Protein AF-B2IU30-F1 (afdb_monomer_lite)

Sequence (1140 aa):
MFFTKDRNSINENSGIKASFLPSKKSNIFDNQNTDSSFSLSGVNSFISSDRSSYTSTEIDPSGVKNNYAKKSSHNGNATQAIAAAIQPDLIARSVSTPSSAAAGSTIQLSYEIENQGNASAGYSYTKFYLSQDLSLGSEDIFLGDDYVDNILSGYYRSESTTLTIGNSVAAGSYYLVYQADGYNYVAESNENNNAVADVINITKPDLIVQNTSNPSSAAVGSSIQLNYQIKNQGNASAVASNTKFYLSQDLNIGNEDVYLGYDYVSGIAAGSYSSESTTLSLGSNITAGNYYLAYIADGDGNVAESNETNNGIAGVITITPTQKSDLIVQNTSAPSTASVGSTIQLSYQVKNQGVGGAVATTTKFYISKDNAFSNDDVLLGSDGVNAIAAGATSSETASLIVNNAIATGNYYLLYQADGAGSAVESNETNNFASKAIAITQADLIIQNAIAPTTTAVGSTIQLSYQVKNQGVGGAVATTTKFYLSKDNAFSNDDVLLGSDGVNAIAAGATSSETASLIINNAIAAGNYYLLYKADANGNIGESNETNNIVSKAIAINGSQPDLIVQNPSAPASANIATSIPLSYQVKNQGNGKATFSSTYFYLSKDGNFSNDDIYLGSDLINNFNDLAPSAVSSESTSLYIPSTITTGNYYLLYKAQGTTSSLKESNENNNVVAKAIAITAPDLVIQNATSASSAAIGTTLLVNYQLKNQGTGSTGGSKTSFYLSRDTAFGDDDISLGTEIEGSSTLAPSAVTSRSTSITLAPTISAGKYYLIFKADGPGNIVESNEGNNGVYINTPITLNPVNGGGFNSTTGYGLINAAAAVAKALGQSTFADVTDLGGDNWAADAIKAPEVWAKGYTGQGTIVAVIDSGVDYNHSDLSANIWKNTKEIAGNGKDDDSNGYIDDVNGWNFVGNNNNPLDDNGHGTHVAGTIAAVKNNFGVTGIAYNAKIMPVKVLNSGGQGTSSAIANGIRYAVDNGANVINLSLGSSSPNSDEKSAIQYAASKGAIVVSAAGNEGENGAVSPYYPAQYATDWGLAVGAVYYNHVLTSFSNPPGKTPLAYVTAPGAYFEGDLDLVAEDGHQLIGIHSTLPGNKYGFEDGTSMAAPHVAGVIALMLSAKKGLTDAQVRQIVTTTAANSLA

InterPro domains:
  IPR000209 Peptidase S8/S53 domain [PF00082] (860-1136)
  IPR011635 CARDB domain [PF07705] (87-196)
  IPR011635 CARDB domain [PF07705] (204-312)
  IPR011635 CARDB domain [PF07705] (325-434)
  IPR011635 CARDB domain [PF07705] (442-551)
  IPR011635 CARDB domain [PF07705] (560-674)
  IPR011635 CARDB domain [PF07705] (681-791)
  IPR013783 Immunoglobulin-like fold [G3DSA:2.60.40.10] (87-204)
  IPR013783 Immunoglobulin-like fold [G3DSA:2.60.40.10] (205-320)
  IPR013783 Immunoglobulin-like fold [G3DSA:2.60.40.10] (321-441)
  IPR013783 Immunoglobulin-like fold [G3DSA:2.60.40.10] (442-556)
  IPR013783 Immunoglobulin-like fold [G3DSA:2.60.40.10] (557-677)
  IPR013783 Immunoglobulin-like fold [G3DSA:2.60.40.10] (678-800)
  IPR015500 Peptidase S8, subtilisin-related [PR00723] (860-879)
  IPR015500 Peptidase S8, subtilisin-related [PR00723] (920-933)
  IPR015500 Peptidase S8, subtilisin-related [PR00723] (1099-1115)
  IPR022398 Peptidase S8, subtilisin, His-active site [PS00137] (924-934)
  IPR023827 Peptidase S8, subtilisin, Asp-active site [PS00136] (865-876)
  IPR023828 Peptidase S8, subtilisin, Ser-active site [PS00138] (1100-1110)
  IPR034204 Subtilisin-like protease 1, catalytic domain [cd07473] (861-1135)

Foldseek 3Di:
DDDDDDDDDDDDDDDDDDDDDDYDDDDDDDDDDDDDDDDDDDDDDDDDDDDDDDDDDDDDDDDDDDDDDDDDDDDDDDDDDDDQDQFWAKAKDDKDFDQEDEAFDKTKIKTKIDGQTRAKWAKAKKWKWWAADQDDDPPIHTFDIDIGGIDGHGDMDMDMDMTHRHLPDAFAKTWTKIFTRPVPPGPGSDNPRRIDTDIYTYWFWDWAKADKDFDQEDEAFDKDKIKIKIFGQTDAKWAKAKKWKWKAADPDDDPPTHTFGIDIGGIAGHGGMDIDMDMTTRHNPDDFAKTKIKIFTRPVCPGRGNDRPRRMDIDIYGYHYDFFWAWAKDDKDWDQEDEAQDKTKIKIKIFGQTQAKWAKAKKWKWKAADWDDDPPTHTFGIDIGHIAGHGGMDIDMDITHRHLPDDWAKIKIKIFTRPVVRGDHPDRPRRIGIDIYTYWAWAKAKAPKDWDQEDEAFDKTKIKIKIFTQTQAKFAKAKKWKWKAADFDDDPPTHTFDMDIGHIAGHGGMDIDMDITTRHLLDDFAKIKIKIFTRPVCSGNHPDRPRRIGIDIHTYDDWAWAKAKADKDWDQEDEAQDKTKIKTKMWTQTQDKQFWKKKWKWKAADFDDDPPTHTFGIDTFDDGDIHHHGRMGIDMDMTHHHLPDAWAKIWIKIAMDHPDPRRDHPDRRRRIGIDIYTYWFWDKAKAPKDWDQEDEAQAKTKIKIKIWGQIQDKDFKAKKWKWWAPDQDDDPPIHTQDIDIGDGDIHHHGRMDIDIDITHRHLQDDFAWTKMKIFINVVVPGRGSDRPRRIDIDPRTRGYDHDFFADQDLFFGLAAFALQQLLCVLVVHHRFDADDDPDDLCLQLNSNRLVSLVVVVQQLAPAEEEQAFQFAQCVAPQCVQQQDFPPQADAPPQAPRVPPVAGRLGRHAALPVSHNDRHHLAWLSNQLSFQQAGAPDDDFDGHSRNNHHYRIQHQAHNVRDGDLQSSLVSLQRCLVSPHQEYEALDFDQDDDPSNLVSQVVCLVSNRAYFYQQFQCQLVPASAGGPPQLSQQPGHHYEFADASVSHTASRTRGHHDDRGLYYYGHFWHDHDDDPDADPVRDDRIANWGDGPPNDIDHDGGSSSGRSSLSNSVSSSCSSPPDQGRVNSSVSRSSSHHNNDD

Secondary structure (DSSP, 8-state):
----------------------------------------------------------------------------------PPP----EEEEEEE--SEEETTPEEEEEEEEEE-SSS-B--EEEEEEEESSSS--TTSEEEEEEEE--B-TT-EEEEEEEEEPPTTSPSEEEEEEEETTTT--S--S-TTS-EEEEEEEEE---EEEEEEE--SEEETT-EEEEEEEEEE-SSSPPPPEEEEEEEESSS---TTSEEEEEEEE----TT-EEEEEEEEE--TTPPSEEEEEEEETTTT--S--S-SSSSEEEEEEEEEPP--B-EEEEEEE--SEEETTPEEEEEEEEEE-SSSPBPPEEEEEEEESSSS--TTSEEEEEEEE--B-TT-EEEEEEEEE--TTSPSEEEEEEEETTTT--S-BS-SS--EEEEEEEEE-B-EEEEEEE--SEEETT-EEEEEEEEEE-SSSPB-SEEEEEEEESSSS--TTSEEEEEEEE--B-TT-EEEEEEEEE--TTSPSEEEEEEEETTTT--S-BS-SSS-EEEEEEEEE-----EEEEEEE--SEEETT-EEEEEEEEEE-SSS-B-SEEEEEEEESSSS--TTSEEEEEEESGGG--B-TT-EEEEEEEEEPPTTPPSEEEEEEEEEEESSTT---S-SSSSEEEEEEEEE---EEEEEEEE-SEEETTSEEEEEEEEEE-SSS-B---EEEEEEESSSS--TTSEEEEEEEPPSS-B-TT-EEEEEEEEE--TTSPSEEEEEEEETTTT--S--S-STTSEEE-SSPEEEEPPTT---BTTTBT-B--HHHHHHHHTT---PPP-----GGGHHHHHTTHHHHHTTT---TT-EEEEEES---TT-TTTGGGB---TTS-TTSSS-SS-SS-TT-BTBEETTTTBS----SSSHHHHHHHHHH---SSSS---TTTTSEEEEEE-B-TTS-B-HHHHHHHHHHHHHTT-SEEEE---BSS--HHHHHHHHHHHHTTPEEEEE--S-TTTT--SPPBTGGGGGTSSEEEEEE-TTSPBPTTSPP--SS--SEEEEE--SSSS----B-TTS-B--SEEEEETTTEEEEE-SHHHHHHHHHHHHHHHHHHSTT--HHHHHHHHHHH-B----

Radius of gyration: 52.89 Å; chains: 1; bounding box: 151×76×139 Å

pLDDT: mean 84.66, std 18.37, range [22.25, 98.94]

Organism: Nostoc punctiforme (strain ATCC 29133 / PCC 73102) (NCBI:txid63737)

Structure (mmCIF, N/CA/C/O backbone):
data_AF-B2IU30-F1
#
_entry.id   AF-B2IU30-F1
#
loop_
_atom_site.group_PDB
_atom_site.id
_atom_site.type_symbol
_atom_site.label_atom_id
_atom_site.label_alt_id
_atom_site.label_comp_id
_atom_site.label_asym_id
_atom_site.label_entity_id
_atom_site.label_seq_id
_atom_site.pdbx_PDB_ins_code
_atom_site.Cartn_x
_atom_site.Cartn_y
_atom_site.Cartn_z
_atom_site.occupancy
_atom_site.B_iso_or_equiv
_atom_site.auth_seq_id
_atom_site.auth_comp_id
_atom_site.auth_asym_id
_atom_site.auth_atom_id
_atom_site.pdbx_PDB_model_num
ATOM 1 N N . MET A 1 1 ? -15.963 2.495 -17.376 1.00 28.83 1 MET A N 1
ATOM 2 C CA . MET A 1 1 ? -14.890 2.254 -18.363 1.00 28.83 1 MET A CA 1
ATOM 3 C C . MET A 1 1 ? -14.705 0.757 -18.503 1.00 28.83 1 MET A C 1
ATOM 5 O O . MET A 1 1 ? -14.519 0.082 -17.503 1.00 28.83 1 MET A O 1
ATOM 9 N N . PHE A 1 2 ? -14.859 0.271 -19.730 1.00 22.77 2 PHE A N 1
ATOM 10 C CA . PHE A 1 2 ? -14.587 -1.094 -20.178 1.00 22.77 2 PHE A CA 1
ATOM 11 C C . PHE A 1 2 ? -13.180 -1.171 -20.803 1.00 22.77 2 PHE A C 1
ATOM 13 O O . PHE A 1 2 ? -12.622 -0.127 -21.138 1.00 22.77 2 PHE A O 1
ATOM 20 N N . PHE A 1 3 ? -12.750 -2.416 -21.074 1.00 23.86 3 PHE A N 1
ATOM 21 C CA . PHE A 1 3 ? -11.644 -2.894 -21.934 1.00 23.86 3 PHE A CA 1
ATOM 22 C C . PHE A 1 3 ? -10.269 -3.029 -21.249 1.00 23.86 3 PHE A C 1
ATOM 24 O O . PHE A 1 3 ? -9.801 -2.094 -20.622 1.00 23.86 3 PHE A O 1
ATOM 31 N N . THR A 1 4 ? -9.502 -4.128 -21.337 1.00 26.53 4 THR A N 1
ATOM 32 C CA . THR A 1 4 ? -9.636 -5.488 -21.921 1.00 26.53 4 THR A CA 1
ATOM 33 C C . THR A 1 4 ? -8.369 -6.268 -21.548 1.00 26.53 4 THR A C 1
ATOM 35 O O . THR A 1 4 ? -7.290 -5.681 -21.619 1.00 26.53 4 THR A O 1
ATOM 38 N N . LYS A 1 5 ? -8.446 -7.591 -21.339 1.00 26.44 5 LYS A N 1
ATOM 39 C CA . LYS A 1 5 ? -7.466 -8.509 -21.953 1.00 26.44 5 LYS A CA 1
ATOM 40 C C . LYS A 1 5 ? -8.000 -9.938 -22.049 1.00 26.44 5 LYS A C 1
ATOM 42 O O . LYS A 1 5 ? -8.142 -10.635 -21.051 1.00 26.44 5 LYS A O 1
ATOM 47 N N . ASP A 1 6 ? -8.254 -10.343 -23.287 1.00 26.84 6 ASP A N 1
ATOM 48 C CA . ASP A 1 6 ? -8.475 -11.716 -23.726 1.00 26.84 6 ASP A CA 1
ATOM 49 C C . ASP A 1 6 ? -7.260 -12.617 -23.453 1.00 26.84 6 ASP A C 1
ATOM 51 O O . ASP A 1 6 ? -6.115 -12.235 -23.717 1.00 26.84 6 ASP A O 1
ATOM 55 N N . ARG A 1 7 ? -7.526 -13.872 -23.075 1.00 28.19 7 ARG A N 1
ATOM 56 C CA . ARG A 1 7 ? -6.818 -15.039 -23.622 1.00 28.19 7 ARG A CA 1
ATOM 57 C C . ARG A 1 7 ? -7.799 -16.189 -23.807 1.00 28.19 7 ARG A C 1
ATOM 59 O O . ARG A 1 7 ? -8.483 -16.592 -22.875 1.00 28.19 7 ARG A O 1
ATOM 66 N N . ASN A 1 8 ? -7.814 -16.718 -25.023 1.00 24.86 8 ASN A N 1
ATOM 67 C CA . ASN A 1 8 ? -8.584 -17.878 -25.437 1.00 24.86 8 ASN A CA 1
ATOM 68 C C . ASN A 1 8 ? -7.623 -18.974 -25.933 1.00 24.86 8 ASN A C 1
ATOM 70 O O . ASN A 1 8 ? -6.616 -18.649 -26.569 1.00 24.86 8 ASN A O 1
ATOM 74 N N . SER A 1 9 ? -8.052 -20.236 -25.758 1.00 26.25 9 SER A N 1
ATOM 75 C CA . SER A 1 9 ? -7.688 -21.443 -26.542 1.00 26.25 9 SER A CA 1
ATOM 76 C C . SER A 1 9 ? -6.404 -22.211 -26.083 1.00 26.25 9 SER A C 1
ATOM 78 O O . SER A 1 9 ? -5.401 -21.567 -25.806 1.00 26.25 9 SER A O 1
ATOM 80 N N . ILE A 1 10 ? -6.310 -23.558 -25.935 1.00 27.00 10 ILE A N 1
ATOM 81 C CA . ILE A 1 10 ? -7.007 -24.741 -26.520 1.00 27.00 10 ILE A CA 1
ATOM 82 C C . ILE A 1 10 ? -6.793 -26.047 -25.668 1.00 27.00 10 ILE A C 1
ATOM 84 O O . ILE A 1 10 ? -5.694 -26.242 -25.157 1.00 27.00 10 ILE A O 1
ATOM 88 N N . ASN A 1 11 ? -7.805 -26.954 -25.683 1.00 25.48 11 ASN A N 1
ATOM 89 C CA . ASN A 1 11 ? -7.880 -28.434 -25.428 1.00 25.48 11 ASN A CA 1
ATOM 90 C C . ASN A 1 11 ? -7.762 -29.013 -23.988 1.00 25.48 11 ASN A C 1
ATOM 92 O O . ASN A 1 11 ? -6.902 -28.599 -23.234 1.00 25.48 11 ASN A O 1
ATOM 96 N N . GLU A 1 12 ? -8.546 -30.010 -23.523 1.00 27.05 12 GLU A N 1
ATOM 97 C CA . GLU A 1 12 ? -9.383 -31.032 -24.193 1.00 27.05 12 GLU A CA 1
ATOM 98 C C . GLU A 1 12 ? -10.454 -31.678 -23.249 1.00 27.05 12 GLU A C 1
ATOM 100 O O . GLU A 1 12 ? -10.189 -31.957 -22.086 1.00 27.05 12 GLU A O 1
ATOM 105 N N . ASN A 1 13 ? -11.653 -31.929 -23.805 1.00 25.86 13 ASN A N 1
ATOM 106 C CA . ASN A 1 13 ? -12.651 -33.010 -23.596 1.00 25.86 13 ASN A CA 1
ATOM 107 C C . ASN A 1 13 ? -12.998 -33.649 -22.222 1.00 25.86 13 ASN A C 1
ATOM 109 O O . ASN A 1 13 ? -12.291 -34.512 -21.713 1.00 25.86 13 ASN A O 1
ATOM 113 N N . SER A 1 14 ? -14.260 -33.463 -21.795 1.00 27.83 14 SER A N 1
ATOM 114 C CA . SER A 1 14 ? -15.359 -34.477 -21.753 1.00 27.83 14 SER A CA 1
ATOM 115 C C . SER A 1 14 ? -16.573 -33.864 -21.011 1.00 27.83 14 SER A C 1
ATOM 117 O O . SER A 1 14 ? -16.474 -33.488 -19.856 1.00 27.83 14 SER A O 1
ATOM 119 N N . GLY A 1 15 ? -17.692 -33.496 -21.653 1.00 24.30 15 GLY A N 1
ATOM 120 C CA . GLY A 1 15 ? -18.775 -34.386 -22.099 1.00 24.30 15 GLY A CA 1
ATOM 121 C C . GLY A 1 15 ? -19.501 -35.001 -20.890 1.00 24.30 15 GLY A C 1
ATOM 122 O O . GLY A 1 15 ? -19.008 -35.977 -20.352 1.00 24.30 15 GLY A O 1
ATOM 123 N N . ILE A 1 16 ? -20.649 -34.493 -20.419 1.00 26.09 16 ILE A N 1
ATOM 124 C CA . ILE A 1 16 ? -21.981 -34.896 -20.910 1.00 26.09 16 ILE A CA 1
ATOM 125 C C . ILE A 1 16 ? -23.082 -33.888 -20.477 1.00 26.09 16 ILE A C 1
ATOM 127 O O . ILE A 1 16 ? -23.214 -33.523 -19.314 1.00 26.09 16 ILE A O 1
ATOM 131 N N . LYS A 1 17 ? -23.863 -33.494 -21.499 1.00 25.34 17 LYS A N 1
ATOM 132 C CA . LYS A 1 17 ? -25.230 -32.914 -21.578 1.00 25.34 17 LYS A CA 1
ATOM 133 C C . LYS A 1 17 ? -26.176 -33.375 -20.449 1.00 25.34 17 LYS A C 1
ATOM 135 O O . LYS A 1 17 ? -26.161 -34.549 -20.120 1.00 25.34 17 LYS A O 1
ATOM 140 N N . ALA A 1 18 ? -27.076 -32.581 -19.864 1.00 25.84 18 ALA A N 1
ATOM 141 C CA . ALA A 1 18 ? -28.283 -31.911 -20.394 1.00 25.84 18 ALA A CA 1
ATOM 142 C C . ALA A 1 18 ? -29.125 -31.561 -19.125 1.00 25.84 18 ALA A C 1
ATOM 144 O O . ALA A 1 18 ? -29.020 -32.286 -18.146 1.00 25.84 18 ALA A O 1
ATOM 145 N N . SER A 1 19 ? -30.002 -30.563 -18.996 1.00 25.83 19 SER A N 1
ATOM 146 C CA . SER A 1 19 ? -30.648 -29.651 -19.936 1.00 25.83 19 SER A CA 1
ATOM 147 C C . SER A 1 19 ? -31.658 -28.744 -19.190 1.00 25.83 19 SER A C 1
ATOM 149 O O . SER A 1 19 ? -32.197 -29.157 -18.170 1.00 25.83 19 SER A O 1
ATOM 151 N N . PHE A 1 20 ? -31.981 -27.597 -19.804 1.00 24.67 20 PHE A N 1
ATOM 152 C CA . PHE A 1 20 ? -33.211 -26.781 -19.681 1.00 24.67 20 PHE A CA 1
ATOM 153 C C . PHE A 1 20 ? -33.460 -25.874 -18.444 1.00 24.67 20 PHE A C 1
ATOM 155 O O . PHE A 1 20 ? -34.099 -26.234 -17.466 1.00 24.67 20 PHE A O 1
ATOM 162 N N . LEU A 1 21 ? -33.036 -24.614 -18.624 1.00 22.25 21 LEU A N 1
ATOM 163 C CA . LEU A 1 21 ? -33.734 -23.328 -18.369 1.00 22.25 21 LEU A CA 1
ATOM 164 C C . LEU A 1 21 ? -35.227 -23.310 -18.833 1.00 22.25 21 LEU A C 1
ATOM 166 O O . LEU A 1 21 ? -35.584 -24.196 -19.611 1.00 22.25 21 LEU A O 1
ATOM 170 N N . PRO A 1 22 ? -36.046 -22.235 -18.648 1.00 40.12 22 PRO A N 1
ATOM 171 C CA . PRO A 1 22 ? -36.078 -21.138 -17.652 1.00 40.12 22 PRO A CA 1
ATOM 172 C C . PRO A 1 22 ? -37.514 -20.663 -17.227 1.00 40.12 22 PRO A C 1
ATOM 174 O O . PRO A 1 22 ? -38.529 -21.028 -17.810 1.00 40.12 22 PRO A O 1
ATOM 177 N N . SER A 1 23 ? -37.548 -19.646 -16.351 1.00 24.38 23 SER A N 1
ATOM 178 C CA . SER A 1 23 ? -38.370 -18.411 -16.458 1.00 24.38 23 SER A CA 1
ATOM 179 C C . SER A 1 23 ? -39.694 -18.221 -15.680 1.00 24.38 23 SER A C 1
ATOM 181 O O . SER A 1 23 ? -40.650 -18.969 -15.811 1.00 24.38 23 SER A O 1
ATOM 183 N N . LYS A 1 24 ? -39.724 -17.031 -15.045 1.00 25.73 24 LYS A N 1
ATOM 184 C CA . LYS A 1 24 ? -40.782 -15.992 -14.987 1.00 25.73 24 LYS A CA 1
ATOM 185 C C . LYS A 1 24 ? -41.959 -16.091 -13.992 1.00 25.73 24 LYS A C 1
ATOM 187 O O . LYS A 1 24 ? -42.897 -16.848 -14.172 1.00 25.73 24 LYS A O 1
ATOM 192 N N . LYS A 1 25 ? -41.922 -15.127 -13.052 1.00 26.56 25 LYS A N 1
ATOM 193 C CA . LYS A 1 25 ? -42.949 -14.121 -12.665 1.00 26.56 25 LYS A CA 1
ATOM 194 C C . LYS A 1 25 ? -44.435 -14.466 -12.907 1.00 26.56 25 LYS A C 1
ATOM 196 O O . LYS A 1 25 ? -44.841 -14.491 -14.061 1.00 26.56 25 LYS A O 1
ATOM 201 N N . SER A 1 26 ? -45.265 -14.396 -11.856 1.00 25.39 26 SER A N 1
ATOM 202 C CA . SER A 1 26 ? -46.114 -13.217 -11.542 1.00 25.39 26 SER A CA 1
ATOM 203 C C . SER A 1 26 ? -46.993 -13.413 -10.290 1.00 25.39 26 SER A C 1
ATOM 205 O O . SER A 1 26 ? -47.557 -14.482 -10.110 1.00 25.39 26 SER A O 1
ATOM 207 N N . ASN A 1 27 ? -47.113 -12.334 -9.507 1.00 26.73 27 ASN A N 1
ATOM 208 C CA . ASN A 1 27 ? -48.152 -11.883 -8.560 1.00 26.73 27 ASN A CA 1
ATOM 209 C C . ASN A 1 27 ? -49.415 -12.747 -8.313 1.00 26.73 27 ASN A C 1
ATOM 211 O O . ASN A 1 27 ? -50.068 -13.156 -9.267 1.00 26.73 27 ASN A O 1
ATOM 215 N N . ILE A 1 28 ? -49.875 -12.804 -7.050 1.00 27.17 28 ILE A N 1
ATOM 216 C CA . ILE A 1 28 ? -51.064 -12.102 -6.483 1.00 27.17 28 ILE A CA 1
ATOM 217 C C . ILE A 1 28 ? -51.386 -12.684 -5.080 1.00 27.17 28 ILE A C 1
ATOM 219 O O . ILE A 1 28 ? -51.308 -13.890 -4.886 1.00 27.17 28 ILE A O 1
ATOM 223 N N . PHE A 1 29 ? -51.709 -11.778 -4.143 1.00 26.19 29 PHE A N 1
ATOM 224 C CA . PHE A 1 29 ? -52.383 -11.900 -2.832 1.00 26.19 29 PHE A CA 1
ATOM 225 C C . PHE A 1 29 ? -52.960 -13.269 -2.411 1.00 26.19 29 PHE A C 1
ATOM 227 O O . PHE A 1 29 ? -53.771 -13.825 -3.142 1.00 26.19 29 PHE A O 1
ATOM 234 N N . ASP A 1 30 ? -52.687 -13.717 -1.178 1.00 25.56 30 ASP A N 1
ATOM 235 C CA . ASP A 1 30 ? -53.628 -13.615 -0.044 1.00 25.56 30 ASP A CA 1
ATOM 236 C C . ASP A 1 30 ? -52.970 -14.080 1.278 1.00 25.56 30 ASP A C 1
ATOM 238 O O . ASP A 1 30 ? -51.982 -14.811 1.306 1.00 25.56 30 ASP A O 1
ATOM 242 N N . ASN A 1 31 ? -53.561 -13.569 2.345 1.00 26.55 31 ASN A N 1
ATOM 243 C CA . ASN A 1 31 ? -53.446 -13.755 3.781 1.00 26.55 31 ASN A CA 1
ATOM 244 C C . ASN A 1 31 ? -53.228 -15.203 4.285 1.00 26.55 31 ASN A C 1
ATOM 246 O O . ASN A 1 31 ? -53.705 -16.153 3.670 1.00 26.55 31 ASN A O 1
ATOM 250 N N . GLN A 1 32 ? -52.610 -15.315 5.473 1.00 25.94 32 GLN A N 1
ATOM 251 C CA . GLN A 1 32 ? -52.926 -16.212 6.610 1.00 25.94 32 GLN A CA 1
ATOM 252 C C . GLN A 1 32 ? -51.659 -16.704 7.342 1.00 25.94 32 GLN A C 1
ATOM 254 O O . GLN A 1 32 ? -50.855 -17.477 6.824 1.00 25.94 32 GLN A O 1
ATOM 259 N N . ASN A 1 33 ? -51.547 -16.268 8.600 1.00 30.17 33 ASN A N 1
ATOM 260 C CA . ASN A 1 33 ? -50.828 -16.943 9.679 1.00 30.17 33 ASN A CA 1
ATOM 261 C C . ASN A 1 33 ? -51.420 -18.338 9.923 1.00 30.17 33 ASN A C 1
ATOM 263 O O . ASN A 1 33 ? -52.636 -18.428 10.041 1.00 30.17 33 ASN A O 1
ATOM 267 N N . THR A 1 34 ? -50.573 -19.345 10.158 1.00 26.62 34 THR A N 1
ATOM 268 C CA . THR A 1 34 ? -50.744 -20.324 11.254 1.00 26.62 34 THR A CA 1
ATOM 269 C C . THR A 1 34 ? -49.431 -21.059 11.540 1.00 26.62 34 THR A C 1
ATOM 271 O O . THR A 1 34 ? -48.871 -21.694 10.651 1.00 26.62 34 THR A O 1
ATOM 274 N N . ASP A 1 35 ? -49.020 -20.969 12.806 1.00 27.00 35 ASP A N 1
ATOM 275 C CA . ASP A 1 35 ? -48.330 -21.946 13.657 1.00 27.00 35 ASP A CA 1
ATOM 276 C C . ASP A 1 35 ? -47.141 -22.768 13.139 1.00 27.00 35 ASP A C 1
ATOM 278 O O . ASP A 1 35 ? -47.262 -23.717 12.365 1.00 27.00 35 ASP A O 1
ATOM 282 N N . SER A 1 36 ? -45.993 -22.523 13.779 1.00 27.47 36 SER A N 1
ATOM 283 C CA . SER A 1 36 ? -44.901 -23.483 13.926 1.00 27.47 36 SER A CA 1
ATOM 284 C C . SER A 1 36 ? -44.956 -24.159 15.299 1.00 27.47 36 SER A C 1
ATOM 286 O O . SER A 1 36 ? -44.687 -23.555 16.336 1.00 27.47 36 SER A O 1
ATOM 288 N N . SER A 1 37 ? -45.280 -25.445 15.264 1.00 25.20 37 SER A N 1
ATOM 289 C CA . SER A 1 37 ? -45.112 -26.446 16.317 1.00 25.20 37 SER A CA 1
ATOM 290 C C . SER A 1 37 ? -43.651 -26.889 16.529 1.00 25.20 37 SER A C 1
ATOM 292 O O . SER A 1 37 ? -42.816 -26.680 15.653 1.00 25.20 37 SER A O 1
ATOM 294 N N . PHE A 1 38 ? -43.461 -27.667 17.610 1.00 27.80 38 PHE A N 1
ATOM 295 C CA . PHE A 1 38 ? -42.373 -28.603 17.990 1.00 27.80 38 PHE A CA 1
ATOM 296 C C . PHE A 1 38 ? -41.394 -28.096 19.060 1.00 27.80 38 PHE A C 1
ATOM 298 O O . PHE A 1 38 ? -40.854 -27.010 18.944 1.00 27.80 38 PHE A O 1
ATOM 305 N N . SER A 1 39 ? -41.007 -28.857 20.090 1.00 26.16 39 SER A N 1
ATOM 306 C CA . SER A 1 39 ? -41.471 -30.112 20.719 1.00 26.16 39 SER A CA 1
ATOM 307 C C . SER A 1 39 ? -40.499 -30.420 21.865 1.00 26.16 39 SER A C 1
ATOM 309 O O . SER A 1 39 ? -39.315 -30.159 21.684 1.00 26.16 39 SER A O 1
ATOM 311 N N . LEU A 1 40 ? -40.919 -31.116 22.927 1.00 26.22 40 LEU A N 1
ATOM 312 C CA . LEU A 1 40 ? -40.194 -32.321 23.361 1.00 26.22 40 LEU A CA 1
ATOM 313 C C . LEU A 1 40 ? -41.052 -33.206 24.280 1.00 26.22 40 LEU A C 1
ATOM 315 O O . LEU A 1 40 ? -41.787 -32.736 25.142 1.00 26.22 40 LEU A O 1
ATOM 319 N N . SER A 1 41 ? -40.948 -34.507 24.034 1.00 28.16 41 SER A N 1
ATOM 320 C CA . SER A 1 41 ? -41.689 -35.622 24.623 1.00 28.16 41 SER A CA 1
ATOM 321 C C . SER A 1 41 ? -40.987 -36.255 25.831 1.00 28.16 41 SER A C 1
ATOM 323 O O . SER A 1 41 ? -39.766 -36.394 25.817 1.00 28.16 41 SER A O 1
ATOM 325 N N . GLY A 1 42 ? -41.761 -36.810 26.771 1.00 27.56 42 GLY A N 1
ATOM 326 C CA . GLY A 1 42 ? -41.312 -37.820 27.741 1.00 27.56 42 GLY A CA 1
ATOM 327 C C . GLY A 1 42 ? -42.477 -38.323 28.603 1.00 27.56 42 GLY A C 1
ATOM 328 O O . GLY A 1 42 ? -43.191 -37.523 29.186 1.00 27.56 42 GLY A O 1
ATOM 329 N N . VAL A 1 43 ? -42.712 -39.637 28.620 1.00 27.92 43 VAL A N 1
ATOM 330 C CA . VAL A 1 43 ? -44.002 -40.315 28.879 1.00 27.92 43 VAL A CA 1
ATOM 331 C C . VAL A 1 43 ? -43.974 -41.181 30.166 1.00 27.92 43 VAL A C 1
ATOM 333 O O . VAL A 1 43 ? -42.901 -41.617 30.575 1.00 27.92 43 VAL A O 1
ATOM 336 N N . ASN A 1 44 ? -45.187 -41.506 30.671 1.00 28.03 44 ASN A N 1
ATOM 337 C CA . ASN A 1 44 ? -45.633 -42.489 31.700 1.00 28.03 44 ASN A CA 1
ATOM 338 C C . ASN A 1 44 ? -45.696 -42.044 33.182 1.00 28.03 44 ASN A C 1
ATOM 340 O O . ASN A 1 44 ? -44.725 -41.532 33.711 1.00 28.03 44 ASN A O 1
ATOM 344 N N . SER A 1 45 ? -46.750 -42.312 33.973 1.00 27.81 45 SER A N 1
ATOM 345 C CA . SER A 1 45 ? -48.075 -42.922 33.737 1.00 27.81 45 SER A CA 1
ATOM 346 C C . SER A 1 45 ? -48.926 -42.925 35.036 1.00 27.81 45 SER A C 1
ATOM 348 O O . SER A 1 45 ? -48.392 -43.276 36.080 1.00 27.81 45 SER A O 1
ATOM 350 N N . PHE A 1 46 ? -50.236 -42.639 34.910 1.00 26.16 46 PHE A N 1
ATOM 351 C CA . PHE A 1 46 ? -51.419 -43.043 35.720 1.00 26.16 46 PHE A CA 1
ATOM 352 C C . PHE A 1 46 ? -51.469 -42.856 37.263 1.00 26.16 46 PHE A C 1
ATOM 354 O O . PHE A 1 46 ? -50.773 -43.544 37.998 1.00 26.16 46 PHE A O 1
ATOM 361 N N . ILE A 1 47 ? -52.440 -42.067 37.768 1.00 28.14 47 ILE A N 1
ATOM 362 C CA . ILE A 1 47 ? -53.763 -42.478 38.329 1.00 28.14 47 ILE A CA 1
ATOM 363 C C . ILE A 1 47 ? -54.487 -41.242 38.943 1.00 28.14 47 ILE A C 1
ATOM 365 O O . ILE A 1 47 ? -53.882 -40.513 39.715 1.00 28.14 47 ILE A O 1
ATOM 369 N N . SER A 1 48 ? -55.765 -41.060 38.545 1.00 25.67 48 SER A N 1
ATOM 370 C CA . SER A 1 48 ? -56.958 -40.403 39.165 1.00 25.67 48 SER A CA 1
ATOM 371 C C . SER A 1 48 ? -56.791 -39.327 40.262 1.00 25.67 48 SER A C 1
ATOM 373 O O . SER A 1 48 ? -56.033 -39.522 41.198 1.00 25.67 48 SER A O 1
ATOM 375 N N . SER A 1 49 ? -57.584 -38.258 40.374 1.00 27.22 49 SER A N 1
ATOM 376 C CA . SER A 1 49 ? -58.858 -37.849 39.760 1.00 27.22 49 SER A CA 1
ATOM 377 C C . SER A 1 49 ? -59.211 -36.442 40.269 1.00 27.22 49 SER A C 1
ATOM 379 O O . SER A 1 49 ? -58.984 -36.151 41.440 1.00 27.22 49 SER A O 1
ATOM 381 N N . ASP A 1 50 ? -59.833 -35.657 39.390 1.00 27.95 50 ASP A N 1
ATOM 382 C CA . ASP A 1 50 ? -60.833 -34.606 39.631 1.00 27.95 50 ASP A CA 1
ATOM 383 C C . ASP A 1 50 ? -60.580 -33.483 40.653 1.00 27.95 50 ASP A C 1
ATOM 385 O O . ASP A 1 50 ? -60.793 -33.621 41.857 1.00 27.95 50 ASP A O 1
ATOM 389 N N . ARG A 1 51 ? -60.397 -32.271 40.109 1.00 27.67 51 ARG A N 1
ATOM 390 C CA . ARG A 1 51 ? -61.228 -31.124 40.502 1.00 27.67 51 ARG A CA 1
ATOM 391 C C . ARG A 1 51 ? -61.774 -30.426 39.261 1.00 27.67 51 ARG A C 1
ATOM 393 O O . ARG A 1 51 ? -61.032 -29.905 38.435 1.00 27.67 51 ARG A O 1
ATOM 400 N N . SER A 1 52 ? -63.093 -30.465 39.157 1.00 28.77 52 SER A N 1
ATOM 401 C CA . SER A 1 52 ? -63.916 -29.886 38.110 1.00 28.77 52 SER A CA 1
ATOM 402 C C . SER A 1 52 ? -64.159 -28.386 38.309 1.00 28.77 52 SER A C 1
ATOM 404 O O . SER A 1 52 ? -64.465 -27.941 39.413 1.00 28.77 52 SER A O 1
ATOM 406 N N . SER A 1 53 ? -64.135 -27.691 37.169 1.00 28.16 53 SER A N 1
ATOM 407 C CA . SER A 1 53 ? -65.030 -26.603 36.743 1.00 28.16 53 SER A CA 1
ATOM 408 C C . SER A 1 53 ? -65.038 -25.270 37.504 1.00 28.16 53 SER A C 1
ATOM 410 O O . SER A 1 53 ? -65.700 -25.110 38.527 1.00 28.16 53 SER A O 1
ATOM 412 N N . TYR A 1 54 ? -64.439 -24.272 36.845 1.00 25.83 54 TYR A N 1
ATOM 413 C CA . TYR A 1 54 ? -64.987 -22.917 36.716 1.00 25.83 54 TYR A CA 1
ATOM 414 C C . TYR A 1 54 ? -66.425 -22.952 36.167 1.00 25.83 54 TYR A C 1
ATOM 416 O O . TYR A 1 54 ? -66.742 -23.828 35.366 1.00 25.83 54 TYR A O 1
ATOM 424 N N . THR A 1 55 ? -67.263 -21.979 36.538 1.00 28.25 55 THR A N 1
ATOM 425 C CA . THR A 1 55 ? -67.600 -20.806 35.693 1.00 28.25 55 THR A CA 1
ATOM 426 C C . THR A 1 55 ? -68.844 -20.097 36.232 1.00 28.25 55 THR A C 1
ATOM 428 O O . THR A 1 55 ? -69.852 -20.750 36.493 1.00 28.25 55 THR A O 1
ATOM 431 N N . SER A 1 56 ? -68.831 -18.765 36.243 1.00 24.09 56 SER A N 1
ATOM 432 C CA . SER A 1 56 ? -70.034 -17.986 35.933 1.00 24.09 56 SER A CA 1
ATOM 433 C C . SER A 1 56 ? -69.641 -16.665 35.275 1.00 24.09 56 SER A C 1
ATOM 435 O O . SER A 1 56 ? -69.092 -15.781 35.929 1.00 24.09 56 SER A O 1
ATOM 437 N N . THR A 1 57 ? -69.928 -16.552 33.982 1.00 25.95 57 THR A N 1
ATOM 438 C CA . THR A 1 57 ? -70.207 -15.289 33.301 1.00 25.95 57 THR A CA 1
ATOM 439 C C . THR A 1 57 ? -71.702 -14.998 33.397 1.00 25.95 57 THR A C 1
ATOM 441 O O . THR A 1 57 ? -72.525 -15.896 33.247 1.00 25.95 57 THR A O 1
ATOM 444 N N . GLU A 1 58 ? -71.978 -13.733 33.695 1.00 26.25 58 GLU A N 1
ATOM 445 C CA . GLU A 1 58 ? -72.998 -12.835 33.147 1.00 26.25 58 GLU A CA 1
ATOM 446 C C . GLU A 1 58 ? -74.432 -13.288 32.803 1.00 26.25 58 GLU A C 1
ATOM 448 O O . GLU A 1 58 ? -74.745 -14.334 32.241 1.00 26.25 58 GLU A O 1
ATOM 453 N N . ILE A 1 59 ? -75.292 -12.326 33.129 1.00 28.17 59 ILE A N 1
ATOM 454 C CA . ILE A 1 59 ? -76.719 -12.132 32.890 1.00 28.17 59 ILE A CA 1
ATOM 455 C C . ILE A 1 59 ? -76.990 -11.895 31.391 1.00 28.17 59 ILE A C 1
ATOM 457 O O . ILE A 1 59 ? -76.189 -11.231 30.743 1.00 28.17 59 ILE A O 1
ATOM 461 N N . ASP A 1 60 ? -78.121 -12.381 30.852 1.00 28.59 60 ASP A N 1
ATOM 462 C CA . ASP A 1 60 ? -79.267 -11.585 30.330 1.00 28.59 60 ASP A CA 1
ATOM 463 C C . ASP A 1 60 ? -80.323 -12.519 29.647 1.00 28.59 60 ASP A C 1
ATOM 465 O O . ASP A 1 60 ? -80.182 -13.740 29.729 1.00 28.59 60 ASP A O 1
ATOM 469 N N . PRO A 1 61 ? -81.471 -12.064 29.094 1.00 54.31 61 PRO A N 1
ATOM 470 C CA . PRO A 1 61 ? -82.791 -12.267 29.687 1.00 54.31 61 PRO A CA 1
ATOM 471 C C . PRO A 1 61 ? -83.778 -12.987 28.741 1.00 54.31 61 PRO A C 1
ATOM 473 O O . PRO A 1 61 ? -83.519 -13.219 27.563 1.00 54.31 61 PRO A O 1
ATOM 476 N N . SER A 1 62 ? -84.985 -13.281 29.235 1.00 25.92 62 SER A N 1
ATOM 477 C CA . SER A 1 62 ? -86.275 -13.031 28.553 1.00 25.92 62 SER A CA 1
ATOM 478 C C . SER A 1 62 ? -87.412 -13.852 29.177 1.00 25.92 62 SER A C 1
ATOM 480 O O . SER A 1 62 ? -87.229 -15.000 29.563 1.00 25.92 62 SER A O 1
ATOM 482 N N . GLY A 1 63 ? -88.627 -13.284 29.194 1.00 27.27 63 GLY A N 1
ATOM 483 C CA . GLY A 1 63 ? -89.833 -14.105 29.019 1.00 27.27 63 GLY A CA 1
ATOM 484 C C . GLY A 1 63 ? -90.902 -14.134 30.123 1.00 27.27 63 GLY A C 1
ATOM 485 O O . GLY A 1 63 ? -91.049 -15.132 30.805 1.00 27.27 63 GLY A O 1
ATOM 486 N N . VAL A 1 64 ? -91.752 -13.098 30.156 1.00 28.25 64 VAL A N 1
ATOM 487 C CA . VAL A 1 64 ? -93.237 -13.191 30.099 1.00 28.25 64 VAL A CA 1
ATOM 488 C C . VAL A 1 64 ? -94.027 -13.929 31.217 1.00 28.25 64 VAL A C 1
ATOM 490 O O . VAL A 1 64 ? -94.083 -15.147 31.244 1.00 28.25 64 VAL A O 1
ATOM 493 N N . LYS A 1 65 ? -94.817 -13.120 31.965 1.00 28.36 65 LYS A N 1
ATOM 494 C CA . LYS A 1 65 ? -96.227 -13.275 32.459 1.00 28.36 65 LYS A CA 1
ATOM 495 C C . LYS A 1 65 ? -96.614 -14.592 33.183 1.00 28.36 65 LYS A C 1
ATOM 497 O O . LYS A 1 65 ? -96.422 -15.672 32.663 1.00 28.36 65 LYS A O 1
ATOM 502 N N . ASN A 1 66 ? -97.356 -14.620 34.297 1.00 28.83 66 ASN A N 1
ATOM 503 C CA . ASN A 1 66 ? -98.629 -13.941 34.566 1.00 28.83 66 ASN A CA 1
ATOM 504 C C . ASN A 1 66 ? -99.094 -14.212 36.027 1.00 28.83 66 ASN A C 1
ATOM 506 O O . ASN A 1 66 ? -99.093 -15.354 36.466 1.00 28.83 66 ASN A O 1
ATOM 510 N N . ASN A 1 67 ? -99.656 -13.175 36.658 1.00 29.38 67 ASN A N 1
ATOM 511 C CA . ASN A 1 67 ? -100.918 -13.161 37.419 1.00 29.38 67 ASN A CA 1
ATOM 512 C C . ASN A 1 67 ? -101.134 -13.733 38.855 1.00 29.38 67 ASN A C 1
ATOM 514 O O . ASN A 1 67 ? -101.076 -14.926 39.119 1.00 29.38 67 ASN A O 1
ATOM 518 N N . TYR A 1 68 ? -101.716 -12.810 39.647 1.00 27.61 68 TYR A N 1
ATOM 519 C CA . TYR A 1 68 ? -102.801 -12.900 40.650 1.00 27.61 68 TYR A CA 1
ATOM 520 C C . TYR A 1 68 ? -102.517 -13.036 42.169 1.00 27.61 68 TYR A C 1
ATOM 522 O O . TYR A 1 68 ? -102.346 -14.113 42.716 1.00 27.61 68 TYR A O 1
ATOM 530 N N . ALA A 1 69 ? -102.761 -11.890 42.832 1.00 29.48 69 ALA A N 1
ATOM 531 C CA . ALA A 1 69 ? -103.743 -11.659 43.912 1.00 29.48 69 ALA A CA 1
ATOM 532 C C . ALA A 1 69 ? -103.373 -11.822 45.409 1.00 29.48 69 ALA A C 1
ATOM 534 O O . ALA A 1 69 ? -103.557 -12.868 46.009 1.00 29.48 69 ALA A O 1
ATOM 535 N N . LYS A 1 70 ? -103.172 -10.635 46.015 1.00 31.59 70 LYS A N 1
ATOM 536 C CA . LYS A 1 70 ? -103.922 -10.010 47.139 1.00 31.59 70 LYS A CA 1
ATOM 537 C C . LYS A 1 70 ? -103.801 -10.523 48.592 1.00 31.59 70 LYS A C 1
ATOM 539 O O . LYS A 1 70 ? -104.208 -11.630 48.910 1.00 31.59 70 LYS A O 1
ATOM 544 N N . LYS A 1 71 ? -103.621 -9.490 49.446 1.00 31.16 71 LYS A N 1
ATOM 545 C CA . LYS A 1 71 ? -104.045 -9.284 50.857 1.00 31.16 71 LYS A CA 1
ATOM 546 C C . LYS A 1 71 ? -103.237 -10.026 51.927 1.00 31.16 71 LYS A C 1
ATOM 548 O O . LYS A 1 71 ? -102.844 -11.152 51.711 1.00 31.16 71 LYS A O 1
ATOM 553 N N . SER A 1 72 ? -103.066 -9.541 53.156 1.00 33.44 72 SER A N 1
ATOM 554 C CA . SER A 1 72 ? -103.096 -8.232 53.837 1.00 33.44 72 SER A CA 1
ATOM 555 C C . SER A 1 72 ? -102.808 -8.524 55.324 1.00 33.44 72 SER A C 1
ATOM 557 O O . SER A 1 72 ? -103.112 -9.619 55.780 1.00 33.44 72 SER A O 1
ATOM 559 N N . SER A 1 73 ? -102.379 -7.497 56.068 1.00 33.19 73 SER A N 1
ATOM 560 C CA . SER A 1 73 ? -102.661 -7.228 57.498 1.00 33.19 73 SER A CA 1
ATOM 561 C C . SER A 1 73 ? -101.951 -7.997 58.639 1.00 33.19 73 SER A C 1
ATOM 563 O O . SER A 1 73 ? -102.262 -9.147 58.906 1.00 33.19 73 SER A O 1
ATOM 565 N N . HIS A 1 74 ? -101.171 -7.208 59.403 1.00 37.25 74 HIS A N 1
ATOM 566 C CA . HIS A 1 74 ? -101.251 -6.913 60.856 1.00 37.25 74 HIS A CA 1
ATOM 567 C C . HIS A 1 74 ? -100.849 -7.933 61.952 1.00 37.25 74 HIS A C 1
ATOM 569 O O . HIS A 1 74 ? -101.459 -8.980 62.101 1.00 37.25 74 HIS A O 1
ATOM 575 N N . ASN A 1 75 ? -99.958 -7.419 62.824 1.00 37.88 75 ASN A N 1
ATOM 576 C CA . ASN A 1 75 ? -99.836 -7.498 64.298 1.00 37.88 75 ASN A CA 1
ATOM 577 C C . ASN A 1 75 ? -99.777 -8.839 65.062 1.00 37.88 75 ASN A C 1
ATOM 579 O O . ASN A 1 75 ? -100.737 -9.598 65.074 1.00 37.88 75 ASN A O 1
ATOM 583 N N . GLY A 1 76 ? -98.777 -8.930 65.961 1.00 35.03 76 GLY A N 1
ATOM 584 C CA . GLY A 1 76 ? -99.029 -9.265 67.375 1.00 35.03 76 GLY A CA 1
ATOM 585 C C . GLY A 1 76 ? -98.116 -10.293 68.072 1.00 35.03 76 GLY A C 1
ATOM 586 O O . GLY A 1 76 ? -98.313 -11.485 67.910 1.00 35.03 76 GLY A O 1
ATOM 587 N N . ASN A 1 77 ? -97.262 -9.782 68.975 1.00 37.69 77 ASN A N 1
ATOM 588 C CA . ASN A 1 77 ? -96.911 -10.274 70.328 1.00 37.69 77 ASN A CA 1
ATOM 589 C C . ASN A 1 77 ? -96.165 -11.611 70.621 1.00 37.69 77 ASN A C 1
ATOM 591 O O . ASN A 1 77 ? -96.722 -12.695 70.516 1.00 37.69 77 ASN A O 1
ATOM 595 N N . ALA A 1 78 ? -95.007 -11.425 71.288 1.00 38.59 78 ALA A N 1
ATOM 596 C CA . ALA A 1 78 ? -94.654 -11.863 72.662 1.00 38.59 78 ALA A CA 1
ATOM 597 C C . ALA A 1 78 ? -93.763 -13.114 72.933 1.00 38.59 78 ALA A C 1
ATOM 599 O O . ALA A 1 78 ? -94.198 -14.255 72.853 1.00 38.59 78 ALA A O 1
ATOM 600 N N . THR A 1 79 ? -92.561 -12.799 73.462 1.00 45.38 79 THR A N 1
ATOM 601 C CA . THR A 1 79 ? -91.801 -13.378 74.608 1.00 45.38 79 THR A CA 1
ATOM 602 C C . THR A 1 79 ? -91.326 -14.841 74.634 1.00 45.38 79 THR A C 1
ATOM 604 O O . THR A 1 79 ? -92.132 -15.733 74.872 1.00 45.38 79 THR A O 1
ATOM 607 N N . GLN A 1 80 ? -89.994 -15.044 74.688 1.00 35.62 80 GLN A N 1
ATOM 608 C CA . GLN A 1 80 ? -89.310 -15.850 75.725 1.00 35.62 80 GLN A CA 1
ATOM 609 C C . GLN A 1 80 ? -87.784 -15.599 75.728 1.00 35.62 80 GLN A C 1
ATOM 611 O O . GLN A 1 80 ? -87.155 -15.615 74.676 1.00 35.62 80 GLN A O 1
ATOM 616 N N . ALA A 1 81 ? -87.195 -15.357 76.905 1.00 44.72 81 ALA A N 1
ATOM 617 C CA . ALA A 1 81 ? -85.748 -15.259 77.101 1.00 44.72 81 ALA A CA 1
ATOM 618 C C . ALA A 1 81 ? -85.118 -16.663 77.169 1.00 44.72 81 ALA A C 1
ATOM 620 O O . ALA A 1 81 ? -85.563 -17.497 77.959 1.00 44.72 81 ALA A O 1
ATOM 621 N N . ILE A 1 82 ? -84.077 -16.891 76.365 1.00 42.16 82 ILE A N 1
ATOM 622 C CA . ILE A 1 82 ? -83.193 -18.066 76.381 1.00 42.16 82 ILE A CA 1
ATOM 623 C C . ILE A 1 82 ? -81.784 -17.560 76.732 1.00 42.16 82 ILE A C 1
ATOM 625 O O . ILE A 1 82 ? -81.400 -16.469 76.318 1.00 42.16 82 ILE A O 1
ATOM 629 N N . ALA A 1 83 ? -81.052 -18.325 77.547 1.00 46.19 83 ALA A N 1
ATOM 630 C CA . ALA A 1 83 ? -79.692 -18.037 78.000 1.00 46.19 83 ALA A CA 1
ATOM 631 C C . ALA A 1 83 ? -78.759 -17.622 76.844 1.00 46.19 83 ALA A C 1
ATOM 633 O O . ALA A 1 83 ? -78.754 -18.271 75.800 1.00 46.19 83 ALA A O 1
ATOM 634 N N . ALA A 1 84 ? -77.972 -16.557 77.048 1.00 48.62 84 ALA A N 1
ATOM 635 C CA . ALA A 1 84 ? -76.988 -16.088 76.076 1.00 48.62 84 ALA A CA 1
ATOM 636 C C . ALA A 1 84 ? -75.992 -17.213 75.758 1.00 48.62 84 ALA A C 1
ATOM 638 O O . ALA A 1 84 ? -75.385 -17.793 76.661 1.00 48.62 84 ALA A O 1
ATOM 639 N N . ALA A 1 85 ? -75.873 -17.548 74.476 1.00 55.56 85 ALA A N 1
ATOM 640 C CA . ALA A 1 85 ? -74.925 -18.534 73.989 1.00 55.56 85 ALA A CA 1
ATOM 641 C C . ALA A 1 85 ? -73.483 -18.075 74.277 1.00 55.56 85 ALA A C 1
ATOM 643 O O . ALA A 1 85 ? -73.160 -16.899 74.132 1.00 55.56 85 ALA A O 1
ATOM 644 N N . ILE A 1 86 ? -72.621 -19.005 74.696 1.00 70.75 86 ILE A N 1
ATOM 645 C CA . ILE A 1 86 ? -71.184 -18.763 74.873 1.00 70.75 86 ILE A CA 1
ATOM 646 C C . ILE A 1 86 ? -70.564 -18.794 73.473 1.00 70.75 86 ILE A C 1
ATOM 648 O O . ILE A 1 86 ? -70.448 -19.874 72.895 1.00 70.75 86 ILE A O 1
ATOM 652 N N . GLN A 1 87 ? -70.244 -17.636 72.902 1.00 81.19 87 GLN A N 1
ATOM 653 C CA . GLN A 1 87 ? -69.688 -17.526 71.550 1.00 81.19 87 GLN A CA 1
ATOM 654 C C . GLN A 1 87 ? -68.470 -16.581 71.546 1.00 81.19 87 GLN A C 1
ATOM 656 O O . GLN A 1 87 ? -68.377 -15.721 72.433 1.00 81.19 87 GLN A O 1
ATOM 661 N N . PRO A 1 88 ? -67.503 -16.784 70.632 1.00 87.81 88 PRO A N 1
ATOM 662 C CA . PRO A 1 88 ? -66.464 -15.800 70.322 1.00 87.81 88 PRO A CA 1
ATOM 663 C C . PRO A 1 88 ? -67.067 -14.503 69.756 1.00 87.81 88 PRO A C 1
ATOM 665 O O . PRO A 1 88 ? -68.228 -14.496 69.363 1.00 87.81 88 PRO A O 1
ATOM 668 N N . ASP A 1 89 ? -66.296 -13.418 69.743 1.00 90.12 89 ASP A N 1
ATOM 669 C CA . ASP A 1 89 ? -66.678 -12.117 69.157 1.00 90.12 89 ASP A CA 1
ATOM 670 C C . ASP A 1 89 ? -65.407 -11.483 68.580 1.00 90.12 89 ASP A C 1
ATOM 672 O O . ASP A 1 89 ? -64.576 -10.978 69.339 1.00 90.12 89 ASP A O 1
ATOM 676 N N . LEU A 1 90 ? -65.193 -11.646 67.277 1.00 91.00 90 LEU A N 1
ATOM 677 C CA . LEU A 1 90 ? -64.020 -11.236 66.522 1.00 91.00 90 LEU A CA 1
ATOM 678 C C . LEU A 1 90 ? -64.184 -9.823 65.958 1.00 91.00 90 LEU A C 1
ATOM 680 O O . LEU A 1 90 ? -64.932 -9.561 65.025 1.00 91.00 90 LEU A O 1
ATOM 684 N N . ILE A 1 91 ? -63.372 -8.904 66.464 1.00 90.38 91 ILE A N 1
ATOM 685 C CA . ILE A 1 91 ? -63.332 -7.511 66.029 1.00 90.38 91 ILE A CA 1
ATOM 686 C C . ILE A 1 91 ? -61.931 -7.138 65.562 1.00 90.38 91 ILE A C 1
ATOM 688 O O . ILE A 1 91 ? -60.945 -7.338 66.270 1.00 90.38 91 ILE A O 1
ATOM 692 N N . ALA A 1 92 ? -61.828 -6.530 64.385 1.00 86.62 92 ALA A N 1
ATOM 693 C CA . ALA A 1 92 ? -60.588 -5.906 63.948 1.00 86.62 92 ALA A CA 1
ATOM 694 C C . ALA A 1 92 ? -60.334 -4.594 64.724 1.00 86.62 92 ALA A C 1
ATOM 696 O O . ALA A 1 92 ? -61.210 -3.733 64.819 1.00 86.62 92 ALA A O 1
ATOM 697 N N . ARG A 1 93 ? -59.129 -4.419 65.279 1.00 78.50 93 ARG A N 1
ATOM 698 C CA . ARG A 1 93 ? -58.677 -3.198 65.970 1.00 78.50 93 ARG A CA 1
ATOM 699 C C . ARG A 1 93 ? -57.236 -2.831 65.606 1.00 78.50 93 ARG A C 1
ATOM 701 O O . ARG A 1 93 ? -56.513 -3.638 65.039 1.00 78.50 93 ARG A O 1
ATOM 708 N N . SER A 1 94 ? -56.823 -1.606 65.943 1.00 63.47 94 SER A N 1
ATOM 709 C CA . SER A 1 94 ? -55.444 -1.106 65.773 1.00 63.47 94 SER A CA 1
ATOM 710 C C . SER A 1 94 ? -54.850 -1.374 64.379 1.00 63.47 94 SER A C 1
ATOM 712 O O . SER A 1 94 ? -53.883 -2.116 64.223 1.00 63.47 94 SER A O 1
ATOM 714 N N . VAL A 1 95 ? -55.442 -0.761 63.358 1.00 68.50 95 VAL A N 1
ATOM 715 C CA . VAL A 1 95 ? -54.961 -0.810 61.972 1.00 68.50 95 VAL A CA 1
ATOM 716 C C . VAL A 1 95 ? -53.926 0.296 61.711 1.00 68.50 95 VAL A C 1
ATOM 718 O O . VAL A 1 95 ? -54.008 1.387 62.270 1.00 68.50 95 VAL A O 1
ATOM 721 N N . SER A 1 96 ? -52.911 0.000 60.897 1.00 80.12 96 SER A N 1
ATOM 722 C CA . SER A 1 96 ? -51.944 0.973 60.378 1.00 80.12 96 SER A CA 1
ATOM 723 C C . SER A 1 96 ? -51.983 0.944 58.856 1.00 80.12 96 SER A C 1
ATOM 725 O O . SER A 1 96 ? -51.326 0.111 58.223 1.00 80.12 96 SER A O 1
ATOM 727 N N . THR A 1 97 ? -52.738 1.874 58.276 1.00 76.81 97 THR A N 1
ATOM 728 C CA . THR A 1 97 ? -52.817 2.090 56.828 1.00 76.81 97 THR A CA 1
ATOM 729 C C . THR A 1 97 ? -51.928 3.236 56.357 1.00 76.81 97 THR A C 1
ATOM 731 O O . THR A 1 97 ? -51.889 4.288 57.004 1.00 76.81 97 THR A O 1
ATOM 734 N N . PRO A 1 98 ? -51.303 3.125 55.174 1.00 83.38 98 PRO A N 1
ATOM 735 C CA . PRO A 1 98 ? -50.813 4.295 54.458 1.00 83.38 98 PRO A CA 1
ATOM 736 C C . PRO A 1 98 ? -51.956 5.284 54.200 1.00 83.38 98 PRO A C 1
ATOM 738 O O . PRO A 1 98 ? -53.024 4.899 53.733 1.00 83.38 98 PRO A O 1
ATOM 741 N N . SER A 1 99 ? -51.721 6.573 54.446 1.00 83.38 99 SER A N 1
ATOM 742 C CA . SER A 1 99 ? -52.712 7.630 54.187 1.00 83.38 99 SER A CA 1
ATOM 743 C C . SER A 1 99 ? -52.947 7.895 52.692 1.00 83.38 99 SER A C 1
ATOM 745 O O . SER A 1 99 ? -53.917 8.561 52.316 1.00 83.38 99 SER A O 1
ATOM 747 N N . SER A 1 100 ? -52.074 7.377 51.823 1.00 86.06 100 SER A N 1
ATOM 748 C CA . SER A 1 100 ? -52.211 7.439 50.370 1.00 86.06 100 SER A CA 1
ATOM 749 C C . SER A 1 100 ? -51.469 6.305 49.670 1.00 86.06 100 SER A C 1
ATOM 751 O O . SER A 1 100 ? -50.429 5.863 50.159 1.00 86.06 100 SER A O 1
ATOM 753 N N . ALA A 1 101 ? -51.942 5.917 48.489 1.00 86.00 101 ALA A N 1
ATOM 754 C CA . ALA A 1 101 ? -51.277 4.969 47.601 1.00 86.00 101 ALA A CA 1
ATOM 755 C C . ALA A 1 101 ? -51.514 5.339 46.136 1.00 86.00 101 ALA A C 1
ATOM 757 O O . ALA A 1 101 ? -52.582 5.830 45.786 1.00 86.00 101 ALA A O 1
ATOM 758 N N . ALA A 1 102 ? -50.540 5.086 45.264 1.00 84.25 102 ALA A N 1
ATOM 759 C CA . ALA A 1 102 ? -50.766 5.245 43.832 1.00 84.25 102 ALA A CA 1
ATOM 760 C C . ALA A 1 102 ? -51.583 4.057 43.300 1.00 84.25 102 ALA A C 1
ATOM 762 O O . ALA A 1 102 ? -51.364 2.916 43.723 1.00 84.25 102 ALA A O 1
ATOM 763 N N . ALA A 1 103 ? -52.502 4.293 42.364 1.00 84.31 103 ALA A N 1
ATOM 764 C CA . ALA A 1 103 ? -53.121 3.191 41.628 1.00 84.31 103 ALA A CA 1
ATOM 765 C C . ALA A 1 103 ? -52.021 2.370 40.930 1.00 84.31 103 ALA A C 1
ATOM 767 O O . ALA A 1 103 ? -51.092 2.942 40.360 1.00 84.31 103 ALA A O 1
ATOM 768 N N . GLY A 1 104 ? -52.084 1.043 41.034 1.00 79.94 104 GLY A N 1
ATOM 769 C CA . GLY A 1 104 ? -51.030 0.140 40.561 1.00 79.94 104 GLY A CA 1
ATOM 770 C C . GLY A 1 104 ? -49.923 -0.180 41.555 1.00 79.94 104 GLY A C 1
ATOM 771 O O . GLY A 1 104 ? -49.105 -1.059 41.288 1.00 79.94 104 GLY A O 1
ATOM 772 N N . SER A 1 105 ? -49.869 0.514 42.696 1.00 83.38 105 SER A N 1
ATOM 773 C CA . SER A 1 105 ? -48.845 0.271 43.715 1.00 83.38 105 SER A CA 1
ATOM 774 C C . SER A 1 105 ? -49.247 -0.821 44.711 1.00 83.38 105 SER A C 1
ATOM 776 O O . SER A 1 105 ? -50.429 -1.078 44.949 1.00 83.38 105 SER A O 1
ATOM 778 N N . THR A 1 106 ? -48.243 -1.450 45.323 1.00 88.19 106 THR A N 1
ATOM 779 C CA . THR A 1 106 ? -48.424 -2.352 46.466 1.00 88.19 106 THR A CA 1
ATOM 780 C C . THR A 1 106 ? -48.254 -1.576 47.767 1.00 88.19 106 THR A C 1
ATOM 782 O O . THR A 1 106 ? -47.246 -0.898 47.965 1.00 88.19 106 THR A O 1
ATOM 785 N N . ILE A 1 107 ? -49.231 -1.698 48.660 1.00 87.75 107 ILE A N 1
ATOM 786 C CA . ILE A 1 107 ? -49.217 -1.141 50.011 1.00 87.75 107 ILE A CA 1
ATOM 787 C C . ILE A 1 107 ? -48.895 -2.225 51.034 1.00 87.75 107 ILE A C 1
ATOM 789 O O . ILE A 1 107 ? -49.274 -3.381 50.866 1.00 87.75 107 ILE A O 1
ATOM 793 N N . GLN A 1 108 ? -48.225 -1.842 52.116 1.00 88.75 108 GLN A N 1
ATOM 794 C CA . GLN A 1 108 ? -48.006 -2.691 53.284 1.00 88.75 108 GLN A CA 1
ATOM 795 C C . GLN A 1 108 ? -48.842 -2.163 54.448 1.00 88.75 108 GLN A C 1
ATOM 797 O O . GLN A 1 108 ? -48.914 -0.950 54.654 1.00 88.75 108 GLN A O 1
ATOM 802 N N . LEU A 1 109 ? -49.461 -3.067 55.201 1.00 88.19 109 LEU A N 1
ATOM 803 C CA . LEU A 1 109 ? -50.318 -2.727 56.332 1.00 88.19 109 LEU A CA 1
ATOM 804 C C . LEU A 1 109 ? -50.121 -3.702 57.497 1.00 88.19 109 LEU A C 1
ATOM 806 O O . LEU A 1 109 ? -49.659 -4.830 57.313 1.00 88.19 109 LEU A O 1
ATOM 810 N N . SER A 1 110 ? -50.496 -3.264 58.696 1.00 87.69 110 SER A N 1
ATOM 811 C CA . SER A 1 110 ? -50.561 -4.099 59.901 1.00 87.69 110 SER A CA 1
ATOM 812 C C . SER A 1 110 ? -51.880 -3.876 60.634 1.00 87.69 110 SER A C 1
ATOM 814 O O . SER A 1 110 ? -52.399 -2.759 60.617 1.00 87.69 110 SER A O 1
ATOM 816 N N . TYR A 1 111 ? -52.426 -4.918 61.257 1.00 90.06 111 TYR A N 1
ATOM 817 C CA . TYR A 1 111 ? -53.738 -4.897 61.910 1.00 90.06 111 TYR A CA 1
ATOM 818 C C . TYR A 1 111 ? -53.803 -5.895 63.072 1.00 90.06 111 TYR A C 1
ATOM 820 O O . TYR A 1 111 ? -52.971 -6.796 63.159 1.00 90.06 111 TYR A O 1
ATOM 828 N N . GLU A 1 112 ? -54.780 -5.752 63.971 1.00 91.25 112 GLU A N 1
ATOM 829 C CA . GLU A 1 112 ? -54.999 -6.694 65.073 1.00 91.25 112 GLU A CA 1
ATOM 830 C C . GLU A 1 112 ? -56.424 -7.249 65.075 1.00 91.25 112 GLU A C 1
ATOM 832 O O . GLU A 1 112 ? -57.372 -6.514 64.817 1.00 91.25 112 GLU A O 1
ATOM 837 N N . ILE A 1 113 ? -56.598 -8.522 65.437 1.00 92.38 113 ILE A N 1
ATOM 838 C CA . ILE A 1 113 ? -57.916 -9.128 65.668 1.00 92.38 113 ILE A CA 1
ATOM 839 C C . ILE A 1 113 ? -58.110 -9.428 67.167 1.00 92.38 113 ILE A C 1
ATOM 841 O O . ILE A 1 113 ? -57.391 -10.217 67.782 1.00 92.38 113 ILE A O 1
ATOM 845 N N . GLU A 1 114 ? -59.081 -8.717 67.739 1.00 91.31 114 GLU A N 1
ATOM 846 C CA . GLU A 1 114 ? -59.845 -8.898 68.979 1.00 91.31 114 GLU A CA 1
ATOM 847 C C . GLU A 1 114 ? -60.715 -10.137 69.070 1.00 91.31 114 GLU A C 1
ATOM 849 O O . GLU A 1 114 ? -61.707 -10.115 68.376 1.00 91.31 114 GLU A O 1
ATOM 854 N N . ASN A 1 115 ? -60.514 -11.099 69.981 1.00 91.88 115 ASN A N 1
ATOM 855 C CA . ASN A 1 115 ? -61.654 -11.895 70.464 1.00 91.88 115 ASN A CA 1
ATOM 856 C C . ASN A 1 115 ? -62.225 -11.348 71.792 1.00 91.88 115 ASN A C 1
ATOM 858 O O . ASN A 1 115 ? -61.711 -11.663 72.868 1.00 91.88 115 ASN A O 1
ATOM 862 N N . GLN A 1 116 ? -63.295 -10.550 71.734 1.00 89.25 116 GLN A N 1
ATOM 863 C CA . GLN A 1 116 ? -64.001 -9.977 72.895 1.00 89.25 116 GLN A CA 1
ATOM 864 C C . GLN A 1 116 ? -65.065 -10.913 73.490 1.00 89.25 116 GLN A C 1
ATOM 866 O O . GLN A 1 116 ? -65.619 -10.632 74.557 1.00 89.25 116 GLN A O 1
ATOM 871 N N . GLY A 1 117 ? -65.347 -12.027 72.817 1.00 85.44 117 GLY A N 1
ATOM 872 C CA . GLY A 1 117 ? -66.366 -12.982 73.221 1.00 85.44 117 GLY A CA 1
ATOM 873 C C . GLY A 1 117 ? -65.909 -13.839 74.393 1.00 85.44 117 GLY A C 1
ATOM 874 O O . GLY A 1 117 ? -64.737 -13.876 74.769 1.00 85.44 117 GLY A O 1
ATOM 875 N N . ASN A 1 118 ? -66.840 -14.596 74.966 1.00 82.81 118 ASN A N 1
ATOM 876 C CA . ASN A 1 118 ? -66.585 -15.424 76.151 1.00 82.81 118 ASN A CA 1
ATOM 877 C C . ASN A 1 118 ? -66.170 -16.873 75.804 1.00 82.81 118 ASN A C 1
ATOM 879 O O . ASN A 1 118 ? -66.192 -17.746 76.674 1.00 82.81 118 ASN A O 1
ATOM 883 N N . ALA A 1 119 ? -65.801 -17.146 74.544 1.00 85.62 119 ALA A N 1
ATOM 884 C CA . ALA A 1 119 ? -65.288 -18.432 74.057 1.00 85.62 119 ALA A CA 1
ATOM 885 C C . ALA A 1 119 ? -64.092 -18.239 73.104 1.00 85.62 119 ALA A C 1
ATOM 887 O O . ALA A 1 119 ? -63.925 -17.173 72.522 1.00 85.62 119 ALA A O 1
ATOM 888 N N . SER A 1 120 ? -63.246 -19.264 72.943 1.00 86.69 120 SER A N 1
ATOM 889 C CA . SER A 1 120 ? -62.124 -19.226 71.988 1.00 86.69 120 SER A CA 1
ATOM 890 C C . SER A 1 120 ? -62.631 -19.291 70.548 1.00 86.69 120 SER A C 1
ATOM 892 O O . SER A 1 120 ? -63.426 -20.173 70.229 1.00 86.69 120 SER A O 1
ATOM 894 N N . ALA A 1 121 ? -62.114 -18.423 69.681 1.00 87.38 121 ALA A N 1
ATOM 895 C CA . ALA A 1 121 ? -62.315 -18.497 68.240 1.00 87.38 121 ALA A CA 1
ATOM 896 C C . ALA A 1 121 ? -61.332 -19.500 67.615 1.00 87.38 121 ALA A C 1
ATOM 898 O O . ALA A 1 121 ? -60.181 -19.605 68.056 1.00 87.38 121 ALA A O 1
ATOM 899 N N . GLY A 1 122 ? -61.797 -20.246 66.608 1.00 85.75 122 GLY A N 1
ATOM 900 C CA . GLY A 1 122 ? -60.936 -21.047 65.732 1.00 85.75 122 GLY A CA 1
ATOM 901 C C . GLY A 1 122 ? -60.122 -20.165 64.780 1.00 85.75 122 GLY A C 1
ATOM 902 O O . GLY A 1 122 ? -60.042 -18.957 64.980 1.00 85.75 122 GLY A O 1
ATOM 903 N N . TYR A 1 123 ? -59.512 -20.766 63.756 1.00 90.25 123 TYR A N 1
ATOM 904 C CA . TYR A 1 123 ? -58.899 -19.983 62.680 1.00 90.25 123 TYR A CA 1
ATOM 905 C C . TYR A 1 123 ? -59.978 -19.272 61.850 1.00 90.25 123 TYR A C 1
ATOM 907 O O . TYR A 1 123 ? -61.087 -19.789 61.695 1.00 90.25 123 TYR A O 1
ATOM 915 N N . SER A 1 124 ? -59.635 -18.120 61.289 1.00 91.75 124 SER A N 1
ATOM 916 C CA . SER A 1 124 ? -60.475 -17.327 60.393 1.00 91.75 124 SER A CA 1
ATOM 917 C C . SER A 1 124 ? -59.606 -16.628 59.339 1.00 91.75 124 SER A C 1
ATOM 919 O O . SER A 1 124 ? -58.398 -16.853 59.266 1.00 91.75 124 SER A O 1
ATOM 921 N N . TYR A 1 125 ? -60.213 -15.814 58.477 1.00 93.25 125 TYR A N 1
ATOM 922 C CA . TYR A 1 125 ? -59.481 -14.966 57.535 1.00 93.25 125 TYR A CA 1
ATOM 923 C C . TYR A 1 125 ? -59.976 -13.535 57.631 1.00 93.25 125 TYR A C 1
ATOM 925 O O . TYR A 1 125 ? -61.182 -13.301 57.709 1.00 93.25 125 TYR A O 1
ATOM 933 N N . THR A 1 126 ? -59.055 -12.584 57.548 1.00 92.44 126 THR A N 1
ATOM 934 C CA . THR A 1 126 ? -59.398 -11.173 57.395 1.00 92.44 126 THR A CA 1
ATOM 935 C C . THR A 1 126 ? -59.442 -10.839 55.915 1.00 92.44 126 THR A C 1
ATOM 937 O O . THR A 1 126 ? -58.458 -11.050 55.212 1.00 92.44 126 THR A O 1
ATOM 940 N N . LYS A 1 127 ? -60.573 -10.327 55.427 1.00 92.44 127 LYS A N 1
ATOM 941 C CA . LYS A 1 127 ? -60.695 -9.832 54.050 1.00 92.44 127 LYS A CA 1
ATOM 942 C C . LYS A 1 127 ? -60.472 -8.331 53.996 1.00 92.44 127 LYS A C 1
ATOM 944 O O . LYS A 1 127 ? -60.960 -7.605 54.861 1.00 92.44 127 LYS A O 1
ATOM 949 N N . PHE A 1 128 ? -59.797 -7.878 52.947 1.00 92.12 128 PHE A N 1
ATOM 950 C CA . PHE A 1 128 ? -59.523 -6.468 52.712 1.00 92.12 128 PHE A CA 1
ATOM 951 C C . PHE A 1 128 ? -60.260 -5.986 51.474 1.00 92.12 128 PHE A C 1
ATOM 953 O O . PHE A 1 128 ? -60.166 -6.588 50.400 1.00 92.12 128 PHE A O 1
ATOM 960 N N . TYR A 1 129 ? -60.957 -4.867 51.620 1.00 91.94 129 TYR A N 1
ATOM 961 C CA . TYR A 1 129 ? -61.690 -4.235 50.535 1.00 91.94 129 TYR A CA 1
ATOM 962 C C . TYR A 1 129 ? -61.349 -2.759 50.460 1.00 91.94 129 TYR A C 1
ATOM 964 O O . TYR A 1 129 ? -61.164 -2.101 51.481 1.00 91.94 129 TYR A O 1
ATOM 972 N N . LEU A 1 130 ? -61.314 -2.227 49.248 1.00 91.56 130 LEU A N 1
ATOM 973 C CA . LEU A 1 130 ? -61.335 -0.797 49.015 1.00 91.56 130 LEU A CA 1
ATOM 974 C C . LEU A 1 130 ? -62.777 -0.380 48.725 1.00 91.56 130 LEU A C 1
ATOM 976 O O . LEU A 1 130 ? -63.339 -0.770 47.702 1.00 91.56 130 LEU A O 1
ATOM 980 N N . SER A 1 131 ? -63.360 0.403 49.626 1.00 90.12 131 SER A N 1
ATOM 981 C CA . SER A 1 131 ? -64.741 0.875 49.548 1.00 90.12 131 SER A CA 1
ATOM 982 C C . SER A 1 131 ? -64.806 2.391 49.394 1.00 90.12 131 SER A C 1
ATOM 984 O O . SER A 1 131 ? -63.899 3.116 49.804 1.00 90.12 131 SER A O 1
ATOM 986 N N . GLN A 1 132 ? -65.879 2.894 48.791 1.00 88.56 132 GLN A N 1
ATOM 987 C CA . GLN A 1 132 ? -66.155 4.333 48.725 1.00 88.56 132 GLN A CA 1
ATOM 988 C C . GLN A 1 132 ? -66.912 4.847 49.955 1.00 88.56 132 GLN A C 1
ATOM 990 O O . GLN A 1 132 ? -66.981 6.059 50.171 1.00 88.56 132 GLN A O 1
ATOM 995 N N . ASP A 1 133 ? -67.451 3.950 50.780 1.00 85.62 133 ASP A N 1
ATOM 996 C CA . ASP A 1 133 ? -68.114 4.290 52.031 1.00 85.62 133 ASP A CA 1
ATOM 997 C C . ASP A 1 133 ? -67.743 3.294 53.152 1.00 85.62 133 ASP A C 1
ATOM 999 O O . ASP A 1 133 ? -66.747 2.581 53.065 1.00 85.62 133 ASP A O 1
ATOM 1003 N N . LEU A 1 134 ? -68.455 3.335 54.280 1.00 80.12 134 LEU A N 1
ATOM 1004 C CA . LEU A 1 134 ? -68.168 2.493 55.451 1.00 80.12 134 LEU A CA 1
ATOM 1005 C C . LEU A 1 134 ? -68.939 1.159 55.448 1.00 80.12 134 LEU A C 1
ATOM 1007 O O . LEU A 1 134 ? -68.858 0.411 56.422 1.00 80.12 134 LEU A O 1
ATOM 1011 N N . SER A 1 135 ? -69.723 0.878 54.407 1.00 80.19 135 SER A N 1
ATOM 1012 C CA . SER A 1 135 ? -70.597 -0.291 54.303 1.00 80.19 135 SER A CA 1
ATOM 1013 C C . SER A 1 135 ? -70.100 -1.225 53.208 1.00 80.19 135 SER A C 1
ATOM 1015 O O . SER A 1 135 ? -70.027 -0.838 52.051 1.00 80.19 135 SER A O 1
ATOM 1017 N N . LEU A 1 136 ? -69.837 -2.485 53.560 1.00 80.56 136 LEU A N 1
ATOM 1018 C CA . LEU A 1 136 ? -69.425 -3.474 52.568 1.00 80.56 136 LEU A CA 1
ATOM 1019 C C . LEU A 1 136 ? -70.601 -3.908 51.679 1.00 80.56 136 LEU A C 1
ATOM 1021 O O . LEU A 1 136 ? -71.585 -4.477 52.163 1.00 80.56 136 LEU A O 1
ATOM 1025 N N . GLY A 1 137 ? -70.488 -3.651 50.380 1.00 79.81 137 GLY A N 1
ATOM 1026 C CA . GLY A 1 137 ? -71.433 -4.006 49.326 1.00 79.81 137 GLY A CA 1
ATOM 1027 C C . GLY A 1 137 ? -70.769 -4.745 48.160 1.00 79.81 137 GLY A C 1
ATOM 1028 O O . GLY A 1 137 ? -69.579 -5.041 48.163 1.00 79.81 137 GLY A O 1
ATOM 1029 N N . SER A 1 138 ? -71.552 -5.065 47.127 1.00 79.00 138 SER A N 1
ATOM 1030 C CA . SER A 1 138 ? -71.052 -5.770 45.932 1.00 79.00 138 SER A CA 1
ATOM 1031 C C . SER A 1 138 ? -70.141 -4.927 45.037 1.00 79.00 138 SER A C 1
ATOM 1033 O O . SER A 1 138 ? -69.472 -5.485 44.175 1.00 79.00 138 SER A O 1
ATOM 1035 N N . GLU A 1 139 ? -70.143 -3.606 45.220 1.00 82.94 139 GLU A N 1
ATOM 1036 C CA . GLU A 1 139 ? -69.374 -2.646 44.417 1.00 82.94 139 GLU A CA 1
ATOM 1037 C C . GLU A 1 139 ? -67.967 -2.387 44.981 1.00 82.94 139 GLU A C 1
ATOM 1039 O O . GLU A 1 139 ? -67.165 -1.696 44.351 1.00 82.94 139 GLU A O 1
ATOM 1044 N N . ASP A 1 140 ? -67.654 -2.927 46.163 1.00 90.00 140 ASP A N 1
ATOM 1045 C CA . ASP A 1 140 ? -66.352 -2.734 46.795 1.00 90.00 140 ASP A CA 1
ATOM 1046 C C . ASP A 1 140 ? -65.284 -3.629 46.181 1.00 90.00 140 ASP A C 1
ATOM 1048 O O . ASP A 1 140 ? -65.503 -4.791 45.824 1.00 90.00 140 ASP A O 1
ATOM 1052 N N . ILE A 1 141 ? -64.075 -3.089 46.090 1.00 91.56 141 ILE A N 1
ATOM 1053 C CA . ILE A 1 141 ? -62.976 -3.741 45.391 1.00 91.56 141 ILE A CA 1
ATOM 1054 C C . ILE A 1 141 ? -62.260 -4.659 46.372 1.00 91.56 141 ILE A C 1
ATOM 1056 O O . ILE A 1 141 ? -61.532 -4.197 47.248 1.00 91.56 141 ILE A O 1
ATOM 1060 N N . PHE A 1 142 ? -62.445 -5.968 46.222 1.00 91.69 142 PHE A N 1
ATOM 1061 C CA . PHE A 1 142 ? -61.699 -6.956 46.997 1.00 91.69 142 PHE A CA 1
ATOM 1062 C C . PHE A 1 142 ? -60.205 -6.898 46.649 1.00 91.69 142 PHE A C 1
ATOM 1064 O O . PHE A 1 142 ? -59.822 -7.084 45.493 1.00 91.69 142 PHE A O 1
ATOM 1071 N N . LEU A 1 143 ? -59.366 -6.636 47.652 1.00 90.19 143 LEU A N 1
ATOM 1072 C CA . LEU A 1 143 ? -57.914 -6.508 47.496 1.00 90.19 143 LEU A CA 1
ATOM 1073 C C . LEU A 1 143 ? -57.158 -7.788 47.877 1.00 90.19 143 LEU A C 1
ATOM 1075 O O . LEU A 1 143 ? -56.017 -7.966 47.454 1.00 90.19 143 LEU A O 1
ATOM 1079 N N . GLY A 1 144 ? -57.775 -8.667 48.670 1.00 91.69 144 GLY A N 1
ATOM 1080 C CA . GLY A 1 144 ? -57.185 -9.926 49.123 1.00 91.69 144 GLY A CA 1
ATOM 1081 C C . GLY A 1 144 ? -57.690 -10.358 50.498 1.00 91.69 144 GLY A C 1
ATOM 1082 O O . GLY A 1 144 ? -58.507 -9.677 51.121 1.00 91.69 144 GLY A O 1
ATOM 1083 N N . ASP A 1 145 ? -57.188 -11.492 50.979 1.00 93.44 145 ASP A N 1
ATOM 1084 C CA . ASP A 1 145 ? -57.435 -11.997 52.328 1.00 93.44 145 ASP A CA 1
ATOM 1085 C C . ASP A 1 145 ? -56.146 -12.486 52.991 1.00 93.44 145 ASP A C 1
ATOM 1087 O O . ASP A 1 145 ? -55.151 -12.754 52.317 1.00 93.44 145 ASP A O 1
ATOM 1091 N N . ASP A 1 146 ? -56.158 -12.539 54.319 1.00 93.38 146 ASP A N 1
ATOM 1092 C CA . ASP A 1 146 ? -55.024 -12.957 55.137 1.00 93.38 146 ASP A CA 1
ATOM 1093 C C . ASP A 1 146 ? -55.487 -13.895 56.257 1.00 93.38 146 ASP A C 1
ATOM 1095 O O . ASP A 1 146 ? -56.561 -13.717 56.841 1.00 93.38 146 ASP A O 1
ATOM 1099 N N . TYR A 1 147 ? -54.701 -14.938 56.517 1.00 93.06 147 TYR A N 1
ATOM 1100 C CA . TYR A 1 147 ? -55.062 -16.020 57.432 1.00 93.06 147 TYR A CA 1
ATOM 1101 C C . TYR A 1 147 ? -54.792 -15.617 58.880 1.00 93.06 147 TYR A C 1
ATOM 1103 O O . TYR A 1 147 ? -53.668 -15.262 59.228 1.00 93.06 147 TYR A O 1
ATOM 1111 N N . VAL A 1 148 ? -55.796 -15.767 59.745 1.00 90.12 148 VAL A N 1
ATOM 1112 C CA . VAL A 1 148 ? -55.683 -15.490 61.178 1.00 90.12 148 VAL A CA 1
ATOM 1113 C C . VAL A 1 148 ? -55.900 -16.780 61.960 1.00 90.12 148 VAL A C 1
ATOM 1115 O O . VAL A 1 148 ? -56.942 -17.427 61.895 1.00 90.12 148 VAL A O 1
ATOM 1118 N N . ASP A 1 149 ? -54.882 -17.177 62.710 1.00 89.94 149 ASP A N 1
ATOM 1119 C CA . ASP A 1 149 ? -54.893 -18.405 63.498 1.00 89.94 149 ASP A CA 1
ATOM 1120 C C . ASP A 1 149 ? -55.625 -18.216 64.848 1.00 89.94 149 ASP A C 1
ATOM 1122 O O . ASP A 1 149 ? -55.955 -17.097 65.235 1.00 89.94 149 ASP A O 1
ATOM 1126 N N . ASN A 1 150 ? -55.903 -19.300 65.580 1.00 90.56 150 ASN A N 1
ATOM 1127 C CA . ASN A 1 150 ? -56.853 -19.301 66.704 1.00 90.56 150 ASN A CA 1
ATOM 1128 C C . ASN A 1 150 ? -56.607 -18.202 67.766 1.00 90.56 150 ASN A C 1
ATOM 1130 O O . ASN A 1 150 ? -55.462 -17.936 68.149 1.00 90.56 150 ASN A O 1
ATOM 1134 N N . ILE A 1 151 ? -57.690 -17.632 68.318 1.00 90.56 151 ILE A N 1
ATOM 1135 C CA . ILE A 1 151 ? -57.640 -16.532 69.303 1.00 90.56 151 ILE A CA 1
ATOM 1136 C C . ILE A 1 151 ? -58.458 -16.880 70.555 1.00 90.56 151 ILE A C 1
ATOM 1138 O O . ILE A 1 151 ? -59.673 -17.100 70.501 1.00 90.56 151 ILE A O 1
ATOM 1142 N N . LEU A 1 152 ? -57.794 -16.918 71.714 1.00 89.94 152 LEU A N 1
ATOM 1143 C CA . LEU A 1 152 ? -58.445 -17.161 73.007 1.00 89.94 152 LEU A CA 1
ATOM 1144 C C . LEU A 1 152 ? -59.352 -15.984 73.408 1.00 89.94 152 LEU A C 1
ATOM 1146 O O . LEU A 1 152 ? -59.097 -14.842 73.042 1.00 89.94 152 LEU A O 1
ATOM 1150 N N . SER A 1 153 ? -60.385 -16.260 74.207 1.00 87.50 153 SER A N 1
ATOM 1151 C CA . SER A 1 153 ? -61.280 -15.230 74.762 1.00 87.50 153 SER A CA 1
ATOM 1152 C C . SER A 1 153 ? -60.491 -14.158 75.531 1.00 87.50 153 SER A C 1
ATOM 1154 O O . SER A 1 153 ? -59.684 -14.487 76.404 1.00 87.50 153 SER A O 1
ATOM 1156 N N . GLY A 1 154 ? -60.716 -12.886 75.193 1.00 84.44 154 GLY A N 1
ATOM 1157 C CA . GLY A 1 154 ? -60.044 -11.720 75.771 1.00 84.44 154 GLY A CA 1
ATOM 1158 C C . GLY A 1 154 ? -58.642 -11.427 75.221 1.00 84.44 154 GLY A C 1
ATOM 1159 O O . GLY A 1 154 ? -57.975 -10.535 75.748 1.00 84.44 154 GLY A O 1
ATOM 1160 N N . TYR A 1 155 ? -58.172 -12.162 74.203 1.00 90.69 155 TYR A N 1
ATOM 1161 C CA . TYR A 1 155 ? -56.841 -11.992 73.609 1.00 90.69 155 TYR A CA 1
ATOM 1162 C C . TYR A 1 155 ? -56.861 -11.396 72.194 1.00 90.69 155 TYR A C 1
ATOM 1164 O O . TYR A 1 155 ? -57.846 -11.446 71.466 1.00 90.69 155 TYR A O 1
ATOM 1172 N N . TYR A 1 156 ? -55.699 -10.827 71.883 1.00 90.69 156 TYR A N 1
ATOM 1173 C CA . TYR A 1 156 ? -55.135 -10.324 70.633 1.00 90.69 156 TYR A CA 1
ATOM 1174 C C . TYR A 1 156 ? -54.448 -11.259 69.640 1.00 90.69 156 TYR A C 1
ATOM 1176 O O . TYR A 1 156 ? -53.672 -12.091 70.116 1.00 90.69 156 TYR A O 1
ATOM 1184 N N . ARG A 1 157 ? -54.519 -11.033 68.324 1.00 90.25 157 ARG A N 1
ATOM 1185 C CA . ARG A 1 157 ? -53.377 -11.314 67.424 1.00 90.25 157 ARG A CA 1
ATOM 1186 C C . ARG A 1 157 ? -53.054 -10.102 66.563 1.00 90.25 157 ARG A C 1
ATOM 1188 O O . ARG A 1 157 ? -53.982 -9.440 66.120 1.00 90.25 157 ARG A O 1
ATOM 1195 N N . SER A 1 158 ? -51.769 -9.824 66.353 1.00 91.12 158 SER A N 1
ATOM 1196 C CA . SER A 1 158 ? -51.286 -8.764 65.461 1.00 91.12 158 SER A CA 1
ATOM 1197 C C . SER A 1 158 ? -50.719 -9.404 64.196 1.00 91.12 158 SER A C 1
ATOM 1199 O O . SER A 1 158 ? -49.869 -10.287 64.294 1.00 91.12 158 SER A O 1
ATOM 1201 N N . GLU A 1 159 ? -51.164 -8.941 63.034 1.00 90.69 159 GLU A N 1
ATOM 1202 C CA . GLU A 1 159 ? -50.842 -9.490 61.716 1.00 90.69 159 GLU A CA 1
ATOM 1203 C C . GLU A 1 159 ? -50.373 -8.370 60.767 1.00 90.69 159 GLU A C 1
ATOM 1205 O O . GLU A 1 159 ? -50.589 -7.175 61.008 1.00 90.69 159 GLU A O 1
ATOM 1210 N N . SER A 1 160 ? -49.699 -8.739 59.677 1.00 88.56 160 SER A N 1
ATOM 1211 C CA . SER A 1 160 ? -49.259 -7.793 58.644 1.00 88.56 160 SER A CA 1
ATOM 1212 C C . SER A 1 160 ? -49.269 -8.438 57.268 1.00 88.56 160 SER A C 1
ATOM 1214 O O . SER A 1 160 ? -48.761 -9.547 57.114 1.00 88.56 160 SER A O 1
ATOM 1216 N N . THR A 1 161 ? -49.755 -7.713 56.263 1.00 89.94 161 THR A N 1
ATOM 1217 C CA . THR A 1 161 ? -49.827 -8.199 54.881 1.00 89.94 161 THR A CA 1
ATOM 1218 C C . THR A 1 161 ? -49.549 -7.077 53.877 1.00 89.94 161 THR A C 1
ATOM 1220 O O . THR A 1 161 ? -49.437 -5.899 54.238 1.00 89.94 161 THR A O 1
ATOM 1223 N N . THR A 1 162 ? -49.399 -7.442 52.607 1.00 90.44 162 THR A N 1
ATOM 1224 C CA . THR A 1 162 ? -49.252 -6.508 51.487 1.00 90.44 162 THR A 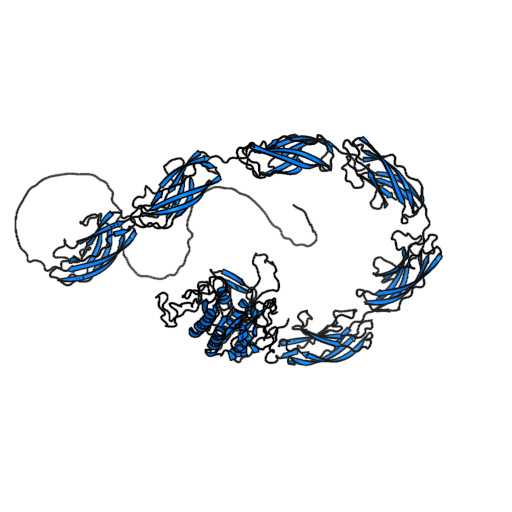CA 1
ATOM 1225 C C . THR A 1 162 ? -50.390 -6.692 50.500 1.00 90.44 162 THR A C 1
ATOM 1227 O O . THR A 1 162 ? -50.686 -7.821 50.117 1.00 90.44 162 THR A O 1
ATOM 1230 N N . LEU A 1 163 ? -50.974 -5.590 50.041 1.00 88.88 163 LEU A N 1
ATOM 1231 C CA . LEU A 1 163 ? -52.084 -5.581 49.089 1.00 88.88 163 LEU A CA 1
ATOM 1232 C C . LEU A 1 163 ? -51.727 -4.717 47.882 1.00 88.88 163 LEU A C 1
ATOM 1234 O O . LEU A 1 163 ? -51.076 -3.686 48.034 1.00 88.88 163 LEU A O 1
ATOM 1238 N N . THR A 1 164 ? -52.175 -5.094 46.689 1.00 89.31 164 THR A N 1
ATOM 1239 C CA . THR A 1 164 ? -51.968 -4.295 45.473 1.00 89.31 164 THR A CA 1
ATOM 1240 C C . THR A 1 164 ? -53.232 -3.519 45.129 1.00 89.31 164 THR A C 1
ATOM 1242 O O . THR A 1 164 ? -54.305 -4.101 44.988 1.00 89.31 164 THR A O 1
ATOM 1245 N N . ILE A 1 165 ? -53.105 -2.204 44.953 1.00 88.38 165 ILE A N 1
ATOM 1246 C CA . ILE A 1 165 ? -54.179 -1.367 44.412 1.00 88.38 165 ILE A CA 1
ATOM 1247 C C . ILE A 1 165 ? -54.174 -1.529 42.892 1.00 88.38 165 ILE A C 1
ATOM 1249 O O . ILE A 1 165 ? -53.166 -1.257 42.249 1.00 88.38 165 ILE A O 1
ATOM 1253 N N . GLY A 1 166 ? -55.283 -1.959 42.291 1.00 83.00 166 GLY A N 1
ATOM 1254 C CA . GLY A 1 166 ? -55.357 -2.138 40.836 1.00 83.00 166 GLY A CA 1
ATOM 1255 C C . GLY A 1 166 ? -55.165 -0.832 40.046 1.00 83.00 166 GLY A C 1
ATOM 1256 O O . GLY A 1 166 ? -55.593 0.236 40.479 1.00 83.00 166 GLY A O 1
ATOM 1257 N N . ASN A 1 167 ? -54.577 -0.913 38.846 1.00 78.25 167 ASN A N 1
ATOM 1258 C CA . ASN A 1 167 ? -54.393 0.238 37.936 1.00 78.25 167 ASN A CA 1
ATOM 1259 C C . ASN A 1 167 ? -55.720 0.917 37.538 1.00 78.25 167 ASN A C 1
ATOM 1261 O O . ASN A 1 167 ? -55.773 2.120 37.269 1.00 78.25 167 ASN A O 1
ATOM 1265 N N . SER A 1 168 ? -56.808 0.145 37.499 1.00 78.50 168 SER A N 1
ATOM 1266 C CA . SER A 1 168 ? -58.149 0.609 37.131 1.00 78.50 168 SER A CA 1
ATOM 1267 C C . SER A 1 168 ? -58.861 1.385 38.242 1.00 78.50 168 SER A C 1
ATOM 1269 O O . SER A 1 168 ? -59.871 2.029 37.966 1.00 78.50 168 SER A O 1
ATOM 1271 N N . VAL A 1 169 ? -58.348 1.369 39.478 1.00 84.44 169 VAL A N 1
ATOM 1272 C CA . VAL A 1 169 ? -58.957 2.093 40.602 1.00 84.44 169 VAL A CA 1
ATOM 1273 C C . VAL A 1 169 ? -58.891 3.595 40.325 1.00 84.44 169 VAL A C 1
ATOM 1275 O O . VAL A 1 169 ? -57.818 4.138 40.066 1.00 84.44 169 VAL A O 1
ATOM 1278 N N . ALA A 1 170 ? -60.033 4.282 40.346 1.00 81.19 170 ALA A N 1
ATOM 1279 C CA . ALA A 1 170 ? -60.080 5.726 40.126 1.00 81.19 170 ALA A CA 1
ATOM 1280 C C . ALA A 1 170 ? -59.384 6.477 41.273 1.00 81.19 170 ALA A C 1
ATOM 1282 O O . ALA A 1 170 ? -59.472 6.056 42.426 1.00 81.19 170 ALA A O 1
ATOM 1283 N N . ALA A 1 171 ? -58.725 7.600 40.977 1.00 82.62 171 ALA A N 1
ATOM 1284 C CA . ALA A 1 171 ? -58.147 8.451 42.016 1.00 82.62 171 ALA A CA 1
ATOM 1285 C C . ALA A 1 171 ? -59.249 9.040 42.916 1.00 82.62 171 ALA A C 1
ATOM 1287 O O . ALA A 1 171 ? -60.323 9.400 42.434 1.00 82.62 171 ALA A O 1
ATOM 1288 N N . GLY A 1 172 ? -58.988 9.152 44.218 1.00 83.81 172 GLY A N 1
ATOM 1289 C CA . GLY A 1 172 ? -59.975 9.638 45.186 1.00 83.81 172 GLY A CA 1
ATOM 1290 C C . GLY A 1 172 ? -59.743 9.124 46.602 1.00 83.81 172 GLY A C 1
ATOM 1291 O O . GLY A 1 172 ? -58.823 8.348 46.849 1.00 83.81 172 GLY A O 1
ATOM 1292 N N . SER A 1 173 ? -60.573 9.572 47.542 1.00 88.25 173 SER A N 1
ATOM 1293 C CA . SER A 1 173 ? -60.576 9.065 48.917 1.00 88.25 173 SER A CA 1
ATOM 1294 C C . SER A 1 173 ? -61.422 7.800 49.008 1.00 88.25 173 SER A C 1
ATOM 1296 O O . SER A 1 173 ? -62.578 7.807 48.590 1.00 88.25 173 SER A O 1
ATOM 1298 N N . TYR A 1 174 ? -60.851 6.746 49.579 1.00 90.56 174 TYR A N 1
ATOM 1299 C CA . TYR A 1 174 ? -61.500 5.464 49.826 1.00 90.56 174 TYR A CA 1
ATOM 1300 C C . TYR A 1 174 ? -61.341 5.069 51.292 1.00 90.56 174 TYR A C 1
ATOM 1302 O O . TYR A 1 174 ? -60.491 5.596 52.015 1.00 90.56 174 TYR A O 1
ATOM 1310 N N . TYR A 1 175 ? -62.144 4.104 51.707 1.00 89.75 175 TYR A N 1
ATOM 1311 C CA . TYR A 1 175 ? -62.031 3.391 52.964 1.00 89.75 175 TYR A CA 1
ATOM 1312 C C . TYR A 1 175 ? -61.406 2.021 52.691 1.00 89.75 175 TYR A C 1
ATOM 1314 O O . TYR A 1 175 ? -61.954 1.221 51.936 1.00 89.75 175 TYR A O 1
ATOM 1322 N N . LEU A 1 176 ? -60.245 1.746 53.283 1.00 90.62 176 LEU A N 1
ATOM 1323 C CA . LEU A 1 176 ? -59.664 0.409 53.314 1.00 90.62 176 LEU A CA 1
ATOM 1324 C C . LEU A 1 176 ? -60.306 -0.348 54.476 1.00 90.62 176 LEU A C 1
ATOM 1326 O O . LEU A 1 176 ? -60.010 -0.078 55.640 1.00 90.62 176 LEU A O 1
ATOM 1330 N N . VAL A 1 177 ? -61.234 -1.241 54.145 1.00 90.06 177 VAL A N 1
ATOM 1331 C CA . VAL A 1 177 ? -62.042 -1.997 55.100 1.00 90.06 177 VAL A CA 1
ATOM 1332 C C . VAL A 1 177 ? -61.379 -3.335 55.400 1.00 90.06 177 VAL A C 1
ATOM 1334 O O . VAL A 1 177 ? -61.031 -4.087 54.491 1.00 90.06 177 VAL A O 1
ATOM 1337 N N . TYR A 1 178 ? -61.255 -3.632 56.686 1.00 91.69 178 TYR A N 1
ATOM 1338 C CA . TYR A 1 178 ? -60.727 -4.855 57.271 1.00 91.69 178 TYR A CA 1
ATOM 1339 C C . TYR A 1 178 ? -61.894 -5.626 57.870 1.00 91.69 178 TYR A C 1
ATOM 1341 O O . TYR A 1 178 ? -62.462 -5.189 58.869 1.00 91.69 178 TYR A O 1
ATOM 1349 N N . GLN A 1 179 ? -62.262 -6.752 57.271 1.00 90.81 179 GLN A N 1
ATOM 1350 C CA . GLN A 1 179 ? -63.348 -7.595 57.758 1.00 90.81 179 GLN A CA 1
ATOM 1351 C C . GLN A 1 179 ? -62.771 -8.844 58.420 1.00 90.81 179 GLN A C 1
ATOM 1353 O O . GLN A 1 179 ? -62.326 -9.758 57.722 1.00 90.81 179 GLN A O 1
ATOM 1358 N N . ALA A 1 180 ? -62.783 -8.873 59.754 1.00 89.12 180 ALA A N 1
ATOM 1359 C CA . ALA A 1 180 ? -62.465 -10.059 60.538 1.00 89.12 180 ALA A CA 1
ATOM 1360 C C . ALA A 1 180 ? -63.454 -11.186 60.210 1.00 89.12 180 ALA A C 1
ATOM 1362 O O . ALA A 1 180 ? -64.629 -10.932 59.953 1.00 89.12 180 ALA A O 1
ATOM 1363 N N . ASP A 1 181 ? -62.956 -12.420 60.173 1.00 89.44 181 ASP A N 1
ATOM 1364 C CA . ASP A 1 181 ? -63.727 -13.595 59.755 1.00 89.44 181 ASP A CA 1
ATOM 1365 C C . ASP A 1 181 ? -64.552 -13.389 58.469 1.00 89.44 181 ASP A C 1
ATOM 1367 O O . ASP A 1 181 ? -65.716 -13.754 58.370 1.00 89.44 181 ASP A O 1
ATOM 1371 N N . GLY A 1 182 ? -63.948 -12.819 57.424 1.00 86.44 182 GLY A N 1
ATOM 1372 C CA . GLY A 1 182 ? -64.644 -12.452 56.183 1.00 86.44 182 GLY A CA 1
ATOM 1373 C C . GLY A 1 182 ? -65.215 -13.623 55.362 1.00 86.44 182 GLY A C 1
ATOM 1374 O O . GLY A 1 182 ? -65.790 -13.400 54.289 1.00 86.44 182 GLY A O 1
ATOM 1375 N N . TYR A 1 183 ? -65.045 -14.871 55.811 1.00 90.25 183 TYR A N 1
ATOM 1376 C CA . TYR A 1 183 ? -65.723 -16.060 55.271 1.00 90.25 183 TYR A CA 1
ATOM 1377 C C . TYR A 1 183 ? -66.773 -16.655 56.232 1.00 90.25 183 TYR A C 1
ATOM 1379 O O . TYR A 1 183 ? -67.387 -17.665 55.882 1.00 90.25 183 TYR A O 1
ATOM 1387 N N . ASN A 1 184 ? -67.013 -16.025 57.388 1.00 87.56 184 ASN A N 1
ATOM 1388 C CA . ASN A 1 184 ? -67.935 -16.442 58.449 1.00 87.56 184 ASN A CA 1
ATOM 1389 C C . ASN A 1 184 ? -67.671 -17.887 58.925 1.00 87.56 184 ASN A C 1
ATOM 1391 O O . ASN A 1 184 ? -68.579 -18.726 58.967 1.00 87.56 184 ASN A O 1
ATOM 1395 N N . TYR A 1 185 ? -66.403 -18.230 59.171 1.00 89.06 185 TYR A N 1
ATOM 1396 C CA . TYR A 1 185 ? -65.987 -19.563 59.627 1.00 89.06 185 TYR A CA 1
ATOM 1397 C C . TYR A 1 185 ? -66.190 -19.768 61.129 1.00 89.06 185 TYR A C 1
ATOM 1399 O O . TYR A 1 185 ? -66.318 -20.911 61.586 1.00 89.06 185 TYR A O 1
ATOM 1407 N N . VAL A 1 186 ? -66.230 -18.685 61.895 1.00 86.56 186 VAL A N 1
ATOM 1408 C CA . VAL A 1 186 ? -66.484 -18.665 63.329 1.00 86.56 186 VAL A CA 1
ATOM 1409 C C . VAL A 1 186 ? -67.888 -18.097 63.531 1.00 86.56 186 VAL A C 1
ATOM 1411 O O . VAL A 1 186 ? -68.224 -17.059 62.998 1.00 86.56 186 VAL A O 1
ATOM 1414 N N . ALA A 1 187 ? -68.744 -18.801 64.275 1.00 85.75 187 ALA A N 1
ATOM 1415 C CA . ALA A 1 187 ? -70.053 -18.263 64.647 1.00 85.75 187 ALA A CA 1
ATOM 1416 C C . ALA A 1 187 ? -69.906 -17.395 65.901 1.00 85.75 187 ALA A C 1
ATOM 1418 O O . ALA A 1 187 ? -69.433 -17.893 66.933 1.00 85.75 187 ALA A O 1
ATOM 1419 N N . GLU A 1 188 ? -70.318 -16.137 65.813 1.00 87.88 188 GLU A N 1
ATOM 1420 C CA . GLU A 1 188 ? -69.982 -15.098 66.781 1.00 87.88 188 GLU A CA 1
ATOM 1421 C C . GLU A 1 188 ? -71.195 -14.555 67.544 1.00 87.88 188 GLU A C 1
ATOM 1423 O O . GLU A 1 188 ? -72.327 -14.514 67.052 1.00 87.88 188 GLU A O 1
ATOM 1428 N N . SER A 1 189 ? -70.966 -14.072 68.773 1.00 85.56 189 SER A N 1
ATOM 1429 C CA . SER A 1 189 ? -72.033 -13.446 69.566 1.00 85.56 189 SER A CA 1
ATOM 1430 C C . SER A 1 189 ? -72.554 -12.152 68.949 1.00 85.56 189 SER A C 1
ATOM 1432 O O . SER A 1 189 ? -73.678 -11.743 69.261 1.00 85.56 189 SER A O 1
ATOM 1434 N N . ASN A 1 190 ? -71.758 -11.515 68.093 1.00 85.00 190 ASN A N 1
ATOM 1435 C CA . ASN A 1 190 ? -72.146 -10.363 67.308 1.00 85.00 190 ASN A CA 1
ATOM 1436 C C . ASN A 1 190 ? -71.433 -10.416 65.955 1.00 85.00 190 ASN A C 1
ATOM 1438 O O . ASN A 1 190 ? -70.234 -10.258 65.881 1.00 85.00 190 ASN A O 1
ATOM 1442 N N . GLU A 1 191 ? -72.194 -10.624 64.888 1.00 85.06 191 GLU A N 1
ATOM 1443 C CA . GLU A 1 191 ? -71.662 -10.718 63.518 1.00 85.06 191 GLU A CA 1
ATOM 1444 C C . GLU A 1 191 ? -71.554 -9.337 62.836 1.00 85.06 191 GLU A C 1
ATOM 1446 O O . GLU A 1 191 ? -71.219 -9.224 61.659 1.00 85.06 191 GLU A O 1
ATOM 1451 N N . ASN A 1 192 ? -71.938 -8.256 63.530 1.00 84.06 192 ASN A N 1
ATOM 1452 C CA . ASN A 1 192 ? -72.082 -6.925 62.926 1.00 84.06 192 ASN A CA 1
ATOM 1453 C C . ASN A 1 192 ? -70.952 -5.950 63.298 1.00 84.06 192 ASN A C 1
ATOM 1455 O O . ASN A 1 192 ? -71.019 -4.781 62.919 1.00 84.06 192 ASN A O 1
ATOM 1459 N N . ASN A 1 193 ? -69.946 -6.380 64.059 1.00 85.81 193 ASN A N 1
ATOM 1460 C CA . ASN A 1 193 ? -68.812 -5.557 64.507 1.00 85.81 193 ASN A CA 1
ATOM 1461 C C . ASN A 1 193 ? -67.456 -6.065 63.995 1.00 85.81 193 ASN A C 1
ATOM 1463 O O . ASN A 1 193 ? -66.416 -5.627 64.483 1.00 85.81 193 ASN A O 1
ATOM 1467 N N . ASN A 1 194 ? -67.466 -6.920 62.976 1.00 85.12 194 ASN A N 1
ATOM 1468 C CA . ASN A 1 194 ? -66.262 -7.552 62.444 1.00 85.12 194 ASN A CA 1
ATOM 1469 C C . ASN A 1 194 ? -65.465 -6.636 61.505 1.00 85.12 194 ASN A C 1
ATOM 1471 O O . ASN A 1 194 ? -64.337 -6.955 61.136 1.00 85.12 194 ASN A O 1
ATOM 1475 N N . ALA A 1 195 ? -66.045 -5.506 61.093 1.00 87.62 195 ALA A N 1
ATOM 1476 C CA . ALA A 1 195 ? -65.439 -4.588 60.142 1.00 87.62 195 ALA A CA 1
ATOM 1477 C C . ALA A 1 195 ? -64.925 -3.307 60.813 1.00 87.62 195 ALA A C 1
ATOM 1479 O O . ALA A 1 195 ? -65.650 -2.639 61.553 1.00 87.62 195 ALA A O 1
ATOM 1480 N N . VAL A 1 196 ? -63.693 -2.925 60.481 1.00 88.56 196 VAL A N 1
ATOM 1481 C CA . VAL A 1 196 ? -63.130 -1.590 60.737 1.00 88.56 196 VAL A CA 1
ATOM 1482 C C . VAL A 1 196 ? -62.588 -1.028 59.430 1.00 88.56 196 VAL A C 1
ATOM 1484 O O . VAL A 1 196 ? -62.204 -1.789 58.545 1.00 88.56 196 VAL A O 1
ATOM 1487 N N . ALA A 1 197 ? -62.559 0.291 59.280 1.00 88.12 197 ALA A N 1
ATOM 1488 C CA . ALA A 1 197 ? -62.050 0.920 58.073 1.00 88.12 197 ALA A CA 1
ATOM 1489 C C . ALA A 1 197 ? -61.183 2.134 58.389 1.00 88.12 197 ALA A C 1
ATOM 1491 O O . ALA A 1 197 ? -61.491 2.895 59.306 1.00 88.12 197 ALA A O 1
ATOM 1492 N N . ASP A 1 198 ? -60.151 2.325 57.574 1.00 88.19 198 ASP A N 1
ATOM 1493 C CA . ASP A 1 198 ? -59.270 3.490 57.601 1.00 88.19 198 ASP A CA 1
ATOM 1494 C C . ASP A 1 198 ? -59.302 4.220 56.256 1.00 88.19 198 ASP A C 1
ATOM 1496 O O . ASP A 1 198 ? -59.552 3.624 55.210 1.00 88.19 198 ASP A O 1
ATOM 1500 N N . VAL A 1 199 ? -59.050 5.529 56.269 1.00 87.81 199 VAL A N 1
ATOM 1501 C CA . VAL A 1 199 ? -59.072 6.340 55.045 1.00 87.81 199 VAL A CA 1
ATOM 1502 C C . VAL A 1 199 ? -57.747 6.211 54.297 1.00 87.81 199 VAL A C 1
ATOM 1504 O O . VAL A 1 199 ? -56.684 6.494 54.849 1.00 87.81 199 VAL A O 1
ATOM 1507 N N . ILE A 1 200 ? -57.825 5.893 53.006 1.00 89.06 200 ILE A N 1
ATOM 1508 C CA . ILE A 1 200 ? -56.693 5.885 52.079 1.00 89.06 200 ILE A CA 1
ATOM 1509 C C . ILE A 1 200 ? -57.017 6.718 50.836 1.00 89.06 200 ILE A C 1
ATOM 1511 O O . ILE A 1 200 ? -58.082 6.594 50.233 1.00 89.06 200 ILE A O 1
ATOM 1515 N N . ASN A 1 201 ? -56.092 7.587 50.430 1.00 88.88 201 ASN A N 1
ATOM 1516 C CA . ASN A 1 201 ? -56.226 8.363 49.197 1.00 88.88 201 ASN A CA 1
ATOM 1517 C C . ASN A 1 201 ? -55.508 7.679 48.031 1.00 88.88 201 ASN A C 1
ATOM 1519 O O . ASN A 1 201 ? -54.285 7.543 48.054 1.00 88.88 201 ASN A O 1
ATOM 1523 N N . ILE A 1 202 ? -56.249 7.307 46.989 1.00 89.00 202 ILE A N 1
ATOM 1524 C CA . ILE A 1 202 ? -55.680 6.770 45.754 1.00 89.00 202 ILE A CA 1
ATOM 1525 C C . ILE A 1 202 ? -55.262 7.915 44.831 1.00 89.00 202 ILE A C 1
ATOM 1527 O O . ILE A 1 202 ? -56.073 8.782 44.499 1.00 89.00 202 ILE A O 1
ATOM 1531 N N . THR A 1 203 ? -53.997 7.924 44.410 1.00 88.00 203 THR A N 1
ATOM 1532 C CA . THR A 1 203 ? -53.417 8.941 43.522 1.00 88.00 203 THR A CA 1
ATOM 1533 C C . THR A 1 203 ? -53.089 8.368 42.140 1.00 88.00 203 THR A C 1
ATOM 1535 O O . THR A 1 203 ? -52.787 7.184 41.995 1.00 88.00 203 THR A O 1
ATOM 1538 N N . LYS A 1 204 ? -53.150 9.218 41.106 1.00 89.12 204 LYS A N 1
ATOM 1539 C CA . LYS A 1 204 ? -52.751 8.901 39.726 1.00 89.12 204 LYS A CA 1
ATOM 1540 C C . LYS A 1 204 ? -51.934 10.047 39.110 1.00 89.12 204 LYS A C 1
ATOM 1542 O O . LYS A 1 204 ? -52.111 11.194 39.542 1.00 89.12 204 LYS A O 1
ATOM 1547 N N . PRO A 1 205 ? -51.023 9.753 38.165 1.00 91.19 205 PRO A N 1
ATOM 1548 C CA . PRO A 1 205 ? -50.419 10.768 37.303 1.00 91.19 205 PRO A CA 1
ATOM 1549 C C . PRO A 1 205 ? -51.459 11.371 36.338 1.00 91.19 205 PRO A C 1
ATOM 1551 O O . PRO A 1 205 ? -52.546 10.824 36.176 1.00 91.19 205 PRO A O 1
ATOM 1554 N N . ASP A 1 206 ? -51.133 12.513 35.736 1.00 92.31 206 ASP A N 1
ATOM 1555 C CA . ASP A 1 206 ? -51.920 13.187 34.685 1.00 92.31 206 ASP A CA 1
ATOM 1556 C C . ASP A 1 206 ? -50.937 13.975 33.814 1.00 92.31 206 ASP A C 1
ATOM 1558 O O . ASP A 1 206 ? -50.405 15.001 34.241 1.00 92.31 206 ASP A O 1
ATOM 1562 N N . LEU A 1 207 ? -50.603 13.424 32.656 1.00 95.00 207 LEU A N 1
ATOM 1563 C CA . LEU A 1 207 ? -49.632 13.881 31.683 1.00 95.00 207 LEU A CA 1
ATOM 1564 C C . LEU A 1 207 ? -50.321 14.735 30.624 1.00 95.00 207 LEU A C 1
ATOM 1566 O O . LEU A 1 207 ? -51.093 14.273 29.793 1.00 95.00 207 LEU A O 1
ATOM 1570 N N . ILE A 1 208 ? -49.938 16.004 30.578 1.00 95.19 208 ILE A N 1
ATOM 1571 C CA . ILE A 1 208 ? -50.367 16.920 29.526 1.00 95.19 208 ILE A CA 1
ATOM 1572 C C . ILE A 1 208 ? -49.178 17.409 28.716 1.00 95.19 208 ILE A C 1
ATOM 1574 O O . ILE A 1 208 ? -48.095 17.668 29.251 1.00 95.19 208 ILE A O 1
ATOM 1578 N N . VAL A 1 209 ? -49.402 17.618 27.422 1.00 95.00 209 VAL A N 1
ATOM 1579 C CA . VAL A 1 209 ? -48.465 18.357 26.576 1.00 95.00 209 VAL A CA 1
ATOM 1580 C C . VAL A 1 209 ? -48.720 19.856 26.747 1.00 95.00 209 VAL A C 1
ATOM 1582 O O . VAL A 1 209 ? -49.853 20.327 26.660 1.00 95.00 209 VAL A O 1
ATOM 1585 N N . GLN A 1 210 ? -47.663 20.638 26.951 1.00 93.38 210 GLN A N 1
ATOM 1586 C CA . GLN A 1 210 ? -47.731 22.098 27.028 1.00 93.38 210 GLN A CA 1
ATOM 1587 C C . GLN A 1 210 ? -46.514 22.755 26.360 1.00 93.38 210 GLN A C 1
ATOM 1589 O O . GLN A 1 210 ? -45.532 22.095 26.028 1.00 93.38 210 GLN A O 1
ATOM 1594 N N . ASN A 1 211 ? -46.564 24.080 26.185 1.00 92.00 211 ASN A N 1
ATOM 1595 C CA . ASN A 1 211 ? -45.454 24.890 25.662 1.00 92.00 211 ASN A CA 1
ATOM 1596 C C . ASN A 1 211 ? -44.880 24.387 24.321 1.00 92.00 211 ASN A C 1
ATOM 1598 O O . ASN A 1 211 ? -43.673 24.441 24.093 1.00 92.00 211 ASN A O 1
ATOM 1602 N N . THR A 1 212 ? -45.752 23.915 23.426 1.00 90.69 212 THR A N 1
ATOM 1603 C CA . THR A 1 212 ? -45.370 23.475 22.079 1.00 90.69 212 THR A CA 1
ATOM 1604 C C . THR A 1 212 ? -44.948 24.654 21.209 1.00 90.69 212 THR A C 1
ATOM 1606 O O . THR A 1 212 ? -45.664 25.655 21.120 1.00 90.69 212 THR A O 1
ATOM 1609 N N . SER A 1 213 ? -43.840 24.505 20.491 1.00 87.12 213 SER A N 1
ATOM 1610 C CA . SER A 1 213 ? -43.395 25.438 19.456 1.00 87.12 213 SER A CA 1
ATOM 1611 C C . SER A 1 213 ? -43.482 24.779 18.083 1.00 87.12 213 SER A C 1
ATOM 1613 O O . SER A 1 213 ? -42.533 24.128 17.644 1.00 87.12 213 SER A O 1
ATOM 1615 N N . ASN A 1 214 ? -44.599 24.989 17.384 1.00 84.19 214 ASN A N 1
ATOM 1616 C CA . ASN A 1 214 ? -44.775 24.485 16.023 1.00 84.19 214 ASN A CA 1
ATOM 1617 C C . ASN A 1 214 ? -44.211 25.466 14.984 1.00 84.19 214 ASN A C 1
ATOM 1619 O O . ASN A 1 214 ? -44.451 26.674 15.096 1.00 84.19 214 ASN A O 1
ATOM 1623 N N . PRO A 1 215 ? -43.526 24.983 13.931 1.00 86.12 215 PRO A N 1
ATOM 1624 C CA . PRO A 1 215 ? -43.263 25.809 12.761 1.00 86.12 215 PRO A CA 1
ATOM 1625 C C . PRO A 1 215 ? -44.584 26.173 12.068 1.00 86.12 215 PRO A C 1
ATOM 1627 O O . PRO A 1 215 ? -45.487 25.349 11.949 1.00 86.12 215 PRO A O 1
ATOM 1630 N N . SER A 1 216 ? -44.692 27.408 11.571 1.00 85.56 216 SER A N 1
ATOM 1631 C CA . SER A 1 216 ? -45.896 27.878 10.868 1.00 85.56 216 SER A CA 1
ATOM 1632 C C . SER A 1 216 ? -46.074 27.239 9.486 1.00 85.56 216 SER A C 1
ATOM 1634 O O . SER A 1 216 ? -47.193 27.137 8.987 1.00 85.56 216 SER A O 1
ATOM 1636 N N . SER A 1 217 ? -44.981 26.795 8.861 1.00 88.31 217 SER A N 1
ATOM 1637 C CA . SER A 1 217 ? -45.002 26.067 7.592 1.00 88.31 217 SER A CA 1
ATOM 1638 C C . SER A 1 217 ? -43.763 25.192 7.421 1.00 88.31 217 SER A C 1
ATOM 1640 O O . SER A 1 217 ? -42.718 25.492 8.001 1.00 88.31 217 SER A O 1
ATOM 1642 N N . ALA A 1 218 ? -43.870 24.143 6.607 1.00 85.62 218 ALA A N 1
ATOM 1643 C CA . ALA A 1 218 ? -42.760 23.269 6.231 1.00 85.62 218 ALA A CA 1
ATOM 1644 C C . ALA A 1 218 ? -42.998 22.654 4.844 1.00 85.62 218 ALA A C 1
ATOM 1646 O O . ALA A 1 218 ? -44.142 22.476 4.434 1.00 85.62 218 ALA A O 1
ATOM 1647 N N . ALA A 1 219 ? -41.936 22.337 4.104 1.00 83.50 219 ALA A N 1
ATOM 1648 C CA . ALA A 1 219 ? -42.064 21.760 2.764 1.00 83.50 219 ALA A CA 1
ATOM 1649 C C . ALA A 1 219 ? -42.187 20.228 2.814 1.00 83.50 219 ALA A C 1
ATOM 1651 O O . ALA A 1 219 ? -41.565 19.577 3.658 1.00 83.50 219 ALA A O 1
ATOM 1652 N N . VAL A 1 220 ? -42.928 19.636 1.875 1.00 82.50 220 VAL A N 1
ATOM 1653 C CA . VAL A 1 220 ? -42.933 18.175 1.665 1.00 82.50 220 VAL A CA 1
ATOM 1654 C C . VAL A 1 220 ? -41.495 17.679 1.451 1.00 82.50 220 VAL A C 1
ATOM 1656 O O . VAL A 1 220 ? -40.760 18.248 0.638 1.00 82.50 220 VAL A O 1
ATOM 1659 N N . GLY A 1 221 ? -41.090 16.634 2.179 1.00 78.31 221 GLY A N 1
ATOM 1660 C CA . GLY A 1 221 ? -39.731 16.081 2.138 1.00 78.31 221 GLY A CA 1
ATOM 1661 C C . GLY A 1 221 ? -38.724 16.747 3.085 1.00 78.31 221 GLY A C 1
ATOM 1662 O O . GLY A 1 221 ? -37.585 16.294 3.153 1.00 78.31 221 GLY A O 1
ATOM 1663 N N . SER A 1 222 ? -39.101 17.817 3.798 1.00 82.94 222 SER A N 1
ATOM 1664 C CA . SER A 1 222 ? -38.222 18.496 4.767 1.00 82.94 222 SER A CA 1
ATOM 1665 C C . SER A 1 222 ? -38.322 17.899 6.177 1.00 82.94 222 SER A C 1
ATOM 1667 O O . SER A 1 222 ? -39.263 17.171 6.487 1.00 82.94 222 SER A O 1
ATOM 1669 N N . SER A 1 223 ? -37.362 18.218 7.048 1.00 87.44 223 SER A N 1
ATOM 1670 C CA . SER A 1 223 ? -37.430 17.889 8.477 1.00 87.44 223 SER A CA 1
ATOM 1671 C C . SER A 1 223 ? -37.848 19.106 9.302 1.00 87.44 223 SER A C 1
ATOM 1673 O O . SER A 1 223 ? -37.428 20.228 9.015 1.00 87.44 223 SER A O 1
ATOM 1675 N N . ILE A 1 224 ? -38.652 18.880 10.339 1.00 89.81 224 ILE A N 1
ATOM 1676 C CA . ILE A 1 224 ? -39.135 19.898 11.276 1.00 89.81 224 ILE A CA 1
ATOM 1677 C C . ILE A 1 224 ? -38.591 19.625 12.678 1.00 89.81 224 ILE A C 1
ATOM 1679 O O . ILE A 1 224 ? -38.615 18.489 13.143 1.00 89.81 224 ILE A O 1
ATOM 1683 N N . GLN A 1 225 ? -38.108 20.669 13.354 1.00 90.50 225 GLN A N 1
ATOM 1684 C CA . GLN A 1 225 ? -37.697 20.596 14.756 1.00 90.50 225 GLN A CA 1
ATOM 1685 C C . GLN A 1 225 ? -38.855 21.028 15.652 1.00 90.50 225 GLN A C 1
ATOM 1687 O O . GLN A 1 225 ? -39.429 22.101 15.454 1.00 90.50 225 GLN A O 1
ATOM 1692 N N . LEU A 1 226 ? -39.171 20.200 16.641 1.00 92.62 226 LEU A N 1
ATOM 1693 C CA . LEU A 1 226 ? -40.250 20.410 17.596 1.00 92.62 226 LEU A CA 1
ATOM 1694 C C . LEU A 1 226 ? -39.663 20.603 18.988 1.00 92.62 226 LEU A C 1
ATOM 1696 O O . LEU A 1 226 ? -38.755 19.876 19.379 1.00 92.62 226 LEU A O 1
ATOM 1700 N N . ASN A 1 227 ? -40.206 21.563 19.733 1.00 93.25 227 ASN A N 1
ATOM 1701 C CA . ASN A 1 227 ? -39.888 21.776 21.143 1.00 93.25 227 ASN A CA 1
ATOM 1702 C C . ASN A 1 227 ? -41.196 21.799 21.928 1.00 93.25 227 ASN A C 1
ATOM 1704 O O . ASN A 1 227 ? -42.139 22.482 21.514 1.00 93.25 227 ASN A O 1
ATOM 1708 N N . TYR A 1 228 ? -41.262 21.057 23.026 1.00 95.12 228 TYR A N 1
ATOM 1709 C CA . TYR A 1 228 ? -42.473 20.916 23.831 1.00 95.12 228 TYR A CA 1
ATOM 1710 C C . TYR A 1 228 ? -42.127 20.523 25.271 1.00 95.12 228 TYR A C 1
ATOM 1712 O O . TYR A 1 228 ? -40.970 20.279 25.612 1.00 95.12 228 TYR A O 1
ATOM 1720 N N . GLN A 1 229 ? -43.129 20.507 26.143 1.00 96.25 229 GLN A N 1
ATOM 1721 C CA . GLN A 1 229 ? -42.992 20.009 27.505 1.00 96.25 229 GLN A CA 1
ATOM 1722 C C . GLN A 1 229 ? -44.088 19.002 27.812 1.00 96.25 229 GLN A C 1
ATOM 1724 O O . GLN A 1 229 ? -45.248 19.241 27.474 1.00 96.25 229 GLN A O 1
ATOM 1729 N N . ILE A 1 230 ? -43.734 17.934 28.520 1.00 97.00 230 ILE A N 1
ATOM 1730 C CA . ILE A 1 230 ? -44.706 17.046 29.157 1.00 97.00 230 ILE A CA 1
ATOM 1731 C C . ILE A 1 230 ? -44.762 17.408 30.631 1.00 97.00 230 ILE A C 1
ATOM 1733 O O . ILE A 1 230 ? -43.745 17.367 31.322 1.00 97.00 230 ILE A O 1
ATOM 1737 N N . LYS A 1 231 ? -45.937 17.794 31.118 1.00 95.25 231 LYS A N 1
ATOM 1738 C CA . LYS A 1 231 ? -46.167 18.106 32.526 1.00 95.25 231 LYS A CA 1
ATOM 1739 C C . LYS A 1 231 ? -47.008 17.010 33.150 1.00 95.25 231 LYS A C 1
ATOM 1741 O O . LYS A 1 231 ? -48.112 16.762 32.686 1.00 95.25 231 LYS A O 1
ATOM 1746 N N . ASN A 1 232 ? -46.523 16.441 34.248 1.00 95.06 232 ASN A N 1
ATOM 1747 C CA . ASN A 1 232 ? -47.348 15.625 35.121 1.00 95.06 232 ASN A CA 1
ATOM 1748 C C . ASN A 1 232 ? -48.058 16.543 36.124 1.00 95.06 232 ASN A C 1
ATOM 1750 O O . ASN A 1 232 ? -47.474 16.961 37.123 1.00 95.06 232 ASN A O 1
ATOM 1754 N N . GLN A 1 233 ? -49.299 16.917 35.840 1.00 92.75 233 GLN A N 1
ATOM 1755 C CA . GLN A 1 233 ? -50.137 17.710 36.740 1.00 92.75 233 GLN A CA 1
ATOM 1756 C C . GLN A 1 233 ? -50.880 16.862 37.783 1.00 92.75 233 GLN A C 1
ATOM 1758 O O . GLN A 1 233 ? -51.548 17.428 38.648 1.00 92.75 233 GLN A O 1
ATOM 1763 N N . GLY A 1 234 ? -50.746 15.536 37.708 1.00 88.19 234 GLY A N 1
ATOM 1764 C CA . GLY A 1 234 ? -51.346 14.596 38.640 1.00 88.19 234 GLY A CA 1
ATOM 1765 C C . GLY A 1 234 ? -50.602 14.514 39.968 1.00 88.19 234 GLY A C 1
ATOM 1766 O O . GLY A 1 234 ? -49.564 15.143 40.201 1.00 88.19 234 GLY A O 1
ATOM 1767 N N . ASN A 1 235 ? -51.149 13.691 40.857 1.00 84.75 235 ASN A N 1
ATOM 1768 C CA . ASN A 1 235 ? -50.766 13.643 42.268 1.00 84.75 235 ASN A CA 1
ATOM 1769 C C . ASN A 1 235 ? -49.871 12.427 42.577 1.00 84.75 235 ASN A C 1
ATOM 1771 O O . ASN A 1 235 ? -49.560 12.170 43.740 1.00 84.75 235 ASN A O 1
ATOM 1775 N N . ALA A 1 236 ? -49.488 11.663 41.551 1.00 87.19 236 ALA A N 1
ATOM 1776 C CA . ALA A 1 236 ? -48.548 10.547 41.613 1.00 87.19 236 ALA A CA 1
ATOM 1777 C C . ALA A 1 236 ? -47.483 10.690 40.517 1.00 87.19 236 ALA A C 1
ATOM 1779 O O . ALA A 1 236 ? -47.720 11.338 39.499 1.00 87.19 236 ALA A O 1
ATOM 1780 N N . SER A 1 237 ? -46.308 10.093 40.717 1.00 88.12 237 SER A N 1
ATOM 1781 C CA . SER A 1 237 ? -45.261 10.060 39.691 1.00 88.12 237 SER A CA 1
ATOM 1782 C C . SER A 1 237 ? -45.694 9.203 38.503 1.00 88.12 237 SER A C 1
ATOM 1784 O O . SER A 1 237 ? -46.192 8.095 38.688 1.00 88.12 237 SER A O 1
ATOM 1786 N N . ALA A 1 238 ? -45.468 9.704 37.293 1.00 89.75 238 ALA A N 1
ATOM 1787 C CA . ALA A 1 238 ? -45.644 8.947 36.065 1.00 89.75 238 ALA A CA 1
ATOM 1788 C C . ALA A 1 238 ? -44.381 8.129 35.776 1.00 89.75 238 ALA A C 1
ATOM 1790 O O . ALA A 1 238 ? -43.260 8.605 35.984 1.00 89.75 238 ALA A O 1
ATOM 1791 N N . VAL A 1 239 ? -44.559 6.908 35.276 1.00 89.50 239 VAL A N 1
ATOM 1792 C CA . VAL A 1 239 ? -43.464 6.132 34.680 1.00 89.50 239 VAL A CA 1
ATOM 1793 C C . VAL A 1 239 ? -43.112 6.700 33.300 1.00 89.50 239 VAL A C 1
ATOM 1795 O O . VAL A 1 239 ? -43.806 7.578 32.794 1.00 89.50 239 VAL A O 1
ATOM 1798 N N . ALA A 1 240 ? -42.002 6.253 32.712 1.00 91.12 240 ALA A N 1
ATOM 1799 C CA . ALA A 1 240 ? -41.603 6.707 31.382 1.00 91.12 240 ALA A CA 1
ATOM 1800 C C . ALA A 1 240 ? -42.631 6.289 30.315 1.00 91.12 240 ALA A C 1
ATOM 1802 O O . ALA A 1 240 ? -43.182 5.189 30.389 1.00 91.12 240 ALA A O 1
ATOM 1803 N N . SER A 1 241 ? -42.856 7.148 29.323 1.00 93.19 241 SER A N 1
ATOM 1804 C CA . SER A 1 241 ? -43.806 6.912 28.234 1.00 93.19 241 SER A CA 1
ATOM 1805 C C . SER A 1 241 ? -43.353 7.580 26.934 1.00 93.19 241 SER A C 1
ATOM 1807 O O . SER A 1 241 ? -42.474 8.443 26.927 1.00 93.19 241 SER A O 1
ATOM 1809 N N . ASN A 1 242 ? -43.927 7.158 25.805 1.00 95.38 242 ASN A N 1
ATOM 1810 C CA . ASN A 1 242 ? -43.616 7.739 24.501 1.00 95.38 242 ASN A CA 1
ATOM 1811 C C . ASN A 1 242 ? -44.604 8.854 24.165 1.00 95.38 242 ASN A C 1
ATOM 1813 O O . ASN A 1 242 ? -45.814 8.632 24.160 1.00 95.38 242 ASN A O 1
ATOM 1817 N N . THR A 1 243 ? -44.098 10.022 23.784 1.00 95.06 243 THR A N 1
ATOM 1818 C CA . THR A 1 243 ? -44.916 11.042 23.123 1.00 95.06 243 THR A CA 1
ATOM 1819 C C . THR A 1 243 ? -44.976 10.729 21.630 1.00 95.06 243 THR A C 1
ATOM 1821 O O . THR A 1 243 ? -43.935 10.593 20.990 1.00 95.06 243 THR A O 1
ATOM 1824 N N . LYS A 1 244 ? -46.176 10.599 21.054 1.00 94.56 244 LYS A N 1
ATOM 1825 C CA . LYS A 1 244 ? -46.364 10.342 19.613 1.00 94.56 244 LYS A CA 1
ATOM 1826 C C . LYS A 1 244 ? -46.772 11.601 18.861 1.00 94.56 244 LYS A C 1
ATOM 1828 O O . LYS A 1 244 ? -47.512 12.431 19.389 1.00 94.56 244 LYS A O 1
ATOM 1833 N N . PHE A 1 245 ? -46.333 11.696 17.607 1.00 94.06 245 PHE A N 1
ATOM 1834 C CA . PHE A 1 245 ? -46.596 12.844 16.745 1.00 94.06 245 PHE A CA 1
ATOM 1835 C C . PHE A 1 245 ? -47.358 12.440 15.490 1.00 94.06 245 PHE A C 1
ATOM 1837 O O . PHE A 1 245 ? -46.986 11.485 14.800 1.00 94.06 245 PHE A O 1
ATOM 1844 N N . TYR A 1 246 ? -48.388 13.215 15.167 1.00 93.00 246 TYR A N 1
ATOM 1845 C CA . TYR A 1 246 ? -49.247 12.981 14.012 1.00 93.00 246 TYR A CA 1
ATOM 1846 C C . TYR A 1 246 ? -49.479 14.270 13.239 1.00 93.00 246 TYR A C 1
ATOM 1848 O O . TYR A 1 246 ? -49.528 15.361 13.810 1.00 93.00 246 TYR A O 1
ATOM 1856 N N . LEU A 1 247 ? -49.655 14.132 11.932 1.00 92.69 247 LEU A N 1
ATOM 1857 C CA . LEU A 1 247 ? -50.110 15.194 11.055 1.00 92.69 247 LEU A CA 1
ATOM 1858 C C . LEU A 1 247 ? -51.539 14.879 10.602 1.00 92.69 247 LEU A C 1
ATOM 1860 O O . LEU A 1 247 ? -51.758 13.920 9.860 1.00 92.69 247 LEU A O 1
ATOM 1864 N N . SER A 1 248 ? -52.487 15.698 11.046 1.00 91.44 248 SER A N 1
ATOM 1865 C CA . SER A 1 248 ? -53.922 15.527 10.804 1.00 91.44 248 SER A CA 1
ATOM 1866 C C . SER A 1 248 ? -54.497 16.655 9.954 1.00 91.44 248 SER A C 1
ATOM 1868 O O . SER A 1 248 ? -53.971 17.768 9.934 1.00 91.44 248 SER A O 1
ATOM 1870 N N . GLN A 1 249 ? -55.578 16.386 9.226 1.00 88.81 249 GLN A N 1
ATOM 1871 C CA . GLN A 1 249 ? -56.314 17.415 8.481 1.00 88.81 249 GLN A CA 1
ATOM 1872 C C . GLN A 1 249 ? -57.346 18.150 9.344 1.00 88.81 249 GLN A C 1
ATOM 1874 O O . GLN A 1 249 ? -57.825 19.217 8.950 1.00 88.81 249 GLN A O 1
ATOM 1879 N N . ASP A 1 250 ? -57.669 17.619 10.520 1.00 85.50 250 ASP A N 1
ATOM 1880 C CA . ASP A 1 250 ? -58.590 18.233 11.462 1.00 85.50 250 ASP A CA 1
ATOM 1881 C C . ASP A 1 250 ? -58.064 18.134 12.909 1.00 85.50 250 ASP A C 1
ATOM 1883 O O . ASP A 1 250 ? -56.878 17.907 13.146 1.00 85.50 250 ASP A O 1
ATOM 1887 N N . LEU A 1 251 ? -58.917 18.447 13.886 1.00 80.38 251 LEU A N 1
ATOM 1888 C CA . LEU A 1 251 ? -58.565 18.423 15.310 1.00 80.38 251 LEU A CA 1
ATOM 1889 C C . LEU A 1 251 ? -58.854 17.064 15.977 1.00 80.38 251 LEU A C 1
ATOM 1891 O O . LEU A 1 251 ? -58.588 16.918 17.170 1.00 80.38 251 LEU A O 1
ATOM 1895 N N . ASN A 1 252 ? -59.411 16.093 15.248 1.00 82.19 252 ASN A N 1
ATOM 1896 C CA . ASN A 1 252 ? -59.779 14.775 15.757 1.00 82.19 252 ASN A CA 1
ATOM 1897 C C . ASN A 1 252 ? -58.687 13.767 15.400 1.00 82.19 252 ASN A C 1
ATOM 1899 O O . ASN A 1 252 ? -58.737 13.128 14.354 1.00 82.19 252 ASN A O 1
ATOM 1903 N N . ILE A 1 253 ? -57.717 13.601 16.296 1.00 77.56 253 ILE A N 1
ATOM 1904 C CA . ILE A 1 253 ? -56.581 12.723 16.021 1.00 77.56 253 ILE A CA 1
ATOM 1905 C C . ILE A 1 253 ? -57.010 11.255 16.097 1.00 77.56 253 ILE A C 1
ATOM 1907 O O . ILE A 1 253 ? -57.429 10.778 17.153 1.00 77.56 253 ILE A O 1
ATOM 1911 N N . GLY A 1 254 ? -56.924 10.548 14.974 1.00 72.69 254 GLY A N 1
ATOM 1912 C CA . GLY A 1 254 ? -57.351 9.163 14.811 1.00 72.69 254 GLY A CA 1
ATOM 1913 C C . GLY A 1 254 ? -56.385 8.332 13.964 1.00 72.69 254 GLY A C 1
ATOM 1914 O O . GLY A 1 254 ? -55.342 8.791 13.511 1.00 72.69 254 GLY A O 1
ATOM 1915 N N . ASN A 1 255 ? -56.747 7.071 13.717 1.00 71.88 255 ASN A N 1
ATOM 1916 C CA . ASN A 1 255 ? -55.880 6.109 13.018 1.00 71.88 255 ASN A CA 1
ATOM 1917 C C . ASN A 1 255 ? -55.652 6.422 11.525 1.00 71.88 255 ASN A C 1
ATOM 1919 O O . ASN A 1 255 ? -54.847 5.752 10.881 1.00 71.88 255 ASN A O 1
ATOM 1923 N N . GLU A 1 256 ? -56.386 7.385 10.962 1.00 77.88 256 GLU A N 1
ATOM 1924 C CA . GLU A 1 256 ? -56.260 7.815 9.563 1.00 77.88 256 GLU A CA 1
ATOM 1925 C C . GLU A 1 256 ? -55.223 8.937 9.377 1.00 77.88 256 GLU A C 1
ATOM 1927 O O . GLU A 1 256 ? -54.855 9.255 8.244 1.00 77.88 256 GLU A O 1
ATOM 1932 N N . ASP A 1 257 ? -54.722 9.513 10.473 1.00 88.44 257 ASP A N 1
ATOM 1933 C CA . ASP A 1 257 ? -53.737 10.588 10.434 1.00 88.44 257 ASP A CA 1
ATOM 1934 C C . ASP A 1 257 ? -52.323 10.081 10.156 1.00 88.44 257 ASP A C 1
ATOM 1936 O O . ASP A 1 257 ? -51.946 8.942 10.450 1.00 88.44 257 ASP A O 1
ATOM 1940 N N . VAL A 1 258 ? -51.491 10.958 9.596 1.00 90.44 258 VAL A N 1
ATOM 1941 C CA . VAL A 1 258 ? -50.133 10.590 9.201 1.00 90.44 258 VAL A CA 1
ATOM 1942 C C . VAL A 1 258 ? -49.241 10.549 10.437 1.00 90.44 258 VAL A C 1
ATOM 1944 O O . VAL A 1 258 ? -48.867 11.586 10.983 1.00 90.44 258 VAL A O 1
ATOM 1947 N N . TYR A 1 259 ? -48.866 9.345 10.859 1.00 91.50 259 TYR A N 1
ATOM 1948 C CA . TYR A 1 259 ? -47.891 9.138 11.926 1.00 91.50 259 TYR A CA 1
ATOM 1949 C C . TYR A 1 259 ? -46.494 9.619 11.505 1.00 91.50 259 TYR A C 1
ATOM 1951 O O . TYR A 1 259 ? -45.949 9.156 10.500 1.00 91.50 259 TYR A O 1
ATOM 1959 N N . LEU A 1 260 ? -45.916 10.549 12.271 1.00 90.94 260 LEU A N 1
ATOM 1960 C CA . LEU A 1 260 ? -44.609 11.153 11.984 1.00 90.94 260 LEU A CA 1
ATOM 1961 C C . LEU A 1 260 ? -43.464 10.552 12.810 1.00 90.94 260 LEU A C 1
ATOM 1963 O O . LEU A 1 260 ? -42.305 10.686 12.423 1.00 90.94 260 LEU A O 1
ATOM 1967 N N . GLY A 1 261 ? -43.771 9.906 13.938 1.00 93.19 261 GLY A N 1
ATOM 1968 C CA . GLY A 1 261 ? -42.781 9.297 14.826 1.00 93.19 261 GLY A CA 1
ATOM 1969 C C . GLY A 1 261 ? -43.144 9.416 16.306 1.00 93.19 261 GLY A C 1
ATOM 1970 O O . GLY A 1 261 ? -44.269 9.775 16.664 1.00 93.19 261 GLY A O 1
ATOM 1971 N N . TYR A 1 262 ? -42.179 9.108 17.171 1.00 94.88 262 TYR A N 1
ATOM 1972 C CA . TYR A 1 262 ? -42.304 9.213 18.624 1.00 94.88 262 TYR A CA 1
ATOM 1973 C C . TYR A 1 262 ? -41.019 9.749 19.262 1.00 94.88 262 TYR A C 1
ATOM 1975 O O . TYR A 1 262 ? -39.961 9.757 18.633 1.00 94.88 262 TYR A O 1
ATOM 1983 N N . ASP A 1 263 ? -41.135 10.186 20.510 1.00 95.50 263 ASP A N 1
ATOM 1984 C CA . ASP A 1 263 ? -40.043 10.656 21.357 1.00 95.50 263 ASP A CA 1
ATOM 1985 C C . ASP A 1 263 ? -40.209 10.072 22.766 1.00 95.50 263 ASP A C 1
ATOM 1987 O O . ASP A 1 263 ? -41.327 9.989 23.282 1.00 95.50 263 ASP A O 1
ATOM 1991 N N . TYR A 1 264 ? -39.113 9.600 23.357 1.00 95.06 264 TYR A N 1
ATOM 1992 C CA . TYR A 1 264 ? -39.137 8.863 24.621 1.00 95.06 264 TYR A CA 1
ATOM 1993 C C . TYR A 1 264 ? -38.967 9.822 25.797 1.00 95.06 264 TYR A C 1
ATOM 1995 O O . TYR A 1 264 ? -37.918 10.447 25.942 1.00 95.06 264 TYR A O 1
ATOM 2003 N N . VAL A 1 265 ? -39.968 9.882 26.676 1.00 94.12 265 VAL A N 1
ATOM 2004 C CA . VAL A 1 265 ? -39.981 10.788 27.827 1.00 94.12 265 VAL A CA 1
ATOM 2005 C C . VAL A 1 265 ? -39.797 9.986 29.110 1.00 94.12 265 VAL A C 1
ATOM 2007 O O . VAL A 1 265 ? -40.573 9.085 29.432 1.00 94.12 265 VAL A O 1
ATOM 2010 N N . SER A 1 266 ? -38.743 10.305 29.863 1.00 91.50 266 SER A N 1
ATOM 2011 C CA . SER A 1 266 ? -38.465 9.662 31.153 1.00 91.50 266 SER A CA 1
ATOM 2012 C C . SER A 1 266 ? -39.552 9.958 32.197 1.00 91.50 266 SER A C 1
ATOM 2014 O O . SER A 1 266 ? -40.261 10.954 32.089 1.00 91.50 266 SER A O 1
ATOM 2016 N N . GLY A 1 267 ? -39.669 9.111 33.227 1.00 90.38 267 GLY A N 1
ATOM 2017 C CA . GLY A 1 267 ? -40.702 9.252 34.259 1.00 90.38 267 GLY A CA 1
ATOM 2018 C C . GLY A 1 267 ? -40.684 10.616 34.958 1.00 90.38 267 GLY A C 1
ATOM 2019 O O . GLY A 1 267 ? -39.627 11.137 35.315 1.00 90.38 267 GLY A O 1
ATOM 2020 N N . ILE A 1 268 ? -41.871 11.187 35.170 1.00 93.00 268 ILE A N 1
ATOM 2021 C CA . ILE A 1 268 ? -42.048 12.563 35.647 1.00 93.00 268 ILE A CA 1
ATOM 2022 C C . ILE A 1 268 ? -42.703 12.545 37.027 1.00 93.00 268 ILE A C 1
ATOM 2024 O O . ILE A 1 268 ? -43.820 12.052 37.201 1.00 93.00 268 ILE A O 1
ATOM 2028 N N . ALA A 1 269 ? -42.026 13.121 38.021 1.00 91.12 269 ALA A N 1
ATOM 2029 C CA . ALA A 1 269 ? -42.576 13.270 39.366 1.00 91.12 269 ALA A CA 1
ATOM 2030 C C . ALA A 1 269 ? -43.861 14.122 39.372 1.00 91.12 269 ALA A C 1
ATOM 2032 O O . ALA A 1 269 ? -44.025 15.019 38.543 1.00 91.12 269 ALA A O 1
ATOM 2033 N N . ALA A 1 270 ? -44.753 13.871 40.336 1.00 89.56 270 ALA A N 1
ATOM 2034 C CA . ALA A 1 270 ? -45.987 14.642 40.511 1.00 89.56 270 ALA A CA 1
ATOM 2035 C C . ALA A 1 270 ? -45.713 16.161 40.547 1.00 89.56 270 ALA A C 1
ATOM 2037 O O . ALA A 1 270 ? -44.804 16.629 41.239 1.00 89.56 270 ALA A O 1
ATOM 2038 N N . GLY A 1 271 ? -46.481 16.935 39.780 1.00 88.88 271 GLY A N 1
ATOM 2039 C CA . GLY A 1 271 ? -46.352 18.391 39.649 1.00 88.88 271 GLY A CA 1
ATOM 2040 C C . GLY A 1 271 ? -45.165 18.893 38.811 1.00 88.88 271 GLY A C 1
ATOM 2041 O O . GLY A 1 271 ? -45.068 20.101 38.579 1.00 88.88 271 GLY A O 1
ATOM 2042 N N . SER A 1 272 ? -44.267 18.011 38.359 1.00 95.44 272 SER A N 1
ATOM 2043 C CA . SER A 1 272 ? -43.076 18.368 37.573 1.00 95.44 272 SER A CA 1
ATOM 2044 C C . SER A 1 272 ? -43.341 18.320 36.065 1.00 95.44 272 SER A C 1
ATOM 2046 O O . SER A 1 272 ? -44.373 17.829 35.607 1.00 95.44 272 SER A O 1
ATOM 2048 N N . TYR A 1 273 ? -42.403 18.843 35.276 1.00 95.81 273 TYR A N 1
ATOM 2049 C CA . TYR A 1 273 ? -42.425 18.734 33.819 1.00 95.81 273 TYR A CA 1
ATOM 2050 C C . TYR A 1 273 ? -41.048 18.353 33.277 1.00 95.81 273 TYR A C 1
ATOM 2052 O O . TYR A 1 273 ? -40.032 18.653 33.907 1.00 95.81 273 TYR A O 1
ATOM 2060 N N . SER A 1 274 ? -41.027 17.747 32.093 1.00 95.38 274 SER A N 1
ATOM 2061 C CA . SER A 1 274 ? -39.821 17.540 31.290 1.00 95.38 274 SER A CA 1
ATOM 2062 C C . SER A 1 274 ? -39.856 18.429 30.048 1.00 95.38 274 SER A C 1
ATOM 2064 O O . SER A 1 274 ? -40.936 18.729 29.536 1.00 95.38 274 SER A O 1
ATOM 2066 N N . SER A 1 275 ? -38.695 18.921 29.607 1.00 95.62 275 SER A N 1
ATOM 2067 C CA . SER A 1 275 ? -38.571 19.718 28.377 1.00 95.62 275 SER A CA 1
ATOM 2068 C C . SER A 1 275 ? -37.928 18.872 27.297 1.00 95.62 275 SER A C 1
ATOM 2070 O O . SER A 1 275 ? -36.805 18.413 27.478 1.00 95.62 275 SER A O 1
ATOM 2072 N N . GLU A 1 276 ? -38.630 18.726 26.182 1.00 95.62 276 GLU A N 1
ATOM 2073 C CA . GLU A 1 276 ? -38.298 17.786 25.122 1.00 95.62 276 GLU A CA 1
ATOM 2074 C C . GLU A 1 276 ? -38.057 18.517 23.799 1.00 95.62 276 GLU A C 1
ATOM 2076 O O . GLU A 1 276 ? -38.652 19.565 23.510 1.00 95.62 276 GLU A O 1
ATOM 2081 N N . SER A 1 277 ? -37.171 17.951 22.981 1.00 92.44 277 SER A N 1
ATOM 2082 C CA . SER A 1 277 ? -36.880 18.438 21.636 1.00 92.44 277 SER A CA 1
ATOM 2083 C C . SER A 1 277 ? -36.599 17.265 20.710 1.00 92.44 277 SER A C 1
ATOM 2085 O O . SER A 1 277 ? -35.648 16.519 20.930 1.00 92.44 277 SER A O 1
ATOM 2087 N N . THR A 1 278 ? -37.333 17.184 19.603 1.00 93.50 278 THR A N 1
ATOM 2088 C CA . THR A 1 278 ? -37.147 16.138 18.590 1.00 93.50 278 THR A CA 1
ATOM 2089 C C . THR A 1 278 ? -37.204 16.705 17.173 1.00 93.50 278 THR A C 1
ATOM 2091 O O . THR A 1 278 ? -37.731 17.794 16.940 1.00 93.50 278 THR A O 1
ATOM 2094 N N . THR A 1 279 ? -36.625 15.988 16.211 1.00 91.12 279 THR A N 1
ATOM 2095 C CA . THR A 1 279 ? -36.685 16.333 14.784 1.00 91.12 279 THR A CA 1
ATOM 2096 C C . THR A 1 279 ? -37.410 15.233 14.026 1.00 91.12 279 THR A C 1
ATOM 2098 O O . THR A 1 279 ? -37.012 14.075 14.099 1.00 91.12 279 THR A O 1
ATOM 2101 N N . LEU A 1 280 ? -38.443 15.599 13.267 1.00 89.56 280 LEU A N 1
ATOM 2102 C CA . LEU A 1 280 ? -39.272 14.667 12.500 1.00 89.56 280 LEU A CA 1
ATOM 2103 C C . LEU A 1 280 ? -39.186 14.969 11.006 1.00 89.56 280 LEU A C 1
ATOM 2105 O O . LEU A 1 280 ? -39.140 16.132 10.608 1.00 89.56 280 LEU A O 1
ATOM 2109 N N . SER A 1 281 ? -39.199 13.935 10.167 1.00 87.50 281 SER A N 1
ATOM 2110 C CA . SER A 1 281 ? -39.181 14.087 8.708 1.00 87.50 281 SER A CA 1
ATOM 2111 C C . SER A 1 281 ? -40.586 14.025 8.115 1.00 87.50 281 SER A C 1
ATOM 2113 O O . SER A 1 281 ? -41.355 13.105 8.383 1.00 87.50 281 SER A O 1
ATOM 2115 N N . LEU A 1 282 ? -40.903 14.984 7.247 1.00 86.50 282 LEU A N 1
ATOM 2116 C CA . LEU A 1 282 ? -42.130 14.997 6.460 1.00 86.50 282 LEU A CA 1
ATOM 2117 C C . LEU A 1 282 ? -41.928 14.133 5.216 1.00 86.50 282 LEU A C 1
ATOM 2119 O O . LEU A 1 282 ? -41.198 14.514 4.304 1.00 86.50 282 LEU A O 1
ATOM 2123 N N . GLY A 1 283 ? -42.575 12.970 5.164 1.00 79.25 283 GLY A N 1
ATOM 2124 C CA . GLY A 1 283 ? -42.472 12.064 4.020 1.00 79.25 283 GLY A CA 1
ATOM 2125 C C . GLY A 1 283 ? -42.858 12.725 2.687 1.00 79.25 283 GLY A C 1
ATOM 2126 O O . GLY A 1 283 ? -43.740 13.582 2.631 1.00 79.25 283 GLY A O 1
ATOM 2127 N N . SER A 1 284 ? -42.238 12.284 1.588 1.00 75.94 284 SER A N 1
ATOM 2128 C CA . SER A 1 284 ? -42.495 12.794 0.227 1.00 75.94 284 SER A CA 1
ATOM 2129 C C . SER A 1 284 ? -43.917 12.532 -0.292 1.00 75.94 284 SER A C 1
ATOM 2131 O O . SER A 1 284 ? -44.332 13.137 -1.277 1.00 75.94 284 SER A O 1
ATOM 2133 N N . ASN A 1 285 ? -44.667 11.652 0.377 1.00 78.44 285 ASN A N 1
ATOM 2134 C CA . ASN A 1 285 ? -46.044 11.291 0.034 1.00 78.44 285 ASN A CA 1
ATOM 2135 C C . ASN A 1 285 ? -47.099 12.201 0.693 1.00 78.44 285 ASN A C 1
ATOM 2137 O O . ASN A 1 285 ? -48.289 12.050 0.420 1.00 78.44 285 ASN A O 1
ATOM 2141 N N . ILE A 1 286 ? -46.694 13.127 1.569 1.00 84.44 286 ILE A N 1
ATOM 2142 C CA . ILE A 1 286 ? -47.617 14.070 2.209 1.00 84.44 286 ILE A CA 1
ATOM 2143 C C . ILE A 1 286 ? -48.082 15.086 1.162 1.00 84.44 286 ILE A C 1
ATOM 2145 O O . ILE A 1 286 ? -47.278 15.699 0.463 1.00 84.44 286 ILE A O 1
ATOM 2149 N N . THR A 1 287 ? -49.395 15.278 1.044 1.00 85.38 287 THR A N 1
ATOM 2150 C CA . THR A 1 287 ? -49.959 16.254 0.100 1.00 85.38 287 THR A CA 1
ATOM 2151 C C . THR A 1 287 ? -49.840 17.662 0.678 1.00 85.38 287 THR A C 1
ATOM 2153 O O . THR A 1 287 ? -50.093 17.860 1.863 1.00 85.38 287 THR A O 1
ATOM 2156 N N . ALA A 1 288 ? -49.490 18.655 -0.141 1.00 83.81 288 ALA A N 1
ATOM 2157 C CA . ALA A 1 288 ? -49.469 20.049 0.298 1.00 83.81 288 ALA A CA 1
ATOM 2158 C C . ALA A 1 288 ? -50.863 20.518 0.758 1.00 83.81 288 ALA A C 1
ATOM 2160 O O . ALA A 1 288 ? -51.870 20.207 0.122 1.00 83.81 288 ALA A O 1
ATOM 2161 N N . GLY A 1 289 ? -50.924 21.280 1.848 1.00 87.25 289 GLY A N 1
ATOM 2162 C CA . GLY A 1 289 ? -52.178 21.697 2.474 1.00 87.25 289 GLY A CA 1
ATOM 2163 C C . GLY A 1 289 ? -51.986 22.244 3.886 1.00 87.25 289 GLY A C 1
ATOM 2164 O O . GLY A 1 289 ? -50.871 22.294 4.398 1.00 87.25 289 GLY A O 1
ATOM 2165 N N . ASN A 1 290 ? -53.077 22.666 4.521 1.00 90.50 290 ASN A N 1
ATOM 2166 C CA . ASN A 1 290 ? -53.071 23.041 5.934 1.00 90.50 290 ASN A CA 1
ATOM 2167 C C . ASN A 1 290 ? -53.369 21.806 6.782 1.00 90.50 290 ASN A C 1
ATOM 2169 O O . ASN A 1 290 ? -54.320 21.087 6.488 1.00 90.50 290 ASN A O 1
ATOM 2173 N N . TYR A 1 291 ? -52.568 21.601 7.821 1.00 92.75 291 TYR A N 1
ATOM 2174 C CA . TYR A 1 291 ? -52.670 20.470 8.733 1.00 92.75 291 TYR A CA 1
ATOM 2175 C C . TYR A 1 291 ? -52.582 20.944 10.186 1.00 92.75 291 TYR A C 1
ATOM 2177 O O . TYR A 1 291 ? -52.174 22.071 10.483 1.00 92.75 291 TYR A O 1
ATOM 2185 N N . TYR A 1 292 ? -52.928 20.042 11.090 1.00 92.19 292 TYR A N 1
ATOM 2186 C CA . TYR A 1 292 ? -52.704 20.126 12.518 1.00 92.19 292 TYR A CA 1
ATOM 2187 C C . TYR A 1 292 ? -51.590 19.146 12.893 1.00 92.19 292 TYR A C 1
ATOM 2189 O O . TYR A 1 292 ? -51.672 17.954 12.609 1.00 92.19 292 TYR A O 1
ATOM 2197 N N . LEU A 1 293 ? -50.528 19.658 13.511 1.00 93.19 293 LEU A N 1
ATOM 2198 C CA . LEU A 1 293 ? -49.461 18.860 14.101 1.00 93.19 293 LEU A CA 1
ATOM 2199 C C . LEU A 1 293 ? -49.833 18.551 15.549 1.00 93.19 293 LEU A C 1
ATOM 2201 O O . LEU A 1 293 ? -49.850 19.460 16.388 1.00 93.19 293 LEU A O 1
ATOM 2205 N N . ALA A 1 294 ? -50.141 17.286 15.809 1.00 92.38 294 ALA A N 1
ATOM 2206 C CA . ALA A 1 294 ? -50.569 16.786 17.101 1.00 92.38 294 ALA A CA 1
ATOM 2207 C C . ALA A 1 294 ? -49.434 16.109 17.866 1.00 92.38 294 ALA A C 1
ATOM 2209 O O . ALA A 1 294 ? -48.622 15.386 17.290 1.00 92.38 294 ALA A O 1
ATOM 2210 N N . TYR A 1 295 ? -49.441 16.333 19.174 1.00 94.06 295 TYR A N 1
ATOM 2211 C CA . TYR A 1 295 ? -48.570 15.746 20.179 1.00 94.06 295 TYR A CA 1
ATOM 2212 C C . TYR A 1 295 ? -49.470 14.979 21.135 1.00 94.06 295 TYR A C 1
ATOM 2214 O O . TYR A 1 295 ? -50.429 15.564 21.637 1.00 94.06 295 TYR A O 1
ATOM 2222 N N . ILE A 1 296 ? -49.170 13.712 21.394 1.00 93.56 296 ILE A N 1
ATOM 2223 C CA . ILE A 1 296 ? -49.932 12.885 22.332 1.00 93.56 296 ILE A CA 1
ATOM 2224 C C . ILE A 1 296 ? -48.957 12.329 23.364 1.00 93.56 296 ILE A C 1
ATOM 2226 O O . ILE A 1 296 ? -48.150 11.461 23.025 1.00 93.56 296 ILE A O 1
ATOM 2230 N N . ALA A 1 297 ? -49.008 12.862 24.588 1.00 92.81 297 ALA A N 1
ATOM 2231 C CA . ALA A 1 297 ? -48.295 12.307 25.737 1.00 92.81 297 ALA A CA 1
ATOM 2232 C C . ALA A 1 297 ? -48.813 10.895 26.033 1.00 92.81 297 ALA A C 1
ATOM 2234 O O . ALA A 1 297 ? -49.999 10.636 25.848 1.00 92.81 297 ALA A O 1
ATOM 2235 N N . ASP A 1 298 ? -47.925 9.986 26.442 1.00 91.50 298 ASP A N 1
ATOM 2236 C CA . ASP A 1 298 ? -48.259 8.563 26.581 1.00 91.50 298 ASP A CA 1
ATOM 2237 C C . ASP A 1 298 ? -49.068 8.020 25.386 1.00 91.50 298 ASP A C 1
ATOM 2239 O O . ASP A 1 298 ? -50.114 7.396 25.515 1.00 91.50 298 ASP A O 1
ATOM 2243 N N . GLY A 1 299 ? -48.587 8.265 24.167 1.00 88.69 299 GLY A N 1
ATOM 2244 C CA . GLY A 1 299 ? -49.284 7.869 22.942 1.00 88.69 299 GLY A CA 1
ATOM 2245 C C . GLY A 1 299 ? -49.430 6.350 22.752 1.00 88.69 299 GLY A C 1
ATOM 2246 O O . GLY A 1 299 ? -49.991 5.913 21.745 1.00 88.69 299 GLY A O 1
ATOM 2247 N N . ASP A 1 300 ? -48.885 5.542 23.662 1.00 88.88 300 ASP A N 1
ATOM 2248 C CA . ASP A 1 300 ? -49.094 4.094 23.745 1.00 88.88 300 ASP A CA 1
ATOM 2249 C C . ASP A 1 300 ? -50.199 3.695 24.747 1.00 88.88 300 ASP A C 1
ATOM 2251 O O . ASP A 1 300 ? -50.647 2.551 24.698 1.00 88.88 300 ASP A O 1
ATOM 2255 N N . GLY A 1 301 ? -50.663 4.609 25.610 1.00 86.31 301 GLY A N 1
ATOM 2256 C CA . GLY A 1 301 ? -51.668 4.346 26.648 1.00 86.31 301 GLY A CA 1
ATOM 2257 C C . GLY A 1 301 ? -51.160 3.431 27.767 1.00 86.31 301 GLY A C 1
ATOM 2258 O O . GLY A 1 301 ? -51.908 2.590 28.270 1.00 86.31 301 GLY A O 1
ATOM 2259 N N . ASN A 1 302 ? -49.867 3.513 28.095 1.00 84.44 302 ASN A N 1
ATOM 2260 C CA . ASN A 1 302 ? -49.206 2.639 29.066 1.00 84.44 302 ASN A CA 1
ATOM 2261 C C . ASN A 1 302 ? -49.229 3.194 30.499 1.00 84.44 302 ASN A C 1
ATOM 2263 O O . ASN A 1 302 ? -48.956 2.454 31.450 1.00 84.44 302 ASN A O 1
ATOM 2267 N N . VAL A 1 303 ? -49.522 4.481 30.673 1.00 86.81 303 VAL A N 1
ATOM 2268 C CA . VAL A 1 303 ? -49.631 5.154 31.965 1.00 86.81 303 VAL A CA 1
ATOM 2269 C C . VAL A 1 303 ? -51.114 5.314 32.273 1.00 86.81 303 VAL A C 1
ATOM 2271 O O . VAL A 1 303 ? -51.839 5.948 31.531 1.00 86.81 303 VAL A O 1
ATOM 2274 N N . ALA A 1 304 ? -51.585 4.728 33.377 1.00 84.44 304 ALA A N 1
ATOM 2275 C CA . ALA A 1 304 ? -52.965 4.928 33.811 1.00 84.44 304 ALA A CA 1
ATOM 2276 C C . ALA A 1 304 ? -53.095 6.275 34.536 1.00 84.44 304 ALA A C 1
ATOM 2278 O O . ALA A 1 304 ? -52.562 6.451 35.638 1.00 84.44 304 ALA A O 1
ATOM 2279 N N . GLU A 1 305 ? -53.842 7.200 33.954 1.00 88.06 305 GLU A N 1
ATOM 2280 C CA . GLU A 1 305 ? -53.900 8.598 34.369 1.00 88.06 305 GLU A CA 1
ATOM 2281 C C . GLU A 1 305 ? -55.223 8.943 35.067 1.00 88.06 305 GLU A C 1
ATOM 2283 O O . GLU A 1 305 ? -56.216 8.208 35.005 1.00 88.06 305 GLU A O 1
ATOM 2288 N N . SER A 1 306 ? -55.260 10.051 35.817 1.00 86.50 306 SER A N 1
ATOM 2289 C CA . SER A 1 306 ? -56.529 10.555 36.369 1.00 86.50 306 SER A CA 1
ATOM 2290 C C . SER A 1 306 ? -57.427 11.176 35.301 1.00 86.50 306 SER A C 1
ATOM 2292 O O . SER A 1 306 ? -58.631 11.300 35.525 1.00 86.50 306 SER A O 1
ATOM 2294 N N . ASN A 1 307 ? -56.857 11.560 34.160 1.00 86.81 307 ASN A N 1
ATOM 2295 C CA . ASN A 1 307 ? -57.583 12.018 32.992 1.00 86.81 307 ASN A CA 1
ATOM 2296 C C . ASN A 1 307 ? -56.840 11.542 31.740 1.00 86.81 307 ASN A C 1
ATOM 2298 O O . ASN A 1 307 ? -55.702 11.914 31.535 1.00 86.81 307 ASN A O 1
ATOM 2302 N N . GLU A 1 308 ? -57.494 10.714 30.932 1.00 86.06 308 GLU A N 1
ATOM 2303 C CA . GLU A 1 308 ? -56.917 10.135 29.705 1.00 86.06 308 GLU A CA 1
ATOM 2304 C C . GLU A 1 308 ? -57.217 10.997 28.463 1.00 86.06 308 GLU A C 1
ATOM 2306 O O . GLU A 1 308 ? -56.845 10.677 27.337 1.00 86.06 308 GLU A O 1
ATOM 2311 N N . THR A 1 309 ? -57.997 12.071 28.627 1.00 86.38 309 THR A N 1
ATOM 2312 C CA . THR A 1 309 ? -58.566 12.831 27.498 1.00 86.38 309 THR A CA 1
ATOM 2313 C C . THR A 1 309 ? -57.826 14.132 27.194 1.00 86.38 309 THR A C 1
ATOM 2315 O O . THR A 1 309 ? -58.154 14.818 26.228 1.00 86.38 309 THR A O 1
ATOM 2318 N N . ASN A 1 310 ? -56.829 14.489 28.002 1.00 90.00 310 ASN A N 1
ATOM 2319 C CA . ASN A 1 310 ? -56.063 15.738 27.931 1.00 90.00 310 ASN A CA 1
ATOM 2320 C C . ASN A 1 310 ? -54.583 15.534 27.568 1.00 90.00 310 ASN A C 1
ATOM 2322 O O . ASN A 1 310 ? -53.812 16.494 27.593 1.00 90.00 310 ASN A O 1
ATOM 2326 N N . ASN A 1 311 ? -54.210 14.325 27.158 1.00 90.06 311 ASN A N 1
ATOM 2327 C CA . ASN A 1 311 ? -52.848 13.976 26.760 1.00 90.06 311 ASN A CA 1
ATOM 2328 C C . ASN A 1 311 ? -52.442 14.598 25.416 1.00 90.06 311 ASN A C 1
ATOM 2330 O O . ASN A 1 311 ? -51.262 14.638 25.070 1.00 90.06 311 ASN A O 1
ATOM 2334 N N . GLY A 1 312 ? -53.423 15.059 24.635 1.00 89.44 312 GLY A N 1
ATOM 2335 C CA . GLY A 1 312 ? -53.240 15.570 23.284 1.00 89.44 312 GLY A CA 1
ATOM 2336 C C . GLY A 1 312 ? -53.290 17.095 23.183 1.00 89.44 312 GLY A C 1
ATOM 2337 O O . GLY A 1 312 ? -54.209 17.730 23.698 1.00 89.44 312 GLY A O 1
ATOM 2338 N N . ILE A 1 313 ? -52.368 17.687 22.421 1.00 91.31 313 ILE A N 1
ATOM 2339 C CA . ILE A 1 313 ? -52.498 19.060 21.905 1.00 91.31 313 ILE A CA 1
ATOM 2340 C C . ILE A 1 313 ? -52.138 19.091 20.421 1.00 91.31 313 ILE A C 1
ATOM 2342 O O . ILE A 1 313 ? -51.232 18.386 19.982 1.00 91.31 313 ILE A O 1
ATOM 2346 N N . ALA A 1 314 ? -52.821 19.929 19.641 1.00 90.75 314 ALA A N 1
ATOM 2347 C CA . ALA A 1 314 ? -52.518 20.121 18.231 1.00 90.75 314 ALA A CA 1
ATOM 2348 C C . ALA A 1 314 ? -52.399 21.605 17.875 1.00 90.75 314 ALA A C 1
ATOM 2350 O O . ALA A 1 314 ? -53.157 22.443 18.367 1.00 90.75 314 ALA A O 1
ATOM 2351 N N . GLY A 1 315 ? -51.452 21.932 16.996 1.00 88.94 315 GLY A N 1
ATOM 2352 C CA . GLY A 1 315 ? -51.265 23.285 16.473 1.00 88.94 315 GLY A CA 1
ATOM 2353 C C . GLY A 1 315 ? -51.138 23.290 14.955 1.00 88.94 315 GLY A C 1
ATOM 2354 O O . GLY A 1 315 ? -50.707 22.311 14.358 1.00 88.94 315 GLY A O 1
ATOM 2355 N N . VAL A 1 316 ? -51.509 24.399 14.321 1.00 90.44 316 VAL A N 1
ATOM 2356 C CA . VAL A 1 316 ? -51.536 24.512 12.854 1.00 90.44 316 VAL A CA 1
ATOM 2357 C C . VAL A 1 316 ? -50.137 24.525 12.235 1.00 90.44 316 VAL A C 1
ATOM 2359 O O . VAL A 1 316 ? -49.224 25.163 12.758 1.00 90.44 316 VAL A O 1
ATOM 2362 N N . ILE A 1 317 ? -50.006 23.869 11.083 1.00 92.25 317 ILE A N 1
ATOM 2363 C CA . ILE A 1 317 ? -48.838 23.915 10.202 1.00 92.25 317 ILE A CA 1
ATOM 2364 C C . ILE A 1 317 ? -49.300 23.892 8.738 1.00 92.25 317 ILE A C 1
ATOM 2366 O O . ILE A 1 317 ? -50.158 23.097 8.351 1.00 92.25 317 ILE A O 1
ATOM 2370 N N . THR A 1 318 ? -48.733 24.754 7.895 1.00 91.81 318 THR A N 1
ATOM 2371 C CA . THR A 1 318 ? -48.963 24.694 6.443 1.00 91.81 318 THR A CA 1
ATOM 2372 C C . THR A 1 318 ? -47.873 23.864 5.770 1.00 91.81 318 THR A C 1
ATOM 2374 O O . THR A 1 318 ? -46.707 24.258 5.751 1.00 91.81 318 THR A O 1
ATOM 2377 N N . ILE A 1 319 ? -48.250 22.735 5.172 1.00 89.06 319 ILE A N 1
ATOM 2378 C CA . ILE A 1 319 ? -47.358 21.926 4.345 1.00 89.06 319 ILE A CA 1
ATOM 2379 C C . ILE A 1 319 ? -47.340 22.491 2.927 1.00 89.06 319 ILE A C 1
ATOM 2381 O O . ILE A 1 319 ? -48.350 22.476 2.220 1.00 89.06 319 ILE A O 1
ATOM 2385 N N . THR A 1 320 ? -46.191 23.003 2.503 1.00 80.81 320 THR A N 1
ATOM 2386 C CA . THR A 1 320 ? -45.996 23.565 1.165 1.00 80.81 320 THR A CA 1
ATOM 2387 C C . THR A 1 320 ? -45.455 22.500 0.207 1.00 80.81 320 THR A C 1
ATOM 2389 O O . THR A 1 320 ? -44.730 21.596 0.632 1.00 80.81 320 THR A O 1
ATOM 2392 N N . PRO A 1 321 ? -45.808 22.550 -1.092 1.00 72.81 321 PRO A N 1
ATOM 2393 C CA . PRO A 1 321 ? -45.255 21.612 -2.064 1.00 72.81 321 PRO A CA 1
ATOM 2394 C C . PRO A 1 321 ? -43.728 21.739 -2.115 1.00 72.81 321 PRO A C 1
ATOM 2396 O O . PRO A 1 321 ? -43.184 22.825 -1.905 1.00 72.81 321 PRO A O 1
ATOM 2399 N N . THR A 1 322 ? -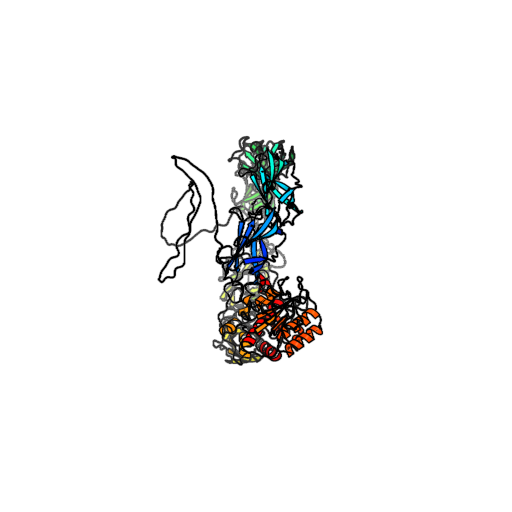43.029 20.639 -2.413 1.00 67.19 322 THR A N 1
ATOM 2400 C CA . THR A 1 322 ? -41.584 20.677 -2.662 1.00 67.19 322 THR A CA 1
ATOM 2401 C C . THR A 1 322 ? -41.308 21.679 -3.780 1.00 67.19 322 THR A C 1
ATOM 2403 O O . THR A 1 322 ? -41.802 21.527 -4.899 1.00 67.19 322 THR A O 1
ATOM 2406 N N . GLN A 1 323 ? -40.537 22.720 -3.472 1.00 70.44 323 GLN A N 1
ATOM 2407 C CA . GLN A 1 323 ? -40.132 23.711 -4.460 1.00 70.44 323 GLN A CA 1
ATOM 2408 C C . GLN A 1 323 ? -39.164 23.030 -5.426 1.00 70.44 323 GLN A C 1
ATOM 2410 O O . GLN A 1 323 ? -38.040 22.704 -5.051 1.00 70.44 323 GLN A O 1
ATOM 2415 N N . LYS A 1 324 ? -39.616 22.770 -6.653 1.00 79.94 324 LYS A N 1
ATOM 2416 C CA . LYS A 1 324 ? -38.807 22.127 -7.692 1.00 79.94 324 LYS A CA 1
ATOM 2417 C C . LYS A 1 324 ? -38.058 23.166 -8.526 1.00 79.94 324 LYS A C 1
ATOM 2419 O O . LYS A 1 324 ? -38.569 24.270 -8.754 1.00 79.94 324 LYS A O 1
ATOM 2424 N N . SER A 1 325 ? -36.863 22.809 -8.984 1.00 88.19 325 SER A N 1
ATOM 2425 C CA . SER A 1 325 ? -36.157 23.550 -10.031 1.00 88.19 325 SER A CA 1
ATOM 2426 C C . SER A 1 325 ? -36.835 23.358 -11.394 1.00 88.19 325 SER A C 1
ATOM 2428 O O . SER A 1 325 ? -37.716 22.515 -11.550 1.00 88.19 325 SER A O 1
ATOM 2430 N N . ASP A 1 326 ? -36.479 24.185 -12.367 1.00 93.19 326 ASP A N 1
ATOM 2431 C CA . ASP A 1 326 ? -36.860 24.034 -13.779 1.00 93.19 326 ASP A CA 1
ATOM 2432 C C . ASP A 1 326 ? -35.732 24.634 -14.619 1.00 93.19 326 ASP A C 1
ATOM 2434 O O . ASP A 1 326 ? -35.563 25.856 -14.646 1.00 93.19 326 ASP A O 1
ATOM 2438 N N . LEU A 1 327 ? -34.897 23.781 -15.196 1.00 95.94 327 LEU A N 1
ATOM 2439 C CA . LEU A 1 327 ? -33.660 24.104 -15.878 1.00 95.94 327 LEU A CA 1
ATOM 2440 C C . LEU A 1 327 ? -33.899 24.145 -17.380 1.00 95.94 327 LEU A C 1
ATOM 2442 O O . LEU A 1 327 ? -34.134 23.143 -18.045 1.00 95.94 327 LEU A O 1
ATOM 2446 N N . ILE A 1 328 ? -33.725 25.332 -17.947 1.00 96.00 328 ILE A N 1
ATOM 2447 C CA . ILE A 1 328 ? -33.737 25.524 -19.393 1.00 96.00 328 ILE A CA 1
ATOM 2448 C C . ILE A 1 328 ? -32.361 25.942 -19.886 1.00 96.00 328 ILE A C 1
ATOM 2450 O O . ILE A 1 328 ? -31.651 26.715 -19.232 1.00 96.00 328 ILE A O 1
ATOM 2454 N N . VAL A 1 329 ? -32.007 25.488 -21.086 1.00 96.56 329 VAL A N 1
ATOM 2455 C CA . VAL A 1 329 ? -30.860 26.027 -21.819 1.00 96.56 329 VAL A CA 1
ATOM 2456 C C . VAL A 1 329 ? -31.320 27.211 -22.666 1.00 96.56 329 VAL A C 1
ATOM 2458 O O . VAL A 1 329 ? -32.275 27.116 -23.433 1.00 96.56 329 VAL A O 1
ATOM 2461 N N . GLN A 1 330 ? -30.620 28.337 -22.566 1.00 94.75 330 GLN A N 1
ATOM 2462 C CA . GLN A 1 330 ? -30.891 29.539 -23.353 1.00 94.75 330 GLN A CA 1
ATOM 2463 C C . GLN A 1 330 ? -29.590 30.207 -23.821 1.00 94.75 330 GLN A C 1
ATOM 2465 O O . GLN A 1 330 ? -28.494 29.847 -23.394 1.00 94.75 330 GLN A O 1
ATOM 2470 N N . ASN A 1 331 ? -29.707 31.200 -24.709 1.00 93.94 331 ASN A N 1
ATOM 2471 C CA . ASN A 1 331 ? -28.580 32.005 -25.203 1.00 93.94 331 ASN A CA 1
ATOM 2472 C C . ASN A 1 331 ? -27.414 31.175 -25.780 1.00 93.94 331 ASN A C 1
ATOM 2474 O O . ASN A 1 331 ? -26.247 31.485 -25.548 1.00 93.94 331 ASN A O 1
ATOM 2478 N N . THR A 1 332 ? -27.728 30.129 -26.551 1.00 94.38 332 THR A N 1
ATOM 2479 C CA . THR A 1 332 ? -26.724 29.255 -27.170 1.00 94.38 332 THR A CA 1
ATOM 2480 C C . THR A 1 332 ? -25.977 29.942 -28.321 1.00 94.38 332 THR A C 1
ATOM 2482 O O . THR A 1 332 ? -26.556 30.491 -29.274 1.00 94.38 332 THR A O 1
ATOM 2485 N N . SER A 1 333 ? -24.652 29.862 -28.258 1.00 93.31 333 SER A N 1
ATOM 2486 C CA . SER A 1 333 ? -23.715 30.331 -29.271 1.00 93.31 333 SER A CA 1
ATOM 2487 C C . SER A 1 333 ? -22.761 29.203 -29.647 1.00 93.31 333 SER A C 1
ATOM 2489 O O . SER A 1 333 ? -22.097 28.627 -28.788 1.00 93.31 333 SER A O 1
ATOM 2491 N N . ALA A 1 334 ? -22.696 28.900 -30.940 1.00 90.81 334 ALA A N 1
ATOM 2492 C CA . ALA A 1 334 ? -21.763 27.950 -31.530 1.00 90.81 334 ALA A CA 1
ATOM 2493 C C . ALA A 1 334 ? -21.420 28.404 -32.962 1.00 90.81 334 ALA A C 1
ATOM 2495 O O . ALA A 1 334 ? -22.208 29.149 -33.565 1.00 90.81 334 ALA A O 1
ATOM 2496 N N . PRO A 1 335 ? -20.275 27.975 -33.523 1.00 90.31 335 PRO A N 1
ATOM 2497 C CA . PRO A 1 335 ? -19.936 28.210 -34.921 1.00 90.31 335 PRO A CA 1
ATOM 2498 C C . PRO A 1 335 ? -21.005 27.650 -35.867 1.00 90.31 335 PRO A C 1
ATOM 2500 O O . PRO A 1 335 ? -21.548 26.575 -35.633 1.00 90.31 335 PRO A O 1
ATOM 2503 N N . SER A 1 336 ? -21.269 28.345 -36.977 1.00 87.38 336 SER A N 1
ATOM 2504 C CA . SER A 1 336 ? -22.194 27.865 -38.019 1.00 87.38 336 SER A CA 1
ATOM 2505 C C . SER A 1 336 ? -21.623 26.716 -38.857 1.00 87.38 336 SER A C 1
ATOM 2507 O O . SER A 1 336 ? -22.361 26.045 -39.573 1.00 87.38 336 SER A O 1
ATOM 2509 N N . THR A 1 337 ? -20.309 26.502 -38.796 1.00 86.69 337 THR A N 1
ATOM 2510 C CA . THR A 1 337 ? -19.571 25.472 -39.535 1.00 86.69 337 THR A CA 1
ATOM 2511 C C . THR A 1 337 ? -18.452 24.915 -38.663 1.00 86.69 337 THR A C 1
ATOM 2513 O O . THR A 1 337 ? -17.799 25.689 -37.960 1.00 86.69 337 THR A O 1
ATOM 2516 N N . ALA A 1 338 ? -18.168 23.620 -38.767 1.00 87.00 338 ALA A N 1
ATOM 2517 C CA . ALA A 1 338 ? -17.005 22.987 -38.156 1.00 87.00 338 ALA A CA 1
ATOM 2518 C C . ALA A 1 338 ? -16.393 21.945 -39.093 1.00 87.00 338 ALA A C 1
ATOM 2520 O O . ALA A 1 338 ? -17.102 21.307 -39.873 1.00 87.00 338 ALA A O 1
ATOM 2521 N N . SER A 1 339 ? -15.074 21.778 -39.028 1.00 84.62 339 SER A N 1
ATOM 2522 C CA . SER A 1 339 ? -14.409 20.674 -39.719 1.00 84.62 339 SER A CA 1
ATOM 2523 C C . SER A 1 339 ? -14.441 19.424 -38.841 1.00 84.62 339 SER A C 1
ATOM 2525 O O . SER A 1 339 ? -14.313 19.512 -37.618 1.00 84.62 339 SER A O 1
ATOM 2527 N N . VAL A 1 340 ? -14.568 18.256 -39.456 1.00 84.06 340 VAL A N 1
ATOM 2528 C CA . VAL A 1 340 ? -14.308 16.971 -38.801 1.00 84.06 340 VAL A CA 1
ATOM 2529 C C . VAL A 1 340 ? -12.908 16.994 -38.158 1.00 84.06 340 VAL A C 1
ATOM 2531 O O . VAL A 1 340 ? -11.961 17.514 -38.746 1.00 84.06 340 VAL A O 1
ATOM 2534 N N . GLY A 1 341 ? -12.794 16.511 -36.921 1.00 76.31 341 GLY A N 1
ATOM 2535 C CA . GLY A 1 341 ? -11.565 16.517 -36.118 1.00 76.31 341 GLY A CA 1
ATOM 2536 C C . GLY A 1 341 ? -11.240 17.848 -35.430 1.00 76.31 341 GLY A C 1
ATOM 2537 O O . GLY A 1 341 ? -10.308 17.909 -34.630 1.00 76.31 341 GLY A O 1
ATOM 2538 N N . SER A 1 342 ? -11.991 18.923 -35.703 1.00 80.00 342 SER A N 1
ATOM 2539 C CA . SER A 1 342 ? -11.743 20.233 -35.088 1.00 80.00 342 SER A CA 1
ATOM 2540 C C . SER A 1 342 ? -12.394 20.380 -33.711 1.00 80.00 342 SER A C 1
ATOM 2542 O O . SER A 1 342 ? -13.461 19.822 -33.440 1.00 80.00 342 SER A O 1
ATOM 2544 N N . THR A 1 343 ? -11.764 21.183 -32.850 1.00 86.94 343 THR A N 1
ATOM 2545 C CA . THR A 1 343 ? -12.356 21.637 -31.588 1.00 86.94 343 THR A CA 1
ATOM 2546 C C . THR A 1 343 ? -13.219 22.872 -31.836 1.00 86.94 343 THR A C 1
ATOM 2548 O O . THR A 1 343 ? -12.721 23.901 -32.296 1.00 86.94 343 THR A O 1
ATOM 2551 N N . ILE A 1 344 ? -14.501 22.794 -31.491 1.00 90.25 344 ILE A N 1
ATOM 2552 C CA . ILE A 1 344 ? -15.435 23.918 -31.486 1.00 90.25 344 ILE A CA 1
ATOM 2553 C C . ILE A 1 344 ? -15.565 24.497 -30.080 1.00 90.25 344 ILE A C 1
ATOM 2555 O O . ILE A 1 344 ? -15.561 23.770 -29.089 1.00 90.25 344 ILE A O 1
ATOM 2559 N N . GLN A 1 345 ? -15.704 25.818 -30.011 1.00 92.50 345 GLN A N 1
ATOM 2560 C CA . GLN A 1 345 ? -15.989 26.542 -28.776 1.00 92.50 345 GLN A CA 1
ATOM 2561 C C . GLN A 1 345 ? -17.440 27.001 -28.772 1.00 92.50 345 GLN A C 1
ATOM 2563 O O . GLN A 1 345 ? -17.905 27.579 -29.756 1.00 92.50 345 GLN A O 1
ATOM 2568 N N . LEU A 1 346 ? -18.136 26.779 -27.664 1.00 94.06 346 LEU A N 1
ATOM 2569 C CA . LEU A 1 346 ? -19.515 27.214 -27.470 1.00 94.06 346 LEU A CA 1
ATOM 2570 C C . LEU A 1 346 ? -19.692 27.951 -26.146 1.00 94.06 346 LEU A C 1
ATOM 2572 O O . LEU A 1 346 ? -18.965 27.721 -25.180 1.00 94.06 346 LEU A O 1
ATOM 2576 N N . SER A 1 347 ? -20.704 28.812 -26.111 1.00 95.25 347 SER A N 1
ATOM 2577 C CA . SER A 1 347 ? -21.216 29.421 -24.886 1.00 95.25 347 SER A CA 1
ATOM 2578 C C . SER A 1 347 ? -22.729 29.264 -24.803 1.00 95.25 347 SER A C 1
ATOM 2580 O O . SER A 1 347 ? -23.425 29.233 -25.822 1.00 95.25 347 SER A O 1
ATOM 2582 N N . TYR A 1 348 ? -23.239 29.111 -23.588 1.00 96.94 348 TYR A N 1
ATOM 2583 C CA . TYR A 1 348 ? -24.660 28.922 -23.320 1.00 96.94 348 TYR A CA 1
ATOM 2584 C C . TYR A 1 348 ? -24.992 29.370 -21.896 1.00 96.94 348 TYR A C 1
ATOM 2586 O O . TYR A 1 348 ? -24.110 29.697 -21.103 1.00 96.94 348 TYR A O 1
ATOM 2594 N N . GLN A 1 349 ? -26.278 29.433 -21.578 1.00 97.12 349 GLN A N 1
ATOM 2595 C CA . GLN A 1 349 ? -26.749 29.704 -20.230 1.00 97.12 349 GLN A CA 1
ATOM 2596 C C . GLN A 1 349 ? -27.708 28.617 -19.782 1.00 97.12 349 GLN A C 1
ATOM 2598 O O . GLN A 1 349 ? -28.599 28.235 -20.542 1.00 97.12 349 GLN A O 1
ATOM 2603 N N . VAL A 1 350 ? -27.563 28.187 -18.533 1.00 97.00 350 VAL A N 1
ATOM 2604 C CA . VAL A 1 350 ? -28.557 27.356 -17.854 1.00 97.00 350 VAL A CA 1
ATOM 2605 C C . VAL A 1 350 ? -29.311 28.248 -16.886 1.00 97.00 350 VAL A C 1
ATOM 2607 O O . VAL A 1 350 ? -28.724 28.848 -15.983 1.00 97.00 350 VAL A O 1
ATOM 2610 N N . LYS A 1 351 ? -30.616 28.389 -17.099 1.00 95.56 351 LYS A N 1
ATOM 2611 C CA . LYS A 1 351 ? -31.489 29.175 -16.231 1.00 95.56 351 LYS A CA 1
ATOM 2612 C C . LYS A 1 351 ? -32.358 28.233 -15.424 1.00 95.56 351 LYS A C 1
ATOM 2614 O O . LYS A 1 351 ? -33.107 27.458 -16.004 1.00 95.56 351 LYS A O 1
ATOM 2619 N N . ASN A 1 352 ? -32.316 28.383 -14.105 1.00 95.50 352 ASN A N 1
ATOM 2620 C CA . ASN A 1 352 ? -33.317 27.794 -13.235 1.00 95.50 352 ASN A CA 1
ATOM 2621 C C . ASN A 1 352 ? -34.514 28.747 -13.159 1.00 95.50 352 ASN A C 1
ATOM 2623 O O . ASN A 1 352 ? -34.499 29.717 -12.405 1.00 95.50 352 ASN A O 1
ATOM 2627 N N . GLN A 1 353 ? -35.531 28.520 -13.983 1.00 93.06 353 GLN A N 1
ATOM 2628 C CA . GLN A 1 353 ? -36.783 29.279 -13.950 1.00 93.06 353 GLN A CA 1
ATOM 2629 C C . GLN A 1 353 ? -37.781 28.745 -12.909 1.00 93.06 353 GLN A C 1
ATOM 2631 O O . GLN A 1 353 ? -38.849 29.333 -12.733 1.00 93.06 353 GLN A O 1
ATOM 2636 N N . GLY A 1 354 ? -37.422 27.662 -12.214 1.00 86.75 354 GLY A N 1
ATOM 2637 C CA . GLY A 1 354 ? -38.207 27.066 -11.146 1.00 86.75 354 GLY A CA 1
ATOM 2638 C C . GLY A 1 354 ? -38.160 27.884 -9.860 1.00 86.75 354 GLY A C 1
ATOM 2639 O O . GLY A 1 354 ? -37.335 28.781 -9.671 1.00 86.75 354 GLY A O 1
ATOM 2640 N N . VAL A 1 355 ? -39.075 27.553 -8.954 1.00 82.12 355 VAL A N 1
ATOM 2641 C CA . VAL A 1 355 ? -39.207 28.202 -7.640 1.00 82.12 355 VAL A CA 1
ATOM 2642 C C . VAL A 1 355 ? -38.319 27.557 -6.567 1.00 82.12 355 VAL A C 1
ATOM 2644 O O . VAL A 1 355 ? -38.144 28.139 -5.497 1.00 82.12 355 VAL A O 1
ATOM 2647 N N . GLY A 1 356 ? -37.747 26.378 -6.844 1.00 81.88 356 GLY A N 1
ATOM 2648 C CA . GLY A 1 356 ? -36.739 25.702 -6.022 1.00 81.88 356 GLY A CA 1
ATOM 2649 C C . GLY A 1 356 ? -35.324 25.859 -6.573 1.00 81.88 356 GLY A C 1
ATOM 2650 O O . GLY A 1 356 ? -35.139 26.034 -7.774 1.00 81.88 356 GLY A O 1
ATOM 2651 N N . GLY A 1 357 ? -34.313 25.807 -5.703 1.00 85.50 357 GLY A N 1
ATOM 2652 C CA . GLY A 1 357 ? -32.911 25.774 -6.131 1.00 85.50 357 GLY A CA 1
ATOM 2653 C C . GLY A 1 357 ? -32.564 24.441 -6.798 1.00 85.50 357 GLY A C 1
ATOM 2654 O O . GLY A 1 357 ? -32.990 23.391 -6.328 1.00 85.50 357 GLY A O 1
ATOM 2655 N N . ALA A 1 358 ? -31.786 24.485 -7.875 1.00 89.25 358 ALA A N 1
ATOM 2656 C CA . ALA A 1 358 ? -31.236 23.305 -8.524 1.00 89.25 358 ALA A CA 1
ATOM 2657 C C . ALA A 1 358 ? -29.908 22.926 -7.863 1.00 89.25 358 ALA A C 1
ATOM 2659 O O . ALA A 1 358 ? -29.071 23.794 -7.598 1.00 89.25 358 ALA A O 1
ATOM 2660 N N . VAL A 1 359 ? -29.703 21.631 -7.629 1.00 90.31 359 VAL A N 1
ATOM 2661 C CA . VAL A 1 359 ? -28.391 21.078 -7.263 1.00 90.31 359 VAL A CA 1
ATOM 2662 C C . VAL A 1 359 ? -27.406 21.222 -8.431 1.00 90.31 359 VAL A C 1
ATOM 2664 O O . VAL A 1 359 ? -27.783 21.655 -9.518 1.00 90.31 359 VAL A O 1
ATOM 2667 N N . ALA A 1 360 ? -26.128 20.898 -8.225 1.00 92.75 360 ALA A N 1
ATOM 2668 C CA . ALA A 1 360 ? -25.182 20.850 -9.337 1.00 92.75 360 ALA A CA 1
ATOM 2669 C C . ALA A 1 360 ? -25.607 19.765 -10.346 1.00 92.75 360 ALA A C 1
ATOM 2671 O O . ALA A 1 360 ? -25.940 18.645 -9.955 1.00 92.75 360 ALA A O 1
ATOM 2672 N N . THR A 1 361 ? -25.600 20.102 -11.634 1.00 94.88 361 THR A N 1
ATOM 2673 C CA . THR A 1 361 ? -26.052 19.237 -12.734 1.00 94.88 361 THR A CA 1
ATOM 2674 C C . THR A 1 361 ? -24.985 19.137 -13.825 1.00 94.88 361 THR A C 1
ATOM 2676 O O . THR A 1 361 ? -23.864 19.631 -13.691 1.00 94.88 361 THR A O 1
ATOM 2679 N N . THR A 1 362 ? -25.289 18.435 -14.914 1.00 95.69 362 THR A N 1
ATOM 2680 C CA . THR A 1 362 ? -24.397 18.304 -16.071 1.00 95.69 362 THR A CA 1
ATOM 2681 C C . THR A 1 362 ? -25.166 18.592 -17.348 1.00 95.69 362 THR A C 1
ATOM 2683 O O . THR A 1 362 ? -26.193 17.966 -17.596 1.00 95.69 362 THR A O 1
ATOM 2686 N N . THR A 1 363 ? -24.645 19.480 -18.191 1.00 96.44 363 THR A N 1
ATOM 2687 C CA . THR A 1 363 ? -25.165 19.689 -19.543 1.00 96.44 363 THR A CA 1
ATOM 2688 C C . THR A 1 363 ? -24.513 18.694 -20.497 1.00 96.44 363 THR A C 1
ATOM 2690 O O . THR A 1 363 ? -23.287 18.590 -20.533 1.00 96.44 363 THR A O 1
ATOM 2693 N N . LYS A 1 364 ? -25.299 17.959 -21.287 1.00 96.69 364 LYS A N 1
ATOM 2694 C CA . LYS A 1 364 ? -24.786 17.076 -22.352 1.00 96.69 364 LYS A CA 1
ATOM 2695 C C . LYS A 1 364 ? -24.965 17.715 -23.726 1.00 96.69 364 LYS A C 1
ATOM 2697 O O . LYS A 1 364 ? -25.962 18.395 -23.966 1.00 96.69 364 LYS A O 1
ATOM 2702 N N . PHE A 1 365 ? -24.011 17.472 -24.626 1.00 96.56 365 PHE A N 1
ATOM 2703 C CA . PHE A 1 365 ? -24.021 18.010 -25.986 1.00 96.56 365 PHE A CA 1
ATOM 2704 C C . PHE A 1 365 ? -24.041 16.897 -27.020 1.00 96.56 365 PHE A C 1
ATOM 2706 O O . PHE A 1 365 ? -23.188 16.008 -26.996 1.00 96.56 365 PHE A O 1
ATOM 2713 N N . TYR A 1 366 ? -24.968 16.986 -27.966 1.00 95.19 366 TYR A N 1
ATOM 2714 C CA . TYR A 1 366 ? -25.158 15.983 -29.008 1.00 95.19 366 TYR A CA 1
ATOM 2715 C C . TYR A 1 366 ? -25.120 16.620 -30.386 1.00 95.19 366 TYR A C 1
ATOM 2717 O O . TYR A 1 366 ? -25.491 17.780 -30.546 1.00 95.19 366 TYR A O 1
ATOM 2725 N N . ILE A 1 367 ? -24.713 15.855 -31.391 1.00 94.50 367 ILE A N 1
ATOM 2726 C CA . ILE A 1 367 ? -24.912 16.216 -32.788 1.00 94.50 367 ILE A CA 1
ATOM 2727 C C . ILE A 1 367 ? -26.031 15.364 -33.385 1.00 94.50 367 ILE A C 1
ATOM 2729 O O . ILE A 1 367 ? -26.004 14.135 -33.300 1.00 94.50 367 ILE A O 1
ATOM 2733 N N . SER A 1 368 ? -27.011 16.044 -33.977 1.00 94.75 368 SER A N 1
ATOM 2734 C CA . SER A 1 368 ? -28.248 15.463 -34.499 1.00 94.75 368 SER A CA 1
ATOM 2735 C C . SER A 1 368 ? -28.506 15.894 -35.939 1.00 94.75 368 SER A C 1
ATOM 2737 O O . SER A 1 368 ? -28.056 16.955 -36.381 1.00 94.75 368 SER A O 1
ATOM 2739 N N . LYS A 1 369 ? -29.231 15.068 -36.696 1.00 93.31 369 LYS A N 1
ATOM 2740 C CA . LYS A 1 369 ? -29.691 15.411 -38.052 1.00 93.31 369 LYS A CA 1
ATOM 2741 C C . LYS A 1 369 ? -30.905 16.335 -38.047 1.00 93.31 369 LYS A C 1
ATOM 2743 O O . LYS A 1 369 ? -31.178 16.968 -39.067 1.00 93.31 369 LYS A O 1
ATOM 2748 N N . ASP A 1 370 ? -31.618 16.418 -36.933 1.00 92.88 370 ASP A N 1
ATOM 2749 C CA . ASP A 1 370 ? -32.741 17.324 -36.752 1.00 92.88 370 ASP A CA 1
ATOM 2750 C C . ASP A 1 370 ? -32.597 18.112 -35.442 1.00 92.88 370 ASP A C 1
ATOM 2752 O O . ASP A 1 370 ? -31.542 18.117 -34.817 1.00 92.88 370 ASP A O 1
ATOM 2756 N N . ASN A 1 371 ? -33.600 18.914 -35.097 1.00 91.94 371 ASN A N 1
ATOM 2757 C CA . ASN A 1 371 ? -33.530 19.837 -33.968 1.00 91.94 371 ASN A CA 1
ATOM 2758 C C . ASN A 1 371 ? -34.098 19.258 -32.662 1.00 91.94 371 ASN A C 1
ATOM 2760 O O . ASN A 1 371 ? -34.237 20.020 -31.698 1.00 91.94 371 ASN A O 1
ATOM 2764 N N . ALA A 1 372 ? -34.440 17.969 -32.643 1.00 90.81 372 ALA A N 1
ATOM 2765 C CA . ALA A 1 372 ? -35.023 17.262 -31.516 1.00 90.81 372 ALA A CA 1
ATOM 2766 C C . ALA A 1 372 ? -34.064 16.178 -31.016 1.00 90.81 372 ALA A C 1
ATOM 2768 O O . ALA A 1 372 ? -33.282 15.624 -31.772 1.00 90.81 372 ALA A O 1
ATOM 2769 N N . PHE A 1 373 ? -34.127 15.885 -29.718 1.00 89.62 373 PHE A N 1
ATOM 2770 C CA . PHE A 1 373 ? -33.317 14.822 -29.141 1.00 89.62 373 PHE A CA 1
ATOM 2771 C C . PHE A 1 373 ? -33.941 13.447 -29.395 1.00 89.62 373 PHE A C 1
ATOM 2773 O O . PHE A 1 373 ? -35.112 13.217 -29.071 1.00 89.62 373 PHE A O 1
ATOM 2780 N N . SER A 1 374 ? -33.138 12.518 -29.898 1.00 89.25 374 SER A N 1
ATOM 2781 C CA . SER A 1 374 ? -33.486 11.114 -30.094 1.00 89.25 374 SER A CA 1
ATOM 2782 C C . SER A 1 374 ? -32.297 10.191 -29.810 1.00 89.25 374 SER A C 1
ATOM 2784 O O . SER A 1 374 ? -31.141 10.594 -29.724 1.00 89.25 374 SER A O 1
ATOM 2786 N N . ASN A 1 375 ? -32.577 8.899 -29.620 1.00 85.69 375 ASN A N 1
ATOM 2787 C CA . ASN A 1 375 ? -31.554 7.926 -29.216 1.00 85.69 375 ASN A CA 1
ATOM 2788 C C . ASN A 1 375 ? -30.480 7.651 -30.292 1.00 85.69 375 ASN A C 1
ATOM 2790 O O . ASN A 1 375 ? -29.503 6.965 -30.000 1.00 85.69 375 ASN A O 1
ATOM 2794 N N . ASP A 1 376 ? -30.671 8.117 -31.528 1.00 86.81 376 ASP A N 1
ATOM 2795 C CA . ASP A 1 376 ? -29.702 8.028 -32.626 1.00 86.81 376 ASP A CA 1
ATOM 2796 C C . ASP A 1 376 ? -28.732 9.219 -32.694 1.00 86.81 376 ASP A C 1
ATOM 2798 O O . ASP A 1 376 ? -27.795 9.193 -33.498 1.00 86.81 376 ASP A O 1
ATOM 2802 N N . ASP A 1 377 ? -28.906 10.223 -31.832 1.00 93.31 377 ASP A N 1
ATOM 2803 C CA . ASP A 1 377 ? -28.009 11.370 -31.748 1.00 93.31 377 ASP A CA 1
ATOM 2804 C C . ASP A 1 377 ? -26.649 11.001 -31.151 1.00 93.31 377 ASP A C 1
ATOM 2806 O O . ASP A 1 377 ? -26.521 10.220 -30.203 1.00 93.31 377 ASP A O 1
ATOM 2810 N N . VAL A 1 378 ? -25.594 11.613 -31.685 1.00 92.69 378 VAL A N 1
ATOM 2811 C CA . VAL A 1 378 ? -24.219 11.292 -31.298 1.00 92.69 378 VAL A CA 1
ATOM 2812 C C . VAL A 1 378 ? -23.760 12.240 -30.195 1.00 92.69 378 VAL A C 1
ATOM 2814 O O . VAL A 1 378 ? -23.635 13.443 -30.413 1.00 92.69 378 VAL A O 1
ATOM 2817 N N . LEU A 1 379 ? -23.467 11.701 -29.011 1.00 94.06 379 LEU A N 1
ATOM 2818 C CA . LEU A 1 379 ? -22.905 12.469 -27.896 1.00 94.06 379 LEU A CA 1
ATOM 2819 C C . LEU A 1 379 ? -21.495 12.977 -28.248 1.00 94.06 379 LEU A C 1
ATOM 2821 O O . LEU A 1 379 ? -20.605 12.185 -28.558 1.00 94.06 379 LEU A O 1
ATOM 2825 N N . LEU A 1 380 ? -21.289 14.290 -28.155 1.00 92.62 380 LEU A N 1
ATOM 2826 C CA . LEU A 1 380 ? -19.993 14.945 -28.362 1.00 92.62 380 LEU A CA 1
ATOM 2827 C C . LEU A 1 380 ? -19.234 15.189 -27.053 1.00 92.62 380 LEU A C 1
ATOM 2829 O O . LEU A 1 380 ? -18.006 15.238 -27.058 1.00 92.62 380 LEU A O 1
ATOM 2833 N N . GLY A 1 381 ? -19.949 15.355 -25.939 1.00 93.75 381 GLY A N 1
ATOM 2834 C CA . GLY A 1 381 ? -19.346 15.606 -24.631 1.00 93.75 381 GLY A CA 1
ATOM 2835 C C . GLY A 1 381 ? -20.340 16.145 -23.607 1.00 93.75 381 GLY A C 1
ATOM 2836 O O . GLY A 1 381 ? -21.551 16.151 -23.834 1.00 93.75 381 GLY A O 1
ATOM 2837 N N . SER A 1 382 ? -19.816 16.606 -22.476 1.00 95.56 382 SER A N 1
ATOM 2838 C CA . SER A 1 382 ? -20.601 17.168 -21.376 1.00 95.56 382 SER A CA 1
ATOM 2839 C C . SER A 1 382 ? -19.825 18.238 -20.616 1.00 95.56 382 SER A C 1
ATOM 2841 O O . SER A 1 382 ? -18.597 18.228 -20.631 1.00 95.56 382 SER A O 1
ATOM 2843 N N . ASP A 1 383 ? -20.545 19.113 -19.922 1.00 95.81 383 ASP A N 1
ATOM 2844 C CA . ASP A 1 383 ? -20.005 20.221 -19.134 1.00 95.81 383 ASP A CA 1
ATOM 2845 C C . ASP A 1 383 ? -20.750 20.341 -17.795 1.00 95.81 383 ASP A C 1
ATOM 2847 O O . ASP A 1 383 ? -21.960 20.113 -17.722 1.00 95.81 383 ASP A O 1
ATOM 2851 N N . GLY A 1 384 ? -20.014 20.613 -16.718 1.00 94.38 384 GLY A N 1
ATOM 2852 C CA . GLY A 1 384 ? -20.546 20.615 -15.355 1.00 94.38 384 GLY A CA 1
ATOM 2853 C C . GLY A 1 384 ? -21.135 21.971 -14.988 1.00 94.38 384 GLY A C 1
ATOM 2854 O O . GLY A 1 384 ? -20.489 22.991 -15.186 1.00 94.38 384 GLY A O 1
ATOM 2855 N N . VAL A 1 385 ? -22.332 21.984 -14.402 1.00 95.00 385 VAL A N 1
ATOM 2856 C CA . VAL A 1 385 ? -23.032 23.216 -14.020 1.00 95.00 385 VAL A CA 1
ATOM 2857 C C . VAL A 1 385 ? -23.230 23.222 -12.511 1.00 95.00 385 VAL A C 1
ATOM 2859 O O . VAL A 1 385 ? -23.838 22.314 -11.945 1.00 95.00 385 VAL A O 1
ATOM 2862 N N . ASN A 1 386 ? -22.699 24.242 -11.838 1.00 93.56 386 ASN A N 1
ATOM 2863 C CA . ASN A 1 386 ? -22.842 24.387 -10.389 1.00 93.56 386 ASN A CA 1
ATOM 2864 C C . ASN A 1 386 ? -24.311 24.591 -9.979 1.00 93.56 386 ASN A C 1
ATOM 2866 O O . ASN A 1 386 ? -25.160 24.917 -10.804 1.00 93.56 386 ASN A O 1
ATOM 2870 N N . ALA A 1 387 ? -24.610 24.422 -8.688 1.00 91.69 387 ALA A N 1
ATOM 2871 C CA . ALA A 1 387 ? -25.955 24.633 -8.155 1.00 91.69 387 ALA A CA 1
ATOM 2872 C C . ALA A 1 387 ? -26.492 26.039 -8.492 1.00 91.69 387 ALA A C 1
ATOM 2874 O O . ALA A 1 387 ? -25.801 27.043 -8.299 1.00 91.69 387 ALA A O 1
ATOM 2875 N N . ILE A 1 388 ? -27.739 26.112 -8.966 1.00 93.88 388 ILE A N 1
ATOM 2876 C CA . ILE A 1 388 ? -28.373 27.356 -9.426 1.00 93.88 388 ILE A CA 1
ATOM 2877 C C . ILE A 1 388 ? -29.566 27.679 -8.527 1.00 93.88 388 ILE A C 1
ATOM 2879 O O . ILE A 1 388 ? -30.560 26.951 -8.499 1.00 93.88 388 ILE A O 1
ATOM 2883 N N . ALA A 1 389 ? -29.504 28.806 -7.816 1.00 90.62 389 ALA A N 1
ATOM 2884 C CA . ALA A 1 389 ? -30.626 29.296 -7.017 1.00 90.62 389 ALA A CA 1
ATOM 2885 C C . ALA A 1 389 ? -31.893 29.525 -7.871 1.00 90.62 389 ALA A C 1
ATOM 2887 O O . ALA A 1 389 ? -31.808 29.764 -9.076 1.00 90.62 389 ALA A O 1
ATOM 2888 N N . ALA A 1 390 ? -33.072 29.478 -7.246 1.00 88.25 390 ALA A N 1
ATOM 2889 C CA . ALA A 1 390 ? -34.344 29.734 -7.924 1.00 88.25 390 ALA A CA 1
ATOM 2890 C C . ALA A 1 390 ? -34.331 31.091 -8.657 1.00 88.25 390 ALA A C 1
ATOM 2892 O O . ALA A 1 390 ? -33.927 32.111 -8.093 1.00 88.25 390 ALA A O 1
ATOM 2893 N N . GLY A 1 391 ? -34.749 31.105 -9.922 1.00 89.19 391 GLY A N 1
ATOM 2894 C CA . GLY A 1 391 ? -34.748 32.288 -10.791 1.00 89.19 391 GLY A CA 1
ATOM 2895 C C . GLY A 1 391 ? -33.375 32.726 -11.324 1.00 89.19 391 GLY A C 1
ATOM 2896 O O . GLY A 1 391 ? -33.323 33.619 -12.176 1.00 89.19 391 GLY A O 1
ATOM 2897 N N . ALA A 1 392 ? -32.271 32.137 -10.854 1.00 94.31 392 ALA A N 1
ATOM 2898 C CA . ALA A 1 392 ? -30.922 32.514 -11.266 1.00 94.31 392 ALA A CA 1
ATOM 2899 C C . ALA A 1 392 ? -30.515 31.865 -12.601 1.00 94.31 392 ALA A C 1
ATOM 2901 O O . ALA A 1 392 ? -31.157 30.956 -13.128 1.00 94.31 392 ALA A O 1
ATOM 2902 N N . THR A 1 393 ? -29.437 32.376 -13.190 1.00 96.31 393 THR A N 1
ATOM 2903 C CA . THR A 1 393 ? -28.871 31.880 -14.449 1.00 96.31 393 THR A CA 1
ATOM 2904 C C . THR A 1 393 ? -27.371 31.720 -14.289 1.00 96.31 393 THR A C 1
ATOM 2906 O O . THR A 1 393 ? -26.715 32.637 -13.796 1.00 96.31 393 THR A O 1
ATOM 2909 N N . SER A 1 394 ? -26.841 30.587 -14.738 1.00 95.94 394 SER A N 1
ATOM 2910 C CA . SER A 1 394 ? -25.405 30.355 -14.855 1.00 95.94 394 SER A CA 1
ATOM 2911 C C . SER A 1 394 ? -24.967 30.502 -16.310 1.00 95.94 394 SER A C 1
ATOM 2913 O O . SER A 1 394 ? -25.713 30.142 -17.223 1.00 95.94 394 SER A O 1
ATOM 2915 N N . SER A 1 395 ? -23.797 31.100 -16.535 1.00 96.25 395 SER A N 1
ATOM 2916 C CA . SER A 1 395 ? -23.220 31.273 -17.874 1.00 96.25 395 SER A CA 1
ATOM 2917 C C . SER A 1 395 ? -22.049 30.325 -18.034 1.00 96.25 395 SER A C 1
ATOM 2919 O O . SER A 1 395 ? -21.101 30.400 -17.261 1.00 96.25 395 SER A O 1
ATOM 2921 N N . GLU A 1 396 ? -22.119 29.487 -19.058 1.00 96.56 396 GLU A N 1
ATOM 2922 C CA . GLU A 1 396 ? -21.233 28.346 -19.243 1.00 96.56 396 GLU A CA 1
ATOM 2923 C C . GLU A 1 396 ? -20.511 28.425 -20.592 1.00 96.56 396 GLU A C 1
ATOM 2925 O O . GLU A 1 396 ? -20.995 29.028 -21.564 1.00 96.56 396 GLU A O 1
ATOM 2930 N N . THR A 1 397 ? -19.340 27.797 -20.659 1.00 94.94 397 THR A N 1
ATOM 2931 C CA . THR A 1 397 ? -18.542 27.666 -21.883 1.00 94.94 397 THR A CA 1
ATOM 2932 C C . THR A 1 397 ? -17.977 26.261 -21.978 1.00 94.94 397 THR A C 1
ATOM 2934 O O . THR A 1 397 ? -17.424 25.775 -20.999 1.00 94.94 397 THR A O 1
ATOM 2937 N N . ALA A 1 398 ? -18.025 25.653 -23.164 1.00 93.81 398 ALA A N 1
ATOM 2938 C CA . ALA A 1 398 ? -17.480 24.314 -23.384 1.00 93.81 398 ALA A CA 1
ATOM 2939 C C . ALA A 1 398 ? -16.662 24.231 -24.682 1.00 93.81 398 ALA A C 1
ATOM 2941 O O . ALA A 1 398 ? -16.938 24.926 -25.665 1.00 93.81 398 ALA A O 1
ATOM 2942 N N . SER A 1 399 ? -15.669 23.341 -24.678 1.00 93.31 399 SER A N 1
ATOM 2943 C CA . SER A 1 399 ? -14.876 22.960 -25.851 1.00 93.31 399 SER A CA 1
ATOM 2944 C C . SER A 1 399 ? -15.223 21.529 -26.253 1.00 93.31 399 SER A C 1
ATOM 2946 O O . SER A 1 399 ? -15.048 20.614 -25.452 1.00 93.31 399 SER A O 1
ATOM 2948 N N . LEU A 1 400 ? -15.682 21.313 -27.486 1.00 91.56 400 LEU A N 1
ATOM 2949 C CA . LEU A 1 400 ? -16.069 19.985 -27.983 1.00 91.56 400 LEU A CA 1
ATOM 2950 C C . LEU A 1 400 ? -15.276 19.630 -29.233 1.00 91.56 400 LEU A C 1
ATOM 2952 O O . LEU A 1 400 ? -15.036 20.491 -30.071 1.00 91.56 400 LEU A O 1
ATOM 2956 N N . ILE A 1 401 ? -14.908 18.362 -29.389 1.00 89.12 401 ILE A N 1
ATOM 2957 C CA . ILE A 1 401 ? -14.271 17.865 -30.613 1.00 89.12 401 ILE A CA 1
ATOM 2958 C C . ILE A 1 401 ? -15.353 17.258 -31.505 1.00 89.12 401 ILE A C 1
ATOM 2960 O O . ILE A 1 401 ? -16.092 16.371 -31.079 1.00 89.12 401 ILE A O 1
ATOM 2964 N N . VAL A 1 402 ? -15.429 17.703 -32.759 1.00 87.56 402 VAL A N 1
ATOM 2965 C CA . VAL A 1 402 ? -16.233 17.020 -33.780 1.00 87.56 402 VAL A CA 1
ATOM 2966 C C . VAL A 1 402 ? -15.477 15.758 -34.179 1.00 87.56 402 VAL A C 1
ATOM 2968 O O . VAL A 1 402 ? -14.424 15.844 -34.800 1.00 87.56 402 VAL A O 1
ATOM 2971 N N . ASN A 1 403 ? -15.965 14.584 -33.785 1.00 81.44 403 ASN A N 1
ATOM 2972 C CA . ASN A 1 403 ? -15.242 13.332 -34.016 1.00 81.44 403 ASN A CA 1
ATOM 2973 C C . ASN A 1 403 ? -15.045 13.017 -35.520 1.00 81.44 403 ASN A C 1
ATOM 2975 O O . ASN A 1 403 ? -15.818 13.465 -36.366 1.00 81.44 403 ASN A O 1
ATOM 2979 N N . ASN A 1 404 ? -14.042 12.185 -35.835 1.00 76.12 404 ASN A N 1
ATOM 2980 C CA . ASN A 1 404 ? -13.712 11.785 -37.213 1.00 76.12 404 ASN A CA 1
ATOM 2981 C C . ASN A 1 404 ? -14.748 10.868 -37.889 1.00 76.12 404 ASN A C 1
ATOM 2983 O O . ASN A 1 404 ? -14.666 10.625 -39.089 1.00 76.12 404 ASN A O 1
ATOM 2987 N N . ALA A 1 405 ? -15.710 10.343 -37.130 1.00 77.75 405 ALA A N 1
ATOM 2988 C CA . ALA A 1 405 ? -16.725 9.415 -37.619 1.00 77.75 405 ALA A CA 1
ATOM 2989 C C . ALA A 1 405 ? -18.014 10.117 -38.087 1.00 77.75 405 ALA A C 1
ATOM 2991 O O . ALA A 1 405 ? -18.858 9.483 -38.724 1.00 77.75 405 ALA A O 1
ATOM 2992 N N . ILE A 1 406 ? -18.195 11.404 -37.774 1.00 83.19 406 ILE A N 1
ATOM 2993 C CA . ILE A 1 406 ? -19.353 12.182 -38.217 1.00 83.19 406 ILE A CA 1
ATOM 2994 C C . ILE A 1 406 ? -19.179 12.521 -39.698 1.00 83.19 406 ILE A C 1
ATOM 2996 O O . ILE A 1 406 ? -18.232 13.198 -40.095 1.00 83.19 406 ILE A O 1
ATOM 3000 N N . ALA A 1 407 ? -20.121 12.055 -40.516 1.00 82.50 407 ALA A N 1
ATOM 3001 C CA . ALA A 1 407 ? -20.159 12.375 -41.936 1.00 82.50 407 ALA A CA 1
ATOM 3002 C C . ALA A 1 407 ? -20.358 13.882 -42.173 1.00 82.50 407 ALA A C 1
ATOM 3004 O O . ALA A 1 407 ? -20.947 14.594 -41.360 1.00 82.50 407 ALA A O 1
ATOM 3005 N N . THR A 1 408 ? -19.906 14.367 -43.328 1.00 84.06 408 THR A N 1
ATOM 3006 C CA . THR A 1 408 ? -20.166 15.749 -43.740 1.00 84.06 408 THR A CA 1
ATOM 3007 C C . THR A 1 408 ? -21.654 15.978 -44.006 1.00 84.06 408 THR A C 1
ATOM 3009 O O . THR A 1 408 ? -22.362 15.101 -44.506 1.00 84.06 408 THR A O 1
ATOM 3012 N N . GLY A 1 409 ? -22.150 17.167 -43.666 1.00 87.38 409 GLY A N 1
ATOM 3013 C CA . GLY A 1 409 ? -23.566 17.497 -43.815 1.00 87.38 409 GLY A CA 1
ATOM 3014 C C . GLY A 1 409 ? -24.032 18.629 -42.906 1.00 87.38 409 GLY A C 1
ATOM 3015 O O . GLY A 1 409 ? -23.254 19.209 -42.154 1.00 87.38 409 GLY A O 1
ATOM 3016 N N . ASN A 1 410 ? -25.323 18.945 -42.981 1.00 92.12 410 ASN A N 1
ATOM 3017 C CA . ASN A 1 410 ? -25.965 19.905 -42.085 1.00 92.12 410 ASN A CA 1
ATOM 3018 C C . ASN A 1 410 ? -26.544 19.164 -40.878 1.00 92.12 410 ASN A C 1
ATOM 3020 O O . ASN A 1 410 ? -27.274 18.191 -41.056 1.00 92.12 410 ASN A O 1
ATOM 3024 N N . TYR A 1 411 ? -26.231 19.648 -39.681 1.00 94.25 411 TYR A N 1
ATOM 3025 C CA . TYR A 1 411 ? -26.614 19.061 -38.403 1.00 94.25 411 TYR A CA 1
ATOM 3026 C C . TYR A 1 411 ? -27.125 20.144 -37.442 1.00 94.25 411 TYR A C 1
ATOM 3028 O O . TYR A 1 411 ? -27.054 21.347 -37.715 1.00 94.25 411 TYR A O 1
ATOM 3036 N N . TYR A 1 412 ? -27.604 19.710 -36.284 1.00 95.12 412 TYR A N 1
ATOM 3037 C CA . TYR A 1 412 ? -27.890 20.543 -35.128 1.00 95.12 412 TYR A CA 1
ATOM 3038 C C . TYR A 1 412 ? -27.047 20.077 -33.940 1.00 95.12 412 TYR A C 1
ATOM 3040 O O . TYR A 1 412 ? -26.960 18.887 -33.651 1.00 95.12 412 TYR A O 1
ATOM 3048 N N . LEU A 1 413 ? -26.435 21.029 -33.242 1.00 95.69 413 LEU A N 1
ATOM 3049 C CA . LEU A 1 413 ? -25.842 20.837 -31.927 1.00 95.69 413 LEU A CA 1
ATOM 3050 C C . LEU A 1 413 ? -26.950 20.978 -30.882 1.00 95.69 413 LEU A C 1
ATOM 3052 O O . LEU A 1 413 ? -27.504 22.069 -30.722 1.00 95.69 413 LEU A O 1
ATOM 3056 N N . LEU A 1 414 ? -27.283 19.884 -30.206 1.00 96.31 414 LEU A N 1
ATOM 3057 C CA . LEU A 1 414 ? -28.263 19.841 -29.129 1.00 96.31 414 LEU A CA 1
ATOM 3058 C C . LEU A 1 414 ? -27.567 20.025 -27.782 1.00 96.31 414 LEU A C 1
ATOM 3060 O O . LEU A 1 414 ? -26.492 19.479 -27.546 1.00 96.31 414 LEU A O 1
ATOM 3064 N N . TYR A 1 415 ? -28.216 20.772 -26.902 1.00 97.06 415 TYR A N 1
ATOM 3065 C CA . TYR A 1 415 ? -27.818 21.042 -25.530 1.00 97.06 415 TYR A CA 1
ATOM 3066 C C . TYR A 1 415 ? -28.900 20.456 -24.639 1.00 97.06 415 TYR A C 1
ATOM 3068 O O . TYR A 1 415 ? -30.067 20.769 -24.856 1.00 97.06 415 TYR A O 1
ATOM 3076 N N . GLN A 1 416 ? -28.530 19.653 -23.651 1.00 96.12 416 GLN A N 1
ATOM 3077 C CA . GLN A 1 416 ? -29.460 19.089 -22.679 1.00 96.12 416 GLN A CA 1
ATOM 3078 C C . GLN A 1 416 ? -29.020 19.494 -21.275 1.00 96.12 416 GLN A C 1
ATOM 3080 O O . GLN A 1 416 ? -28.030 18.951 -20.782 1.00 96.12 416 GLN A O 1
ATOM 3085 N N . ALA A 1 417 ? -29.732 20.432 -20.646 1.00 94.56 417 ALA A N 1
ATOM 3086 C CA . ALA A 1 417 ? -29.571 20.707 -19.219 1.00 94.56 417 ALA A CA 1
ATOM 3087 C C . ALA A 1 417 ? -29.951 19.468 -18.400 1.00 94.56 417 ALA A C 1
ATOM 3089 O O . ALA A 1 417 ? -30.819 18.693 -18.799 1.00 94.56 417 ALA A O 1
ATOM 3090 N N . ASP A 1 418 ? -29.251 19.270 -17.285 1.00 93.19 418 ASP A N 1
ATOM 3091 C CA . ASP A 1 418 ? -29.390 18.092 -16.429 1.00 93.19 418 ASP A CA 1
ATOM 3092 C C . ASP A 1 418 ? -29.434 16.751 -17.184 1.00 93.19 418 ASP A C 1
ATOM 3094 O O . ASP A 1 418 ? -30.214 15.848 -16.899 1.00 93.19 418 ASP A O 1
ATOM 3098 N N . GLY A 1 419 ? -28.543 16.567 -18.158 1.00 88.88 419 GLY A N 1
ATOM 3099 C CA . GLY A 1 419 ? -28.471 15.333 -18.942 1.00 88.88 419 GLY A CA 1
ATOM 3100 C C . GLY A 1 419 ? -28.148 14.074 -18.119 1.00 88.88 419 GLY A C 1
ATOM 3101 O O . GLY A 1 419 ? -28.113 12.976 -18.681 1.00 88.88 419 GLY A O 1
ATOM 3102 N N . ALA A 1 420 ? -27.862 14.206 -16.820 1.00 87.56 420 ALA A N 1
ATOM 3103 C CA . ALA A 1 420 ? -27.690 13.106 -15.872 1.00 87.56 420 ALA A CA 1
ATOM 3104 C C . ALA A 1 420 ? -28.958 12.785 -15.049 1.00 87.56 420 ALA A C 1
ATOM 3106 O O . ALA A 1 420 ? -28.992 11.717 -14.440 1.00 87.56 420 ALA A O 1
ATOM 3107 N N . GLY A 1 421 ? -29.982 13.649 -15.059 1.00 87.56 421 GLY A N 1
ATOM 3108 C CA . GLY A 1 421 ? -31.191 13.511 -14.238 1.00 87.56 421 GLY A CA 1
ATOM 3109 C C . GLY A 1 421 ? -30.922 13.696 -12.741 1.00 87.56 421 GLY A C 1
ATOM 3110 O O . GLY A 1 421 ? -31.478 12.969 -11.918 1.00 87.56 421 GLY A O 1
ATOM 3111 N N . SER A 1 422 ? -29.989 14.585 -12.394 1.00 88.12 422 SER A N 1
ATOM 3112 C CA . SER A 1 422 ? -29.547 14.840 -11.021 1.00 88.12 422 SER A CA 1
ATOM 3113 C C . SER A 1 422 ? -30.473 15.793 -10.260 1.00 88.12 422 SER A C 1
ATOM 3115 O O . SER A 1 422 ? -30.508 15.747 -9.028 1.00 88.12 422 SER A O 1
ATOM 3117 N N . ALA A 1 423 ? -31.202 16.670 -10.953 1.00 86.75 423 ALA A N 1
ATOM 3118 C CA . ALA A 1 423 ? -32.191 17.564 -10.367 1.00 86.75 423 ALA A CA 1
ATOM 3119 C C . ALA A 1 423 ? -33.604 17.018 -10.624 1.00 86.75 423 ALA A C 1
ATOM 3121 O O . ALA A 1 423 ? -33.905 16.525 -11.699 1.00 86.75 423 ALA A O 1
ATOM 3122 N N . VAL A 1 424 ? -34.489 17.100 -9.625 1.00 82.88 424 VAL A N 1
ATOM 3123 C CA . VAL A 1 424 ? -35.909 16.765 -9.818 1.00 82.88 424 VAL A CA 1
ATOM 3124 C C . VAL A 1 424 ? -36.651 18.033 -10.208 1.00 82.88 424 VAL A C 1
ATOM 3126 O O . VAL A 1 424 ? -36.806 18.945 -9.387 1.00 82.88 424 VAL A O 1
ATOM 3129 N N . GLU A 1 425 ? -37.145 18.080 -11.439 1.00 88.75 425 GLU A N 1
ATOM 3130 C CA . GLU A 1 425 ? -37.626 19.319 -12.034 1.00 88.75 425 GLU A CA 1
ATOM 3131 C C . GLU A 1 425 ? -39.157 19.410 -12.055 1.00 88.75 425 GLU A C 1
ATOM 3133 O O . GLU A 1 425 ? -39.897 18.424 -11.934 1.00 88.75 425 GLU A O 1
ATOM 3138 N N . SER A 1 426 ? -39.678 20.635 -12.141 1.00 85.94 426 SER A N 1
ATOM 3139 C CA . SER A 1 426 ? -41.114 20.869 -12.341 1.00 85.94 426 SER A CA 1
ATOM 3140 C C . SER A 1 426 ? -41.545 20.611 -13.785 1.00 85.94 426 SER A C 1
ATOM 3142 O O . SER A 1 426 ? -42.715 20.303 -14.021 1.00 85.94 426 SER A O 1
ATOM 3144 N N . ASN A 1 427 ? -40.602 20.679 -14.725 1.00 86.88 427 ASN A N 1
ATOM 3145 C CA . ASN A 1 427 ? -40.780 20.331 -16.121 1.00 86.88 427 ASN A CA 1
ATOM 3146 C C . ASN A 1 427 ? -39.483 19.699 -16.640 1.00 86.88 427 ASN A C 1
ATOM 3148 O O . ASN A 1 427 ? -38.446 20.335 -16.622 1.00 86.88 427 ASN A O 1
ATOM 3152 N N . GLU A 1 428 ? -39.558 18.446 -17.078 1.00 87.12 428 GLU A N 1
ATOM 3153 C CA . GLU A 1 428 ? -38.406 17.678 -17.585 1.00 87.12 428 GLU A CA 1
ATOM 3154 C C . GLU A 1 428 ? -38.288 17.765 -19.122 1.00 87.12 428 GLU A C 1
ATOM 3156 O O . GLU A 1 428 ? -37.423 17.157 -19.749 1.00 87.12 428 GLU A O 1
ATOM 3161 N N . THR A 1 429 ? -39.230 18.451 -19.781 1.00 87.12 429 THR A N 1
ATOM 3162 C CA . THR A 1 429 ? -39.375 18.411 -21.250 1.00 87.12 429 THR A CA 1
ATOM 3163 C C . THR A 1 429 ? -38.766 19.616 -21.965 1.00 87.12 429 THR A C 1
ATOM 3165 O O . THR A 1 429 ? -38.669 19.626 -23.191 1.00 87.12 429 THR A O 1
ATOM 3168 N N . ASN A 1 430 ? -38.342 20.633 -21.220 1.00 91.69 430 ASN A N 1
ATOM 3169 C CA . ASN A 1 430 ? -37.825 21.914 -21.710 1.00 91.69 430 ASN A CA 1
ATOM 3170 C C . ASN A 1 430 ? -36.317 22.095 -21.477 1.00 91.69 430 ASN A C 1
ATOM 3172 O O . ASN A 1 430 ? -35.790 23.189 -21.682 1.00 91.69 430 ASN A O 1
ATOM 3176 N N . ASN A 1 431 ? -35.611 21.016 -21.150 1.00 92.56 431 ASN A N 1
ATOM 3177 C CA . ASN A 1 431 ? -34.171 21.029 -20.891 1.00 92.56 431 ASN A CA 1
ATOM 3178 C C . ASN A 1 431 ? -33.325 21.159 -22.167 1.00 92.56 431 ASN A C 1
ATOM 3180 O O . ASN A 1 431 ? -32.097 21.231 -22.095 1.00 92.56 431 ASN A O 1
ATOM 3184 N N . PHE A 1 432 ? -33.961 21.168 -23.342 1.00 93.75 432 PHE A N 1
ATOM 3185 C CA . PHE A 1 432 ? -33.283 21.107 -24.629 1.00 93.75 432 PHE A CA 1
ATOM 3186 C C . PHE A 1 432 ? -33.226 22.454 -25.350 1.00 93.75 432 PHE A C 1
ATOM 3188 O O . PHE A 1 432 ? -34.222 23.166 -25.472 1.00 93.75 432 PHE A O 1
ATOM 3195 N N . ALA A 1 433 ? -32.065 22.752 -25.928 1.00 95.31 433 ALA A N 1
ATOM 3196 C CA . ALA A 1 433 ? -31.893 23.791 -26.939 1.00 95.31 433 ALA A CA 1
ATOM 3197 C C . ALA A 1 433 ? -31.088 23.241 -28.119 1.00 95.31 433 ALA A C 1
ATOM 3199 O O . ALA A 1 433 ? -30.311 22.303 -27.962 1.00 95.31 433 ALA A O 1
ATOM 3200 N N . SER A 1 434 ? -31.239 23.832 -29.304 1.00 94.31 434 SER A N 1
ATOM 3201 C CA . SER A 1 434 ? -30.508 23.401 -30.497 1.00 94.31 434 SER A CA 1
ATOM 3202 C C . SER A 1 434 ? -29.928 24.569 -31.289 1.00 94.31 434 SER A C 1
ATOM 3204 O O . SER A 1 434 ? -30.455 25.686 -31.285 1.00 94.31 434 SER A O 1
ATOM 3206 N N . LYS A 1 435 ? -28.809 24.317 -31.975 1.00 95.81 435 LYS A N 1
ATOM 3207 C CA . LYS A 1 435 ? -28.137 25.282 -32.852 1.00 95.81 435 LYS A CA 1
ATOM 3208 C C . LYS A 1 435 ? -27.677 24.602 -34.137 1.00 95.81 435 LYS A C 1
ATOM 3210 O O . LYS A 1 435 ? -26.968 23.610 -34.078 1.00 95.81 435 LYS A O 1
ATOM 3215 N N . ALA A 1 436 ? -28.054 25.137 -35.296 1.00 93.81 436 ALA A N 1
ATOM 3216 C CA . ALA A 1 436 ? -27.616 24.586 -36.579 1.00 93.81 436 ALA A CA 1
ATOM 3217 C C . ALA A 1 436 ? -26.092 24.723 -36.764 1.00 93.81 436 ALA A C 1
ATOM 3219 O O . ALA A 1 436 ? -25.528 25.785 -36.490 1.00 93.81 436 ALA A O 1
ATOM 3220 N N . ILE A 1 437 ? -25.457 23.665 -37.268 1.00 93.94 437 ILE A N 1
ATOM 3221 C CA . ILE A 1 437 ? -24.023 23.588 -37.558 1.00 93.94 437 ILE A CA 1
ATOM 3222 C C . ILE A 1 437 ? -23.782 22.712 -38.794 1.00 93.94 437 ILE A C 1
ATOM 3224 O O . ILE A 1 437 ? -24.333 21.622 -38.915 1.00 93.94 437 ILE A O 1
ATOM 3228 N N . ALA A 1 438 ? -22.958 23.173 -39.733 1.00 91.06 438 ALA A N 1
ATOM 3229 C CA . ALA A 1 438 ? -22.548 22.367 -40.883 1.00 91.06 438 ALA A CA 1
ATOM 3230 C C . ALA A 1 438 ? -21.191 21.697 -40.629 1.00 91.06 438 ALA A C 1
ATOM 3232 O O . ALA A 1 438 ? -20.206 22.376 -40.332 1.00 91.06 438 ALA A O 1
ATOM 3233 N N . ILE A 1 439 ? -21.132 20.373 -40.770 1.00 90.00 439 ILE A N 1
ATOM 3234 C CA . ILE A 1 439 ? -19.908 19.581 -40.652 1.00 90.00 439 ILE A CA 1
ATOM 3235 C C . ILE A 1 439 ? -19.261 19.433 -42.029 1.00 90.00 439 ILE A C 1
ATOM 3237 O O . ILE A 1 439 ? -19.877 18.959 -42.985 1.00 90.00 439 ILE A O 1
ATOM 3241 N N . THR A 1 440 ? -18.007 19.862 -42.123 1.00 87.62 440 THR A N 1
ATOM 3242 C CA . THR A 1 440 ? -17.209 19.935 -43.354 1.00 87.62 440 THR A CA 1
ATOM 3243 C C . THR A 1 440 ? -15.916 19.135 -43.209 1.00 87.62 440 THR A C 1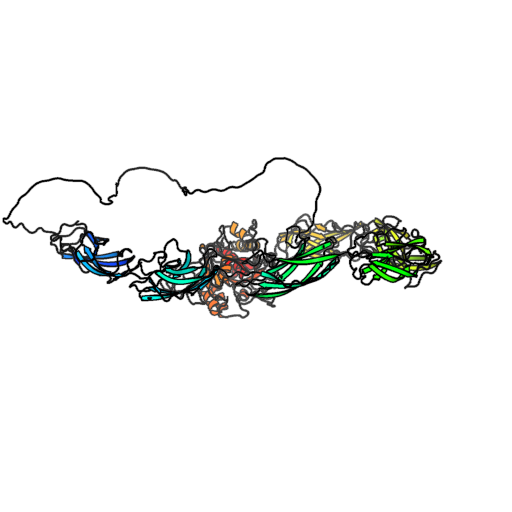
ATOM 3245 O O . THR A 1 440 ? -15.527 18.773 -42.103 1.00 87.62 440 THR A O 1
ATOM 3248 N N . GLN A 1 441 ? -15.242 18.833 -44.317 1.00 87.00 441 GLN A N 1
ATOM 3249 C CA . GLN A 1 441 ? -14.023 18.022 -44.309 1.00 87.00 441 GLN A CA 1
ATOM 3250 C C . GLN A 1 441 ? -13.025 18.535 -45.352 1.00 87.00 441 GLN A C 1
ATOM 3252 O O . GLN A 1 441 ? -13.432 18.998 -46.424 1.00 87.00 441 GLN A O 1
ATOM 3257 N N . ALA A 1 442 ? -11.735 18.496 -45.016 1.00 89.06 442 ALA A N 1
ATOM 3258 C CA . ALA A 1 442 ? -10.646 18.834 -45.931 1.00 89.06 442 ALA A CA 1
ATOM 3259 C C . ALA A 1 442 ? -10.351 17.668 -46.900 1.00 89.06 442 ALA A C 1
ATOM 3261 O O . ALA A 1 442 ? -10.907 16.583 -46.761 1.00 89.06 442 ALA A O 1
ATOM 3262 N N . ASP A 1 443 ? -9.513 17.897 -47.907 1.00 91.00 443 ASP A N 1
ATOM 3263 C CA . ASP A 1 443 ? -8.970 16.859 -48.804 1.00 91.00 443 ASP A CA 1
ATOM 3264 C C . ASP A 1 443 ? -7.635 17.376 -49.339 1.00 91.00 443 ASP A C 1
ATOM 3266 O O . ASP A 1 443 ? -7.634 18.333 -50.125 1.00 91.00 443 ASP A O 1
ATOM 3270 N N . LEU A 1 444 ? -6.513 16.844 -48.842 1.00 93.81 444 LEU A N 1
ATOM 3271 C CA . LEU A 1 444 ? -5.187 17.373 -49.142 1.00 93.81 444 LEU A CA 1
ATOM 3272 C C . LEU A 1 444 ? -4.479 16.532 -50.197 1.00 93.81 444 LEU A C 1
ATOM 3274 O O . LEU A 1 444 ? -4.093 15.392 -49.979 1.00 93.81 444 LEU A O 1
ATOM 3278 N N . ILE A 1 445 ? -4.159 17.161 -51.324 1.00 95.06 445 ILE A N 1
ATOM 3279 C CA . ILE A 1 445 ? -3.342 16.537 -52.365 1.00 95.06 445 ILE A CA 1
ATOM 3280 C C . ILE A 1 445 ? -1.997 17.233 -52.518 1.00 95.06 445 ILE A C 1
ATOM 3282 O O . ILE A 1 445 ? -1.888 18.459 -52.410 1.00 95.06 445 ILE A O 1
ATOM 3286 N N . ILE A 1 446 ? -0.976 16.450 -52.863 1.00 95.75 446 ILE A N 1
ATOM 3287 C CA . ILE A 1 446 ? 0.290 16.981 -53.369 1.00 95.75 446 ILE A CA 1
ATOM 3288 C C . ILE A 1 446 ? 0.160 17.218 -54.876 1.00 95.75 446 ILE A C 1
ATOM 3290 O O . ILE A 1 446 ? -0.210 16.325 -55.635 1.00 95.75 446 ILE A O 1
ATOM 3294 N N . GLN A 1 447 ? 0.529 18.409 -55.339 1.00 93.56 447 GLN A N 1
ATOM 3295 C CA . GLN A 1 447 ? 0.613 18.742 -56.761 1.00 93.56 447 GLN A CA 1
ATOM 3296 C C . GLN A 1 447 ? 1.923 19.477 -57.075 1.00 93.56 447 GLN A C 1
ATOM 3298 O O . GLN A 1 447 ? 2.609 19.975 -56.185 1.00 93.56 447 GLN A O 1
ATOM 3303 N N . ASN A 1 448 ? 2.299 19.534 -58.356 1.00 93.56 448 ASN A N 1
ATOM 3304 C CA . ASN A 1 448 ? 3.481 20.267 -58.836 1.00 93.56 448 ASN A CA 1
ATOM 3305 C C . ASN A 1 448 ? 4.813 19.909 -58.136 1.00 93.56 448 ASN A C 1
ATOM 3307 O O . ASN A 1 448 ? 5.690 20.757 -58.022 1.00 93.56 448 ASN A O 1
ATOM 3311 N N . ALA A 1 449 ? 4.987 18.657 -57.692 1.00 93.94 449 ALA A N 1
ATOM 3312 C CA . ALA A 1 449 ? 6.228 18.203 -57.061 1.00 93.94 449 ALA A CA 1
ATOM 3313 C C . ALA A 1 449 ? 7.411 18.154 -58.052 1.00 93.94 449 ALA A C 1
ATOM 3315 O O . ALA A 1 449 ? 7.317 17.544 -59.130 1.00 93.94 449 ALA A O 1
ATOM 3316 N N . ILE A 1 450 ? 8.531 18.765 -57.663 1.00 92.62 450 ILE A N 1
ATOM 3317 C CA . ILE A 1 450 ? 9.786 18.878 -58.415 1.00 92.62 450 ILE A CA 1
ATOM 3318 C C . ILE A 1 450 ? 10.950 18.399 -57.531 1.00 92.62 450 ILE A C 1
ATOM 3320 O O . ILE A 1 450 ? 11.093 18.829 -56.385 1.00 92.62 450 ILE A O 1
ATOM 3324 N N . ALA A 1 451 ? 11.794 17.530 -58.098 1.00 89.94 451 ALA A N 1
ATOM 3325 C CA . ALA A 1 451 ? 13.010 16.986 -57.491 1.00 89.94 451 ALA A CA 1
ATOM 3326 C C . ALA A 1 451 ? 14.108 16.776 -58.557 1.00 89.94 451 ALA A C 1
ATOM 3328 O O . ALA A 1 451 ? 13.775 16.623 -59.738 1.00 89.94 451 ALA A O 1
ATOM 3329 N N . PRO A 1 452 ? 15.400 16.722 -58.176 1.00 90.31 452 PRO A N 1
ATOM 3330 C CA . PRO A 1 452 ? 16.475 16.284 -59.067 1.00 90.31 452 PRO A CA 1
ATOM 3331 C C . PRO A 1 452 ? 16.279 14.839 -59.543 1.00 90.31 452 PRO A C 1
ATOM 3333 O O . PRO A 1 452 ? 15.826 13.987 -58.784 1.00 90.31 452 PRO A O 1
ATOM 3336 N N . THR A 1 453 ? 16.689 14.538 -60.777 1.00 88.38 453 THR A N 1
ATOM 3337 C CA . THR A 1 453 ? 16.623 13.178 -61.342 1.00 88.38 453 THR A CA 1
ATOM 3338 C C . THR A 1 453 ? 17.833 12.312 -60.985 1.00 88.38 453 THR A C 1
ATOM 3340 O O . THR A 1 453 ? 17.758 11.090 -61.089 1.00 88.38 453 THR A O 1
ATOM 3343 N N . THR A 1 454 ? 18.945 12.912 -60.549 1.00 87.75 454 THR A N 1
ATOM 3344 C CA . THR A 1 454 ? 20.164 12.206 -60.120 1.00 87.75 454 THR A CA 1
ATOM 3345 C C . THR A 1 454 ? 20.845 12.937 -58.965 1.00 87.75 454 THR A C 1
ATOM 3347 O O . THR A 1 454 ? 20.880 14.168 -58.972 1.00 87.75 454 THR A O 1
ATOM 3350 N N . THR A 1 455 ? 21.454 12.214 -58.026 1.00 86.00 455 THR A N 1
ATOM 3351 C CA . THR A 1 455 ? 22.278 12.783 -56.943 1.00 86.00 455 THR A CA 1
ATOM 3352 C C . THR A 1 455 ? 23.317 11.770 -56.436 1.00 86.00 455 THR A C 1
ATOM 3354 O O . THR A 1 455 ? 23.303 10.606 -56.838 1.00 86.00 455 THR A O 1
ATOM 3357 N N . ALA A 1 456 ? 24.255 12.203 -55.593 1.00 81.44 456 ALA A N 1
ATOM 3358 C CA . ALA A 1 456 ? 25.252 11.334 -54.969 1.00 81.44 456 ALA A CA 1
ATOM 3359 C C . ALA A 1 456 ? 24.919 11.062 -53.495 1.00 81.44 456 ALA A C 1
ATOM 3361 O O . ALA A 1 456 ? 24.330 11.902 -52.810 1.00 81.44 456 ALA A O 1
ATOM 3362 N N . VAL A 1 457 ? 25.339 9.898 -53.004 1.00 78.75 457 VAL A N 1
ATOM 3363 C CA . VAL A 1 457 ? 25.293 9.552 -51.578 1.00 78.75 457 VAL A CA 1
ATOM 3364 C C . VAL A 1 457 ? 26.026 10.630 -50.761 1.00 78.75 457 VAL A C 1
ATOM 3366 O O . VAL A 1 457 ? 27.097 11.094 -51.155 1.00 78.75 457 VAL A O 1
ATOM 3369 N N . GLY A 1 458 ? 25.422 11.078 -49.661 1.00 73.31 458 GLY A N 1
ATOM 3370 C CA . GLY A 1 458 ? 25.920 12.153 -48.795 1.00 73.31 458 GLY A CA 1
ATOM 3371 C C . GLY A 1 458 ? 25.546 13.577 -49.233 1.00 73.31 458 GLY A C 1
ATOM 3372 O O . GLY A 1 458 ? 25.889 14.530 -48.536 1.00 73.31 458 GLY A O 1
ATOM 3373 N N . SER A 1 459 ? 24.855 13.753 -50.367 1.00 81.44 459 SER A N 1
ATOM 3374 C CA . SER A 1 459 ? 24.495 15.080 -50.897 1.00 81.44 459 SER A CA 1
ATOM 3375 C C . SER A 1 459 ? 23.148 15.592 -50.375 1.00 81.44 459 SER A C 1
ATOM 3377 O O . SER A 1 459 ? 22.214 14.817 -50.161 1.00 81.44 459 SER A O 1
ATOM 3379 N N . THR A 1 460 ? 23.015 16.916 -50.257 1.00 87.12 460 THR A N 1
ATOM 3380 C CA . THR A 1 460 ? 21.737 17.596 -49.990 1.00 87.12 460 THR A CA 1
ATOM 3381 C C . THR A 1 460 ? 21.003 17.900 -51.301 1.00 87.12 460 THR A C 1
ATOM 3383 O O . THR A 1 460 ? 21.574 18.518 -52.198 1.00 87.12 460 THR A O 1
ATOM 3386 N N . ILE A 1 461 ? 19.733 17.508 -51.410 1.00 92.00 461 ILE A N 1
ATOM 3387 C CA . ILE A 1 461 ? 18.829 17.814 -52.526 1.00 92.00 461 ILE A CA 1
ATOM 3388 C C . ILE A 1 461 ? 17.797 18.874 -52.122 1.00 92.00 461 ILE A C 1
ATOM 3390 O O . ILE A 1 461 ? 17.387 18.939 -50.966 1.00 92.00 461 ILE A O 1
ATOM 3394 N N . GLN A 1 462 ? 17.373 19.694 -53.086 1.00 92.19 462 GLN A N 1
ATOM 3395 C CA . GLN A 1 462 ? 16.344 20.723 -52.909 1.00 92.19 462 GLN A CA 1
ATOM 3396 C C . GLN A 1 462 ? 15.072 20.344 -53.662 1.00 92.19 462 GLN A C 1
ATOM 3398 O O . GLN A 1 462 ? 15.146 19.926 -54.821 1.00 92.19 462 GLN A O 1
ATOM 3403 N N . LEU A 1 463 ? 13.922 20.516 -53.015 1.00 94.25 463 LEU A N 1
ATOM 3404 C CA . LEU A 1 463 ? 12.602 20.150 -53.523 1.00 94.25 463 LEU A CA 1
ATOM 3405 C C . LEU A 1 463 ? 11.660 21.357 -53.530 1.00 94.25 463 LEU A C 1
ATOM 3407 O O . LEU A 1 463 ? 11.756 22.226 -52.662 1.00 94.25 463 LEU A O 1
ATOM 3411 N N . SER A 1 464 ? 10.691 21.356 -54.444 1.00 95.06 464 SER A N 1
ATOM 3412 C CA . SER A 1 464 ? 9.518 22.237 -54.380 1.00 95.06 464 SER A CA 1
ATOM 3413 C C . SER A 1 464 ? 8.239 21.472 -54.711 1.00 95.06 464 SER A C 1
ATOM 3415 O O . SER A 1 464 ? 8.258 20.535 -55.512 1.00 95.06 464 SER A O 1
ATOM 3417 N N . TYR A 1 465 ? 7.136 21.820 -54.053 1.00 96.31 465 TYR A N 1
ATOM 3418 C CA . TYR A 1 465 ? 5.837 21.166 -54.225 1.00 96.31 465 TYR A CA 1
ATOM 3419 C C . TYR A 1 465 ? 4.699 22.085 -53.763 1.00 96.31 465 TYR A C 1
ATOM 3421 O O . TYR A 1 465 ? 4.928 23.165 -53.219 1.00 96.31 465 TYR A O 1
ATOM 3429 N N . GLN A 1 466 ? 3.458 21.682 -54.016 1.00 96.44 466 GLN A N 1
ATOM 3430 C CA . GLN A 1 466 ? 2.269 22.374 -53.531 1.00 96.44 466 GLN A CA 1
ATOM 3431 C C . GLN A 1 466 ? 1.351 21.406 -52.798 1.00 96.44 466 GLN A C 1
ATOM 3433 O O . GLN A 1 466 ? 1.129 20.295 -53.278 1.00 96.44 466 GLN A O 1
ATOM 3438 N N . VAL A 1 467 ? 0.776 21.861 -51.688 1.00 96.38 467 VAL A N 1
ATOM 3439 C CA . VAL A 1 467 ? -0.308 21.166 -50.988 1.00 96.38 467 VAL A CA 1
ATOM 3440 C C . VAL A 1 467 ? -1.603 21.901 -51.290 1.00 96.38 467 VAL A C 1
ATOM 3442 O O . VAL A 1 467 ? -1.733 23.087 -50.984 1.00 96.38 467 VAL A O 1
ATOM 3445 N N . LYS A 1 468 ? -2.557 21.228 -51.928 1.00 94.81 468 LYS A N 1
ATOM 3446 C CA . LYS A 1 468 ? -3.870 21.795 -52.238 1.00 94.81 468 LYS A CA 1
ATOM 3447 C C . LYS A 1 468 ? -4.918 21.151 -51.350 1.00 94.81 468 LYS A C 1
ATOM 3449 O O . LYS A 1 468 ? -5.068 19.938 -51.387 1.00 94.81 468 LYS A O 1
ATOM 3454 N N . ASN A 1 469 ? -5.678 21.976 -50.636 1.00 94.06 469 ASN A N 1
ATOM 3455 C CA . ASN A 1 469 ? -6.907 21.533 -50.000 1.00 94.06 469 ASN A CA 1
ATOM 3456 C C . ASN A 1 469 ? -8.048 21.646 -51.013 1.00 94.06 469 ASN A C 1
ATOM 3458 O O . ASN A 1 469 ? -8.542 22.740 -51.274 1.00 94.06 469 ASN A O 1
ATOM 3462 N N . GLN A 1 470 ? -8.434 20.537 -51.634 1.00 92.38 470 GLN A N 1
ATOM 3463 C CA . GLN A 1 470 ? -9.557 20.493 -52.574 1.00 92.38 470 GLN A CA 1
ATOM 3464 C C . GLN A 1 470 ? -10.904 20.209 -51.889 1.00 92.38 470 GLN A C 1
ATOM 3466 O O . GLN A 1 470 ? -11.939 20.235 -52.555 1.00 92.38 470 GLN A O 1
ATOM 3471 N N . GLY A 1 471 ? -10.889 19.977 -50.573 1.00 87.19 471 GLY A N 1
ATOM 3472 C CA . GLY A 1 471 ? -12.074 19.752 -49.759 1.00 87.19 471 GLY A CA 1
ATOM 3473 C C . GLY A 1 471 ? -12.857 21.034 -49.483 1.00 87.19 471 GLY A C 1
ATOM 3474 O O . GLY A 1 471 ? -12.398 22.155 -49.724 1.00 87.19 471 GLY A O 1
ATOM 3475 N N . VAL A 1 472 ? -14.070 20.856 -48.959 1.00 83.25 472 VAL A N 1
ATOM 3476 C CA . VAL A 1 472 ? -14.992 21.955 -48.617 1.00 83.25 472 VAL A CA 1
ATOM 3477 C C . VAL A 1 472 ? -14.784 22.493 -47.196 1.00 83.25 472 VAL A C 1
ATOM 3479 O O . VAL A 1 472 ? -15.303 23.558 -46.869 1.00 83.25 472 VAL A O 1
ATOM 3482 N N . GLY A 1 473 ? -14.029 21.778 -46.356 1.00 82.69 473 GLY A N 1
ATOM 3483 C CA . GLY A 1 473 ? -13.598 22.200 -45.022 1.00 82.69 473 GLY A CA 1
ATOM 3484 C C . GLY A 1 473 ? -12.163 22.727 -45.017 1.00 82.69 473 GLY A C 1
ATOM 3485 O O . GLY A 1 473 ? -11.337 22.340 -45.842 1.00 82.69 473 GLY A O 1
ATOM 3486 N N . GLY A 1 474 ? -11.852 23.627 -44.084 1.00 84.88 474 GLY A N 1
ATOM 3487 C CA . GLY A 1 474 ? -10.479 24.088 -43.872 1.00 84.88 474 GLY A CA 1
ATOM 3488 C C . GLY A 1 474 ? -9.615 22.994 -43.242 1.00 84.88 474 GLY A C 1
ATOM 3489 O O . GLY A 1 474 ? -10.085 22.273 -42.361 1.00 84.88 474 GLY A O 1
ATOM 3490 N N . ALA A 1 475 ? -8.361 22.903 -43.677 1.00 86.88 475 ALA A N 1
ATOM 3491 C CA . ALA A 1 475 ? -7.326 22.065 -43.089 1.00 86.88 475 ALA A CA 1
ATOM 3492 C C . ALA A 1 475 ? -6.529 22.888 -42.070 1.00 86.88 475 ALA A C 1
ATOM 3494 O O . ALA A 1 475 ? -6.098 24.005 -42.369 1.00 86.88 475 ALA A O 1
ATOM 3495 N N . VAL A 1 476 ? -6.327 22.346 -40.871 1.00 86.25 476 VAL A N 1
ATOM 3496 C CA . VAL A 1 476 ? -5.391 22.919 -39.891 1.00 86.25 476 VAL A CA 1
ATOM 3497 C C . VAL A 1 476 ? -3.941 22.697 -40.348 1.00 86.25 476 VAL A C 1
ATOM 3499 O O . VAL A 1 476 ? -3.700 22.071 -41.377 1.00 86.25 476 VAL A O 1
ATOM 3502 N N . ALA A 1 477 ? -2.960 23.248 -39.629 1.00 89.44 477 ALA A N 1
ATOM 3503 C CA . ALA A 1 477 ? -1.557 23.017 -39.968 1.00 89.44 477 ALA A CA 1
ATOM 3504 C C . ALA A 1 477 ? -1.211 21.519 -39.875 1.00 89.44 477 ALA A C 1
ATOM 3506 O O . ALA A 1 477 ? -1.633 20.839 -38.938 1.00 89.44 477 ALA A O 1
ATOM 3507 N N . THR A 1 478 ? -0.434 21.015 -40.831 1.00 91.69 478 THR A N 1
ATOM 3508 C CA . THR A 1 478 ? -0.037 19.604 -40.919 1.00 91.69 478 THR A CA 1
ATOM 3509 C C . THR A 1 478 ? 1.429 19.459 -41.345 1.00 91.69 478 THR A C 1
ATOM 3511 O O . THR A 1 478 ? 2.195 20.420 -41.359 1.00 91.69 478 THR A O 1
ATOM 3514 N N . THR A 1 479 ? 1.873 18.237 -41.622 1.00 94.31 479 THR A N 1
ATOM 3515 C CA . THR A 1 479 ? 3.243 17.899 -41.994 1.00 94.31 479 THR A CA 1
ATOM 3516 C C . THR A 1 479 ? 3.252 17.037 -43.247 1.00 94.31 479 THR A C 1
ATOM 3518 O O . THR A 1 479 ? 2.616 15.982 -43.292 1.00 94.31 479 THR A O 1
ATOM 3521 N N . THR A 1 480 ? 4.053 17.448 -44.226 1.00 95.69 480 THR A N 1
ATOM 3522 C CA . THR A 1 480 ? 4.426 16.603 -45.361 1.00 95.69 480 THR A CA 1
ATOM 3523 C C . THR A 1 480 ? 5.666 15.796 -44.988 1.00 95.69 480 THR A C 1
ATOM 3525 O O . THR A 1 480 ? 6.643 16.358 -44.492 1.00 95.69 480 THR A O 1
ATOM 3528 N N . LYS A 1 481 ? 5.666 14.481 -45.223 1.00 96.19 481 LYS A N 1
ATOM 3529 C CA . LYS A 1 481 ? 6.867 13.635 -45.073 1.00 96.19 481 LYS A CA 1
ATOM 3530 C C . LYS A 1 481 ? 7.377 13.170 -46.431 1.00 96.19 481 LYS A C 1
ATOM 3532 O O . LYS A 1 481 ? 6.586 12.925 -47.343 1.00 96.19 481 LYS A O 1
ATOM 3537 N N . PHE A 1 482 ? 8.698 13.037 -46.536 1.00 95.81 482 PHE A N 1
ATOM 3538 C CA . PHE A 1 482 ? 9.381 12.624 -47.758 1.00 95.81 482 PHE A CA 1
ATOM 3539 C C . PHE A 1 482 ? 10.070 11.282 -47.563 1.00 95.81 482 PHE A C 1
ATOM 3541 O O . PHE A 1 482 ? 10.876 11.132 -46.643 1.00 95.81 482 PHE A O 1
ATOM 3548 N N . TYR A 1 483 ? 9.798 10.333 -48.449 1.00 95.31 483 TYR A N 1
ATOM 3549 C CA . TYR A 1 483 ? 10.323 8.974 -48.360 1.00 95.31 483 TYR A CA 1
ATOM 3550 C C . TYR A 1 483 ? 11.069 8.592 -49.632 1.00 95.31 483 TYR A C 1
ATOM 3552 O O . TYR A 1 483 ? 10.697 9.016 -50.721 1.00 95.31 483 TYR A O 1
ATOM 3560 N N . LEU A 1 484 ? 12.113 7.781 -49.502 1.00 94.38 484 LEU A N 1
ATOM 3561 C CA . LEU A 1 484 ? 12.803 7.151 -50.615 1.00 94.38 484 LEU A CA 1
ATOM 3562 C C . LEU A 1 484 ? 12.364 5.689 -50.710 1.00 94.38 484 LEU A C 1
ATOM 3564 O O . LEU A 1 484 ? 12.629 4.902 -49.801 1.00 94.38 484 LEU A O 1
ATOM 3568 N N . SER A 1 485 ? 11.727 5.348 -51.822 1.00 94.88 485 SER A N 1
ATOM 3569 C CA . SER A 1 485 ? 11.172 4.028 -52.113 1.00 94.88 485 SER A CA 1
ATOM 3570 C C . SER A 1 485 ? 11.868 3.373 -53.302 1.00 94.88 485 SER A C 1
ATOM 3572 O O . SER A 1 485 ? 12.440 4.048 -54.165 1.00 94.88 485 SER A O 1
ATOM 3574 N N . LYS A 1 486 ? 11.829 2.041 -53.361 1.00 92.12 486 LYS A N 1
ATOM 3575 C CA . LYS A 1 486 ? 12.272 1.272 -54.536 1.00 92.12 486 LYS A CA 1
ATOM 3576 C C . LYS A 1 486 ? 11.220 1.232 -55.642 1.00 92.12 486 LYS A C 1
ATOM 3578 O O . LYS A 1 486 ? 11.576 0.958 -56.788 1.00 92.12 486 LYS A O 1
ATOM 3583 N N . ASP A 1 487 ? 9.962 1.507 -55.323 1.00 92.50 487 ASP A N 1
ATOM 3584 C CA . ASP A 1 487 ? 8.869 1.586 -56.283 1.00 92.50 487 ASP A CA 1
ATOM 3585 C C . ASP A 1 487 ? 8.077 2.891 -56.104 1.00 92.50 487 ASP A C 1
ATOM 3587 O O . ASP A 1 487 ? 8.522 3.816 -55.434 1.00 92.50 487 ASP A O 1
ATOM 3591 N N . ASN A 1 488 ? 6.965 3.042 -56.819 1.00 91.88 488 ASN A N 1
ATOM 3592 C CA . ASN A 1 488 ? 6.183 4.277 -56.822 1.00 91.88 488 ASN A CA 1
ATOM 3593 C C . ASN A 1 488 ? 5.055 4.301 -55.777 1.00 91.88 488 ASN A C 1
ATOM 3595 O O . ASN A 1 488 ? 4.278 5.260 -55.768 1.00 91.88 488 ASN A O 1
ATOM 3599 N N . ALA A 1 489 ? 4.943 3.272 -54.939 1.00 91.81 489 ALA A N 1
ATOM 3600 C CA . ALA A 1 489 ? 3.932 3.148 -53.905 1.00 91.81 489 ALA A CA 1
ATOM 3601 C C . ALA A 1 489 ? 4.552 3.390 -52.526 1.00 91.81 489 ALA A C 1
ATOM 3603 O O . ALA A 1 489 ? 5.734 3.166 -52.310 1.00 91.81 489 ALA A O 1
ATOM 3604 N N . PHE A 1 490 ? 3.738 3.876 -51.591 1.00 91.62 490 PHE A N 1
ATOM 3605 C CA . PHE A 1 490 ? 4.169 4.021 -50.207 1.00 91.62 490 PHE A CA 1
ATOM 3606 C C . PHE A 1 490 ? 3.979 2.711 -49.448 1.00 91.62 490 PHE A C 1
ATOM 3608 O O . PHE A 1 490 ? 2.873 2.158 -49.425 1.00 91.62 490 PHE A O 1
ATOM 3615 N N . SER A 1 491 ? 5.024 2.268 -48.765 1.00 89.62 491 SER A N 1
ATOM 3616 C CA . SER A 1 491 ? 5.026 1.084 -47.914 1.00 89.62 491 SER A CA 1
ATOM 3617 C C . SER A 1 491 ? 5.915 1.281 -46.684 1.00 89.62 491 SER A C 1
ATOM 3619 O O . SER A 1 491 ? 6.696 2.223 -46.566 1.00 89.62 491 SER A O 1
ATOM 3621 N N . ASN A 1 492 ? 5.764 0.395 -45.697 1.00 86.50 492 ASN A N 1
ATOM 3622 C CA . ASN A 1 492 ? 6.462 0.527 -44.414 1.00 86.50 492 ASN A CA 1
ATOM 3623 C C . ASN A 1 492 ? 7.986 0.299 -44.508 1.00 86.50 492 ASN A C 1
ATOM 3625 O O . ASN A 1 492 ? 8.693 0.573 -43.542 1.00 86.50 492 ASN A O 1
ATOM 3629 N N . ASP A 1 493 ? 8.488 -0.224 -45.628 1.00 85.88 493 ASP A N 1
ATOM 3630 C CA . ASP A 1 493 ? 9.913 -0.432 -45.907 1.00 85.88 493 ASP A CA 1
ATOM 3631 C C . ASP A 1 493 ? 10.597 0.772 -46.579 1.00 85.88 493 ASP A C 1
ATOM 3633 O O . ASP A 1 493 ? 11.815 0.748 -46.784 1.00 85.88 493 ASP A O 1
ATOM 3637 N N . ASP A 1 494 ? 9.850 1.841 -46.871 1.00 92.69 494 ASP A N 1
ATOM 3638 C CA . ASP A 1 494 ? 10.397 3.066 -47.446 1.00 92.69 494 ASP A CA 1
ATOM 3639 C C . ASP A 1 494 ? 11.225 3.874 -46.440 1.00 92.69 494 ASP A C 1
ATOM 3641 O O . ASP A 1 494 ? 10.905 4.006 -45.255 1.00 92.69 494 ASP A O 1
ATOM 3645 N N . VAL A 1 495 ? 12.294 4.500 -46.930 1.00 90.62 495 VAL A N 1
ATOM 3646 C CA . VAL A 1 495 ? 13.242 5.236 -46.089 1.00 90.62 495 VAL A CA 1
ATOM 3647 C C . VAL A 1 495 ? 12.781 6.680 -45.913 1.00 90.62 495 VAL A C 1
ATOM 3649 O O . VAL A 1 495 ? 12.833 7.467 -46.854 1.00 90.62 495 VAL A O 1
ATOM 3652 N N . LEU A 1 496 ? 12.381 7.071 -44.702 1.00 93.44 496 LEU A N 1
ATOM 3653 C CA . LEU A 1 496 ? 12.071 8.470 -44.386 1.00 93.44 496 LEU A CA 1
ATOM 3654 C C . LEU A 1 496 ? 13.332 9.345 -44.514 1.00 93.44 496 LEU A C 1
ATOM 3656 O O . LEU A 1 496 ? 14.317 9.135 -43.809 1.00 93.44 496 LEU A O 1
ATOM 3660 N N . LEU A 1 497 ? 13.282 10.350 -45.388 1.00 91.56 497 LEU A N 1
ATOM 3661 C CA . LEU A 1 497 ? 14.373 11.302 -45.612 1.00 91.56 497 LEU A CA 1
ATOM 3662 C C . LEU A 1 497 ? 14.209 12.603 -44.817 1.00 91.56 497 LEU A C 1
ATOM 3664 O O . LEU A 1 497 ? 15.196 13.280 -44.539 1.00 91.56 497 LEU A O 1
ATOM 3668 N N . GLY A 1 498 ? 12.974 12.972 -44.471 1.00 92.06 498 GLY A N 1
ATOM 3669 C CA . GLY A 1 498 ? 12.684 14.184 -43.711 1.00 92.06 498 GLY A CA 1
ATOM 3670 C C . GLY A 1 498 ? 11.212 14.581 -43.749 1.00 92.06 498 GLY A C 1
ATOM 3671 O O . GLY A 1 498 ? 10.362 13.851 -44.264 1.00 92.06 498 GLY A O 1
ATOM 3672 N N . SER A 1 499 ? 10.917 15.756 -43.203 1.00 94.88 499 SER A N 1
ATOM 3673 C CA . SER A 1 499 ? 9.568 16.314 -43.125 1.00 94.88 499 SER A CA 1
ATOM 3674 C C . SER A 1 499 ? 9.579 17.830 -43.253 1.00 94.88 499 SER A C 1
ATOM 3676 O O . SER A 1 499 ? 10.577 18.466 -42.922 1.00 94.88 499 SER A O 1
ATOM 3678 N N . ASP A 1 500 ? 8.452 18.389 -43.668 1.00 94.38 500 ASP A N 1
ATOM 3679 C CA . ASP A 1 500 ? 8.245 19.821 -43.844 1.00 94.38 500 ASP A CA 1
ATOM 3680 C C . ASP A 1 500 ? 6.863 20.231 -43.314 1.00 94.38 500 ASP A C 1
ATOM 3682 O O . ASP A 1 500 ? 5.882 19.493 -43.454 1.00 94.38 500 ASP A O 1
ATOM 3686 N N . GLY A 1 501 ? 6.809 21.371 -42.628 1.00 92.44 501 GLY A N 1
ATOM 3687 C CA . GLY A 1 501 ? 5.610 21.852 -41.945 1.00 92.44 501 GLY A CA 1
ATOM 3688 C C . GLY A 1 501 ? 4.750 22.693 -42.878 1.00 92.44 501 GLY A C 1
ATOM 3689 O O . GLY A 1 501 ? 5.237 23.642 -43.475 1.00 92.44 501 GLY A O 1
ATOM 3690 N N . VAL A 1 502 ? 3.459 22.382 -42.957 1.00 93.31 502 VAL A N 1
ATOM 3691 C CA . VAL A 1 502 ? 2.501 23.061 -43.832 1.00 93.31 502 VAL A CA 1
ATOM 3692 C C . VAL A 1 502 ? 1.504 23.815 -42.961 1.00 93.31 502 VAL A C 1
ATOM 3694 O O . VAL A 1 502 ? 0.842 23.224 -42.107 1.00 93.31 502 VAL A O 1
ATOM 3697 N N . ASN A 1 503 ? 1.396 25.129 -43.152 1.00 91.06 503 ASN A N 1
ATOM 3698 C CA . ASN A 1 503 ? 0.435 25.953 -42.414 1.00 91.06 503 ASN A CA 1
ATOM 3699 C C . ASN A 1 503 ? -1.018 25.592 -42.774 1.00 91.06 503 ASN A C 1
ATOM 3701 O O . ASN A 1 503 ? -1.276 24.912 -43.762 1.00 91.06 503 ASN A O 1
ATOM 3705 N N . ALA A 1 504 ? -1.979 26.068 -41.978 1.00 89.06 504 ALA A N 1
ATOM 3706 C CA . ALA A 1 504 ? -3.399 25.832 -42.231 1.00 89.06 504 ALA A CA 1
ATOM 3707 C C . ALA A 1 504 ? -3.826 26.309 -43.635 1.00 89.06 504 ALA A C 1
ATOM 3709 O O . ALA A 1 504 ? -3.485 27.417 -44.057 1.00 89.06 504 ALA A O 1
ATOM 3710 N N . ILE A 1 505 ? -4.607 25.484 -44.338 1.00 91.31 505 ILE A N 1
ATOM 3711 C CA . ILE A 1 505 ? -5.051 25.727 -45.716 1.00 91.31 505 ILE A CA 1
ATOM 3712 C C . ILE A 1 505 ? -6.578 25.818 -45.744 1.00 91.31 505 ILE A C 1
ATOM 3714 O O . ILE A 1 505 ? -7.287 24.845 -45.479 1.00 91.31 505 ILE A O 1
ATOM 3718 N N . ALA A 1 506 ? -7.103 26.990 -46.106 1.00 88.38 506 ALA A N 1
ATOM 3719 C CA . ALA A 1 506 ? -8.539 27.182 -46.302 1.00 88.38 506 ALA A CA 1
ATOM 3720 C C . ALA A 1 506 ? -9.100 26.251 -47.398 1.00 88.38 506 ALA A C 1
ATOM 3722 O O . ALA A 1 506 ? -8.370 25.816 -48.290 1.00 88.38 506 ALA A O 1
ATOM 3723 N N . ALA A 1 507 ? -10.403 25.966 -47.348 1.00 86.81 507 ALA A N 1
ATOM 3724 C CA . ALA A 1 507 ? -11.085 25.164 -48.364 1.00 86.81 507 ALA A CA 1
ATOM 3725 C C . ALA A 1 507 ? -10.829 25.717 -49.781 1.00 86.81 507 ALA A C 1
ATOM 3727 O O . ALA A 1 507 ? -10.956 26.920 -50.023 1.00 86.81 507 ALA A O 1
ATOM 3728 N N . GLY A 1 508 ? -10.438 24.848 -50.713 1.00 88.00 508 GLY A N 1
ATOM 3729 C CA . GLY A 1 508 ? -10.098 25.202 -52.096 1.00 88.00 508 GLY A CA 1
ATOM 3730 C C . GLY A 1 508 ? -8.738 25.890 -52.304 1.00 88.00 508 GLY A C 1
ATOM 3731 O O . GLY A 1 508 ? -8.350 26.105 -53.457 1.00 88.00 508 GLY A O 1
ATOM 3732 N N . ALA A 1 509 ? -8.008 26.250 -51.242 1.00 94.56 509 ALA A N 1
ATOM 3733 C CA . ALA A 1 509 ? -6.738 26.970 -51.341 1.00 94.56 509 ALA A CA 1
ATOM 3734 C C . ALA A 1 509 ? -5.535 26.034 -51.574 1.00 94.56 509 ALA A C 1
ATOM 3736 O O . ALA A 1 509 ? -5.618 24.808 -51.496 1.00 94.56 509 ALA A O 1
ATOM 3737 N N . THR A 1 510 ? -4.384 26.620 -51.908 1.00 95.69 510 THR A N 1
ATOM 3738 C CA . THR A 1 510 ? -3.123 25.902 -52.141 1.00 95.69 510 THR A CA 1
ATOM 3739 C C . THR A 1 510 ? -1.986 26.614 -51.421 1.00 95.69 510 THR A C 1
ATOM 3741 O O . THR A 1 510 ? -1.892 27.838 -51.502 1.00 95.69 510 THR A O 1
ATOM 3744 N N . SER A 1 511 ? -1.112 25.848 -50.771 1.00 95.56 511 SER A N 1
ATOM 3745 C CA . SER A 1 511 ? 0.154 26.326 -50.213 1.00 95.56 511 SER A CA 1
ATOM 3746 C C . SER A 1 511 ? 1.328 25.854 -51.072 1.00 95.56 511 SER A C 1
ATOM 3748 O O . SER A 1 511 ? 1.284 24.755 -51.627 1.00 95.56 511 SER A O 1
ATOM 3750 N N . SER A 1 512 ? 2.348 26.697 -51.241 1.00 95.31 512 SER A N 1
ATOM 3751 C CA . SER A 1 512 ? 3.564 26.368 -52.001 1.00 95.31 512 SER A CA 1
ATOM 3752 C C . SER A 1 512 ? 4.733 26.210 -51.044 1.00 95.31 512 SER A C 1
ATOM 3754 O O . SER A 1 512 ? 5.029 27.139 -50.300 1.00 95.31 512 SER A O 1
ATOM 3756 N N . GLU A 1 513 ? 5.404 25.066 -51.115 1.00 95.81 513 GLU A N 1
ATOM 3757 C CA . GLU A 1 513 ? 6.373 24.620 -50.118 1.00 95.81 513 GLU A CA 1
ATOM 3758 C C . GLU A 1 513 ? 7.718 24.253 -50.762 1.00 95.81 513 GLU A C 1
ATOM 3760 O O . GLU A 1 513 ? 7.801 23.889 -51.946 1.00 95.81 513 GLU A O 1
ATOM 3765 N N . THR A 1 514 ? 8.788 24.331 -49.970 1.00 93.56 514 THR A N 1
ATOM 3766 C CA . THR A 1 514 ? 10.151 23.958 -50.376 1.00 93.56 514 THR A CA 1
ATOM 3767 C C . THR A 1 514 ? 10.872 23.246 -49.242 1.00 93.56 514 THR A C 1
ATOM 3769 O O . THR A 1 514 ? 10.826 23.719 -48.112 1.00 93.56 514 THR A O 1
ATOM 3772 N N . ALA A 1 515 ? 11.614 22.180 -49.550 1.00 92.56 515 ALA A N 1
ATOM 3773 C CA . ALA A 1 515 ? 12.332 21.391 -48.548 1.00 92.56 515 ALA A CA 1
ATOM 3774 C C . ALA A 1 515 ? 13.752 21.018 -49.003 1.00 92.56 515 ALA A C 1
ATOM 3776 O O . ALA A 1 515 ? 13.987 20.759 -50.186 1.00 92.56 515 ALA A O 1
ATOM 3777 N N . SER A 1 516 ? 14.686 20.941 -48.050 1.00 91.50 516 SER A N 1
ATOM 3778 C CA . SER A 1 516 ? 16.052 20.437 -48.252 1.00 91.50 516 SER A CA 1
ATOM 3779 C C . SER A 1 516 ? 16.218 19.079 -47.570 1.00 91.50 516 SER A C 1
ATOM 3781 O O . SER A 1 516 ? 16.027 18.983 -46.361 1.00 91.50 516 SER A O 1
ATOM 3783 N N . LEU A 1 517 ? 16.609 18.040 -48.312 1.00 91.50 517 LEU A N 1
ATOM 3784 C CA . LEU A 1 517 ? 16.792 16.679 -47.782 1.00 91.50 517 LEU A CA 1
ATOM 3785 C C . LEU A 1 517 ? 18.222 16.190 -47.997 1.00 91.50 517 LEU A C 1
ATOM 3787 O O . LEU A 1 517 ? 18.823 16.496 -49.020 1.00 91.50 517 LEU A O 1
ATOM 3791 N N . ILE A 1 518 ? 18.759 15.388 -47.078 1.00 86.94 518 ILE A N 1
ATOM 3792 C CA . ILE A 1 518 ? 20.080 14.759 -47.228 1.00 86.94 518 ILE A CA 1
ATOM 3793 C C . ILE A 1 518 ? 19.894 13.298 -47.643 1.00 86.94 518 ILE A C 1
ATOM 3795 O O . ILE A 1 518 ? 19.204 12.540 -46.962 1.00 86.94 518 ILE A O 1
ATOM 3799 N N . ILE A 1 519 ? 20.552 12.879 -48.726 1.00 86.81 519 ILE A N 1
ATOM 3800 C CA . ILE A 1 519 ? 20.699 11.457 -49.052 1.00 86.81 519 ILE A CA 1
ATOM 3801 C C . ILE A 1 519 ? 21.810 10.907 -48.168 1.00 86.81 519 ILE A C 1
ATOM 3803 O O . ILE A 1 519 ? 22.984 11.166 -48.410 1.00 86.81 519 ILE A O 1
ATOM 3807 N N . ASN A 1 520 ? 21.447 10.203 -47.100 1.00 74.94 520 ASN A N 1
ATOM 3808 C CA . ASN A 1 520 ? 22.420 9.700 -46.134 1.00 74.94 520 ASN A CA 1
ATOM 3809 C C . ASN A 1 520 ? 23.379 8.652 -46.742 1.00 74.94 520 ASN A C 1
ATOM 3811 O O . ASN A 1 520 ? 23.104 8.059 -47.785 1.00 74.94 520 ASN A O 1
ATOM 3815 N N . ASN A 1 521 ? 24.493 8.395 -46.047 1.00 69.56 521 ASN A N 1
ATOM 3816 C CA . ASN A 1 521 ? 25.521 7.444 -46.490 1.00 69.56 521 ASN A CA 1
ATOM 3817 C C . ASN A 1 521 ? 25.095 5.963 -46.454 1.00 69.56 521 ASN A C 1
ATOM 3819 O O . ASN A 1 521 ? 25.813 5.119 -46.983 1.00 69.56 521 ASN A O 1
ATOM 3823 N N . ALA A 1 522 ? 23.929 5.655 -45.874 1.00 68.75 522 ALA A N 1
ATOM 3824 C CA . ALA A 1 522 ? 23.378 4.301 -45.788 1.00 68.75 522 ALA A CA 1
ATOM 3825 C C . ALA A 1 522 ? 22.600 3.879 -47.040 1.00 68.75 522 ALA A C 1
ATOM 3827 O O . ALA A 1 522 ? 22.318 2.691 -47.226 1.00 68.75 522 ALA A O 1
ATOM 3828 N N . ILE A 1 523 ? 22.202 4.841 -47.876 1.00 77.00 523 ILE A N 1
ATOM 3829 C CA . ILE A 1 523 ? 21.433 4.582 -49.090 1.00 77.00 523 ILE A CA 1
ATOM 3830 C C . ILE A 1 523 ? 22.383 4.035 -50.155 1.00 77.00 523 ILE A C 1
ATOM 3832 O O . ILE A 1 523 ? 23.332 4.698 -50.574 1.00 77.00 523 ILE A O 1
ATOM 3836 N N . ALA A 1 524 ? 22.121 2.803 -50.593 1.00 73.31 524 ALA A N 1
ATOM 3837 C CA . ALA A 1 524 ? 22.877 2.179 -51.668 1.00 73.31 524 ALA A CA 1
ATOM 3838 C C . ALA A 1 524 ? 22.702 2.954 -52.985 1.00 73.31 524 ALA A C 1
ATOM 3840 O O . ALA A 1 524 ? 21.663 3.563 -53.240 1.00 73.31 524 ALA A O 1
ATOM 3841 N N . ALA A 1 525 ? 23.717 2.896 -53.848 1.00 78.75 525 ALA A N 1
ATOM 3842 C CA . ALA A 1 525 ? 23.584 3.410 -55.203 1.00 78.75 525 ALA A CA 1
ATOM 3843 C C . ALA A 1 525 ? 22.517 2.606 -55.969 1.00 78.75 525 ALA A C 1
ATOM 3845 O O . ALA A 1 525 ? 22.470 1.378 -55.872 1.00 78.75 525 ALA A O 1
ATOM 3846 N N . GLY A 1 526 ? 21.661 3.288 -56.728 1.00 83.25 526 GLY A N 1
ATOM 3847 C CA . GLY A 1 526 ? 20.535 2.657 -57.415 1.00 83.25 526 GLY A CA 1
ATOM 3848 C C . GLY A 1 526 ? 19.474 3.643 -57.899 1.00 83.25 526 GLY A C 1
ATOM 3849 O O . GLY A 1 526 ? 19.586 4.850 -57.689 1.00 83.25 526 GLY A O 1
ATOM 3850 N N . ASN A 1 527 ? 18.438 3.116 -58.554 1.00 89.69 527 ASN A N 1
ATOM 3851 C CA . ASN A 1 527 ? 17.266 3.882 -58.985 1.00 89.69 527 ASN A CA 1
ATOM 3852 C C . ASN A 1 527 ? 16.156 3.765 -57.935 1.00 89.69 527 ASN A C 1
ATOM 3854 O O . ASN A 1 527 ? 15.850 2.658 -57.496 1.00 89.69 527 ASN A O 1
ATOM 3858 N N . TYR A 1 528 ? 15.557 4.895 -57.573 1.00 93.88 528 TYR A N 1
ATOM 3859 C CA . TYR A 1 528 ? 14.553 5.023 -56.519 1.00 93.88 528 TYR A CA 1
ATOM 3860 C C . TYR A 1 528 ? 13.429 5.981 -56.941 1.00 93.88 528 TYR A C 1
ATOM 3862 O O . TYR A 1 528 ? 13.514 6.666 -57.966 1.00 93.88 528 TYR A O 1
ATOM 3870 N N . TYR A 1 529 ? 12.395 6.071 -56.111 1.00 95.31 529 TYR A N 1
ATOM 3871 C CA . TYR A 1 529 ? 11.347 7.080 -56.176 1.00 95.31 529 TYR A CA 1
ATOM 3872 C C . TYR A 1 529 ? 11.306 7.876 -54.870 1.00 95.31 529 TYR A C 1
ATOM 3874 O O . TYR A 1 529 ? 11.339 7.321 -53.779 1.00 95.31 529 TYR A O 1
ATOM 3882 N N . LEU A 1 530 ? 11.212 9.194 -54.986 1.00 95.44 530 LEU A N 1
ATOM 3883 C CA . LEU A 1 530 ? 10.965 10.116 -53.891 1.00 95.44 530 LEU A CA 1
ATOM 3884 C C . LEU A 1 530 ? 9.455 10.331 -53.745 1.00 95.44 530 LEU A C 1
ATOM 3886 O O . LEU A 1 530 ? 8.820 10.889 -54.645 1.00 95.44 530 LEU A O 1
ATOM 3890 N N . LEU A 1 531 ? 8.889 9.884 -52.630 1.00 96.19 531 LEU A N 1
ATOM 3891 C CA . LEU A 1 531 ? 7.476 10.007 -52.291 1.00 96.19 531 LEU A CA 1
ATOM 3892 C C . LEU A 1 531 ? 7.245 11.240 -51.416 1.00 96.19 531 LEU A C 1
ATOM 3894 O O . LEU A 1 531 ? 7.965 11.459 -50.445 1.00 96.19 531 LEU A O 1
ATOM 3898 N N . TYR A 1 532 ? 6.215 12.010 -51.742 1.00 96.75 532 TYR A N 1
ATOM 3899 C CA . TYR A 1 532 ? 5.721 13.162 -50.996 1.00 96.75 532 TYR A CA 1
ATOM 3900 C C . TYR A 1 532 ? 4.377 12.761 -50.409 1.00 96.75 532 TYR A C 1
ATOM 3902 O O . TYR A 1 532 ? 3.479 12.452 -51.187 1.00 96.75 532 TYR A O 1
ATOM 3910 N N . LYS A 1 533 ? 4.226 12.761 -49.084 1.00 95.19 533 LYS A N 1
ATOM 3911 C CA . LYS A 1 533 ? 2.968 12.407 -48.416 1.00 95.19 533 LYS A CA 1
ATOM 3912 C C . LYS A 1 533 ? 2.429 13.606 -47.640 1.00 95.19 533 LYS A C 1
ATOM 3914 O O . LYS A 1 533 ? 3.036 13.971 -46.634 1.00 95.19 533 LYS A O 1
ATOM 3919 N N . ALA A 1 534 ? 1.332 14.204 -48.107 1.00 93.50 534 ALA A N 1
ATOM 3920 C CA . ALA A 1 534 ? 0.553 15.184 -47.342 1.00 93.50 534 ALA A CA 1
ATOM 3921 C C . ALA A 1 534 ? -0.126 14.509 -46.140 1.00 93.50 534 ALA A C 1
ATOM 3923 O O . ALA A 1 534 ? -0.325 13.295 -46.153 1.00 93.50 534 ALA A O 1
ATOM 3924 N N . ASP A 1 535 ? -0.415 15.294 -45.099 1.00 91.44 535 ASP A N 1
ATOM 3925 C CA . ASP A 1 535 ? -0.940 14.829 -43.807 1.00 91.44 535 ASP A CA 1
ATOM 3926 C C . ASP A 1 535 ? -0.333 13.502 -43.340 1.00 91.44 535 ASP A C 1
ATOM 3928 O O . ASP A 1 535 ? -1.006 12.533 -43.000 1.00 91.44 535 ASP A O 1
ATOM 3932 N N . ALA A 1 536 ? 0.998 13.419 -43.351 1.00 89.06 536 ALA A N 1
ATOM 3933 C CA . ALA A 1 536 ? 1.666 12.132 -43.205 1.00 89.06 536 ALA A CA 1
ATOM 3934 C C . ALA A 1 536 ? 1.421 11.447 -41.846 1.00 89.06 536 ALA A C 1
ATOM 3936 O O . ALA A 1 536 ? 1.715 10.255 -41.711 1.00 89.06 536 ALA A O 1
ATOM 3937 N N . ASN A 1 537 ? 0.910 12.196 -40.864 1.00 87.81 537 ASN A N 1
ATOM 3938 C CA . ASN A 1 537 ? 0.560 11.726 -39.527 1.00 87.81 537 ASN A CA 1
ATOM 3939 C C . ASN A 1 537 ? -0.923 11.325 -39.380 1.00 87.81 537 ASN A C 1
ATOM 3941 O O . ASN A 1 537 ? -1.256 10.758 -38.345 1.00 87.81 537 ASN A O 1
ATOM 3945 N N . GLY A 1 538 ? -1.783 11.580 -40.376 1.00 84.69 538 GLY A N 1
ATOM 3946 C CA . GLY A 1 538 ? -3.219 11.274 -40.314 1.00 84.69 538 GLY A CA 1
ATOM 3947 C C . GLY A 1 538 ? -3.974 12.129 -39.292 1.00 84.69 538 GLY A C 1
ATOM 3948 O O . GLY A 1 538 ? -4.859 11.629 -38.597 1.00 84.69 538 GLY A O 1
ATOM 3949 N N . ASN A 1 539 ? -3.557 13.386 -39.118 1.00 80.19 539 ASN A N 1
ATOM 3950 C CA . ASN A 1 539 ? -4.113 14.283 -38.104 1.00 80.19 539 ASN A CA 1
ATOM 3951 C C . ASN A 1 539 ? -5.333 15.056 -38.615 1.00 80.19 539 ASN A C 1
ATOM 3953 O O . ASN A 1 539 ? -6.057 15.654 -37.815 1.00 80.19 539 ASN A O 1
ATOM 3957 N N . ILE A 1 540 ? -5.548 15.082 -39.928 1.00 82.88 540 ILE A N 1
ATOM 3958 C CA . ILE A 1 540 ? -6.663 15.763 -40.569 1.00 82.88 540 ILE A CA 1
ATOM 3959 C C . ILE A 1 540 ? -7.556 14.678 -41.149 1.00 82.88 540 ILE A C 1
ATOM 3961 O O . ILE A 1 540 ? -7.125 13.907 -41.988 1.00 82.88 540 ILE A O 1
ATOM 3965 N N . GLY A 1 541 ? -8.809 14.609 -40.698 1.00 76.62 541 GLY A N 1
ATOM 3966 C CA . GLY A 1 541 ? -9.775 13.738 -41.355 1.00 76.62 541 GLY A CA 1
ATOM 3967 C C . GLY A 1 541 ? -10.081 14.291 -42.742 1.00 76.62 541 GLY A C 1
ATOM 3968 O O . GLY A 1 541 ? -10.621 15.396 -42.849 1.00 76.62 541 GLY A O 1
ATOM 3969 N N . GLU A 1 542 ? -9.798 13.525 -43.790 1.00 85.56 542 GLU A N 1
ATOM 3970 C CA . GLU A 1 542 ? -9.946 13.951 -45.181 1.00 85.56 542 GLU A CA 1
ATOM 3971 C C . GLU A 1 542 ? -11.064 13.202 -45.912 1.00 85.56 542 GLU A C 1
ATOM 3973 O O . GLU A 1 542 ? -11.379 12.047 -45.627 1.00 85.56 542 GLU A O 1
ATOM 3978 N N . SER A 1 543 ? -11.719 13.874 -46.864 1.00 84.06 543 SER A N 1
ATOM 3979 C CA . SER A 1 543 ? -12.807 13.251 -47.636 1.00 84.06 543 SER A CA 1
ATOM 3980 C C . SER A 1 543 ? -12.309 12.155 -48.585 1.00 84.06 543 SER A C 1
ATOM 3982 O O . SER A 1 543 ? -13.089 11.311 -49.030 1.00 84.06 543 SER A O 1
ATOM 3984 N N . ASN A 1 544 ? -11.003 12.142 -48.857 1.00 85.56 544 ASN A N 1
ATOM 3985 C CA . ASN A 1 544 ? -10.291 11.058 -49.502 1.00 85.56 544 ASN A CA 1
ATOM 3986 C C . ASN A 1 544 ? -8.896 10.961 -48.871 1.00 85.56 544 ASN A C 1
ATOM 3988 O O . ASN A 1 544 ? -8.138 11.910 -48.921 1.00 85.56 544 ASN A O 1
ATOM 3992 N N . GLU A 1 545 ? -8.581 9.818 -48.269 1.00 85.50 545 GLU A N 1
ATOM 3993 C CA . GLU A 1 545 ? -7.293 9.579 -47.593 1.00 85.50 545 GLU A CA 1
ATOM 3994 C C . GLU A 1 545 ? -6.245 8.950 -48.535 1.00 85.50 545 GLU A C 1
ATOM 3996 O O . GLU A 1 545 ? -5.108 8.666 -48.156 1.00 85.50 545 GLU A O 1
ATOM 4001 N N . THR A 1 546 ? -6.635 8.629 -49.773 1.00 86.94 546 THR A N 1
ATOM 4002 C CA . THR A 1 546 ? -5.830 7.788 -50.679 1.00 86.94 546 THR A CA 1
ATOM 4003 C C . THR A 1 546 ? -5.043 8.577 -51.724 1.00 86.94 546 THR A C 1
ATOM 4005 O O . THR A 1 546 ? -4.203 8.016 -52.426 1.00 86.94 546 THR A O 1
ATOM 4008 N N . ASN A 1 547 ? -5.283 9.881 -51.835 1.00 91.12 547 ASN A N 1
ATOM 4009 C CA . ASN A 1 547 ? -4.734 10.790 -52.848 1.00 91.12 547 ASN A CA 1
ATOM 4010 C C . ASN A 1 547 ? -3.638 11.722 -52.304 1.00 91.12 547 ASN A C 1
ATOM 4012 O O . ASN A 1 547 ? -3.232 12.668 -52.983 1.00 91.12 547 ASN A O 1
ATOM 4016 N N . ASN A 1 548 ? -3.097 11.411 -51.129 1.00 91.69 548 ASN A N 1
ATOM 4017 C CA . ASN A 1 548 ? -2.184 12.301 -50.407 1.00 91.69 548 ASN A CA 1
ATOM 4018 C C . ASN A 1 548 ? -0.724 12.114 -50.840 1.00 91.69 548 ASN A C 1
ATOM 4020 O O . ASN A 1 548 ? 0.170 12.783 -50.319 1.00 91.69 548 ASN A O 1
ATOM 4024 N N . ILE A 1 549 ? -0.463 11.187 -51.772 1.00 94.50 549 ILE A N 1
ATOM 4025 C CA . ILE A 1 549 ? 0.882 10.738 -52.138 1.00 94.50 549 ILE A CA 1
ATOM 4026 C C . ILE A 1 549 ? 1.189 10.998 -53.615 1.00 94.50 549 ILE A C 1
ATOM 4028 O O . ILE A 1 549 ? 0.424 10.633 -54.506 1.00 94.50 549 ILE A O 1
ATOM 4032 N N . VAL A 1 550 ? 2.367 11.570 -53.878 1.00 95.75 550 VAL A N 1
ATOM 4033 C CA . VAL A 1 550 ? 2.963 11.708 -55.219 1.00 95.75 550 VAL A CA 1
ATOM 4034 C C . VAL A 1 550 ? 4.396 11.175 -55.218 1.00 95.75 550 VAL A C 1
ATOM 4036 O O . VAL A 1 550 ? 5.160 11.469 -54.306 1.00 95.75 550 VAL A O 1
ATOM 4039 N N . SER A 1 551 ? 4.792 10.453 -56.273 1.00 94.31 551 SER A N 1
ATOM 4040 C CA . SER A 1 551 ? 6.147 9.899 -56.453 1.00 94.31 551 SER A CA 1
ATOM 4041 C C . SER A 1 551 ? 6.944 10.587 -57.577 1.00 94.31 551 SER A C 1
ATOM 4043 O O . SER A 1 551 ? 6.376 10.894 -58.633 1.00 94.31 551 SER A O 1
ATOM 4045 N N . LYS A 1 552 ? 8.267 10.747 -57.420 1.00 95.69 552 LYS A N 1
ATOM 4046 C CA . LYS A 1 552 ? 9.204 11.242 -58.456 1.00 95.69 552 LYS A CA 1
ATOM 4047 C C . LYS A 1 552 ? 10.461 10.374 -58.548 1.00 95.69 552 LYS A C 1
ATOM 4049 O O . LYS A 1 552 ? 11.118 10.158 -57.544 1.00 95.69 552 LYS A O 1
ATOM 4054 N N . ALA A 1 553 ? 10.825 9.901 -59.739 1.00 93.25 553 ALA A N 1
ATOM 4055 C CA . ALA A 1 553 ? 12.015 9.061 -59.919 1.00 93.25 553 ALA A CA 1
ATOM 4056 C C . ALA A 1 553 ? 13.333 9.831 -59.676 1.00 93.25 553 ALA A C 1
ATOM 4058 O O . ALA A 1 553 ? 13.468 10.975 -60.118 1.00 93.25 553 ALA A O 1
ATOM 4059 N N . ILE A 1 554 ? 14.307 9.182 -59.030 1.00 94.06 554 ILE A N 1
ATOM 4060 C CA . ILE A 1 554 ? 15.645 9.713 -58.725 1.00 94.06 554 ILE A CA 1
ATOM 4061 C C . ILE A 1 554 ? 16.703 8.591 -58.734 1.00 94.06 554 ILE A C 1
ATOM 4063 O O . ILE A 1 554 ? 16.470 7.508 -58.203 1.00 94.06 554 ILE A O 1
ATOM 4067 N N . ALA A 1 555 ? 17.881 8.835 -59.315 1.00 90.19 555 ALA A N 1
ATOM 4068 C CA . ALA A 1 555 ? 19.021 7.908 -59.276 1.00 90.19 555 ALA A CA 1
ATOM 4069 C C . ALA A 1 555 ? 20.113 8.371 -58.292 1.00 90.19 555 ALA A C 1
ATOM 4071 O O . ALA A 1 555 ? 20.502 9.541 -58.299 1.00 90.19 555 ALA A O 1
ATOM 4072 N N . ILE A 1 556 ? 20.628 7.456 -57.466 1.00 86.69 556 ILE A N 1
ATOM 4073 C CA . ILE A 1 556 ? 21.643 7.702 -56.428 1.00 86.69 556 ILE A CA 1
ATOM 4074 C C . ILE A 1 556 ? 22.991 7.064 -56.826 1.00 86.69 556 ILE A C 1
ATOM 4076 O O . ILE A 1 556 ? 23.031 5.875 -57.134 1.00 86.69 556 ILE A O 1
ATOM 4080 N N . ASN A 1 557 ? 24.099 7.820 -56.780 1.00 78.94 557 ASN A N 1
ATOM 4081 C CA . ASN A 1 557 ? 25.459 7.391 -57.185 1.00 78.94 557 ASN A CA 1
ATOM 4082 C C . ASN A 1 557 ? 26.484 7.376 -56.002 1.00 78.94 557 ASN A C 1
ATOM 4084 O O . ASN A 1 557 ? 26.433 8.288 -55.177 1.00 78.94 557 ASN A O 1
ATOM 4088 N N . GLY A 1 558 ? 27.454 6.429 -55.921 1.00 64.31 558 GLY A N 1
ATOM 4089 C CA . GLY A 1 558 ? 28.568 6.431 -54.918 1.00 64.31 558 GLY A CA 1
ATOM 4090 C C . GLY A 1 558 ? 29.478 5.165 -54.829 1.00 64.31 558 GLY A C 1
ATOM 4091 O O . GLY A 1 558 ? 29.084 4.106 -55.313 1.00 64.31 558 GLY A O 1
ATOM 4092 N N . SER A 1 559 ? 30.675 5.267 -54.201 1.00 66.62 559 SER A N 1
ATOM 4093 C CA . SER A 1 559 ? 31.690 4.190 -53.973 1.00 66.62 559 SER A CA 1
ATOM 4094 C C . SER A 1 559 ? 31.780 3.757 -52.490 1.00 66.62 559 SER A C 1
ATOM 4096 O O . SER A 1 559 ? 31.889 4.625 -51.628 1.00 66.62 559 SER A O 1
ATOM 4098 N N . GLN A 1 560 ? 31.800 2.449 -52.182 1.00 71.62 560 GLN A N 1
ATOM 4099 C CA . GLN A 1 560 ? 31.710 1.888 -50.809 1.00 71.62 560 GLN A CA 1
ATOM 4100 C C . GLN A 1 560 ? 33.046 1.272 -50.292 1.00 71.62 560 GLN A C 1
ATOM 4102 O O . GLN A 1 560 ? 33.843 0.801 -51.113 1.00 71.62 560 GLN A O 1
ATOM 4107 N N . PRO A 1 561 ? 33.339 1.298 -48.969 1.00 79.00 561 PRO A N 1
ATOM 4108 C CA . PRO A 1 561 ? 34.458 0.562 -48.342 1.00 79.00 561 PRO A CA 1
ATOM 4109 C C . PRO A 1 561 ? 34.225 -0.968 -48.313 1.00 79.00 561 PRO A C 1
ATOM 4111 O O . PRO A 1 561 ? 33.128 -1.415 -48.622 1.00 79.00 561 PRO A O 1
ATOM 4114 N N . ASP A 1 562 ? 35.238 -1.776 -47.978 1.00 84.88 562 ASP A N 1
ATOM 4115 C CA . ASP A 1 562 ? 35.134 -3.247 -47.784 1.00 84.88 562 ASP A CA 1
ATOM 4116 C C . ASP A 1 562 ? 36.183 -3.687 -46.755 1.00 84.88 562 ASP A C 1
ATOM 4118 O O . ASP A 1 562 ? 37.378 -3.558 -47.014 1.00 84.88 562 ASP A O 1
ATOM 4122 N N . LEU A 1 563 ? 35.753 -4.108 -45.568 1.00 88.00 563 LEU A N 1
ATOM 4123 C CA . LEU A 1 563 ? 36.584 -4.431 -44.413 1.00 88.00 563 LEU A CA 1
ATOM 4124 C C . LEU A 1 563 ? 36.765 -5.945 -44.273 1.00 88.00 563 LEU A C 1
ATOM 4126 O O . LEU A 1 563 ? 35.818 -6.721 -44.292 1.00 88.00 563 LEU A O 1
ATOM 4130 N N . ILE A 1 564 ? 38.003 -6.375 -44.033 1.00 90.19 564 ILE A N 1
ATOM 4131 C CA . ILE A 1 564 ? 38.326 -7.770 -43.712 1.00 90.19 564 ILE A CA 1
ATOM 4132 C C . ILE A 1 564 ? 39.170 -7.861 -42.443 1.00 90.19 564 ILE A C 1
ATOM 4134 O O . ILE A 1 564 ? 40.047 -7.025 -42.212 1.00 90.19 564 ILE A O 1
ATOM 4138 N N . VAL A 1 565 ? 38.953 -8.912 -41.649 1.00 91.88 565 VAL A N 1
ATOM 4139 C CA . VAL A 1 565 ? 39.799 -9.247 -40.495 1.00 91.88 565 VAL A CA 1
ATOM 4140 C C . VAL A 1 565 ? 40.902 -10.219 -40.920 1.00 91.88 565 VAL A C 1
ATOM 4142 O O . VAL A 1 565 ? 40.668 -11.169 -41.666 1.00 91.88 565 VAL A O 1
ATOM 4145 N N . GLN A 1 566 ? 42.123 -10.000 -40.437 1.00 91.81 566 GLN A N 1
ATOM 4146 C CA . GLN A 1 566 ? 43.302 -10.812 -40.730 1.00 91.81 566 GLN A CA 1
ATOM 4147 C C . GLN A 1 566 ? 44.042 -11.190 -39.437 1.00 91.81 566 GLN A C 1
ATOM 4149 O O . GLN A 1 566 ? 44.002 -10.470 -38.445 1.00 91.81 566 GLN A O 1
ATOM 4154 N N . ASN A 1 567 ? 44.749 -12.323 -39.460 1.00 92.38 567 ASN A N 1
ATOM 4155 C CA . ASN A 1 567 ? 45.650 -12.775 -38.389 1.00 92.38 567 ASN A CA 1
ATOM 4156 C C . ASN A 1 567 ? 45.047 -12.834 -36.957 1.00 92.38 567 ASN A C 1
ATOM 4158 O O . ASN A 1 567 ? 45.696 -12.359 -36.025 1.00 92.38 567 ASN A O 1
ATOM 4162 N N . PRO A 1 568 ? 43.852 -13.427 -36.737 1.00 93.38 568 PRO A N 1
ATOM 4163 C CA . PRO A 1 568 ? 43.256 -13.506 -35.401 1.00 93.38 568 PRO A CA 1
ATOM 4164 C C . PRO A 1 568 ? 44.027 -14.454 -34.460 1.00 93.38 568 PRO A C 1
ATOM 4166 O O . PRO A 1 568 ? 44.390 -15.579 -34.834 1.00 93.38 568 PRO A O 1
ATOM 4169 N N . SER A 1 569 ? 44.219 -14.030 -33.209 1.00 91.06 569 SER A N 1
ATOM 4170 C CA . SER A 1 569 ? 44.810 -14.815 -32.121 1.00 91.06 569 SER A CA 1
ATOM 4171 C C . SER A 1 569 ? 43.856 -14.947 -30.927 1.00 91.06 569 SER A C 1
ATOM 4173 O O . SER A 1 569 ? 43.253 -13.968 -30.488 1.00 91.06 569 SER A O 1
ATOM 4175 N N . ALA A 1 570 ? 43.741 -16.174 -30.409 1.00 88.06 570 ALA A N 1
ATOM 4176 C CA . ALA A 1 570 ? 42.965 -16.534 -29.224 1.00 88.06 570 ALA A CA 1
ATOM 4177 C C . ALA A 1 570 ? 43.674 -17.681 -28.475 1.00 88.06 570 ALA A C 1
ATOM 4179 O O . ALA A 1 570 ? 44.370 -18.478 -29.125 1.00 88.06 570 ALA A O 1
ATOM 4180 N N . PRO A 1 571 ? 43.522 -17.793 -27.141 1.00 90.69 571 PRO A N 1
ATOM 4181 C CA . PRO A 1 571 ? 44.012 -18.949 -26.396 1.00 90.69 571 PRO A CA 1
ATOM 4182 C C . PRO A 1 571 ? 43.300 -20.236 -26.835 1.00 90.69 571 PRO A C 1
ATOM 4184 O O . PRO A 1 571 ? 42.164 -20.209 -27.298 1.00 90.69 571 PRO A O 1
ATOM 4187 N N . ALA A 1 572 ? 43.968 -21.382 -26.665 1.00 89.44 572 ALA A N 1
ATOM 4188 C CA . ALA A 1 572 ? 43.399 -22.685 -27.025 1.00 89.44 572 ALA A CA 1
ATOM 4189 C C . ALA A 1 572 ? 42.206 -23.079 -26.134 1.00 89.44 572 ALA A C 1
ATOM 4191 O O . ALA A 1 572 ? 41.305 -23.783 -26.586 1.00 89.44 572 ALA A O 1
ATOM 4192 N N . SER A 1 573 ? 42.195 -22.614 -24.883 1.00 90.81 573 SER A N 1
ATOM 4193 C CA . SER A 1 573 ? 41.113 -22.833 -23.928 1.00 90.81 573 SER A CA 1
ATOM 4194 C C . SER A 1 573 ? 40.945 -21.646 -22.984 1.00 90.81 573 SER A C 1
ATOM 4196 O O . SER A 1 573 ? 41.915 -20.937 -22.706 1.00 90.81 573 SER A O 1
ATOM 4198 N N . ALA A 1 574 ? 39.740 -21.471 -22.449 1.00 91.38 574 ALA A N 1
ATOM 4199 C CA . ALA A 1 574 ? 39.415 -20.448 -21.465 1.00 91.38 574 ALA A CA 1
ATOM 4200 C C . ALA A 1 574 ? 38.357 -20.953 -20.487 1.00 91.38 574 ALA A C 1
ATOM 4202 O O . ALA A 1 574 ? 37.403 -21.614 -20.894 1.00 91.38 574 ALA A O 1
ATOM 4203 N N . ASN A 1 575 ? 38.504 -20.606 -19.210 1.00 90.44 575 ASN A N 1
ATOM 4204 C CA . ASN A 1 575 ? 37.440 -20.858 -18.252 1.00 90.44 575 ASN A CA 1
ATOM 4205 C C . ASN A 1 575 ? 36.299 -19.853 -18.455 1.00 90.44 575 ASN A C 1
ATOM 4207 O O . ASN A 1 575 ? 36.545 -18.687 -18.783 1.00 90.44 575 ASN A O 1
ATOM 4211 N N . ILE A 1 576 ? 35.065 -20.276 -18.200 1.00 91.62 576 ILE A N 1
ATOM 4212 C CA . ILE A 1 576 ? 33.957 -19.338 -18.004 1.00 91.62 576 ILE A CA 1
ATOM 4213 C C . ILE A 1 576 ? 34.292 -18.336 -16.893 1.00 91.62 576 ILE A C 1
ATOM 4215 O O . ILE A 1 576 ? 35.111 -18.612 -16.014 1.00 91.62 576 ILE A O 1
ATOM 4219 N N . ALA A 1 577 ? 33.679 -17.159 -16.958 1.00 88.06 577 ALA A N 1
ATOM 4220 C CA . ALA A 1 577 ? 33.899 -16.056 -16.028 1.00 88.06 577 ALA A CA 1
ATOM 4221 C C . ALA A 1 577 ? 35.354 -15.540 -15.950 1.00 88.06 577 ALA A C 1
ATOM 4223 O O . ALA A 1 577 ? 35.759 -14.975 -14.933 1.00 88.06 577 ALA A O 1
ATOM 4224 N N . THR A 1 578 ? 36.150 -15.691 -17.018 1.00 89.12 578 THR A N 1
ATOM 4225 C CA . THR A 1 578 ? 37.533 -15.179 -17.086 1.00 89.12 578 THR A CA 1
ATOM 4226 C C . THR A 1 578 ? 37.778 -14.288 -18.302 1.00 89.12 578 THR A C 1
ATOM 4228 O O . THR A 1 578 ? 37.075 -14.384 -19.307 1.00 89.12 578 THR A O 1
ATOM 4231 N N . SER A 1 579 ? 38.789 -13.416 -18.218 1.00 90.62 579 SER A N 1
ATOM 4232 C CA . SER A 1 579 ? 39.215 -12.569 -19.338 1.00 90.62 579 SER A CA 1
ATOM 4233 C C . SER A 1 579 ? 40.341 -13.216 -20.144 1.00 90.62 579 SER A C 1
ATOM 4235 O O . SER A 1 579 ? 41.359 -13.621 -19.580 1.00 90.62 579 SER A O 1
ATOM 4237 N N . ILE A 1 580 ? 40.194 -13.248 -21.468 1.00 92.31 580 ILE A N 1
ATOM 4238 C CA . ILE A 1 580 ? 41.185 -13.769 -22.415 1.00 92.31 580 ILE A CA 1
ATOM 4239 C C . ILE A 1 580 ? 41.842 -12.648 -23.230 1.00 92.31 580 ILE A C 1
ATOM 4241 O O . ILE A 1 580 ? 41.145 -11.738 -23.673 1.00 92.31 580 ILE A O 1
ATOM 4245 N N . PRO A 1 581 ? 43.165 -12.688 -23.462 1.00 93.06 581 PRO A N 1
ATOM 4246 C CA . PRO A 1 581 ? 43.843 -11.741 -24.344 1.00 93.06 581 PRO A CA 1
ATOM 4247 C C . PRO A 1 581 ? 43.719 -12.153 -25.820 1.00 93.06 581 PRO A C 1
ATOM 4249 O O . PRO A 1 581 ? 43.837 -13.336 -26.143 1.00 93.06 581 PRO A O 1
ATOM 4252 N N . LEU A 1 582 ? 43.547 -11.171 -26.709 1.00 92.75 582 LEU A N 1
ATOM 4253 C CA . LEU A 1 582 ? 43.371 -11.338 -28.156 1.00 92.75 582 LEU A CA 1
ATOM 4254 C C . LEU A 1 582 ? 44.253 -10.357 -28.949 1.00 92.75 582 LEU A C 1
ATOM 4256 O O . LEU A 1 582 ? 44.554 -9.256 -28.485 1.00 92.75 582 LEU A O 1
ATOM 4260 N N . SER A 1 583 ? 44.605 -10.718 -30.185 1.00 92.44 583 SER A N 1
ATOM 4261 C CA . SER A 1 583 ? 45.193 -9.798 -31.176 1.00 92.44 583 SER A CA 1
ATOM 4262 C C . SER A 1 583 ? 44.751 -10.128 -32.604 1.00 92.44 583 SER A C 1
ATOM 4264 O O . SER A 1 583 ? 44.457 -11.286 -32.900 1.00 92.44 583 SER A O 1
ATOM 4266 N N . TYR A 1 584 ? 44.651 -9.119 -33.477 1.00 93.31 584 TYR A N 1
ATOM 4267 C CA . TYR A 1 584 ? 44.163 -9.254 -34.860 1.00 93.31 584 TYR A CA 1
ATOM 4268 C C . TYR A 1 584 ? 44.532 -8.025 -35.723 1.00 93.31 584 TYR A C 1
ATOM 4270 O O . TYR A 1 584 ? 45.136 -7.066 -35.244 1.00 93.31 584 TYR A O 1
ATOM 4278 N N . GLN A 1 585 ? 44.201 -8.055 -37.016 1.00 91.94 585 GLN A N 1
ATOM 4279 C CA . GLN A 1 585 ? 44.370 -6.944 -37.962 1.00 91.94 585 GLN A CA 1
ATOM 4280 C C . GLN A 1 585 ? 43.081 -6.683 -38.747 1.00 91.94 585 GLN A C 1
ATOM 4282 O O . GLN A 1 585 ? 42.337 -7.622 -39.018 1.00 91.94 585 GLN A O 1
ATOM 4287 N N . VAL A 1 586 ? 42.839 -5.439 -39.167 1.00 90.62 586 VAL A N 1
ATOM 4288 C CA . VAL A 1 586 ? 41.701 -5.066 -40.032 1.00 90.62 586 VAL A CA 1
ATOM 4289 C C . VAL A 1 586 ? 42.193 -4.310 -41.257 1.00 90.62 586 VAL A C 1
ATOM 4291 O O . VAL A 1 586 ? 42.973 -3.368 -41.131 1.00 90.62 586 VAL A O 1
ATOM 4294 N N . LYS A 1 587 ? 41.743 -4.715 -42.446 1.00 89.06 587 LYS A N 1
ATOM 4295 C CA . LYS A 1 587 ? 42.114 -4.113 -43.733 1.00 89.06 587 LYS A CA 1
ATOM 4296 C C . LYS A 1 587 ? 40.883 -3.585 -44.464 1.00 89.06 587 LYS A C 1
ATOM 4298 O O . LYS A 1 587 ? 39.935 -4.338 -44.639 1.00 89.06 587 LYS A O 1
ATOM 4303 N N . ASN A 1 588 ? 40.940 -2.355 -44.979 1.00 88.44 588 ASN A N 1
ATOM 4304 C CA . ASN A 1 588 ? 39.966 -1.861 -45.960 1.00 88.44 588 ASN A CA 1
ATOM 4305 C C . ASN A 1 588 ? 40.454 -2.212 -47.372 1.00 88.44 588 ASN A C 1
ATOM 4307 O O . ASN A 1 588 ? 41.408 -1.615 -47.859 1.00 88.44 588 ASN A O 1
ATOM 4311 N N . GLN A 1 589 ? 39.846 -3.189 -48.033 1.00 85.88 589 GLN A N 1
ATOM 4312 C CA . GLN A 1 589 ? 40.142 -3.568 -49.417 1.00 85.88 589 GLN A CA 1
ATOM 4313 C C . GLN A 1 589 ? 39.234 -2.883 -50.456 1.00 85.88 589 GLN A C 1
ATOM 4315 O O . GLN A 1 589 ? 39.456 -3.056 -51.654 1.00 85.88 589 GLN A O 1
ATOM 4320 N N . GLY A 1 590 ? 38.246 -2.100 -50.014 1.00 80.19 590 GLY A N 1
ATOM 4321 C CA . GLY A 1 590 ? 37.319 -1.372 -50.879 1.00 80.19 590 GLY A CA 1
ATOM 4322 C C . GLY A 1 590 ? 37.882 -0.050 -51.401 1.00 80.19 590 GLY A C 1
ATOM 4323 O O . GLY A 1 590 ? 38.918 0.442 -50.953 1.00 80.19 590 GLY A O 1
ATOM 4324 N N . ASN A 1 591 ? 37.165 0.549 -52.355 1.00 76.56 591 ASN A N 1
ATOM 4325 C CA . ASN A 1 591 ? 37.547 1.828 -52.971 1.00 76.56 591 ASN A CA 1
ATOM 4326 C C . ASN A 1 591 ? 36.983 3.049 -52.220 1.00 76.56 591 ASN A C 1
ATOM 4328 O O . ASN A 1 591 ? 37.399 4.178 -52.484 1.00 76.56 591 ASN A O 1
ATOM 4332 N N . GLY A 1 592 ? 36.026 2.838 -51.309 1.00 73.88 592 GLY A N 1
ATOM 4333 C CA . GLY A 1 592 ? 35.508 3.856 -50.397 1.00 73.88 592 GLY A CA 1
ATOM 4334 C C . GLY A 1 592 ? 36.325 3.960 -49.107 1.00 73.88 592 GLY A C 1
ATOM 4335 O O . GLY A 1 592 ? 36.981 3.014 -48.672 1.00 73.88 592 GLY A O 1
ATOM 4336 N N . LYS A 1 593 ? 36.284 5.133 -48.477 1.00 76.50 593 LYS A N 1
ATOM 4337 C CA . LYS A 1 593 ? 36.890 5.381 -47.163 1.00 76.50 593 LYS A CA 1
ATOM 4338 C C . LYS A 1 593 ? 36.003 4.769 -46.071 1.00 76.50 593 LYS A C 1
ATOM 4340 O O . LYS A 1 593 ? 34.804 5.032 -46.072 1.00 76.50 593 LYS A O 1
ATOM 4345 N N . ALA A 1 594 ? 36.568 3.996 -45.144 1.00 75.88 594 ALA A N 1
ATOM 4346 C CA . ALA A 1 594 ? 35.826 3.494 -43.987 1.00 75.88 594 ALA A CA 1
ATOM 4347 C C . ALA A 1 594 ? 35.968 4.488 -42.825 1.00 75.88 594 ALA A C 1
ATOM 4349 O O . ALA A 1 594 ? 37.018 4.562 -42.185 1.00 75.88 594 ALA A O 1
ATOM 4350 N N . THR A 1 595 ? 34.934 5.299 -42.600 1.00 69.06 595 THR A N 1
ATOM 4351 C CA . THR A 1 595 ? 34.888 6.266 -41.496 1.00 69.06 595 THR A CA 1
ATOM 4352 C C . THR A 1 595 ? 34.373 5.584 -40.235 1.00 69.06 595 THR A C 1
ATOM 4354 O O . THR A 1 595 ? 33.207 5.195 -40.214 1.00 69.06 595 THR A O 1
ATOM 4357 N N . PHE A 1 596 ? 35.229 5.471 -39.213 1.00 65.25 596 PHE A N 1
ATOM 4358 C CA . PHE A 1 596 ? 34.974 4.825 -37.914 1.00 65.25 596 PHE A CA 1
ATOM 4359 C C . PHE A 1 596 ? 34.574 3.337 -38.005 1.00 65.25 596 PHE A C 1
ATOM 4361 O O . PHE A 1 596 ? 33.459 2.996 -38.396 1.00 65.25 596 PHE A O 1
ATOM 4368 N N . SER A 1 597 ? 35.458 2.429 -37.583 1.00 68.25 597 SER A N 1
ATOM 4369 C CA . SER A 1 597 ? 35.209 0.978 -37.590 1.00 68.25 597 SER A CA 1
ATOM 4370 C C . SER A 1 597 ? 35.496 0.335 -36.229 1.00 68.25 597 SER A C 1
ATOM 4372 O O . SER A 1 597 ? 36.428 0.741 -35.537 1.00 68.25 597 SER A O 1
ATOM 4374 N N . SER A 1 598 ? 34.714 -0.680 -35.865 1.00 84.44 598 SER A N 1
ATOM 4375 C CA . SER A 1 598 ? 34.933 -1.540 -34.698 1.00 84.44 598 SER A CA 1
ATOM 4376 C C . SER A 1 598 ? 35.031 -2.994 -35.134 1.00 84.44 598 SER A C 1
ATOM 4378 O O . SER A 1 598 ? 34.452 -3.397 -36.144 1.00 84.44 598 SER A O 1
ATOM 4380 N N . THR A 1 599 ? 35.726 -3.798 -34.339 1.00 89.25 599 THR A N 1
ATOM 4381 C CA . THR A 1 599 ? 35.644 -5.255 -34.435 1.00 89.25 599 THR A CA 1
ATOM 4382 C C . THR A 1 599 ? 34.776 -5.769 -33.305 1.00 89.25 599 THR A C 1
ATOM 4384 O O . THR A 1 599 ? 35.021 -5.463 -32.141 1.00 89.25 599 THR A O 1
ATOM 4387 N N . TYR A 1 600 ? 33.749 -6.530 -33.651 1.00 91.25 600 TYR A N 1
ATOM 4388 C CA . TYR A 1 600 ? 32.837 -7.175 -32.718 1.00 91.25 600 TYR A CA 1
ATOM 4389 C C . TYR A 1 600 ? 33.241 -8.640 -32.559 1.00 91.25 600 TYR A C 1
ATOM 4391 O O . TYR A 1 600 ? 33.573 -9.309 -33.542 1.00 91.25 600 TYR A O 1
ATOM 4399 N N . PHE A 1 601 ? 33.216 -9.136 -31.326 1.00 94.00 601 PHE A N 1
ATOM 4400 C CA . PHE A 1 601 ? 33.599 -10.502 -30.992 1.00 94.00 601 PHE A CA 1
ATOM 4401 C C . PHE A 1 601 ? 32.372 -11.305 -30.592 1.00 94.00 601 PHE A C 1
ATOM 4403 O O . PHE A 1 601 ? 31.579 -10.868 -29.753 1.00 94.00 601 PHE A O 1
ATOM 4410 N N . TYR A 1 602 ? 32.245 -12.496 -31.165 1.00 94.38 602 TYR A N 1
ATOM 4411 C CA . TYR A 1 602 ? 31.154 -13.416 -30.869 1.00 94.38 602 TYR A CA 1
ATOM 4412 C C . TYR A 1 602 ? 31.694 -14.807 -30.586 1.00 94.38 602 TYR A C 1
ATOM 4414 O O . TYR A 1 602 ? 32.702 -15.216 -31.154 1.00 94.38 602 TYR A O 1
ATOM 4422 N N . LEU A 1 603 ? 31.008 -15.551 -29.733 1.00 94.44 603 LEU A N 1
ATOM 4423 C CA . LEU A 1 603 ? 31.271 -16.959 -29.500 1.00 94.44 603 LEU A CA 1
ATOM 4424 C C . LEU A 1 603 ? 30.206 -17.791 -30.214 1.00 94.44 603 LEU A C 1
ATOM 4426 O O . LEU A 1 603 ? 29.022 -17.681 -29.902 1.00 94.44 603 LEU A O 1
ATOM 4430 N N . SER A 1 604 ? 30.636 -18.632 -31.148 1.00 94.38 604 SER A N 1
ATOM 4431 C CA . SER A 1 604 ? 29.762 -19.464 -31.976 1.00 94.38 604 SER A CA 1
ATOM 4432 C C . SER A 1 604 ? 30.060 -20.949 -31.805 1.00 94.38 604 SER A C 1
ATOM 4434 O O . SER A 1 604 ? 31.179 -21.348 -31.474 1.00 94.38 604 SER A O 1
ATOM 4436 N N . LYS A 1 605 ? 29.050 -21.791 -32.036 1.00 92.44 605 LYS A N 1
ATOM 4437 C CA . LYS A 1 605 ? 29.214 -23.252 -32.088 1.00 92.44 605 LYS A CA 1
ATOM 4438 C C . LYS A 1 605 ? 29.825 -23.723 -33.407 1.00 92.44 605 LYS A C 1
ATOM 4440 O O . LYS A 1 605 ? 30.327 -24.845 -33.469 1.00 92.44 605 LYS A O 1
ATOM 4445 N N . ASP A 1 606 ? 29.800 -22.889 -34.439 1.00 91.12 606 ASP A N 1
ATOM 4446 C CA . ASP A 1 606 ? 30.415 -23.176 -35.727 1.00 91.12 606 ASP A CA 1
ATOM 4447 C C . ASP A 1 606 ? 31.252 -21.989 -36.230 1.00 91.12 606 ASP A C 1
ATOM 4449 O O . ASP A 1 606 ? 31.480 -21.016 -35.519 1.00 91.12 606 ASP A O 1
ATOM 4453 N N . GLY A 1 607 ? 31.842 -22.122 -37.418 1.00 89.50 607 GLY A N 1
ATOM 4454 C CA . GLY A 1 607 ? 32.733 -21.101 -37.971 1.00 89.50 607 GLY A CA 1
ATOM 4455 C C . GLY A 1 607 ? 32.023 -19.927 -38.651 1.00 89.50 607 GLY A C 1
ATOM 4456 O O . GLY A 1 607 ? 32.715 -19.062 -39.188 1.00 89.50 607 GLY A O 1
ATOM 4457 N N . ASN A 1 608 ? 30.691 -19.909 -38.696 1.00 90.38 608 ASN A N 1
ATOM 4458 C CA . ASN A 1 608 ? 29.899 -18.924 -39.422 1.00 90.38 608 ASN A CA 1
ATOM 4459 C C . ASN A 1 608 ? 29.203 -17.973 -38.454 1.00 90.38 608 ASN A C 1
ATOM 4461 O O . ASN A 1 608 ? 28.719 -18.376 -37.405 1.00 90.38 608 ASN A O 1
ATOM 4465 N N . PHE A 1 609 ? 29.102 -16.708 -38.856 1.00 89.69 609 PHE A N 1
ATOM 4466 C CA . PHE A 1 609 ? 28.333 -15.731 -38.101 1.00 89.69 609 PHE A CA 1
ATOM 4467 C C . PHE A 1 609 ? 26.831 -15.922 -38.323 1.00 89.69 609 PHE A C 1
ATOM 4469 O O . PHE A 1 609 ? 26.357 -15.965 -39.462 1.00 89.69 609 PHE A O 1
ATOM 4476 N N . SER A 1 610 ? 26.083 -15.979 -37.231 1.00 88.56 610 SER A N 1
ATOM 4477 C CA . SER A 1 610 ? 24.632 -16.073 -37.188 1.00 88.56 610 SER A CA 1
ATOM 4478 C C . SER A 1 610 ? 24.075 -15.224 -36.042 1.00 88.56 610 SER A C 1
ATOM 4480 O O . SER A 1 610 ? 24.796 -14.807 -35.137 1.00 88.56 610 SER A O 1
ATOM 4482 N N . ASN A 1 611 ? 22.767 -14.965 -36.057 1.00 85.56 611 ASN A N 1
ATOM 4483 C CA . ASN A 1 611 ? 22.121 -14.203 -34.983 1.00 85.56 611 ASN A CA 1
ATOM 4484 C C . ASN A 1 611 ? 22.057 -14.969 -33.648 1.00 85.56 611 ASN A C 1
ATOM 4486 O O . ASN A 1 611 ? 21.752 -14.358 -32.627 1.00 85.56 611 ASN A O 1
ATOM 4490 N N . ASP A 1 612 ? 22.342 -16.274 -33.659 1.00 87.94 612 ASP A N 1
ATOM 4491 C CA . ASP A 1 612 ? 22.327 -17.131 -32.471 1.00 87.94 612 ASP A CA 1
ATOM 4492 C C . ASP A 1 612 ? 23.689 -17.146 -31.746 1.00 87.94 612 ASP A C 1
ATOM 4494 O O . ASP A 1 612 ? 23.826 -17.760 -30.684 1.00 87.94 612 ASP A O 1
ATOM 4498 N N . ASP A 1 613 ? 24.702 -16.474 -32.303 1.00 92.94 613 ASP A N 1
ATOM 4499 C CA . ASP A 1 613 ? 26.032 -16.390 -31.708 1.00 92.94 613 ASP A CA 1
ATOM 4500 C C . ASP A 1 613 ? 26.070 -15.419 -30.528 1.00 92.94 613 ASP A C 1
ATOM 4502 O O . ASP A 1 613 ? 25.408 -14.378 -30.490 1.00 92.94 613 ASP A O 1
ATOM 4506 N N . ILE A 1 614 ? 26.915 -15.731 -29.552 1.00 92.50 614 ILE A N 1
ATOM 4507 C CA . ILE A 1 614 ? 26.923 -15.023 -28.278 1.00 92.50 614 ILE A CA 1
ATOM 4508 C C . ILE A 1 614 ? 27.855 -13.824 -28.372 1.00 92.50 614 ILE A C 1
ATOM 4510 O O . ILE A 1 614 ? 29.068 -13.979 -28.486 1.00 92.50 614 ILE A O 1
ATOM 4514 N N . TYR A 1 615 ? 27.296 -12.620 -28.307 1.00 93.56 615 TYR A N 1
ATOM 4515 C CA . TYR A 1 615 ? 28.077 -11.389 -28.317 1.00 93.56 615 TYR A CA 1
ATOM 4516 C C . TYR A 1 615 ? 28.929 -11.251 -27.050 1.00 93.56 615 TYR A C 1
ATOM 4518 O O . TYR A 1 615 ? 28.407 -11.283 -25.937 1.00 93.56 615 TYR A O 1
ATOM 4526 N N . LEU A 1 616 ? 30.240 -11.073 -27.225 1.00 91.12 616 LEU A N 1
ATOM 4527 C CA . LEU A 1 616 ? 31.200 -10.975 -26.125 1.00 91.12 616 LEU A CA 1
ATOM 4528 C C . LEU A 1 616 ? 31.739 -9.552 -25.911 1.00 91.12 616 LEU A C 1
ATOM 4530 O O . LEU A 1 616 ? 32.248 -9.246 -24.835 1.00 91.12 616 LEU A O 1
ATOM 4534 N N . GLY A 1 617 ? 31.644 -8.678 -26.916 1.00 90.25 617 GLY A N 1
ATOM 4535 C CA . GLY A 1 617 ? 32.113 -7.296 -26.822 1.00 90.25 617 GLY A CA 1
ATOM 4536 C C . GLY A 1 617 ? 32.638 -6.745 -28.142 1.00 90.25 617 GLY A C 1
ATOM 4537 O O . GLY A 1 617 ? 32.572 -7.398 -29.183 1.00 90.25 617 GLY A O 1
ATOM 4538 N N . SER A 1 618 ? 33.184 -5.533 -28.092 1.00 90.00 618 SER A N 1
ATOM 4539 C CA . SER A 1 618 ? 33.741 -4.847 -29.256 1.00 90.00 618 SER A CA 1
ATOM 4540 C C . SER A 1 618 ? 35.020 -4.103 -28.912 1.00 90.00 618 SER A C 1
ATOM 4542 O O . SER A 1 618 ? 35.189 -3.651 -27.781 1.00 90.00 618 SER A O 1
ATOM 4544 N N . ASP A 1 619 ? 35.858 -3.898 -29.916 1.00 87.62 619 ASP A N 1
ATOM 4545 C CA . ASP A 1 619 ? 37.093 -3.129 -29.841 1.00 87.62 619 ASP A CA 1
ATOM 4546 C C . ASP A 1 619 ? 37.107 -2.068 -30.951 1.00 87.62 619 ASP A C 1
ATOM 4548 O O . ASP A 1 619 ? 36.771 -2.361 -32.104 1.00 87.62 619 ASP A O 1
ATOM 4552 N N . LEU A 1 620 ? 37.409 -0.818 -30.589 1.00 83.38 620 LEU A N 1
ATOM 4553 C CA . LEU A 1 620 ? 37.395 0.315 -31.520 1.00 83.38 620 LEU A CA 1
ATOM 4554 C C . LEU A 1 620 ? 38.729 0.401 -32.257 1.00 83.38 620 LEU A C 1
ATOM 4556 O O . LEU A 1 620 ? 39.783 0.493 -31.636 1.00 83.38 620 LEU A O 1
ATOM 4560 N N . ILE A 1 621 ? 38.675 0.487 -33.584 1.00 75.94 621 ILE A N 1
ATOM 4561 C CA . ILE A 1 621 ? 39.879 0.538 -34.414 1.00 75.94 621 ILE A CA 1
ATOM 4562 C C . ILE A 1 621 ? 40.453 1.965 -34.389 1.00 75.94 621 ILE A C 1
ATOM 4564 O O . ILE A 1 621 ? 39.827 2.913 -34.869 1.00 75.94 621 ILE A O 1
ATOM 4568 N N . ASN A 1 622 ? 41.658 2.101 -33.826 1.00 62.91 622 ASN A N 1
ATOM 4569 C CA . ASN A 1 622 ? 42.562 3.257 -33.903 1.00 62.91 622 ASN A CA 1
ATOM 4570 C C . ASN A 1 622 ? 41.941 4.668 -33.721 1.00 62.91 622 ASN A C 1
ATOM 4572 O O . ASN A 1 622 ? 41.972 5.490 -34.642 1.00 62.91 622 ASN A O 1
ATOM 4576 N N . ASN A 1 623 ? 41.442 4.974 -32.513 1.00 57.09 623 ASN A N 1
ATOM 4577 C CA . ASN A 1 623 ? 41.193 6.337 -31.997 1.00 57.09 623 ASN A CA 1
ATOM 4578 C C . ASN A 1 623 ? 40.674 7.362 -33.037 1.00 57.09 623 ASN A C 1
ATOM 4580 O O . ASN A 1 623 ? 41.230 8.454 -33.157 1.00 57.09 623 ASN A O 1
ATOM 4584 N N . PHE A 1 624 ? 39.594 7.032 -33.757 1.00 55.84 624 PHE A N 1
ATOM 4585 C CA . PHE A 1 624 ? 38.857 7.938 -34.660 1.00 55.84 624 PHE A CA 1
ATOM 4586 C C . PHE A 1 624 ? 39.517 8.292 -36.009 1.00 55.84 624 PHE A C 1
ATOM 4588 O O . PHE A 1 624 ? 39.032 9.196 -36.690 1.00 55.84 624 PHE A O 1
ATOM 4595 N N . ASN A 1 625 ? 40.570 7.591 -36.444 1.00 62.28 625 ASN A N 1
ATOM 4596 C CA . ASN A 1 625 ? 41.121 7.795 -37.789 1.00 62.28 625 ASN A CA 1
ATOM 4597 C C . ASN A 1 625 ? 40.442 6.894 -38.831 1.00 62.28 625 ASN A C 1
ATOM 4599 O O . ASN A 1 625 ? 40.376 5.678 -38.679 1.00 62.28 625 ASN A O 1
ATOM 4603 N N . ASP A 1 626 ? 39.987 7.498 -39.927 1.00 73.00 626 ASP A N 1
ATOM 4604 C CA . ASP A 1 626 ? 39.379 6.785 -41.050 1.00 73.00 626 ASP A CA 1
ATOM 4605 C C . ASP A 1 626 ? 40.365 5.820 -41.731 1.00 73.00 626 ASP A C 1
ATOM 4607 O O . ASP A 1 626 ? 41.483 6.208 -42.094 1.00 73.00 626 ASP A O 1
ATOM 4611 N N . LEU A 1 627 ? 39.929 4.587 -42.005 1.00 81.62 627 LEU A N 1
ATOM 4612 C CA . LEU A 1 627 ? 40.739 3.601 -42.718 1.00 81.62 627 LEU A CA 1
ATOM 4613 C C . LEU A 1 627 ? 40.619 3.834 -44.232 1.00 81.62 627 LEU A C 1
ATOM 4615 O O . LEU A 1 627 ? 39.602 3.534 -44.870 1.00 81.62 627 LEU A O 1
ATOM 4619 N N . ALA A 1 628 ? 41.667 4.424 -44.812 1.00 82.00 628 ALA A N 1
ATOM 4620 C CA . ALA A 1 628 ? 41.754 4.697 -46.245 1.00 82.00 628 ALA A CA 1
ATOM 4621 C C . ALA A 1 628 ? 41.708 3.401 -47.087 1.00 82.00 628 ALA A C 1
ATOM 4623 O O . ALA A 1 628 ? 42.063 2.332 -46.579 1.00 82.00 628 ALA A O 1
ATOM 4624 N N . PRO A 1 629 ? 41.325 3.478 -48.378 1.00 83.81 629 PRO A N 1
ATOM 4625 C CA . PRO A 1 629 ? 41.423 2.347 -49.299 1.00 83.81 629 PRO A CA 1
ATOM 4626 C C . PRO A 1 629 ? 42.800 1.670 -49.239 1.00 83.81 629 PRO A C 1
ATOM 4628 O O . PRO A 1 629 ? 43.834 2.336 -49.290 1.00 83.81 629 PRO A O 1
ATOM 4631 N N . SER A 1 630 ? 42.813 0.341 -49.153 1.00 84.38 630 SER A N 1
ATOM 4632 C CA . SER A 1 630 ? 43.991 -0.535 -49.012 1.00 84.38 630 SER A CA 1
ATOM 4633 C C . SER A 1 630 ? 44.781 -0.470 -47.691 1.00 84.38 630 SER A C 1
ATOM 4635 O O . SER A 1 630 ? 45.752 -1.218 -47.555 1.00 84.38 630 SER A O 1
ATOM 4637 N N . ALA A 1 631 ? 44.402 0.362 -46.714 1.00 87.56 631 ALA A N 1
ATOM 4638 C CA . ALA A 1 631 ? 45.108 0.466 -45.430 1.00 87.56 631 ALA A CA 1
ATOM 4639 C C . ALA A 1 631 ? 44.810 -0.714 -44.476 1.00 87.56 631 ALA A C 1
ATOM 4641 O O . ALA A 1 631 ? 43.746 -1.329 -44.556 1.00 87.56 631 ALA A O 1
ATOM 4642 N N . VAL A 1 632 ? 45.751 -1.009 -43.565 1.00 89.25 632 VAL A N 1
ATOM 4643 C CA . VAL A 1 632 ? 45.672 -2.078 -42.544 1.00 89.25 632 VAL A CA 1
ATOM 4644 C C . VAL A 1 632 ? 45.952 -1.497 -41.152 1.00 89.25 632 VAL A C 1
ATOM 4646 O O . VAL A 1 632 ? 46.918 -0.751 -41.001 1.00 89.25 632 VAL A O 1
ATOM 4649 N N . SER A 1 633 ? 45.160 -1.873 -40.143 1.00 88.38 633 SER A N 1
ATOM 4650 C CA . SER A 1 633 ? 45.376 -1.561 -38.717 1.00 88.38 633 SER A CA 1
ATOM 4651 C C . SER A 1 633 ? 45.645 -2.835 -37.905 1.00 88.38 633 SER A C 1
ATOM 4653 O O . SER A 1 633 ? 45.135 -3.896 -38.264 1.00 88.38 633 SER A O 1
ATOM 4655 N N . SER A 1 634 ? 46.465 -2.762 -36.850 1.00 90.25 634 SER A N 1
ATOM 4656 C CA . SER A 1 634 ? 46.780 -3.893 -35.953 1.00 90.25 634 SER A CA 1
ATOM 4657 C C . SER A 1 634 ? 46.279 -3.601 -34.544 1.00 90.25 634 SER A C 1
ATOM 4659 O O . SER A 1 634 ? 46.650 -2.577 -33.981 1.00 90.25 634 SER A O 1
ATOM 4661 N N . GLU A 1 635 ? 45.502 -4.521 -33.976 1.00 89.69 635 GLU A N 1
ATOM 4662 C CA . GLU A 1 635 ? 44.744 -4.312 -32.740 1.00 89.69 635 GLU A CA 1
ATOM 4663 C C . GLU A 1 635 ? 45.008 -5.427 -31.710 1.00 89.69 635 GLU A C 1
ATOM 4665 O O . GLU A 1 635 ? 45.350 -6.569 -32.054 1.00 89.69 635 GLU A O 1
ATOM 4670 N N . SER A 1 636 ? 44.839 -5.101 -30.427 1.00 89.69 636 SER A N 1
ATOM 4671 C CA . SER A 1 636 ? 44.928 -6.051 -29.311 1.00 89.69 636 SER A CA 1
ATOM 4672 C C . SER A 1 636 ? 43.994 -5.647 -28.178 1.00 89.69 636 SER A C 1
ATOM 4674 O O . SER A 1 636 ? 44.015 -4.490 -27.762 1.00 89.69 636 SER A O 1
ATOM 4676 N N . THR A 1 637 ? 43.245 -6.604 -27.633 1.00 91.31 637 THR A N 1
ATOM 4677 C CA . THR A 1 637 ? 42.248 -6.354 -26.582 1.00 91.31 637 THR A CA 1
ATOM 4678 C C . THR A 1 637 ? 42.112 -7.553 -25.641 1.00 91.31 637 THR A C 1
ATOM 4680 O O . THR A 1 637 ? 42.727 -8.600 -25.863 1.00 91.31 637 THR A O 1
ATOM 4683 N N . SER A 1 638 ? 41.325 -7.413 -24.576 1.00 90.75 638 SER A N 1
ATOM 4684 C CA . SER A 1 638 ? 40.914 -8.523 -23.718 1.00 90.75 638 SER A CA 1
ATOM 4685 C C . SER A 1 638 ? 39.395 -8.658 -23.691 1.00 90.75 638 SER A C 1
ATOM 4687 O O . SER A 1 638 ? 38.664 -7.672 -23.719 1.00 90.75 638 SER A O 1
ATOM 4689 N N . LEU A 1 639 ? 38.921 -9.900 -23.654 1.00 91.81 639 LEU A N 1
ATOM 4690 C CA . LEU A 1 639 ? 37.506 -10.239 -23.755 1.00 91.81 639 LEU A CA 1
ATOM 4691 C C . LEU A 1 639 ? 37.095 -11.109 -22.574 1.00 91.81 639 LEU A C 1
ATOM 4693 O O . LEU A 1 639 ? 37.788 -12.072 -22.258 1.00 91.81 639 LEU A O 1
ATOM 4697 N N . TYR A 1 640 ? 35.981 -10.787 -21.927 1.00 92.00 640 TYR A N 1
ATOM 4698 C CA . TYR A 1 640 ? 35.450 -11.578 -20.821 1.00 92.00 640 TYR A CA 1
ATOM 4699 C C . TYR A 1 640 ? 34.538 -12.692 -21.346 1.00 92.00 640 TYR A C 1
ATOM 4701 O O . TYR A 1 640 ? 33.647 -12.425 -22.150 1.00 92.00 640 TYR A O 1
ATOM 4709 N N . ILE A 1 641 ? 34.744 -13.932 -20.894 1.00 92.19 641 ILE A N 1
ATOM 4710 C CA . ILE A 1 641 ? 33.846 -15.060 -21.171 1.00 92.19 641 ILE A CA 1
ATOM 4711 C C . ILE A 1 641 ? 32.737 -15.069 -20.108 1.00 92.19 641 ILE A C 1
ATOM 4713 O O . ILE A 1 641 ? 33.055 -15.258 -18.934 1.00 92.19 641 ILE A O 1
ATOM 4717 N N . PRO A 1 642 ? 31.452 -14.892 -20.469 1.00 89.88 642 PRO A N 1
ATOM 4718 C CA . PRO A 1 642 ? 30.357 -14.892 -19.504 1.00 89.88 642 PRO A CA 1
ATOM 4719 C C . PRO A 1 642 ? 30.243 -16.210 -18.727 1.00 89.88 642 PRO A C 1
ATOM 4721 O O . PRO A 1 642 ? 30.568 -17.281 -19.238 1.00 89.88 642 PRO A O 1
ATOM 4724 N N . SER A 1 643 ? 29.729 -16.138 -17.499 1.00 84.81 643 SER A N 1
ATOM 4725 C CA . SER A 1 643 ? 29.439 -17.312 -16.661 1.00 84.81 643 SER A CA 1
ATOM 4726 C C . SER A 1 643 ? 28.305 -18.187 -17.205 1.00 84.81 643 SER A C 1
ATOM 4728 O O . SER A 1 643 ? 28.230 -19.366 -16.891 1.00 84.81 643 SER A O 1
ATOM 4730 N N . THR A 1 644 ? 27.431 -17.629 -18.044 1.00 85.06 644 THR A N 1
ATOM 4731 C CA . THR A 1 644 ? 26.253 -18.311 -18.606 1.00 85.06 644 THR A CA 1
ATOM 4732 C C . THR A 1 644 ? 26.567 -19.217 -19.800 1.00 85.06 644 THR A C 1
ATOM 4734 O O . THR A 1 644 ? 25.671 -19.877 -20.327 1.00 85.06 644 THR A O 1
ATOM 4737 N N . ILE A 1 645 ? 27.820 -19.245 -20.261 1.00 88.38 645 ILE A N 1
ATOM 4738 C CA . ILE A 1 645 ? 28.236 -20.056 -21.406 1.00 88.38 645 ILE A CA 1
ATOM 4739 C C . ILE A 1 645 ? 28.355 -21.519 -20.986 1.00 88.38 645 ILE A C 1
ATOM 4741 O O . ILE A 1 645 ? 29.065 -21.853 -20.041 1.00 88.38 645 ILE A O 1
ATOM 4745 N N . THR A 1 646 ? 27.721 -22.420 -21.734 1.00 88.44 646 THR A N 1
ATOM 4746 C CA . THR A 1 646 ? 27.927 -23.860 -21.545 1.00 88.44 646 THR A CA 1
ATOM 4747 C C . THR A 1 646 ? 29.341 -24.262 -21.955 1.00 88.44 646 THR A C 1
ATOM 4749 O O . THR A 1 646 ? 29.855 -23.793 -22.967 1.00 88.44 646 THR A O 1
ATOM 4752 N N . THR A 1 647 ? 29.971 -25.169 -21.214 1.00 89.00 647 THR A N 1
ATOM 4753 C CA . THR A 1 647 ? 31.300 -25.678 -21.579 1.00 89.00 647 THR A CA 1
ATOM 4754 C C . THR A 1 647 ? 31.257 -26.468 -22.892 1.00 89.00 647 THR A C 1
ATOM 4756 O O . THR A 1 647 ? 30.248 -27.083 -23.243 1.00 89.00 647 THR A O 1
ATOM 4759 N N . GLY A 1 648 ? 32.352 -26.442 -23.653 1.00 90.06 648 GLY A N 1
ATOM 4760 C CA . GLY A 1 648 ? 32.428 -27.111 -24.950 1.00 90.06 648 GLY A CA 1
ATOM 4761 C C . GLY A 1 648 ? 33.429 -26.482 -25.912 1.00 90.06 648 GLY A C 1
ATOM 4762 O O . GLY A 1 648 ? 34.171 -25.567 -25.565 1.00 90.06 648 GLY A O 1
ATOM 4763 N N . ASN A 1 649 ? 33.452 -26.986 -27.144 1.00 93.38 649 ASN A N 1
ATOM 4764 C CA . ASN A 1 649 ? 34.271 -26.424 -28.216 1.00 93.38 649 ASN A CA 1
ATOM 4765 C C . ASN A 1 649 ? 33.477 -25.350 -28.963 1.00 93.38 649 ASN A C 1
ATOM 4767 O O . ASN A 1 649 ? 32.355 -25.608 -29.395 1.00 93.38 649 ASN A O 1
ATOM 4771 N N . TYR A 1 650 ? 34.085 -24.182 -29.137 1.00 94.81 650 TYR A N 1
ATOM 4772 C CA . TYR A 1 650 ? 33.503 -23.021 -29.798 1.00 94.81 650 TYR A CA 1
ATOM 4773 C C . TYR A 1 650 ? 34.473 -22.435 -30.824 1.00 94.81 650 TYR A C 1
ATOM 4775 O O . TYR A 1 650 ? 35.657 -22.783 -30.886 1.00 94.81 650 TYR A O 1
ATOM 4783 N N . TYR A 1 651 ? 33.968 -21.492 -31.605 1.00 94.62 651 TYR A N 1
ATOM 4784 C CA . TYR A 1 651 ? 34.742 -20.582 -32.425 1.00 94.62 651 TYR A CA 1
ATOM 4785 C C . TYR A 1 651 ? 34.535 -19.154 -31.921 1.00 94.62 651 TYR A C 1
ATOM 4787 O O . TYR A 1 651 ? 33.408 -18.691 -31.771 1.00 94.62 651 TYR A O 1
ATOM 4795 N N . LEU A 1 652 ? 35.631 -18.445 -31.674 1.00 95.12 652 LEU A N 1
ATOM 4796 C CA . LEU A 1 652 ? 35.635 -17.006 -31.469 1.00 95.12 652 LEU A CA 1
ATOM 4797 C C . LEU A 1 652 ? 35.638 -16.323 -32.839 1.00 95.12 652 LEU A C 1
ATOM 4799 O O . LEU A 1 652 ? 36.606 -16.440 -33.598 1.00 95.12 652 LEU A O 1
ATOM 4803 N N . LEU A 1 653 ? 34.539 -15.655 -33.163 1.00 95.00 653 LEU A N 1
ATOM 4804 C CA . LEU A 1 653 ? 34.342 -14.905 -34.393 1.00 95.00 653 LEU A CA 1
ATOM 4805 C C . LEU A 1 653 ? 34.780 -13.455 -34.194 1.00 95.00 653 LEU A C 1
ATOM 4807 O O . LEU A 1 653 ? 34.406 -12.818 -33.211 1.00 95.00 653 LEU A O 1
ATOM 4811 N N . TYR A 1 654 ? 35.534 -12.933 -35.154 1.00 93.81 654 TYR A N 1
ATOM 4812 C CA . TYR A 1 654 ? 35.966 -11.543 -35.235 1.00 93.81 654 TYR A CA 1
ATOM 4813 C C . TYR A 1 654 ? 35.250 -10.936 -36.431 1.00 93.81 654 TYR A C 1
ATOM 4815 O O . TYR A 1 654 ? 35.500 -11.361 -37.560 1.00 93.81 654 TYR A O 1
ATOM 4823 N N . LYS A 1 655 ? 34.367 -9.969 -36.192 1.00 91.56 655 LYS A N 1
ATOM 4824 C CA . LYS A 1 655 ? 33.580 -9.305 -37.230 1.00 91.56 655 LYS A CA 1
ATOM 4825 C C . LYS A 1 655 ? 33.968 -7.834 -37.321 1.00 91.56 655 LYS A C 1
ATOM 4827 O O . LYS A 1 655 ? 33.643 -7.067 -36.416 1.00 91.56 655 LYS A O 1
ATOM 4832 N N . ALA A 1 656 ? 34.645 -7.437 -38.393 1.00 88.56 656 ALA A N 1
ATOM 4833 C CA . ALA A 1 656 ? 34.876 -6.022 -38.678 1.00 88.56 656 ALA A CA 1
ATOM 4834 C C . ALA A 1 656 ? 33.574 -5.377 -39.171 1.00 88.56 656 ALA A C 1
ATOM 4836 O O . ALA A 1 656 ? 32.866 -5.966 -39.981 1.00 88.56 656 ALA A O 1
ATOM 4837 N N . GLN A 1 657 ? 33.246 -4.186 -38.674 1.00 78.25 657 GLN A N 1
ATOM 4838 C CA . GLN A 1 657 ? 32.084 -3.424 -39.130 1.00 78.25 657 GLN A CA 1
ATOM 4839 C C . GLN A 1 657 ? 32.304 -1.919 -38.900 1.00 78.25 657 GLN A C 1
ATOM 4841 O O . GLN A 1 657 ? 33.035 -1.509 -37.996 1.00 78.25 657 GLN A O 1
ATOM 4846 N N . GLY A 1 658 ? 31.654 -1.065 -39.693 1.00 66.56 658 GLY A N 1
ATOM 4847 C CA . GLY A 1 658 ? 31.544 0.363 -39.375 1.00 66.56 658 GLY A CA 1
ATOM 4848 C C . GLY A 1 658 ? 30.823 0.604 -38.039 1.00 66.56 658 GLY A C 1
ATOM 4849 O O . GLY A 1 658 ? 29.875 -0.103 -37.706 1.00 66.56 658 GLY A O 1
ATOM 4850 N N . THR A 1 659 ? 31.228 1.618 -37.269 1.00 56.31 659 THR A N 1
ATOM 4851 C CA . THR A 1 659 ? 30.601 1.950 -35.967 1.00 56.31 659 THR A CA 1
ATOM 4852 C C . THR A 1 659 ? 29.205 2.554 -36.097 1.00 56.31 659 THR A C 1
ATOM 4854 O O . THR A 1 659 ? 28.481 2.684 -35.111 1.00 56.31 659 THR A O 1
ATOM 4857 N N . THR A 1 660 ? 28.815 2.934 -37.314 1.00 55.66 660 THR A N 1
ATOM 4858 C CA . THR A 1 660 ? 27.465 3.384 -37.634 1.00 55.66 660 THR A CA 1
ATOM 4859 C C . THR A 1 660 ? 26.769 2.303 -38.451 1.00 55.66 660 THR A C 1
ATOM 4861 O O . THR A 1 660 ? 27.324 1.789 -39.421 1.00 55.66 660 THR A O 1
ATOM 4864 N N . SER A 1 661 ? 25.521 1.986 -38.100 1.00 53.84 661 SER A N 1
ATOM 4865 C CA . SER A 1 661 ? 24.652 1.075 -38.866 1.00 53.84 661 SER A CA 1
ATOM 4866 C C . SER A 1 661 ? 24.379 1.551 -40.304 1.00 53.84 661 SER A C 1
ATOM 4868 O O . SER A 1 661 ? 23.742 0.847 -41.085 1.00 53.84 661 SER A O 1
ATOM 4870 N N . SER A 1 662 ? 24.857 2.748 -40.651 1.00 56.28 662 SER A N 1
ATOM 4871 C CA . SER A 1 662 ? 24.766 3.393 -41.953 1.00 56.28 662 SER A CA 1
ATOM 4872 C C . SER A 1 662 ? 25.977 3.175 -42.863 1.00 56.28 662 SER A C 1
ATOM 4874 O O . SER A 1 662 ? 25.905 3.570 -44.024 1.00 56.28 662 SER A O 1
ATOM 4876 N N . LEU A 1 663 ? 27.080 2.574 -42.402 1.00 67.62 663 LEU A N 1
ATOM 4877 C CA . LEU A 1 663 ? 28.208 2.262 -43.284 1.00 67.62 663 LEU A CA 1
ATOM 4878 C C . LEU A 1 663 ? 27.947 0.929 -44.001 1.00 67.62 663 LEU A C 1
ATOM 4880 O O . LEU A 1 663 ? 28.086 -0.130 -43.401 1.00 67.62 663 LEU A O 1
ATOM 4884 N N . LYS A 1 664 ? 27.547 0.991 -45.275 1.00 70.12 664 LYS A N 1
ATOM 4885 C CA . LYS A 1 664 ? 27.386 -0.179 -46.154 1.00 70.12 664 LYS A CA 1
ATOM 4886 C C . LYS A 1 664 ? 28.716 -0.531 -46.818 1.00 70.12 664 LYS A C 1
ATOM 4888 O O . LYS A 1 664 ? 29.331 0.338 -47.446 1.00 70.12 664 LYS A O 1
ATOM 4893 N N . GLU A 1 665 ? 29.135 -1.784 -46.693 1.00 75.44 665 GLU A N 1
ATOM 4894 C CA . GLU A 1 665 ? 30.329 -2.319 -47.341 1.00 75.44 665 GLU A CA 1
ATOM 4895 C C . GLU A 1 665 ? 30.001 -2.868 -48.740 1.00 75.44 665 GLU A C 1
ATOM 4897 O O . GLU A 1 665 ? 28.915 -3.391 -48.993 1.00 75.44 665 GLU A O 1
ATOM 4902 N N . SER A 1 666 ? 30.953 -2.784 -49.675 1.00 76.31 666 SER A N 1
ATOM 4903 C CA . SER A 1 666 ? 30.771 -3.320 -51.034 1.00 76.31 666 SER A CA 1
ATOM 4904 C C . SER A 1 666 ? 30.703 -4.853 -51.075 1.00 76.31 666 SER A C 1
ATOM 4906 O O . SER A 1 666 ? 30.195 -5.420 -52.044 1.00 76.31 666 SER A O 1
ATOM 4908 N N . ASN A 1 667 ? 31.174 -5.515 -50.015 1.00 78.69 667 ASN A N 1
ATOM 4909 C CA . ASN A 1 667 ? 30.980 -6.929 -49.750 1.00 78.69 667 ASN A CA 1
ATOM 4910 C C . ASN A 1 667 ? 30.806 -7.122 -48.239 1.00 78.69 667 ASN A C 1
ATOM 4912 O O . ASN A 1 667 ? 31.697 -6.810 -47.468 1.00 78.69 667 ASN A O 1
ATOM 4916 N N . GLU A 1 668 ? 29.643 -7.614 -47.826 1.00 78.69 668 GLU A N 1
ATOM 4917 C CA . GLU A 1 668 ? 29.308 -7.825 -46.409 1.00 78.69 668 GLU A CA 1
ATOM 4918 C C . GLU A 1 668 ? 29.612 -9.262 -45.947 1.00 78.69 668 GLU A C 1
ATOM 4920 O O . GLU A 1 668 ? 29.415 -9.603 -44.787 1.00 78.69 668 GLU A O 1
ATOM 4925 N N . ASN A 1 669 ? 30.057 -10.142 -46.854 1.00 81.75 669 ASN A N 1
ATOM 4926 C CA . ASN A 1 669 ? 30.170 -11.582 -46.589 1.00 81.75 669 ASN A CA 1
ATOM 4927 C C . ASN A 1 669 ? 31.594 -12.037 -46.220 1.00 81.75 669 ASN A C 1
ATOM 4929 O O . ASN A 1 669 ? 31.839 -13.230 -46.057 1.00 81.75 669 ASN A O 1
ATOM 4933 N N . ASN A 1 670 ? 32.555 -11.119 -46.144 1.00 85.94 670 ASN A N 1
ATOM 4934 C CA . ASN A 1 670 ? 33.987 -11.392 -45.958 1.00 85.94 670 ASN A CA 1
ATOM 4935 C C . ASN A 1 670 ? 34.602 -10.640 -44.768 1.00 85.94 670 ASN A C 1
ATOM 4937 O O . ASN A 1 670 ? 35.823 -10.656 -44.601 1.00 85.94 670 ASN A O 1
ATOM 4941 N N . ASN A 1 671 ? 33.775 -10.018 -43.933 1.00 87.31 671 ASN A N 1
ATOM 4942 C CA . ASN A 1 671 ? 34.206 -9.248 -42.771 1.00 87.31 671 ASN A CA 1
ATOM 4943 C C . ASN A 1 671 ? 34.282 -10.079 -41.473 1.00 87.31 671 ASN A C 1
ATOM 4945 O O . ASN A 1 671 ? 34.584 -9.526 -40.416 1.00 87.31 671 ASN A O 1
ATOM 4949 N N . VAL A 1 672 ? 34.075 -11.404 -41.546 1.00 91.94 672 VAL A N 1
ATOM 4950 C CA . VAL A 1 672 ? 34.134 -12.342 -40.409 1.00 91.94 672 VAL A CA 1
ATOM 4951 C C . VAL A 1 672 ? 35.275 -13.352 -40.562 1.00 91.94 672 VAL A C 1
ATOM 4953 O O . VAL A 1 672 ? 35.439 -13.963 -41.618 1.00 91.94 672 VAL A O 1
ATOM 4956 N N . VAL A 1 673 ? 36.023 -13.600 -39.482 1.00 94.25 673 VAL A N 1
ATOM 4957 C CA . VAL A 1 673 ? 36.958 -14.736 -39.365 1.00 94.25 673 VAL A CA 1
ATOM 4958 C C . VAL A 1 673 ? 36.759 -15.482 -38.044 1.00 94.25 673 VAL A C 1
ATOM 4960 O O . VAL A 1 673 ? 36.494 -14.865 -37.016 1.00 94.25 673 VAL A O 1
ATOM 4963 N N . ALA A 1 674 ? 36.911 -16.808 -38.061 1.00 93.56 674 ALA A N 1
ATOM 4964 C CA . ALA A 1 674 ? 36.688 -17.687 -36.914 1.00 93.56 674 ALA A CA 1
ATOM 4965 C C . ALA A 1 674 ? 37.992 -18.302 -36.373 1.00 93.56 674 ALA A C 1
ATOM 4967 O O . ALA A 1 674 ? 38.852 -18.741 -37.144 1.00 93.56 674 ALA A O 1
ATOM 4968 N N . LYS A 1 675 ? 38.122 -18.409 -35.044 1.00 95.00 675 LYS A N 1
ATOM 4969 C CA . LYS A 1 675 ? 39.238 -19.084 -34.358 1.00 95.00 675 LYS A CA 1
ATOM 4970 C C . LYS A 1 675 ? 38.721 -20.061 -33.301 1.00 95.00 675 LYS A C 1
ATOM 4972 O O . LYS A 1 675 ? 38.000 -19.657 -32.402 1.00 95.00 675 LYS A O 1
ATOM 4977 N N . ALA A 1 676 ? 39.104 -21.334 -33.382 1.00 93.44 676 ALA A N 1
ATOM 4978 C CA . ALA A 1 676 ? 38.668 -22.342 -32.412 1.00 93.44 676 ALA A CA 1
ATOM 4979 C C . ALA A 1 676 ? 39.179 -22.047 -30.986 1.00 93.44 676 ALA A C 1
ATOM 4981 O O . ALA A 1 676 ? 40.347 -21.687 -30.816 1.00 93.44 676 ALA A O 1
ATOM 4982 N N . ILE A 1 677 ? 38.316 -22.252 -29.990 1.00 94.38 677 ILE A N 1
ATOM 4983 C CA . ILE A 1 677 ? 38.586 -22.099 -28.555 1.00 94.38 677 ILE A CA 1
ATOM 4984 C C . ILE A 1 677 ? 37.750 -23.107 -27.749 1.00 94.38 677 ILE A C 1
ATOM 4986 O O . ILE A 1 677 ? 36.568 -23.306 -28.023 1.00 94.38 677 ILE A O 1
ATOM 4990 N N . ALA A 1 678 ? 38.348 -23.755 -26.749 1.00 93.62 678 ALA A N 1
ATOM 4991 C CA . ALA A 1 678 ? 37.623 -24.616 -25.812 1.00 93.62 678 ALA A CA 1
ATOM 4992 C C . ALA A 1 678 ? 37.188 -23.826 -24.567 1.00 93.62 678 ALA A C 1
ATOM 4994 O O . ALA A 1 678 ? 38.027 -23.266 -23.863 1.00 93.62 678 ALA A O 1
ATOM 4995 N N . ILE A 1 679 ? 35.891 -23.801 -24.272 1.00 94.06 679 ILE A N 1
ATOM 4996 C CA . ILE A 1 679 ? 35.345 -23.207 -23.051 1.00 94.06 679 ILE A CA 1
ATOM 4997 C C . ILE A 1 679 ? 35.226 -24.284 -21.977 1.00 94.06 679 ILE A C 1
ATOM 4999 O O . ILE A 1 679 ? 34.536 -25.290 -22.158 1.00 94.06 679 ILE A O 1
ATOM 5003 N N . THR A 1 680 ? 35.912 -24.074 -20.861 1.00 93.38 680 THR A N 1
ATOM 5004 C CA . THR A 1 680 ? 36.001 -25.007 -19.734 1.00 93.38 680 THR A CA 1
ATOM 5005 C C . THR A 1 680 ? 35.419 -24.393 -18.465 1.00 93.38 680 THR A C 1
ATOM 5007 O O . THR A 1 680 ? 35.235 -23.182 -18.373 1.00 93.38 680 THR A O 1
ATOM 5010 N N . ALA A 1 681 ? 35.118 -25.219 -17.471 1.00 92.44 681 ALA A N 1
ATOM 5011 C CA . ALA A 1 681 ? 34.733 -24.750 -16.142 1.00 92.44 681 ALA A CA 1
ATOM 5012 C C . ALA A 1 681 ? 35.119 -25.797 -15.088 1.00 92.44 681 ALA A C 1
ATOM 5014 O O . ALA A 1 681 ? 35.070 -26.996 -15.396 1.00 92.44 681 ALA A O 1
ATOM 5015 N N . PRO A 1 682 ? 35.553 -25.386 -13.886 1.00 92.06 682 PRO A N 1
ATOM 5016 C CA . PRO A 1 682 ? 35.669 -26.301 -12.752 1.00 92.06 682 PRO A CA 1
ATOM 5017 C C . PRO A 1 682 ? 34.286 -26.841 -12.341 1.00 92.06 682 PRO A C 1
ATOM 5019 O O . PRO A 1 682 ? 33.266 -26.276 -12.714 1.00 92.06 682 PRO A O 1
ATOM 5022 N N . ASP A 1 683 ? 34.250 -27.957 -11.621 1.00 92.06 683 ASP A N 1
ATOM 5023 C CA . ASP A 1 683 ? 33.048 -28.477 -10.942 1.00 92.06 683 ASP A CA 1
ATOM 5024 C C . ASP A 1 683 ? 33.529 -29.187 -9.682 1.00 92.06 683 ASP A C 1
ATOM 5026 O O . ASP A 1 683 ? 34.216 -30.206 -9.752 1.00 92.06 683 ASP A O 1
ATOM 5030 N N . LEU A 1 684 ? 33.290 -28.562 -8.544 1.00 92.38 684 LEU A N 1
ATOM 5031 C CA . LEU A 1 684 ? 33.823 -28.879 -7.244 1.00 92.38 684 LEU A CA 1
ATOM 5032 C C . LEU A 1 684 ? 32.762 -29.616 -6.447 1.00 92.38 684 LEU A C 1
ATOM 5034 O O . LEU A 1 684 ? 31.711 -29.089 -6.104 1.00 92.38 684 LEU A O 1
ATOM 5038 N N . VAL A 1 685 ? 33.091 -30.842 -6.064 1.00 92.06 685 VAL A N 1
ATOM 5039 C CA . VAL A 1 685 ? 32.207 -31.677 -5.259 1.00 92.06 685 VAL A CA 1
ATOM 5040 C C . VAL A 1 685 ? 32.896 -32.170 -4.009 1.00 92.06 685 VAL A C 1
ATOM 5042 O O . VAL A 1 685 ? 34.086 -32.509 -4.008 1.00 92.06 685 VAL A O 1
ATOM 5045 N N . ILE A 1 686 ? 32.111 -32.264 -2.943 1.00 92.25 686 ILE A N 1
ATOM 5046 C CA . ILE A 1 686 ? 32.520 -32.928 -1.714 1.00 92.25 686 ILE A CA 1
ATOM 5047 C C . ILE A 1 686 ? 32.295 -34.436 -1.853 1.00 92.25 686 ILE A C 1
ATOM 5049 O O . ILE A 1 686 ? 31.291 -34.893 -2.388 1.00 92.25 686 ILE A O 1
ATOM 5053 N N . GLN A 1 687 ? 33.242 -35.238 -1.374 1.00 90.88 687 GLN A N 1
ATOM 5054 C CA . GLN A 1 687 ? 33.157 -36.697 -1.326 1.00 90.88 687 GLN A CA 1
ATOM 5055 C C . GLN A 1 687 ? 33.665 -37.209 0.023 1.00 90.88 687 GLN A C 1
ATOM 5057 O O . GLN A 1 687 ? 34.475 -36.559 0.683 1.00 90.88 687 GLN A O 1
ATOM 5062 N N . ASN A 1 688 ? 33.208 -38.397 0.433 1.00 90.62 688 ASN A N 1
ATOM 5063 C CA . ASN A 1 688 ? 33.679 -39.086 1.643 1.00 90.62 688 ASN A CA 1
ATOM 5064 C C . ASN A 1 688 ? 33.594 -38.238 2.932 1.00 90.62 688 ASN A C 1
ATOM 5066 O O . ASN A 1 688 ? 34.478 -38.310 3.788 1.00 90.62 688 ASN A O 1
ATOM 5070 N N . ALA A 1 689 ? 32.535 -37.432 3.066 1.00 91.62 689 ALA A N 1
ATOM 5071 C CA . ALA A 1 689 ? 32.294 -36.606 4.245 1.00 91.62 689 ALA A CA 1
ATOM 5072 C C . ALA A 1 689 ? 31.933 -37.463 5.473 1.00 91.62 689 ALA A C 1
ATOM 5074 O O . ALA A 1 689 ? 31.077 -38.346 5.399 1.00 91.62 689 ALA A O 1
ATOM 5075 N N . THR A 1 690 ? 32.582 -37.210 6.611 1.00 91.12 690 THR A N 1
ATOM 5076 C CA . THR A 1 690 ? 32.348 -37.924 7.878 1.00 91.12 690 THR A CA 1
ATOM 5077 C C . THR A 1 690 ? 32.446 -36.988 9.085 1.00 91.12 690 THR A C 1
ATOM 5079 O O . THR A 1 690 ? 33.216 -36.025 9.081 1.00 91.12 690 THR A O 1
ATOM 5082 N N . SER A 1 691 ? 31.689 -37.301 10.140 1.00 90.31 691 SER A N 1
ATOM 5083 C CA . SER A 1 691 ? 31.699 -36.617 11.440 1.00 90.31 691 SER A CA 1
ATOM 5084 C C . SER A 1 691 ? 31.401 -37.605 12.574 1.00 90.31 691 SER A C 1
ATOM 5086 O O . SER A 1 691 ? 31.016 -38.751 12.334 1.00 90.31 691 SER A O 1
ATOM 5088 N N . ALA A 1 692 ? 31.545 -37.163 13.826 1.00 87.25 692 ALA A N 1
ATOM 5089 C CA . ALA A 1 692 ? 31.018 -37.905 14.972 1.00 87.25 692 ALA A CA 1
ATOM 5090 C C . ALA A 1 692 ? 29.476 -37.995 14.921 1.00 87.25 692 ALA A C 1
ATOM 5092 O O . ALA A 1 692 ? 28.815 -37.100 14.395 1.00 87.25 692 ALA A O 1
ATOM 5093 N N . SER A 1 693 ? 28.899 -39.052 15.506 1.00 85.19 693 SER A N 1
ATOM 5094 C CA . SER A 1 693 ? 27.441 -39.278 15.574 1.00 85.19 693 SER A CA 1
ATOM 5095 C C . SER A 1 693 ? 26.731 -38.453 16.658 1.00 85.19 693 SER A C 1
ATOM 5097 O O . SER A 1 693 ? 25.502 -38.381 16.696 1.00 85.19 693 SER A O 1
ATOM 5099 N N . SER A 1 694 ? 27.490 -37.835 17.562 1.00 84.62 694 SER A N 1
ATOM 5100 C CA . SER A 1 694 ? 26.976 -36.942 18.598 1.00 84.62 694 SER A CA 1
ATOM 5101 C C . SER A 1 694 ? 28.034 -35.936 19.027 1.00 84.62 694 SER A C 1
ATOM 5103 O O . SER A 1 694 ? 29.211 -36.296 19.108 1.00 84.62 694 SER A O 1
ATOM 5105 N N . ALA A 1 695 ? 27.613 -34.727 19.385 1.00 84.06 695 ALA A N 1
ATOM 5106 C CA . ALA A 1 695 ? 28.480 -33.701 19.956 1.00 84.06 695 ALA A CA 1
ATOM 5107 C C . ALA A 1 695 ? 27.719 -32.845 20.978 1.00 84.06 695 ALA A C 1
ATOM 5109 O O . ALA A 1 695 ? 26.490 -32.768 20.955 1.00 84.06 695 ALA A O 1
ATOM 5110 N N . ALA A 1 696 ? 28.446 -32.227 21.908 1.00 79.19 696 ALA A N 1
ATOM 5111 C CA . ALA A 1 696 ? 27.868 -31.243 22.814 1.00 79.19 696 ALA A CA 1
ATOM 5112 C C . ALA A 1 696 ? 27.868 -29.869 22.135 1.00 79.19 696 ALA A C 1
ATOM 5114 O O . ALA A 1 696 ? 28.868 -29.473 21.530 1.00 79.19 696 ALA A O 1
ATOM 5115 N N . ILE A 1 697 ? 26.767 -29.132 22.261 1.00 78.25 697 ILE A N 1
ATOM 5116 C CA . ILE A 1 697 ? 26.715 -27.718 21.870 1.00 78.25 697 ILE A CA 1
ATOM 5117 C C . ILE A 1 697 ? 27.831 -26.947 22.617 1.00 78.25 697 ILE A C 1
ATOM 5119 O O . ILE A 1 697 ? 28.296 -27.382 23.668 1.00 78.25 697 ILE A O 1
ATOM 5123 N N . GLY A 1 698 ? 28.373 -25.868 22.055 1.00 71.31 698 GLY A N 1
ATOM 5124 C CA . GLY A 1 698 ? 29.492 -25.125 22.657 1.00 71.31 698 GLY A CA 1
ATOM 5125 C C . GLY A 1 698 ? 30.871 -25.808 22.593 1.00 71.31 698 GLY A C 1
ATOM 5126 O O . GLY A 1 698 ? 31.823 -25.285 23.173 1.00 71.31 698 GLY A O 1
ATOM 5127 N N . THR A 1 699 ? 31.008 -26.956 21.916 1.00 82.69 699 THR A N 1
ATOM 5128 C CA . THR A 1 699 ? 32.292 -27.667 21.719 1.00 82.69 699 THR A CA 1
ATOM 5129 C C . THR A 1 699 ? 32.707 -27.703 20.246 1.00 82.69 699 THR A C 1
ATOM 5131 O O . THR A 1 699 ? 31.955 -27.278 19.371 1.00 82.69 699 THR A O 1
ATOM 5134 N N . THR A 1 700 ? 33.916 -28.185 19.946 1.00 85.75 700 THR A N 1
ATOM 5135 C CA . THR A 1 700 ? 34.376 -28.375 18.565 1.00 85.75 700 THR A CA 1
ATOM 5136 C C . THR A 1 700 ? 34.042 -29.777 18.044 1.00 85.75 700 THR A C 1
ATOM 5138 O O . THR A 1 700 ? 34.268 -30.785 18.713 1.00 85.75 700 THR A O 1
ATOM 5141 N N . LEU A 1 701 ? 33.520 -29.844 16.821 1.00 90.06 701 LEU A N 1
ATOM 5142 C CA . LEU A 1 701 ? 33.213 -31.049 16.061 1.00 90.06 701 LEU A CA 1
ATOM 5143 C C . LEU A 1 701 ? 34.298 -31.284 15.004 1.00 90.06 701 LEU A C 1
ATOM 5145 O O . LEU A 1 701 ? 34.482 -30.465 14.108 1.00 90.06 701 LEU A O 1
ATOM 5149 N N . LEU A 1 702 ? 34.995 -32.417 15.080 1.00 92.00 702 LEU A N 1
ATOM 5150 C CA . LEU A 1 702 ? 35.933 -32.834 14.036 1.00 92.00 702 LEU A CA 1
ATOM 5151 C C . LEU A 1 702 ? 35.169 -33.376 12.819 1.00 92.00 702 LEU A C 1
ATOM 5153 O O . LEU A 1 702 ? 34.318 -34.260 12.962 1.00 92.00 702 LEU A O 1
ATOM 5157 N N . VAL A 1 703 ? 35.529 -32.899 11.630 1.00 92.81 703 VAL A N 1
ATOM 5158 C CA . VAL A 1 703 ? 34.980 -33.350 10.348 1.00 92.81 703 VAL A CA 1
ATOM 5159 C C . VAL A 1 703 ? 36.084 -33.717 9.364 1.00 92.81 703 VAL A C 1
ATOM 5161 O O . VAL A 1 703 ? 37.156 -33.110 9.364 1.00 92.81 703 VAL A O 1
ATOM 5164 N N . ASN A 1 704 ? 35.811 -34.689 8.493 1.00 93.06 704 ASN A N 1
ATOM 5165 C CA . ASN A 1 704 ? 36.713 -35.082 7.408 1.00 93.06 704 ASN A CA 1
ATOM 5166 C C . ASN A 1 704 ? 35.957 -35.132 6.084 1.00 93.06 704 ASN A C 1
ATOM 5168 O O . ASN A 1 704 ? 34.812 -35.575 6.069 1.00 93.06 704 ASN A O 1
ATOM 5172 N N . TYR A 1 705 ? 36.595 -34.724 4.989 1.00 92.94 705 TYR A N 1
ATOM 5173 C CA . TYR A 1 705 ? 36.010 -34.750 3.646 1.00 92.94 705 TYR A CA 1
ATOM 5174 C C . TYR A 1 705 ? 37.089 -34.729 2.552 1.00 92.94 705 TYR A C 1
ATOM 5176 O O . TYR A 1 705 ? 38.272 -34.511 2.822 1.00 92.94 705 TYR A O 1
ATOM 5184 N N . GLN A 1 706 ? 36.688 -34.966 1.305 1.00 92.00 706 GLN A N 1
ATOM 5185 C CA . GLN A 1 706 ? 37.515 -34.808 0.111 1.00 92.00 706 GLN A CA 1
ATOM 5186 C C . GLN A 1 706 ? 36.869 -33.806 -0.841 1.00 92.00 706 GLN A C 1
ATOM 5188 O O . GLN A 1 706 ? 35.700 -33.960 -1.174 1.00 92.00 706 GLN A O 1
ATOM 5193 N N . LEU A 1 707 ? 37.629 -32.819 -1.307 1.00 91.50 707 LEU A N 1
ATOM 5194 C CA . LEU A 1 707 ? 37.218 -31.913 -2.375 1.00 91.50 707 LEU A CA 1
ATOM 5195 C C . LEU A 1 707 ? 37.763 -32.431 -3.708 1.00 91.50 707 LEU A C 1
ATOM 5197 O O . LEU A 1 707 ? 38.976 -32.605 -3.856 1.00 91.50 707 LEU A O 1
ATOM 5201 N N . LYS A 1 708 ? 36.883 -32.673 -4.678 1.00 91.19 708 LYS A N 1
ATOM 5202 C CA . LYS A 1 708 ? 37.241 -33.111 -6.030 1.00 91.19 708 LYS A CA 1
ATOM 5203 C C . LYS A 1 708 ? 36.816 -32.060 -7.044 1.00 91.19 708 LYS A C 1
ATOM 5205 O O . LYS A 1 708 ? 35.652 -31.696 -7.062 1.00 91.19 708 LYS A O 1
ATOM 5210 N N . ASN A 1 709 ? 37.718 -31.672 -7.942 1.00 92.31 709 ASN A N 1
ATOM 5211 C CA . ASN A 1 709 ? 37.325 -30.991 -9.173 1.00 92.31 709 ASN A CA 1
ATOM 5212 C C . ASN A 1 709 ? 37.012 -32.050 -10.236 1.00 92.31 709 ASN A C 1
ATOM 5214 O O . ASN A 1 709 ? 37.920 -32.711 -10.727 1.00 92.31 709 ASN A O 1
ATOM 5218 N N . GLN A 1 710 ? 35.749 -32.271 -10.565 1.00 91.56 710 GLN A N 1
ATOM 5219 C CA . GLN A 1 710 ? 35.309 -33.172 -11.632 1.00 91.56 710 GLN A CA 1
ATOM 5220 C C . GLN A 1 710 ? 35.004 -32.448 -12.952 1.00 91.56 710 GLN A C 1
ATOM 5222 O O . GLN A 1 710 ? 34.713 -33.114 -13.947 1.00 91.56 710 GLN A O 1
ATOM 5227 N N . GLY A 1 711 ? 35.112 -31.118 -12.969 1.00 90.06 711 GLY A N 1
ATOM 5228 C CA . GLY A 1 711 ? 34.948 -30.293 -14.160 1.00 90.06 711 GLY A CA 1
ATOM 5229 C C . GLY A 1 711 ? 36.133 -30.374 -15.116 1.00 90.06 711 GLY A C 1
ATOM 5230 O O . GLY A 1 711 ? 37.135 -31.055 -14.879 1.00 90.06 711 GLY A O 1
ATOM 5231 N N . THR A 1 712 ? 36.014 -29.657 -16.230 1.00 89.19 712 THR A N 1
ATOM 5232 C CA . THR A 1 712 ? 37.019 -29.618 -17.306 1.00 89.19 712 THR A CA 1
ATOM 5233 C C . THR A 1 712 ? 37.992 -28.446 -17.182 1.00 89.19 712 THR A C 1
ATOM 5235 O O . THR A 1 712 ? 39.020 -28.431 -17.858 1.00 89.19 712 THR A O 1
ATOM 5238 N N . GLY A 1 713 ? 37.688 -27.474 -16.320 1.00 88.38 713 GLY A N 1
ATOM 5239 C CA . GLY A 1 713 ? 38.504 -26.297 -16.033 1.00 88.38 713 GLY A CA 1
ATOM 5240 C C . GLY A 1 713 ? 39.264 -26.423 -14.716 1.00 88.38 713 GLY A C 1
ATOM 5241 O O . GLY A 1 713 ? 38.796 -27.038 -13.763 1.00 88.38 713 GLY A O 1
ATOM 5242 N N . SER A 1 714 ? 40.450 -25.826 -14.649 1.00 88.00 714 SER A N 1
ATOM 5243 C CA . SER A 1 714 ? 41.204 -25.696 -13.395 1.00 88.00 714 SER A CA 1
ATOM 5244 C C . SER A 1 714 ? 40.650 -24.544 -12.557 1.00 88.00 714 SER A C 1
ATOM 5246 O O . SER A 1 714 ? 40.233 -23.536 -13.125 1.00 88.00 714 SER A O 1
ATOM 5248 N N . THR A 1 715 ? 40.729 -24.631 -11.230 1.00 86.12 715 THR A N 1
ATOM 5249 C CA . THR A 1 715 ? 40.393 -23.513 -10.329 1.00 86.12 715 THR A CA 1
ATOM 5250 C C . THR A 1 715 ? 41.507 -23.218 -9.321 1.00 86.12 715 THR A C 1
ATOM 5252 O O . THR A 1 715 ? 42.404 -24.040 -9.116 1.00 86.12 715 THR A O 1
ATOM 5255 N N . GLY A 1 716 ? 41.489 -22.007 -8.757 1.00 79.56 716 GLY A N 1
ATOM 5256 C CA . GLY A 1 716 ? 42.375 -21.567 -7.677 1.00 79.56 716 GLY A CA 1
ATOM 5257 C C . GLY A 1 716 ? 41.908 -22.059 -6.301 1.00 79.56 716 GLY A C 1
ATOM 5258 O O . GLY A 1 716 ? 41.218 -23.070 -6.199 1.00 79.56 716 GLY A O 1
ATOM 5259 N N . GLY A 1 717 ? 42.292 -21.355 -5.231 1.00 77.06 717 GLY A N 1
ATOM 5260 C CA . GLY A 1 717 ? 41.847 -21.696 -3.873 1.00 77.06 717 GLY A CA 1
ATOM 5261 C C . GLY A 1 717 ? 40.322 -21.605 -3.733 1.00 77.06 717 GLY A C 1
ATOM 5262 O O . GLY A 1 717 ? 39.739 -20.581 -4.079 1.00 77.06 717 GLY A O 1
ATOM 5263 N N . SER A 1 718 ? 39.699 -22.666 -3.215 1.00 85.44 718 SER A N 1
ATOM 5264 C CA . SER A 1 718 ? 38.262 -22.751 -2.909 1.00 85.44 718 SER A CA 1
ATOM 5265 C C . SER A 1 718 ? 38.024 -22.672 -1.395 1.00 85.44 718 SER A C 1
ATOM 5267 O O . SER A 1 718 ? 38.962 -22.791 -0.600 1.00 85.44 718 SER A O 1
ATOM 5269 N N . LYS A 1 719 ? 36.776 -22.449 -0.978 1.00 89.38 719 LYS A N 1
ATOM 5270 C CA . LYS A 1 719 ? 36.366 -22.523 0.428 1.00 89.38 719 LYS A CA 1
ATOM 5271 C C . LYS A 1 719 ? 35.209 -23.496 0.578 1.00 89.38 719 LYS A C 1
ATOM 5273 O O . LYS A 1 719 ? 34.191 -23.333 -0.084 1.00 89.38 719 LYS A O 1
ATOM 5278 N N . THR A 1 720 ? 35.341 -24.457 1.481 1.00 91.44 720 THR A N 1
ATOM 5279 C CA . THR A 1 720 ? 34.245 -25.368 1.827 1.00 91.44 720 THR A CA 1
ATOM 5280 C C . THR A 1 720 ? 33.464 -24.774 2.995 1.00 91.44 720 THR A C 1
ATOM 5282 O O . THR A 1 720 ? 34.060 -24.493 4.035 1.00 91.44 720 THR A O 1
ATOM 5285 N N . SER A 1 721 ? 32.154 -24.573 2.841 1.00 92.75 721 SER A N 1
ATOM 5286 C CA . SER A 1 721 ? 31.259 -24.168 3.937 1.00 92.75 721 SER A CA 1
ATOM 5287 C C . SER A 1 721 ? 30.621 -25.383 4.601 1.00 92.75 721 SER A C 1
ATOM 5289 O O . SER A 1 721 ? 30.403 -26.414 3.961 1.00 92.75 721 SER A O 1
ATOM 5291 N N . PHE A 1 722 ? 30.281 -25.243 5.879 1.00 92.94 722 PHE A N 1
ATOM 5292 C CA . PHE A 1 722 ? 29.625 -26.286 6.662 1.00 92.94 722 PHE A CA 1
ATOM 5293 C C . PHE A 1 722 ? 28.329 -25.762 7.273 1.00 92.94 722 PHE A C 1
ATOM 5295 O O . PHE A 1 722 ? 28.309 -24.640 7.778 1.00 92.94 722 PHE A O 1
ATOM 5302 N N . TYR A 1 723 ? 27.283 -26.586 7.276 1.00 93.06 723 TYR A N 1
ATOM 5303 C CA . TYR A 1 723 ? 25.961 -26.218 7.785 1.00 93.06 723 TYR A CA 1
ATOM 5304 C C . TYR A 1 723 ? 25.325 -27.350 8.593 1.00 93.06 723 TYR A C 1
ATOM 5306 O O . TYR A 1 723 ? 25.601 -28.525 8.340 1.00 93.06 723 TYR A O 1
ATOM 5314 N N . LEU A 1 724 ? 24.451 -27.006 9.539 1.00 91.75 724 LEU A N 1
ATOM 5315 C CA . LEU A 1 724 ? 23.523 -27.948 10.166 1.00 91.75 724 LEU A CA 1
ATOM 5316 C C . LEU A 1 724 ? 22.116 -27.725 9.636 1.00 91.75 724 LEU A C 1
ATOM 5318 O O . LEU A 1 724 ? 21.588 -26.628 9.776 1.00 91.75 724 LEU A O 1
ATOM 5322 N N . SER A 1 725 ? 21.502 -28.796 9.148 1.00 90.69 725 SER A N 1
ATOM 5323 C CA . SER A 1 725 ? 20.119 -28.804 8.684 1.00 90.69 725 SER A CA 1
ATOM 5324 C C . SER A 1 725 ? 19.236 -29.686 9.558 1.00 90.69 725 SER A C 1
ATOM 5326 O O . SER A 1 725 ? 19.707 -30.650 10.174 1.00 90.69 725 SER A O 1
ATOM 5328 N N . ARG A 1 726 ? 17.943 -29.370 9.631 1.00 86.69 726 ARG A N 1
ATOM 5329 C CA . ARG A 1 726 ? 16.933 -30.224 10.279 1.00 86.69 726 ARG A CA 1
ATOM 5330 C C . ARG A 1 726 ? 16.498 -31.383 9.388 1.00 86.69 726 ARG A C 1
ATOM 5332 O O . ARG A 1 726 ? 16.023 -32.396 9.910 1.00 86.69 726 ARG A O 1
ATOM 5339 N N . ASP A 1 727 ? 16.705 -31.273 8.087 1.00 85.00 727 ASP A N 1
ATOM 5340 C CA . ASP A 1 727 ? 16.402 -32.311 7.119 1.00 85.00 727 ASP A CA 1
ATOM 5341 C C . ASP A 1 727 ? 17.607 -32.575 6.201 1.00 85.00 727 ASP A C 1
ATOM 5343 O O . ASP A 1 727 ? 18.751 -32.271 6.532 1.00 85.00 727 ASP A O 1
ATOM 5347 N N . THR A 1 728 ? 17.382 -33.296 5.106 1.00 81.31 728 THR A N 1
ATOM 5348 C CA . THR A 1 728 ? 18.441 -33.646 4.151 1.00 81.31 728 THR A CA 1
ATOM 5349 C C . THR A 1 728 ? 18.570 -32.643 3.002 1.00 81.31 728 THR A C 1
ATOM 5351 O O . THR A 1 728 ? 19.370 -32.875 2.095 1.00 81.31 728 THR A O 1
ATOM 5354 N N . ALA A 1 729 ? 17.753 -31.593 2.984 1.00 80.06 729 ALA A N 1
ATOM 5355 C CA . ALA A 1 729 ? 17.785 -30.532 1.993 1.00 80.06 729 ALA A CA 1
ATOM 5356 C C . ALA A 1 729 ? 18.640 -29.366 2.504 1.00 80.06 729 ALA A C 1
ATOM 5358 O O . ALA A 1 729 ? 18.753 -29.132 3.699 1.00 80.06 729 ALA A O 1
ATOM 5359 N N . PHE A 1 730 ? 19.283 -28.663 1.574 1.00 81.50 730 PHE A N 1
ATOM 5360 C CA . PHE A 1 730 ? 19.954 -27.409 1.892 1.00 81.50 730 PHE A CA 1
ATOM 5361 C C . PHE A 1 730 ? 18.945 -26.262 1.754 1.00 81.50 730 PHE A C 1
ATOM 5363 O O . PHE A 1 730 ? 18.328 -26.145 0.689 1.00 81.50 730 PHE A O 1
ATOM 5370 N N . GLY A 1 731 ? 18.792 -25.442 2.791 1.00 78.81 731 GLY A N 1
ATOM 5371 C CA . GLY A 1 731 ? 17.798 -24.370 2.885 1.00 78.81 731 GLY A CA 1
ATOM 5372 C C . GLY A 1 731 ? 18.319 -23.118 3.594 1.00 78.81 731 GLY A C 1
ATOM 5373 O O . GLY A 1 731 ? 19.380 -23.127 4.216 1.00 78.81 731 GLY A O 1
ATOM 5374 N N . ASP A 1 732 ? 17.572 -22.016 3.485 1.00 76.38 732 ASP A N 1
ATOM 5375 C CA . ASP A 1 732 ? 17.913 -20.745 4.148 1.00 76.38 732 ASP A CA 1
ATOM 5376 C C . ASP A 1 732 ? 17.761 -20.822 5.682 1.00 76.38 732 ASP A C 1
ATOM 5378 O O . ASP A 1 732 ? 18.278 -19.968 6.399 1.00 76.38 732 ASP A O 1
ATOM 5382 N N . ASP A 1 733 ? 17.081 -21.855 6.182 1.00 78.69 733 ASP A N 1
ATOM 5383 C CA . ASP A 1 733 ? 16.932 -22.204 7.596 1.00 78.69 733 ASP A CA 1
ATOM 5384 C C . ASP A 1 733 ? 18.124 -23.002 8.165 1.00 78.69 733 ASP A C 1
ATOM 5386 O O . ASP A 1 733 ? 18.170 -23.292 9.366 1.00 78.69 733 ASP A O 1
ATOM 5390 N N . ASP A 1 734 ? 19.108 -23.352 7.330 1.00 86.88 734 ASP A N 1
ATOM 5391 C CA . ASP A 1 734 ? 20.285 -24.100 7.756 1.00 86.88 734 ASP A CA 1
ATOM 5392 C C . ASP A 1 734 ? 21.288 -23.237 8.529 1.00 86.88 734 ASP A C 1
ATOM 5394 O O . ASP A 1 734 ? 21.715 -22.154 8.120 1.00 86.88 734 ASP A O 1
ATOM 5398 N N . ILE A 1 735 ? 21.799 -23.787 9.628 1.00 87.94 735 ILE A N 1
ATOM 5399 C CA . ILE A 1 735 ? 22.718 -23.074 10.512 1.00 87.94 735 ILE A CA 1
ATOM 5400 C C . ILE A 1 735 ? 24.139 -23.146 9.951 1.00 87.94 735 ILE A C 1
ATOM 5402 O O . ILE A 1 735 ? 24.785 -24.196 10.005 1.00 87.94 735 ILE A O 1
ATOM 5406 N N . SER A 1 736 ? 24.668 -22.018 9.477 1.00 90.56 736 SER A N 1
ATOM 5407 C CA . SER A 1 736 ? 26.064 -21.907 9.038 1.00 90.56 736 SER A CA 1
ATOM 5408 C C . SER A 1 736 ? 27.045 -22.083 10.201 1.00 90.56 736 SER A C 1
ATOM 5410 O O . SER A 1 736 ? 26.986 -21.377 11.208 1.00 90.56 736 SER A O 1
ATOM 5412 N N . LEU A 1 737 ? 27.994 -23.006 10.044 1.00 88.88 737 LEU A N 1
ATOM 5413 C CA . LEU A 1 737 ? 29.050 -23.278 11.022 1.00 88.88 737 LEU A CA 1
ATOM 5414 C C . LEU A 1 737 ? 30.416 -22.678 10.638 1.00 88.88 737 LEU A C 1
ATOM 5416 O O . LEU A 1 737 ? 31.396 -22.844 11.369 1.00 88.88 737 LEU A O 1
ATOM 5420 N N . GLY A 1 738 ? 30.497 -21.984 9.499 1.00 88.25 738 GLY A N 1
ATOM 5421 C CA . GLY A 1 738 ? 31.712 -21.340 8.993 1.00 88.25 738 GLY A CA 1
ATOM 5422 C C . GLY A 1 738 ? 32.323 -22.025 7.768 1.00 88.25 738 GLY A C 1
ATOM 5423 O O . GLY A 1 738 ? 31.704 -22.878 7.132 1.00 88.25 738 GLY A O 1
ATOM 5424 N N . THR A 1 739 ? 33.548 -21.616 7.417 1.00 89.56 739 THR A N 1
ATOM 5425 C CA . THR A 1 739 ? 34.235 -22.032 6.182 1.00 89.56 739 THR A CA 1
ATOM 5426 C C . THR A 1 739 ? 35.674 -22.470 6.428 1.00 89.56 739 THR A C 1
ATOM 5428 O O . THR A 1 739 ? 36.397 -21.794 7.160 1.00 89.56 739 THR A O 1
ATOM 5431 N N . GLU A 1 740 ? 36.122 -23.509 5.731 1.00 89.75 740 GLU A N 1
ATOM 5432 C CA . GLU A 1 740 ? 37.526 -23.929 5.654 1.00 89.75 740 GLU A CA 1
ATOM 5433 C C . GLU A 1 740 ? 38.144 -23.453 4.332 1.00 89.75 740 GLU A C 1
ATOM 5435 O O . GLU A 1 740 ? 37.534 -23.597 3.271 1.00 89.75 740 GLU A O 1
ATOM 5440 N N . ILE A 1 741 ? 39.354 -22.887 4.382 1.00 84.75 741 ILE A N 1
ATOM 5441 C CA . ILE A 1 741 ? 40.075 -22.430 3.186 1.00 84.75 741 ILE A CA 1
ATOM 5442 C C . ILE A 1 741 ? 40.949 -23.564 2.657 1.00 84.75 741 ILE A C 1
ATOM 5444 O O . ILE A 1 741 ? 41.874 -24.024 3.326 1.00 84.75 741 ILE A O 1
ATOM 5448 N N . GLU A 1 742 ? 40.724 -23.951 1.408 1.00 78.00 742 GLU A N 1
ATOM 5449 C CA . GLU A 1 742 ? 41.596 -24.874 0.698 1.00 78.00 742 GLU A CA 1
ATOM 5450 C C . GLU A 1 742 ? 42.880 -24.144 0.282 1.00 78.00 742 GLU A C 1
ATOM 5452 O O . GLU A 1 742 ? 42.830 -23.070 -0.318 1.00 78.00 742 GLU A O 1
ATOM 5457 N N . GLY A 1 743 ? 44.051 -24.697 0.624 1.00 64.06 743 GLY A N 1
ATOM 5458 C CA . GLY A 1 743 ? 45.344 -24.061 0.339 1.00 64.06 743 GLY A CA 1
ATOM 5459 C C . GLY A 1 743 ? 45.511 -23.630 -1.131 1.00 64.06 743 GLY A C 1
ATOM 5460 O O . GLY A 1 743 ? 44.961 -24.249 -2.033 1.00 64.06 743 GLY A O 1
ATOM 5461 N N . SER A 1 744 ? 46.316 -22.585 -1.370 1.00 58.56 744 SER A N 1
ATOM 5462 C CA . SER A 1 744 ? 46.482 -21.839 -2.642 1.00 58.56 744 SER A CA 1
ATOM 5463 C C . SER A 1 744 ? 47.001 -22.627 -3.876 1.00 58.56 744 SER A C 1
ATOM 5465 O O . SER A 1 744 ? 47.457 -22.018 -4.847 1.00 58.56 744 SER A O 1
ATOM 5467 N N . SER A 1 745 ? 46.990 -23.958 -3.877 1.00 65.69 745 SER A N 1
ATOM 5468 C CA . SER A 1 745 ? 47.363 -24.774 -5.039 1.00 65.69 745 SER A CA 1
ATOM 5469 C C . SER A 1 745 ? 46.211 -24.872 -6.039 1.00 65.69 745 SER A C 1
ATOM 5471 O O . SER A 1 745 ? 45.083 -25.155 -5.648 1.00 65.69 745 SER A O 1
ATOM 5473 N N . THR A 1 746 ? 46.502 -24.694 -7.328 1.00 80.50 746 THR A N 1
ATOM 5474 C CA . THR A 1 746 ? 45.539 -24.911 -8.413 1.00 80.50 746 THR A CA 1
ATOM 5475 C C . THR A 1 746 ? 45.009 -26.345 -8.407 1.00 80.50 746 THR A C 1
ATOM 5477 O O . THR A 1 746 ? 45.784 -27.303 -8.456 1.00 80.50 746 THR A O 1
ATOM 5480 N N . LEU A 1 747 ? 43.684 -26.500 -8.384 1.00 86.44 747 LEU A N 1
ATOM 5481 C CA . LEU A 1 747 ? 43.020 -27.798 -8.458 1.00 86.44 747 LEU A CA 1
ATOM 5482 C C . LEU A 1 747 ? 42.665 -28.099 -9.919 1.00 86.44 747 LEU A C 1
ATOM 5484 O O . LEU A 1 747 ? 41.700 -27.567 -10.473 1.00 86.44 747 LEU A O 1
ATOM 5488 N N . ALA A 1 748 ? 43.498 -28.921 -10.559 1.00 88.94 748 ALA A N 1
ATOM 5489 C CA . ALA A 1 748 ? 43.320 -29.338 -11.948 1.00 88.94 748 ALA A CA 1
ATOM 5490 C C . ALA A 1 748 ? 42.075 -30.236 -12.133 1.00 88.94 748 ALA A C 1
ATOM 5492 O O . ALA A 1 748 ? 41.626 -30.857 -11.164 1.00 88.94 748 ALA A O 1
ATOM 5493 N N . PRO A 1 749 ? 41.549 -30.367 -13.366 1.00 90.00 749 PRO A N 1
ATOM 5494 C CA . PRO A 1 749 ? 40.505 -31.333 -13.696 1.00 90.00 749 PRO A CA 1
ATOM 5495 C C . PRO A 1 749 ? 40.809 -32.738 -13.159 1.00 90.00 749 PRO A C 1
ATOM 5497 O O . PRO A 1 749 ? 41.922 -33.245 -13.299 1.00 90.00 749 PRO A O 1
ATOM 5500 N N . SER A 1 750 ? 39.805 -33.380 -12.566 1.00 87.44 750 SER A N 1
ATOM 5501 C CA . SER A 1 750 ? 39.858 -34.692 -11.896 1.00 87.44 750 SER A CA 1
ATOM 5502 C C . SER A 1 750 ? 40.714 -34.798 -10.622 1.00 87.44 750 SER A C 1
ATOM 5504 O O . SER A 1 750 ? 40.779 -35.885 -10.041 1.00 87.44 750 SER A O 1
ATOM 5506 N N . ALA A 1 751 ? 41.358 -33.725 -10.153 1.00 89.75 751 ALA A N 1
ATOM 5507 C CA . ALA A 1 751 ? 42.165 -33.761 -8.932 1.00 89.75 751 ALA A CA 1
ATOM 5508 C C . ALA A 1 751 ? 41.297 -33.841 -7.659 1.00 89.75 751 ALA A C 1
ATOM 5510 O O . ALA A 1 751 ? 40.205 -33.276 -7.603 1.00 89.75 751 ALA A O 1
ATOM 5511 N N . VAL A 1 752 ? 41.807 -34.523 -6.625 1.00 89.88 752 VAL A N 1
ATOM 5512 C CA . VAL A 1 752 ? 41.146 -34.718 -5.319 1.00 89.88 752 VAL A CA 1
ATOM 5513 C C . VAL A 1 752 ? 42.085 -34.289 -4.193 1.00 89.88 752 VAL A C 1
ATOM 5515 O O . VAL A 1 752 ? 43.258 -34.660 -4.200 1.00 89.88 752 VAL A O 1
ATOM 5518 N N . THR A 1 753 ? 41.566 -33.563 -3.201 1.00 89.31 753 THR A N 1
ATOM 5519 C CA . THR A 1 753 ? 42.297 -33.159 -1.990 1.00 89.31 753 THR A CA 1
ATOM 5520 C C . THR A 1 753 ? 41.528 -33.562 -0.731 1.00 89.31 753 THR A C 1
ATOM 5522 O O . THR A 1 753 ? 40.346 -33.264 -0.613 1.00 89.31 753 THR A O 1
ATOM 5525 N N . SER A 1 754 ? 42.188 -34.231 0.221 1.00 89.75 754 SER A N 1
ATOM 5526 C CA . SER A 1 754 ? 41.586 -34.636 1.505 1.00 89.75 754 SER A CA 1
ATOM 5527 C C . SER A 1 754 ? 41.781 -33.578 2.595 1.00 89.75 754 SER A C 1
ATOM 5529 O O . SER A 1 754 ? 42.867 -32.997 2.710 1.00 89.75 754 SER A O 1
ATOM 5531 N N . ARG A 1 755 ? 40.769 -33.398 3.451 1.00 90.00 755 ARG A N 1
ATOM 5532 C CA . ARG A 1 755 ? 40.765 -32.468 4.587 1.00 90.00 755 ARG A CA 1
ATOM 5533 C C . ARG A 1 755 ? 40.228 -33.087 5.868 1.00 90.00 755 ARG A C 1
ATOM 5535 O O . ARG A 1 755 ? 39.364 -33.957 5.850 1.00 90.00 755 ARG A O 1
ATOM 5542 N N . SER A 1 756 ? 40.763 -32.580 6.974 1.00 91.06 756 SER A N 1
ATOM 5543 C CA . SER A 1 756 ? 40.343 -32.851 8.346 1.00 91.06 756 SER A CA 1
ATOM 5544 C C . SER A 1 756 ? 40.396 -31.524 9.096 1.00 91.06 756 SER A C 1
ATOM 5546 O O . SER A 1 756 ? 41.483 -30.965 9.239 1.00 91.06 756 SER A O 1
ATOM 5548 N N . THR A 1 757 ? 39.255 -31.018 9.558 1.00 90.38 757 THR A N 1
ATOM 5549 C CA . THR A 1 757 ? 39.163 -29.728 10.266 1.00 90.38 757 THR A CA 1
ATOM 5550 C C . THR A 1 757 ? 38.187 -29.807 11.440 1.00 90.38 757 THR A C 1
ATOM 5552 O O . THR A 1 757 ? 37.352 -30.709 11.505 1.00 90.38 757 THR A O 1
ATOM 5555 N N . SER A 1 758 ? 38.324 -28.891 12.396 1.00 89.31 758 SER A N 1
ATOM 5556 C CA . SER A 1 758 ? 37.458 -28.801 13.575 1.00 89.31 758 SER A CA 1
ATOM 5557 C C . SER A 1 758 ? 36.542 -27.590 13.453 1.00 89.31 758 SER A C 1
ATOM 5559 O O . SER A 1 758 ? 37.021 -26.471 13.290 1.00 89.31 758 SER A O 1
ATOM 5561 N N . ILE A 1 759 ? 35.240 -27.807 13.597 1.00 89.81 759 ILE A N 1
ATOM 5562 C CA . ILE A 1 759 ? 34.201 -26.783 13.485 1.00 89.81 759 ILE A CA 1
ATOM 5563 C C . ILE A 1 759 ? 33.626 -26.493 14.870 1.00 89.81 759 ILE A C 1
ATOM 5565 O O . ILE A 1 759 ? 33.273 -27.416 15.597 1.00 89.81 759 ILE A O 1
ATOM 5569 N N . THR A 1 760 ? 33.502 -25.228 15.259 1.00 84.44 760 THR A N 1
ATOM 5570 C CA . THR A 1 760 ? 32.905 -24.865 16.553 1.00 84.44 760 THR A CA 1
ATOM 5571 C C . THR A 1 760 ? 31.380 -24.906 16.474 1.00 84.44 760 THR A C 1
ATOM 5573 O O . THR A 1 760 ? 30.781 -24.180 15.687 1.00 84.44 760 THR A O 1
ATOM 5576 N N . LEU A 1 761 ? 30.741 -25.704 17.330 1.00 82.88 761 LEU A N 1
ATOM 5577 C CA . LEU A 1 761 ? 29.292 -25.692 17.515 1.00 82.88 761 LEU A CA 1
ATOM 5578 C C . LEU A 1 761 ? 28.938 -24.545 18.459 1.00 82.88 761 LEU A C 1
ATOM 5580 O O . LEU A 1 761 ? 29.186 -24.635 19.661 1.00 82.88 761 LEU A O 1
ATOM 5584 N N . ALA A 1 762 ? 28.396 -23.451 17.928 1.00 71.00 762 ALA A N 1
ATOM 5585 C CA . ALA A 1 762 ? 28.056 -22.283 18.732 1.00 71.00 762 ALA A CA 1
ATOM 5586 C C . ALA A 1 762 ? 27.070 -22.642 19.867 1.00 71.00 762 ALA A C 1
ATOM 5588 O O . ALA A 1 762 ? 26.157 -23.439 19.645 1.00 71.00 762 ALA A O 1
ATOM 5589 N N . PRO A 1 763 ? 27.199 -22.046 21.071 1.00 61.25 763 PRO A N 1
ATOM 5590 C CA . PRO A 1 763 ? 26.268 -22.273 22.183 1.00 61.25 763 PRO A CA 1
ATOM 5591 C C . PRO A 1 763 ? 24.801 -21.935 21.874 1.00 61.25 763 PRO A C 1
ATOM 5593 O O . PRO A 1 763 ? 23.912 -22.369 22.596 1.00 61.25 763 PRO A O 1
ATOM 5596 N N . THR A 1 764 ? 24.565 -21.154 20.820 1.00 63.28 764 THR A N 1
ATOM 5597 C CA . THR A 1 764 ? 23.256 -20.712 20.324 1.00 63.28 764 THR A CA 1
ATOM 5598 C C . THR A 1 764 ? 22.535 -21.769 19.485 1.00 63.28 764 THR A C 1
ATOM 5600 O O . THR A 1 764 ? 21.358 -21.608 19.184 1.00 63.28 764 THR A O 1
ATOM 5603 N N . ILE A 1 765 ? 23.213 -22.854 19.097 1.00 73.56 765 ILE A N 1
ATOM 5604 C CA . ILE A 1 765 ? 22.600 -23.940 18.329 1.00 73.56 765 ILE A CA 1
ATOM 5605 C C . ILE A 1 765 ? 21.640 -24.701 19.242 1.00 73.56 765 ILE A C 1
ATOM 5607 O O . ILE A 1 765 ? 22.033 -25.190 20.301 1.00 73.56 765 ILE A O 1
ATOM 5611 N N . SER A 1 766 ? 20.383 -24.831 18.821 1.00 67.25 766 SER A N 1
ATOM 5612 C CA . SER A 1 766 ? 19.378 -25.594 19.565 1.00 67.25 766 SER A CA 1
ATOM 5613 C C . SER A 1 766 ? 19.754 -27.073 19.633 1.00 67.25 766 SER A C 1
ATOM 5615 O O . SER A 1 766 ? 20.231 -27.647 18.656 1.00 67.25 766 SER A O 1
ATOM 5617 N N . ALA A 1 767 ? 19.503 -27.728 20.763 1.00 72.81 767 ALA A N 1
ATOM 5618 C CA . ALA A 1 767 ? 19.690 -29.172 20.867 1.00 72.81 767 ALA A CA 1
ATOM 5619 C C . ALA A 1 767 ? 18.734 -29.937 19.946 1.00 72.81 767 ALA A C 1
ATOM 5621 O O . ALA A 1 767 ? 17.622 -29.487 19.676 1.00 72.81 767 ALA A O 1
ATOM 5622 N N . GLY A 1 768 ? 19.154 -31.112 19.484 1.00 77.75 768 GLY A N 1
ATOM 5623 C CA . GLY A 1 768 ? 18.340 -31.931 18.593 1.00 77.75 768 GLY A CA 1
ATOM 5624 C C . GLY A 1 768 ? 19.159 -32.762 17.619 1.00 77.75 768 GLY A C 1
ATOM 5625 O O . GLY A 1 768 ? 20.386 -32.825 17.692 1.00 77.75 768 GLY A O 1
ATOM 5626 N N . LYS A 1 769 ? 18.459 -33.437 16.710 1.00 87.38 769 LYS A N 1
ATOM 5627 C CA . LYS A 1 769 ? 19.080 -34.149 15.592 1.00 87.38 769 LYS A CA 1
ATOM 5628 C C . LYS A 1 769 ? 19.222 -33.199 14.411 1.00 87.38 769 LYS A C 1
ATOM 5630 O O . LYS A 1 769 ? 18.256 -32.526 14.069 1.00 87.38 769 LYS A O 1
ATOM 5635 N N . TYR A 1 770 ? 20.399 -33.204 13.802 1.00 90.75 770 TYR A N 1
ATOM 5636 C CA . TYR A 1 770 ? 20.712 -32.421 12.613 1.00 90.75 770 TYR A CA 1
ATOM 5637 C C . TYR A 1 770 ? 21.412 -33.291 11.578 1.00 90.75 770 TYR A C 1
ATOM 5639 O O . TYR A 1 770 ? 22.069 -34.271 11.929 1.00 90.75 770 TYR A O 1
ATOM 5647 N N . TYR A 1 771 ? 21.329 -32.908 10.315 1.00 92.00 771 TYR A N 1
ATOM 5648 C CA . TYR A 1 771 ? 22.194 -33.401 9.255 1.00 92.00 771 TYR A CA 1
ATOM 5649 C C . TYR A 1 771 ? 23.322 -32.395 9.041 1.00 92.00 771 TYR A C 1
ATOM 5651 O O . TYR A 1 771 ? 23.100 -31.187 9.047 1.00 92.00 771 TYR A O 1
ATOM 5659 N N . LEU A 1 772 ? 24.552 -32.887 8.897 1.00 92.88 772 LEU A N 1
ATOM 5660 C CA . LEU A 1 772 ? 25.703 -32.037 8.608 1.00 92.88 772 LEU A CA 1
ATOM 5661 C C . LEU A 1 772 ? 25.886 -31.952 7.093 1.00 92.88 772 LEU A C 1
ATOM 5663 O O . LEU A 1 772 ? 26.103 -32.983 6.450 1.00 92.88 772 LEU A O 1
ATOM 5667 N N . ILE A 1 773 ? 25.821 -30.739 6.554 1.00 92.38 773 ILE A N 1
ATOM 5668 C CA . ILE A 1 773 ? 25.974 -30.440 5.130 1.00 92.38 773 ILE A CA 1
ATOM 5669 C C . ILE A 1 773 ? 27.344 -29.802 4.892 1.00 92.38 773 ILE A C 1
ATOM 5671 O O . ILE A 1 773 ? 27.761 -28.890 5.605 1.00 92.38 773 ILE A O 1
ATOM 5675 N N . PHE A 1 774 ? 28.041 -30.285 3.870 1.00 93.19 774 PHE A N 1
ATOM 5676 C CA . PHE A 1 774 ? 29.296 -29.750 3.358 1.00 93.19 774 PHE A CA 1
ATOM 5677 C C . PHE A 1 774 ? 29.019 -29.173 1.983 1.00 93.19 774 PHE A C 1
ATOM 5679 O O . PHE A 1 774 ? 28.485 -29.882 1.133 1.00 93.19 774 PHE A O 1
ATOM 5686 N N . LYS A 1 775 ? 29.412 -27.928 1.744 1.00 92.25 775 LYS A N 1
ATOM 5687 C CA . LYS A 1 775 ? 29.242 -27.273 0.450 1.00 92.25 775 LYS A CA 1
ATOM 5688 C C . LYS A 1 775 ? 30.602 -26.834 -0.081 1.00 92.25 775 LYS A C 1
ATOM 5690 O O . LYS A 1 775 ? 31.233 -25.955 0.508 1.00 92.25 775 LYS A O 1
ATOM 5695 N N . ALA A 1 776 ? 31.064 -27.474 -1.154 1.00 90.38 776 ALA A N 1
ATOM 5696 C CA . ALA A 1 776 ? 32.191 -26.989 -1.946 1.00 90.38 776 ALA A CA 1
ATOM 5697 C C . ALA A 1 776 ? 31.873 -25.590 -2.500 1.00 90.38 776 ALA A C 1
ATOM 5699 O O . ALA A 1 776 ? 30.705 -25.267 -2.676 1.00 90.38 776 ALA A O 1
ATOM 5700 N N . ASP A 1 777 ? 32.894 -24.747 -2.681 1.00 89.88 777 ASP A N 1
ATOM 5701 C CA . ASP A 1 777 ? 32.723 -23.317 -2.999 1.00 89.88 777 ASP A CA 1
ATOM 5702 C C . ASP A 1 777 ? 31.560 -22.657 -2.239 1.00 89.88 777 ASP A C 1
ATOM 5704 O O . ASP A 1 777 ? 30.679 -22.008 -2.790 1.00 89.88 777 ASP A O 1
ATOM 5708 N N . GLY A 1 778 ? 31.517 -22.859 -0.926 1.00 85.25 778 GLY A N 1
ATOM 5709 C CA . GLY A 1 778 ? 30.376 -22.447 -0.123 1.00 85.25 778 GLY A CA 1
ATOM 5710 C C . GLY A 1 778 ? 29.992 -20.958 -0.235 1.00 85.25 778 GLY A C 1
ATOM 5711 O O . GLY A 1 778 ? 28.798 -20.665 -0.175 1.00 85.25 778 GLY A O 1
ATOM 5712 N N . PRO A 1 779 ? 30.938 -20.014 -0.434 1.00 84.31 779 PRO A N 1
ATOM 5713 C CA . PRO A 1 779 ? 30.626 -18.615 -0.742 1.00 84.31 779 PRO A CA 1
ATOM 5714 C C . PRO A 1 779 ? 30.115 -18.327 -2.166 1.00 84.31 779 PRO A C 1
ATOM 5716 O O . PRO A 1 779 ? 29.696 -17.198 -2.405 1.00 84.31 779 PRO A O 1
ATOM 5719 N N . GLY A 1 780 ? 30.198 -19.275 -3.104 1.00 85.62 780 GLY A N 1
ATOM 5720 C CA . GLY A 1 780 ? 29.773 -19.106 -4.500 1.00 85.62 780 GLY A CA 1
ATOM 5721 C C . GLY A 1 780 ? 30.667 -18.173 -5.326 1.00 85.62 780 GLY A C 1
ATOM 5722 O O . GLY A 1 780 ? 30.162 -17.397 -6.135 1.00 85.62 780 GLY A O 1
ATOM 5723 N N . ASN A 1 781 ? 31.982 -18.156 -5.075 1.00 84.50 781 ASN A N 1
ATOM 5724 C CA . ASN A 1 781 ? 32.909 -17.246 -5.765 1.00 84.50 781 ASN A CA 1
ATOM 5725 C C . ASN A 1 781 ? 33.561 -17.865 -7.010 1.00 84.50 781 ASN A C 1
ATOM 5727 O O . ASN A 1 781 ? 34.212 -17.152 -7.780 1.00 84.50 781 ASN A O 1
ATOM 5731 N N . ILE A 1 782 ? 33.458 -19.179 -7.181 1.00 87.88 782 ILE A N 1
ATOM 5732 C CA . ILE A 1 782 ? 34.010 -19.922 -8.306 1.00 87.88 782 ILE A CA 1
ATOM 5733 C C . ILE A 1 782 ? 32.830 -20.313 -9.180 1.00 87.88 782 ILE A C 1
ATOM 5735 O O . ILE A 1 782 ? 31.967 -21.050 -8.748 1.00 87.88 782 ILE A O 1
ATOM 5739 N N . VAL A 1 783 ? 32.806 -19.835 -10.422 1.00 88.56 783 VAL A N 1
ATOM 5740 C CA . VAL A 1 783 ? 31.755 -20.235 -11.362 1.00 88.56 783 VAL A CA 1
ATOM 5741 C C . VAL A 1 783 ? 32.055 -21.636 -11.890 1.00 88.56 783 VAL A C 1
ATOM 5743 O O . VAL A 1 783 ? 33.114 -21.867 -12.488 1.00 88.56 783 VAL A O 1
ATOM 5746 N N . GLU A 1 784 ? 31.110 -22.548 -11.692 1.00 90.12 784 GLU A N 1
ATOM 5747 C CA . GLU A 1 784 ? 31.264 -23.979 -11.939 1.00 90.12 784 GLU A CA 1
ATOM 5748 C C . GLU A 1 784 ? 30.412 -24.460 -13.128 1.00 90.12 784 GLU A C 1
ATOM 5750 O O . GLU A 1 784 ? 29.416 -23.841 -13.502 1.00 90.12 784 GLU A O 1
ATOM 5755 N N . SER A 1 785 ? 30.764 -25.590 -13.759 1.00 88.56 785 SER A N 1
ATOM 5756 C CA . SER A 1 785 ? 29.889 -26.204 -14.781 1.00 88.56 785 SER A CA 1
ATOM 5757 C C . SER A 1 785 ? 28.607 -26.797 -14.197 1.00 88.56 785 SER A C 1
ATOM 5759 O O . SER A 1 785 ? 27.669 -27.073 -14.947 1.00 88.56 785 SER A O 1
ATOM 5761 N N . ASN A 1 786 ? 28.574 -27.025 -12.887 1.00 87.44 786 ASN A N 1
ATOM 5762 C CA . ASN A 1 786 ? 27.398 -27.453 -12.154 1.00 87.44 786 ASN A CA 1
ATOM 5763 C C . ASN A 1 786 ? 27.487 -26.873 -10.745 1.00 87.44 786 ASN A C 1
ATOM 5765 O O . ASN A 1 786 ? 28.379 -27.246 -10.007 1.00 87.44 786 ASN A O 1
ATOM 5769 N N . GLU A 1 787 ? 26.574 -25.970 -10.401 1.00 85.94 787 GLU A N 1
ATOM 5770 C CA . GLU A 1 787 ? 26.503 -25.364 -9.062 1.00 85.94 787 GLU A CA 1
ATOM 5771 C C . GLU A 1 787 ? 25.625 -26.180 -8.098 1.00 85.94 787 GLU A C 1
ATOM 5773 O O . GLU A 1 787 ? 25.590 -25.953 -6.889 1.00 85.94 787 GLU A O 1
ATOM 5778 N N . GLY A 1 788 ? 24.840 -27.120 -8.634 1.00 85.81 788 GLY A N 1
ATOM 5779 C CA . GLY A 1 788 ? 23.828 -27.857 -7.877 1.00 85.81 788 GLY A CA 1
ATOM 5780 C C . GLY A 1 788 ? 24.363 -29.084 -7.140 1.00 85.81 788 GLY A C 1
ATOM 5781 O O . GLY A 1 788 ? 23.631 -29.694 -6.366 1.00 85.81 788 GLY A O 1
ATOM 5782 N N . ASN A 1 789 ? 25.610 -29.484 -7.388 1.00 88.38 789 ASN A N 1
ATOM 5783 C CA . ASN A 1 789 ? 26.229 -30.690 -6.826 1.00 88.38 789 ASN A CA 1
ATOM 5784 C C . ASN A 1 789 ? 27.347 -30.385 -5.815 1.00 88.38 789 ASN A C 1
ATOM 5786 O O . ASN A 1 789 ? 27.990 -31.313 -5.320 1.00 88.38 789 ASN A O 1
ATOM 5790 N N . ASN A 1 790 ? 27.548 -29.113 -5.472 1.00 88.00 790 ASN A N 1
ATOM 5791 C CA . ASN A 1 790 ? 28.591 -28.687 -4.545 1.00 88.00 790 ASN A CA 1
ATOM 5792 C C . ASN A 1 790 ? 28.305 -29.185 -3.112 1.00 88.00 790 ASN A C 1
ATOM 5794 O O . ASN A 1 790 ? 29.220 -29.327 -2.298 1.00 88.00 790 ASN A O 1
ATOM 5798 N N . GLY A 1 791 ? 27.031 -29.458 -2.801 1.00 82.50 791 GLY A N 1
ATOM 5799 C CA . GLY A 1 791 ? 26.546 -29.915 -1.500 1.00 82.50 791 GLY A CA 1
ATOM 5800 C C . GLY A 1 791 ? 26.538 -31.439 -1.327 1.00 82.50 791 GLY A C 1
ATOM 5801 O O . GLY A 1 791 ? 25.974 -32.162 -2.145 1.00 82.50 791 GLY A O 1
ATOM 5802 N N . VAL A 1 792 ? 27.080 -31.934 -0.212 1.00 86.06 792 VAL A N 1
ATOM 5803 C CA . VAL A 1 792 ? 26.887 -33.309 0.280 1.00 86.06 792 VAL A CA 1
ATOM 5804 C C . VAL A 1 792 ? 26.529 -33.276 1.758 1.00 86.06 792 VAL A C 1
ATOM 5806 O O . VAL A 1 792 ? 27.206 -32.621 2.548 1.00 86.06 792 VAL A O 1
ATOM 5809 N N . TYR A 1 793 ? 25.503 -34.030 2.149 1.00 84.56 793 TYR A N 1
ATOM 5810 C CA . TYR A 1 793 ? 25.130 -34.219 3.548 1.00 84.56 793 TYR A CA 1
ATOM 5811 C C . TYR A 1 793 ? 25.538 -35.601 4.059 1.00 84.56 793 TYR A C 1
ATOM 5813 O O . TYR A 1 793 ? 25.636 -36.578 3.313 1.00 84.56 793 TYR A O 1
ATOM 5821 N N . ILE A 1 794 ? 25.778 -35.698 5.364 1.00 84.75 794 ILE A N 1
ATOM 5822 C CA . ILE A 1 794 ? 25.980 -36.985 6.028 1.00 84.75 794 ILE A CA 1
ATOM 5823 C C . ILE A 1 794 ? 24.604 -37.602 6.298 1.00 84.75 794 ILE A C 1
ATOM 5825 O O . ILE A 1 794 ? 23.853 -37.107 7.129 1.00 84.75 794 ILE A O 1
ATOM 5829 N N . ASN A 1 795 ? 24.287 -38.720 5.637 1.00 81.25 795 ASN A N 1
ATOM 5830 C CA . ASN A 1 795 ? 22.975 -39.390 5.722 1.00 81.25 795 ASN A CA 1
ATOM 5831 C C . ASN A 1 795 ? 22.573 -39.856 7.133 1.00 81.25 795 ASN A C 1
ATOM 5833 O O . ASN A 1 795 ? 21.418 -40.205 7.364 1.00 81.25 795 ASN A O 1
ATOM 5837 N N . THR A 1 796 ? 23.524 -39.934 8.065 1.00 84.56 796 THR A N 1
ATOM 5838 C CA . THR A 1 796 ? 23.242 -40.256 9.467 1.00 84.56 796 THR A CA 1
ATOM 5839 C C . THR A 1 796 ? 23.200 -38.958 10.269 1.00 84.56 796 THR A C 1
ATOM 5841 O O . THR A 1 796 ? 24.226 -38.279 10.326 1.00 84.56 796 THR A O 1
ATOM 5844 N N . PRO A 1 797 ? 22.070 -38.614 10.910 1.00 86.75 797 PRO A N 1
ATOM 5845 C CA . PRO A 1 797 ? 21.973 -37.376 11.663 1.00 86.75 797 PRO A CA 1
ATOM 5846 C C . PRO A 1 797 ? 22.907 -37.390 12.878 1.00 86.75 797 PRO A C 1
ATOM 5848 O O . PRO A 1 797 ? 23.002 -38.386 13.604 1.00 86.75 797 PRO A O 1
ATOM 5851 N N . ILE A 1 798 ? 23.563 -36.259 13.125 1.00 90.25 798 ILE A N 1
ATOM 5852 C CA . ILE A 1 798 ? 24.308 -35.991 14.349 1.00 90.25 798 ILE A CA 1
ATOM 5853 C C . ILE A 1 798 ? 23.332 -35.567 15.451 1.00 90.25 798 ILE A C 1
ATOM 5855 O O . ILE A 1 798 ? 22.448 -34.737 15.243 1.00 90.25 798 ILE A O 1
ATOM 5859 N N . THR A 1 799 ? 23.481 -36.136 16.647 1.00 87.81 799 THR A N 1
ATOM 5860 C CA . THR A 1 799 ? 22.719 -35.688 17.824 1.00 87.81 799 THR A CA 1
ATOM 5861 C C . THR A 1 799 ? 23.502 -34.610 18.568 1.00 87.81 799 THR A C 1
ATOM 5863 O O . THR A 1 799 ? 24.564 -34.887 19.135 1.00 87.81 799 THR A O 1
ATOM 5866 N N . LEU A 1 800 ? 22.973 -33.389 18.572 1.00 84.12 800 LEU A N 1
ATOM 5867 C CA . LEU A 1 800 ? 23.494 -32.267 19.339 1.00 84.12 800 LEU A CA 1
ATOM 5868 C C . LEU A 1 800 ? 22.827 -32.219 20.704 1.00 84.12 800 LEU A C 1
ATOM 5870 O O . LEU A 1 800 ? 21.622 -31.993 20.831 1.00 84.12 800 LEU A O 1
ATOM 5874 N N . ASN A 1 801 ? 23.631 -32.454 21.732 1.00 66.56 801 ASN A N 1
ATOM 5875 C CA . ASN A 1 801 ? 23.160 -32.446 23.106 1.00 66.56 801 ASN A CA 1
ATOM 5876 C C . ASN A 1 801 ? 23.213 -31.020 23.661 1.00 66.56 801 ASN A C 1
ATOM 5878 O O . ASN A 1 801 ? 24.219 -30.332 23.439 1.00 66.56 801 ASN A O 1
ATOM 5882 N N . PRO A 1 802 ? 22.174 -30.584 24.400 1.00 54.25 802 PRO A N 1
ATOM 5883 C CA . PRO A 1 802 ? 22.177 -29.271 25.021 1.00 54.25 802 PRO A CA 1
ATOM 5884 C C . PRO A 1 802 ? 23.378 -29.168 25.955 1.00 54.25 802 PRO A C 1
ATOM 5886 O O . PRO A 1 802 ? 23.658 -30.081 26.738 1.00 54.25 802 PRO A O 1
ATOM 5889 N N . VAL A 1 803 ? 24.061 -28.027 25.917 1.00 47.50 803 VAL A N 1
ATOM 5890 C CA . VAL A 1 803 ? 24.785 -27.598 27.111 1.00 47.50 803 VAL A CA 1
ATOM 5891 C C . VAL A 1 803 ? 23.711 -27.243 28.113 1.00 47.50 803 VAL A C 1
ATOM 5893 O O . VAL A 1 803 ? 22.804 -26.479 27.791 1.00 47.50 803 VAL A O 1
ATOM 5896 N N . ASN A 1 804 ? 23.781 -27.801 29.315 1.00 42.09 804 ASN A N 1
ATOM 5897 C CA . ASN A 1 804 ? 22.937 -27.336 30.407 1.00 42.09 804 ASN A CA 1
ATOM 5898 C C . ASN A 1 804 ? 22.974 -25.792 30.477 1.00 42.09 804 ASN A C 1
ATOM 5900 O O . ASN A 1 804 ? 24.005 -25.226 30.833 1.00 42.09 804 ASN A O 1
ATOM 5904 N N . GLY A 1 805 ? 21.846 -25.139 30.165 1.00 51.19 805 GLY A N 1
ATOM 5905 C CA . GLY A 1 805 ? 21.538 -23.776 30.597 1.00 51.19 805 GLY A CA 1
ATOM 5906 C C . GLY A 1 805 ? 21.940 -22.594 29.710 1.00 51.19 805 GLY A C 1
ATOM 5907 O O . GLY A 1 805 ? 22.204 -21.557 30.304 1.00 51.19 805 GLY A O 1
ATOM 5908 N N . GLY A 1 806 ? 21.983 -22.718 28.372 1.00 55.22 806 GLY A N 1
ATOM 5909 C CA . GLY A 1 806 ? 21.755 -21.645 27.366 1.00 55.22 806 GLY A CA 1
ATOM 5910 C C . GLY A 1 806 ? 22.575 -20.338 27.381 1.00 55.22 806 GLY A C 1
ATOM 5911 O O . GLY A 1 806 ? 22.567 -19.625 26.382 1.00 55.22 806 GLY A O 1
ATOM 5912 N N . GLY A 1 807 ? 23.298 -20.030 28.458 1.00 66.88 807 GLY A N 1
ATOM 5913 C CA . GLY A 1 807 ? 23.927 -18.744 28.735 1.00 66.88 807 GLY A CA 1
ATOM 5914 C C . GLY A 1 807 ? 22.930 -17.582 28.805 1.00 66.88 807 GLY A C 1
ATOM 5915 O O . GLY A 1 807 ? 21.993 -17.483 28.024 1.00 66.88 807 GLY A O 1
ATOM 5916 N N . PHE A 1 808 ? 23.153 -16.642 29.719 1.00 81.44 808 PHE A N 1
ATOM 5917 C CA . PHE A 1 808 ? 22.477 -15.349 29.632 1.00 81.44 808 PHE A CA 1
ATOM 5918 C C . PHE A 1 808 ? 23.035 -14.562 28.429 1.00 81.44 808 PHE A C 1
ATOM 5920 O O . PHE A 1 808 ? 24.248 -14.351 28.344 1.00 81.44 808 PHE A O 1
ATOM 5927 N N . ASN A 1 809 ? 22.169 -14.133 27.509 1.00 86.88 809 ASN A N 1
ATOM 5928 C CA . ASN A 1 809 ? 22.489 -13.299 26.351 1.00 86.88 809 ASN A CA 1
ATOM 5929 C C . ASN A 1 809 ? 22.086 -11.838 26.626 1.00 86.88 809 ASN A C 1
ATOM 5931 O O . ASN A 1 809 ? 20.988 -11.579 27.107 1.00 86.88 809 ASN A O 1
ATOM 5935 N N . SER A 1 810 ? 22.943 -10.866 26.297 1.00 85.69 810 SER A N 1
ATOM 5936 C CA . SER A 1 810 ? 22.663 -9.445 26.571 1.00 85.69 810 SER A CA 1
ATOM 5937 C C . SER A 1 810 ? 21.568 -8.811 25.701 1.00 85.69 810 SER A C 1
ATOM 5939 O O . SER A 1 810 ? 21.190 -7.666 25.942 1.00 85.69 810 SER A O 1
ATOM 5941 N N . THR A 1 811 ? 21.082 -9.541 24.700 1.00 84.88 811 THR A N 1
ATOM 5942 C CA . THR A 1 811 ? 20.031 -9.145 23.758 1.00 84.88 811 THR A CA 1
ATOM 5943 C C . THR A 1 811 ? 18.731 -9.904 24.020 1.00 84.88 811 THR A C 1
ATOM 5945 O O . THR A 1 811 ? 17.681 -9.284 24.086 1.00 84.88 811 THR A O 1
ATOM 5948 N N . THR A 1 812 ? 18.781 -11.224 24.221 1.00 87.19 812 THR A N 1
ATOM 5949 C CA . THR A 1 812 ? 17.577 -12.081 24.338 1.00 87.19 812 THR A CA 1
ATOM 5950 C C . THR A 1 812 ? 17.398 -12.734 25.713 1.00 87.19 812 THR A C 1
ATOM 5952 O O . THR A 1 812 ? 16.415 -13.427 25.963 1.00 87.19 812 THR A O 1
ATOM 5955 N N . GLY A 1 813 ? 18.341 -12.534 26.632 1.00 89.94 813 GLY A N 1
ATOM 5956 C CA . GLY A 1 813 ? 18.315 -13.107 27.974 1.00 89.94 813 GLY A CA 1
ATOM 5957 C C . GLY A 1 813 ? 18.544 -14.610 27.921 1.00 89.94 813 GLY A C 1
ATOM 5958 O O . GLY A 1 813 ? 19.507 -15.076 27.313 1.00 89.94 813 GLY A O 1
ATOM 5959 N N . TYR A 1 814 ? 17.674 -15.375 28.571 1.00 89.06 814 TYR A N 1
ATOM 5960 C CA . TYR A 1 814 ? 17.670 -16.836 28.476 1.00 89.06 814 TYR A CA 1
ATOM 5961 C C . TYR A 1 814 ? 16.843 -17.355 27.282 1.00 89.06 814 TYR A C 1
ATOM 5963 O O . TYR A 1 814 ? 16.809 -18.562 27.047 1.00 89.06 814 TYR A O 1
ATOM 5971 N N . GLY A 1 815 ? 16.229 -16.452 26.508 1.00 90.75 815 GLY A N 1
ATOM 5972 C CA . GLY A 1 815 ? 15.495 -16.752 25.281 1.00 90.75 815 GLY A CA 1
ATOM 5973 C C . GLY A 1 815 ? 14.029 -17.115 25.499 1.00 90.75 815 GLY A C 1
ATOM 5974 O O . GLY A 1 815 ? 13.466 -16.835 26.561 1.00 90.75 815 GLY A O 1
ATOM 5975 N N . LEU A 1 816 ? 13.414 -17.714 24.475 1.00 93.88 816 LEU A N 1
ATOM 5976 C CA . LEU A 1 816 ? 11.981 -17.992 24.431 1.00 93.88 816 LEU A CA 1
ATOM 5977 C C . LEU A 1 816 ? 11.598 -18.985 25.527 1.00 93.88 816 LEU A C 1
ATOM 5979 O O . LEU A 1 816 ? 12.230 -20.036 25.692 1.00 93.88 816 LEU A O 1
ATOM 5983 N N . ILE A 1 817 ? 10.556 -18.649 26.286 1.00 95.69 817 ILE A N 1
ATOM 5984 C CA . ILE A 1 817 ? 10.013 -19.537 27.308 1.00 95.69 817 ILE A CA 1
ATOM 5985 C C . ILE A 1 817 ? 9.437 -20.812 26.677 1.00 95.69 817 ILE A C 1
ATOM 5987 O O . ILE A 1 817 ? 8.739 -20.771 25.670 1.00 95.69 817 ILE A O 1
ATOM 5991 N N . ASN A 1 818 ? 9.700 -21.957 27.308 1.00 95.06 818 ASN A N 1
ATOM 5992 C CA . ASN A 1 818 ? 9.170 -23.252 26.890 1.00 95.06 818 ASN A CA 1
ATOM 5993 C C . ASN A 1 818 ? 8.372 -23.881 28.041 1.00 95.06 818 ASN A C 1
ATOM 5995 O O . ASN A 1 818 ? 8.947 -24.359 29.026 1.00 95.06 818 ASN A O 1
ATOM 5999 N N . ALA A 1 819 ? 7.045 -23.871 27.927 1.00 97.56 819 ALA A N 1
ATOM 6000 C CA . ALA A 1 819 ? 6.128 -24.351 28.952 1.00 97.56 819 ALA A CA 1
ATOM 6001 C C . ALA A 1 819 ? 6.269 -25.862 29.184 1.00 97.56 819 ALA A C 1
ATOM 6003 O O . ALA A 1 819 ? 6.359 -26.300 30.334 1.00 97.56 819 ALA A O 1
ATOM 6004 N N . ALA A 1 820 ? 6.374 -26.654 28.113 1.00 95.38 820 ALA A N 1
ATOM 6005 C CA . ALA A 1 820 ? 6.583 -28.099 28.187 1.00 95.38 820 ALA A CA 1
ATOM 6006 C C . ALA A 1 820 ? 7.835 -28.465 29.000 1.00 95.38 820 ALA A C 1
ATOM 6008 O O . ALA A 1 820 ? 7.790 -29.328 29.881 1.00 95.38 820 ALA A O 1
ATOM 6009 N N . ALA A 1 821 ? 8.953 -27.786 28.737 1.00 93.25 821 ALA A N 1
ATOM 6010 C CA . ALA A 1 821 ? 10.216 -28.011 29.426 1.00 93.25 821 ALA A CA 1
ATOM 6011 C C . ALA A 1 821 ? 10.167 -27.505 30.872 1.00 93.25 821 ALA A C 1
ATOM 6013 O O . ALA A 1 821 ? 10.595 -28.222 31.779 1.00 93.25 821 ALA A O 1
ATOM 6014 N N . ALA A 1 822 ? 9.609 -26.315 31.109 1.00 95.81 822 ALA A N 1
ATOM 6015 C CA . ALA A 1 822 ? 9.515 -25.723 32.441 1.00 95.81 822 ALA A CA 1
ATOM 6016 C C . ALA A 1 822 ? 8.647 -26.570 33.390 1.00 95.81 822 ALA A C 1
ATOM 6018 O O . ALA A 1 822 ? 9.066 -26.897 34.506 1.00 95.81 822 ALA A O 1
ATOM 6019 N N . VAL A 1 823 ? 7.465 -27.001 32.936 1.00 97.69 823 VAL A N 1
ATOM 6020 C CA . VAL A 1 823 ? 6.546 -27.831 33.732 1.00 97.69 823 VAL A CA 1
ATOM 6021 C C . VAL A 1 823 ? 7.124 -29.230 33.956 1.00 97.69 823 VAL A C 1
ATOM 6023 O O . VAL A 1 823 ? 7.132 -29.717 35.090 1.00 97.69 823 VAL A O 1
ATOM 6026 N N . ALA A 1 824 ? 7.698 -29.857 32.925 1.00 94.88 824 ALA A N 1
ATOM 6027 C CA . ALA A 1 824 ? 8.377 -31.142 33.081 1.00 94.88 824 ALA A CA 1
ATOM 6028 C C . ALA A 1 824 ? 9.542 -31.058 34.081 1.00 94.88 824 ALA A C 1
ATOM 6030 O O . ALA A 1 824 ? 9.678 -31.910 34.964 1.00 94.88 824 ALA A O 1
ATOM 6031 N N . LYS A 1 825 ? 10.350 -29.993 34.005 1.00 92.50 825 LYS A N 1
ATOM 6032 C CA . LYS A 1 825 ? 11.480 -29.767 34.912 1.00 92.50 825 LYS A CA 1
ATOM 6033 C C . LYS A 1 825 ? 11.023 -29.556 36.351 1.00 92.50 825 LYS A C 1
ATOM 6035 O O . LYS A 1 825 ? 11.648 -30.106 37.260 1.00 92.50 825 LYS A O 1
ATOM 6040 N N . ALA A 1 826 ? 9.925 -28.830 36.571 1.00 93.88 826 ALA A N 1
ATOM 6041 C CA . ALA A 1 826 ? 9.322 -28.691 37.895 1.00 93.88 826 ALA A CA 1
ATOM 6042 C C . ALA A 1 826 ? 8.983 -30.066 38.502 1.00 93.88 826 ALA A C 1
ATOM 6044 O O . ALA A 1 826 ? 9.288 -30.319 39.673 1.00 93.88 826 ALA A O 1
ATOM 6045 N N . LEU A 1 827 ? 8.450 -30.981 37.690 1.00 95.88 827 LEU A N 1
ATOM 6046 C CA . LEU A 1 827 ? 8.126 -32.361 38.071 1.00 95.88 827 LEU A CA 1
ATOM 6047 C C . LEU A 1 827 ? 9.345 -33.301 38.150 1.00 95.88 827 LEU A C 1
ATOM 6049 O O . LEU A 1 827 ? 9.194 -34.456 38.543 1.00 95.88 827 LEU A O 1
ATOM 6053 N N . GLY A 1 828 ? 10.550 -32.835 37.804 1.00 91.50 828 GLY A N 1
ATOM 6054 C CA . GLY A 1 828 ? 11.758 -33.667 37.761 1.00 91.50 828 GLY A CA 1
ATOM 6055 C C . GLY A 1 828 ? 11.790 -34.651 36.587 1.00 91.50 828 GLY A C 1
ATOM 6056 O O . GLY A 1 828 ? 12.429 -35.696 36.683 1.00 91.50 828 GLY A O 1
ATOM 6057 N N . GLN A 1 829 ? 11.090 -34.335 35.497 1.00 90.12 829 GLN A N 1
ATOM 6058 C CA . GLN A 1 829 ? 10.959 -35.161 34.298 1.00 90.12 829 GLN A CA 1
ATOM 6059 C C . GLN A 1 829 ? 11.739 -34.564 33.117 1.00 90.12 829 GLN A C 1
ATOM 6061 O O . GLN A 1 829 ? 12.173 -33.410 33.149 1.00 90.12 829 GLN A O 1
ATOM 6066 N N . SER A 1 830 ? 11.923 -35.362 32.063 1.00 83.19 830 SER A N 1
ATOM 6067 C CA . SER A 1 830 ? 12.331 -34.859 30.748 1.00 83.19 830 SER A CA 1
ATOM 6068 C C . SER A 1 830 ? 11.197 -34.059 30.107 1.00 83.19 830 SER A C 1
ATOM 6070 O O . SER A 1 830 ? 10.033 -34.379 30.349 1.00 83.19 830 SER A O 1
ATOM 6072 N N . THR A 1 831 ? 11.537 -33.079 29.262 1.00 89.62 831 THR A N 1
ATOM 6073 C CA . THR A 1 831 ? 10.580 -32.273 28.483 1.00 89.62 831 THR A CA 1
ATOM 6074 C C . THR A 1 831 ? 9.487 -33.137 27.856 1.00 89.62 831 THR A C 1
ATOM 6076 O O . THR A 1 831 ? 9.759 -34.246 27.385 1.00 89.62 831 THR A O 1
ATOM 6079 N N . PHE A 1 832 ? 8.245 -32.650 27.892 1.00 88.00 832 PHE A N 1
ATOM 6080 C CA . PHE A 1 832 ? 7.117 -33.358 27.295 1.00 88.00 832 PHE A CA 1
ATOM 6081 C C . PHE A 1 832 ? 7.283 -33.488 25.779 1.00 88.00 832 PHE A C 1
ATOM 6083 O O . PHE A 1 832 ? 7.949 -32.677 25.149 1.00 88.00 832 PHE A O 1
ATOM 6090 N N . ALA A 1 833 ? 6.706 -34.550 25.217 1.00 85.25 833 ALA A N 1
ATOM 6091 C CA . ALA A 1 833 ? 6.696 -34.755 23.776 1.00 85.25 833 ALA A CA 1
ATOM 6092 C C . ALA A 1 833 ? 5.810 -33.706 23.097 1.00 85.25 833 ALA A C 1
ATOM 6094 O O . ALA A 1 833 ? 4.748 -33.387 23.638 1.00 85.25 833 ALA A O 1
ATOM 6095 N N . ASP A 1 834 ? 6.243 -33.253 21.923 1.00 87.88 834 ASP A N 1
ATOM 6096 C CA . ASP A 1 834 ? 5.504 -32.309 21.089 1.00 87.88 834 ASP A CA 1
ATOM 6097 C C . ASP A 1 834 ? 4.113 -32.854 20.742 1.00 87.88 834 ASP A C 1
ATOM 6099 O O . ASP A 1 834 ? 3.921 -34.064 20.544 1.00 87.88 834 ASP A O 1
ATOM 6103 N N . VAL A 1 835 ? 3.141 -31.950 20.665 1.00 90.50 835 VAL A N 1
ATOM 6104 C CA . VAL A 1 835 ? 1.794 -32.241 20.164 1.00 90.50 835 VAL A CA 1
ATOM 6105 C C . VAL A 1 835 ? 1.566 -31.503 18.850 1.00 90.50 835 VAL A C 1
ATOM 6107 O O . VAL A 1 835 ? 2.400 -30.724 18.405 1.00 90.50 835 VAL A O 1
ATOM 6110 N N . THR A 1 836 ? 0.454 -31.793 18.180 1.00 89.81 836 THR A N 1
ATOM 6111 C CA . THR A 1 836 ? 0.073 -31.036 16.987 1.00 89.81 836 THR A CA 1
ATOM 6112 C C . THR A 1 836 ? -0.267 -29.602 17.379 1.00 89.81 836 THR A C 1
ATOM 6114 O O . THR A 1 836 ? -1.105 -29.406 18.262 1.00 89.81 836 THR A O 1
ATOM 6117 N N . ASP A 1 837 ? 0.369 -28.642 16.707 1.00 88.75 837 ASP A N 1
ATOM 6118 C CA . ASP A 1 837 ? 0.092 -27.215 16.866 1.00 88.75 837 ASP A CA 1
ATOM 6119 C C . ASP A 1 837 ? -1.386 -26.919 16.555 1.00 88.75 837 ASP A C 1
ATOM 6121 O O . ASP A 1 837 ? -1.989 -27.521 15.657 1.00 88.75 837 ASP A O 1
ATOM 6125 N N . LEU A 1 838 ? -1.979 -26.001 17.315 1.00 87.62 838 LEU A N 1
ATOM 6126 C CA . LEU A 1 838 ? -3.374 -25.597 17.150 1.00 87.62 838 LEU A CA 1
ATOM 6127 C C . LEU A 1 838 ? -3.571 -24.698 15.927 1.00 87.62 838 LEU A C 1
ATOM 6129 O O . LEU A 1 838 ? -4.620 -24.773 15.282 1.00 87.62 838 LEU A O 1
ATOM 6133 N N . GLY A 1 839 ? -2.564 -23.886 15.597 1.00 82.69 839 GLY A N 1
ATOM 6134 C CA . GLY A 1 839 ? -2.573 -22.972 14.461 1.00 82.69 839 GLY A CA 1
ATOM 6135 C C . GLY A 1 839 ? -3.539 -21.790 14.617 1.00 82.69 839 GLY A C 1
ATOM 6136 O O . GLY A 1 839 ? -4.216 -21.615 15.636 1.00 82.69 839 GLY A O 1
ATOM 6137 N N . GLY A 1 840 ? -3.596 -20.952 13.576 1.00 84.88 840 GLY A N 1
ATOM 6138 C CA . GLY A 1 840 ? -4.415 -19.734 13.558 1.00 84.88 840 GLY A CA 1
ATOM 6139 C C . GLY A 1 840 ? -4.031 -18.759 14.676 1.00 84.88 840 GLY A C 1
ATOM 6140 O O . GLY A 1 840 ? -2.851 -18.573 14.969 1.00 84.88 840 GLY A O 1
ATOM 6141 N N . ASP A 1 841 ? -5.032 -18.184 15.341 1.00 83.62 841 ASP A N 1
ATOM 6142 C CA . ASP A 1 841 ? -4.840 -17.197 16.416 1.00 83.62 841 ASP A CA 1
ATOM 6143 C C . ASP A 1 841 ? -4.185 -17.773 17.687 1.00 83.62 841 ASP A C 1
ATOM 6145 O O . ASP A 1 841 ? -3.770 -17.018 18.563 1.00 83.62 841 ASP A O 1
ATOM 6149 N N . ASN A 1 842 ? -4.043 -19.102 17.795 1.00 86.50 842 ASN A N 1
ATOM 6150 C CA . ASN A 1 842 ? -3.390 -19.765 18.932 1.00 86.50 842 ASN A CA 1
ATOM 6151 C C . ASN A 1 842 ? -1.875 -19.951 18.746 1.00 86.50 842 ASN A C 1
ATOM 6153 O O . ASN A 1 842 ? -1.233 -20.594 19.580 1.00 86.50 842 ASN A O 1
ATOM 6157 N N . TRP A 1 843 ? -1.288 -19.369 17.696 1.00 90.94 843 TRP A N 1
ATOM 6158 C CA . TRP A 1 843 ? 0.139 -19.497 17.388 1.00 90.94 843 TRP A CA 1
ATOM 6159 C C . TRP A 1 843 ? 1.046 -19.164 18.585 1.00 90.94 843 TRP A C 1
ATOM 6161 O O . TRP A 1 843 ? 2.088 -19.786 18.767 1.00 90.94 843 TRP A O 1
ATOM 6171 N N . ALA A 1 844 ? 0.654 -18.206 19.431 1.00 93.44 844 ALA A N 1
ATOM 6172 C CA . ALA A 1 844 ? 1.445 -17.794 20.586 1.00 93.44 844 ALA A CA 1
ATOM 6173 C C . ALA A 1 844 ? 1.506 -18.889 21.667 1.00 93.44 844 ALA A C 1
ATOM 6175 O O . ALA A 1 844 ? 2.545 -19.090 22.300 1.00 93.44 844 ALA A O 1
ATOM 6176 N N . ALA A 1 845 ? 0.421 -19.652 21.839 1.00 95.50 845 ALA A N 1
ATOM 6177 C CA . ALA A 1 845 ? 0.395 -20.820 22.713 1.00 95.50 845 ALA A CA 1
ATOM 6178 C C . ALA A 1 845 ? 1.260 -21.961 22.149 1.00 95.50 845 ALA A C 1
ATOM 6180 O O . ALA A 1 845 ? 1.980 -22.616 22.912 1.00 95.50 845 ALA A O 1
ATOM 6181 N N . ASP A 1 846 ? 1.229 -22.160 20.827 1.00 93.62 846 ASP A N 1
ATOM 6182 C CA . ASP A 1 846 ? 2.050 -23.153 20.121 1.00 93.62 846 ASP A CA 1
ATOM 6183 C C . ASP A 1 846 ? 3.552 -22.822 20.230 1.00 93.62 846 ASP A C 1
ATOM 6185 O O . ASP A 1 846 ? 4.368 -23.689 20.564 1.00 93.62 846 ASP A O 1
ATOM 6189 N N . ALA A 1 847 ? 3.916 -21.547 20.045 1.00 91.75 847 ALA A N 1
ATOM 6190 C CA . ALA A 1 847 ? 5.291 -21.048 20.111 1.00 91.75 847 ALA A CA 1
ATOM 6191 C C . ALA A 1 847 ? 5.959 -21.343 21.464 1.00 91.75 847 ALA A C 1
ATOM 6193 O O . ALA A 1 847 ? 7.118 -21.761 21.519 1.00 91.75 847 ALA A O 1
ATOM 6194 N N . ILE A 1 848 ? 5.215 -21.188 22.566 1.00 96.25 848 ILE A N 1
ATOM 6195 C CA . ILE A 1 848 ? 5.718 -21.459 23.923 1.00 96.25 848 ILE A CA 1
ATOM 6196 C C . ILE A 1 848 ? 5.459 -22.890 24.401 1.00 96.25 848 ILE A C 1
ATOM 6198 O O . ILE A 1 848 ? 5.771 -23.208 25.552 1.00 96.25 848 ILE A O 1
ATOM 6202 N N . LYS A 1 849 ? 4.899 -23.763 23.558 1.00 96.25 849 LYS A N 1
ATOM 6203 C CA . LYS A 1 849 ? 4.624 -25.173 23.876 1.00 96.25 849 LYS A CA 1
ATOM 6204 C C . LYS A 1 849 ? 3.650 -25.380 25.044 1.00 96.25 849 LYS A C 1
ATOM 6206 O O . LYS A 1 849 ? 3.859 -26.227 25.921 1.00 96.25 849 LYS A O 1
ATOM 6211 N N . ALA A 1 850 ? 2.601 -24.554 25.106 1.00 97.31 850 ALA A N 1
ATOM 6212 C CA . ALA A 1 850 ? 1.517 -24.702 26.081 1.00 97.31 850 ALA A CA 1
ATOM 6213 C C . ALA A 1 850 ? 0.602 -25.922 25.806 1.00 97.31 850 ALA A C 1
ATOM 6215 O O . ALA A 1 850 ? 0.259 -26.618 26.771 1.00 97.31 850 ALA A O 1
ATOM 6216 N N . PRO A 1 851 ? 0.243 -26.263 24.548 1.00 97.50 851 PRO A N 1
ATOM 6217 C CA . PRO A 1 851 ? -0.582 -27.437 24.248 1.00 97.50 851 PRO A CA 1
ATOM 6218 C C . PRO A 1 851 ? -0.021 -28.769 24.764 1.00 97.50 851 PRO A C 1
ATOM 6220 O O . PRO A 1 851 ? -0.781 -29.622 25.234 1.00 97.50 851 PRO A O 1
ATOM 6223 N N . GLU A 1 852 ? 1.299 -28.941 24.771 1.00 97.75 852 GLU A N 1
ATOM 6224 C CA . GLU A 1 852 ? 1.985 -30.113 25.324 1.00 97.75 852 GLU A CA 1
ATOM 6225 C C . GLU A 1 852 ? 1.708 -30.275 26.821 1.00 97.75 852 GLU A C 1
ATOM 6227 O O . GLU A 1 852 ? 1.557 -31.392 27.325 1.00 97.75 852 GLU A O 1
ATOM 6232 N N . VAL A 1 853 ? 1.622 -29.158 27.545 1.00 98.25 853 VAL A N 1
ATOM 6233 C CA . VAL A 1 853 ? 1.302 -29.130 28.974 1.00 98.25 853 VAL A CA 1
ATOM 6234 C C . VAL A 1 853 ? -0.174 -29.459 29.198 1.00 98.25 853 VAL A C 1
ATOM 6236 O O . VAL A 1 853 ? -0.504 -30.265 30.075 1.00 98.25 853 VAL A O 1
ATOM 6239 N N . TRP A 1 854 ? -1.062 -28.914 28.363 1.00 98.00 854 TRP A N 1
ATOM 6240 C CA . TRP A 1 854 ? -2.497 -29.206 28.411 1.00 98.00 854 TRP A CA 1
ATOM 6241 C C . TRP A 1 854 ? -2.793 -30.680 28.134 1.00 98.00 854 TRP A C 1
ATOM 6243 O O . TRP A 1 854 ? -3.644 -31.271 28.798 1.00 98.00 854 TRP A O 1
ATOM 6253 N N . ALA A 1 855 ? -2.046 -31.307 27.224 1.00 97.00 855 ALA A N 1
ATOM 6254 C CA . ALA A 1 855 ? -2.139 -32.738 26.945 1.00 97.00 855 ALA A CA 1
ATOM 6255 C C . ALA A 1 855 ? -1.731 -33.616 28.146 1.00 97.00 855 ALA A C 1
ATOM 6257 O O . ALA A 1 855 ? -2.110 -34.787 28.216 1.00 97.00 855 ALA A O 1
ATOM 6258 N N . LYS A 1 856 ? -0.987 -33.065 29.117 1.00 97.50 856 LYS A N 1
ATOM 6259 C CA . LYS A 1 856 ? -0.699 -33.712 30.411 1.00 97.50 856 LYS A CA 1
ATOM 6260 C C . LYS A 1 856 ? -1.743 -33.423 31.491 1.00 97.50 856 LYS A C 1
ATOM 6262 O O . LYS A 1 856 ? -1.622 -33.955 32.591 1.00 97.50 856 LYS A O 1
ATOM 6267 N N . GLY A 1 857 ? -2.771 -32.632 31.185 1.00 96.25 857 GLY A N 1
ATOM 6268 C CA . GLY A 1 857 ? -3.855 -32.291 32.107 1.00 96.25 857 GLY A CA 1
ATOM 6269 C C . GLY A 1 857 ? -3.529 -31.151 33.072 1.00 96.25 857 GLY A C 1
ATOM 6270 O O . GLY A 1 857 ? -4.291 -30.922 34.007 1.00 96.25 857 GLY A O 1
ATOM 6271 N N . TYR A 1 858 ? -2.425 -30.429 32.866 1.00 97.94 858 TYR A N 1
ATOM 6272 C CA . TYR A 1 858 ? -2.111 -29.232 33.645 1.00 97.94 858 TYR A CA 1
ATOM 6273 C C . TYR A 1 858 ? -2.652 -28.006 32.917 1.00 97.94 858 TYR A C 1
ATOM 6275 O O . TYR A 1 858 ? -2.275 -27.737 31.780 1.00 97.94 858 TYR A O 1
ATOM 6283 N N . THR A 1 859 ? -3.562 -27.282 33.564 1.00 97.88 859 THR A N 1
ATOM 6284 C CA . THR A 1 859 ? -4.351 -26.215 32.924 1.00 97.88 859 THR A CA 1
ATOM 6285 C C . THR A 1 859 ? -4.360 -24.911 33.723 1.00 97.88 859 THR A C 1
ATOM 6287 O O . THR A 1 859 ? -5.089 -23.978 33.399 1.00 97.88 859 THR A O 1
ATOM 6290 N N . GLY A 1 860 ? -3.568 -24.835 34.801 1.00 97.88 860 GLY A N 1
ATOM 6291 C CA . GLY A 1 860 ? -3.556 -23.694 35.722 1.00 97.88 860 GLY A CA 1
ATOM 6292 C C . GLY A 1 860 ? -4.568 -23.814 36.861 1.00 97.88 860 GLY A C 1
ATOM 6293 O O . GLY A 1 860 ? -4.619 -22.952 37.737 1.00 97.88 860 GLY A O 1
ATOM 6294 N N . GLN A 1 861 ? -5.352 -24.898 36.890 1.00 97.94 861 GLN A N 1
ATOM 6295 C CA . GLN A 1 861 ? -6.372 -25.120 37.909 1.00 97.94 861 GLN A CA 1
ATOM 6296 C C . GLN A 1 861 ? -5.800 -25.001 39.331 1.00 97.94 861 GLN A C 1
ATOM 6298 O O . GLN A 1 861 ? -4.796 -25.622 39.684 1.00 97.94 861 GLN A O 1
ATOM 6303 N N . GLY A 1 862 ? -6.482 -24.215 40.167 1.00 96.19 862 GLY A N 1
ATOM 6304 C CA . GLY A 1 862 ? -6.109 -24.011 41.568 1.00 96.19 862 GLY A CA 1
ATOM 6305 C C . GLY A 1 862 ? -4.956 -23.032 41.783 1.00 96.19 862 GLY A C 1
ATOM 6306 O O . GLY A 1 862 ? -4.424 -22.991 42.891 1.00 96.19 862 GLY A O 1
ATOM 6307 N N . THR A 1 863 ? -4.584 -22.269 40.754 1.00 98.38 863 THR A N 1
ATOM 6308 C CA . THR A 1 863 ? -3.656 -21.138 40.859 1.00 98.38 863 THR A CA 1
ATOM 6309 C C . THR A 1 863 ? -4.419 -19.826 40.697 1.00 98.38 863 THR A C 1
ATOM 6311 O O . THR A 1 863 ? -5.327 -19.737 39.869 1.00 98.38 863 THR A O 1
ATOM 6314 N N . ILE A 1 864 ? -4.057 -18.820 41.491 1.00 98.75 864 ILE A N 1
ATOM 6315 C CA . ILE A 1 864 ? -4.573 -17.453 41.400 1.00 98.75 864 ILE A CA 1
ATOM 6316 C C . ILE A 1 864 ? -3.488 -16.566 40.784 1.00 98.75 864 ILE A C 1
ATOM 6318 O O . ILE A 1 864 ? -2.356 -16.536 41.277 1.00 98.75 864 ILE A O 1
ATOM 6322 N N . VAL A 1 865 ? -3.834 -15.850 39.718 1.00 98.88 865 VAL A N 1
ATOM 6323 C CA . VAL A 1 865 ? -2.970 -14.890 39.031 1.00 98.88 865 VAL A CA 1
ATOM 6324 C C . VAL A 1 865 ? -3.563 -13.497 39.199 1.00 98.88 865 VAL A C 1
ATOM 6326 O O . VAL A 1 865 ? -4.659 -13.230 38.714 1.00 98.88 865 VAL A O 1
ATOM 6329 N N . ALA A 1 866 ? -2.864 -12.608 39.897 1.00 98.88 866 ALA A N 1
ATOM 6330 C CA . ALA A 1 866 ? -3.279 -11.216 40.000 1.00 98.88 866 ALA A CA 1
ATOM 6331 C C . ALA A 1 866 ? -2.843 -10.428 38.765 1.00 98.88 866 ALA A C 1
ATOM 6333 O O . ALA A 1 866 ? -1.677 -10.486 38.368 1.00 98.88 866 ALA A O 1
ATOM 6334 N N . VAL A 1 867 ? -3.783 -9.683 38.188 1.00 98.88 867 VAL A N 1
ATOM 6335 C CA . VAL A 1 867 ? -3.544 -8.743 37.090 1.00 98.88 867 VAL A CA 1
ATOM 6336 C C . VAL A 1 867 ? -3.559 -7.348 37.696 1.00 98.88 867 VAL A C 1
ATOM 6338 O O . VAL A 1 867 ? -4.621 -6.821 38.028 1.00 98.88 867 VAL A O 1
ATOM 6341 N N . ILE A 1 868 ? -2.363 -6.799 37.912 1.00 98.81 868 ILE A N 1
ATOM 6342 C CA . ILE A 1 868 ? -2.165 -5.465 38.477 1.00 98.81 868 ILE A CA 1
ATOM 6343 C C . ILE A 1 868 ? -2.018 -4.488 37.309 1.00 98.81 868 ILE A C 1
ATOM 6345 O O . ILE A 1 868 ? -0.930 -4.344 36.754 1.00 98.81 868 ILE A O 1
ATOM 6349 N N . ASP A 1 869 ? -3.134 -3.878 36.908 1.00 98.69 869 ASP A N 1
ATOM 6350 C CA . ASP A 1 869 ? -3.261 -3.184 35.617 1.00 98.69 869 ASP A CA 1
ATOM 6351 C C . ASP A 1 869 ? -4.377 -2.109 35.645 1.00 98.69 869 ASP A C 1
ATOM 6353 O O . ASP A 1 869 ? -4.667 -1.534 36.699 1.00 98.69 869 ASP A O 1
ATOM 6357 N N . SER A 1 870 ? -5.029 -1.819 34.516 1.00 98.38 870 SER A N 1
ATOM 6358 C CA . SER A 1 870 ? -6.188 -0.927 34.381 1.00 98.38 870 SER A CA 1
ATOM 6359 C C . SER A 1 870 ? -7.503 -1.511 34.903 1.00 98.38 870 SER A C 1
ATOM 6361 O O . SER A 1 870 ? -8.541 -0.863 34.807 1.00 98.38 870 SER A O 1
ATOM 6363 N N . GLY A 1 871 ? -7.473 -2.691 35.519 1.00 98.31 871 GLY A N 1
ATOM 6364 C CA . GLY A 1 871 ? -8.661 -3.446 35.912 1.00 98.31 871 GLY A CA 1
ATOM 6365 C C . GLY A 1 871 ? -8.920 -4.607 34.961 1.00 98.31 871 GLY A C 1
ATOM 6366 O O . GLY A 1 871 ? -8.126 -4.875 34.068 1.00 98.31 871 GLY A O 1
ATOM 6367 N N . VAL A 1 872 ? -10.016 -5.329 35.173 1.00 98.81 872 VAL A N 1
ATOM 6368 C CA . VAL A 1 872 ? -10.446 -6.422 34.286 1.00 98.81 872 VAL A CA 1
ATOM 6369 C C . VAL A 1 872 ? -11.958 -6.348 34.130 1.00 98.81 872 VAL A C 1
ATOM 6371 O O . VAL A 1 872 ? -12.670 -6.185 35.124 1.00 98.81 872 VAL A O 1
ATOM 6374 N N . ASP A 1 873 ? -12.469 -6.502 32.908 1.00 98.56 873 ASP A N 1
ATOM 6375 C CA . ASP A 1 873 ? -13.893 -6.749 32.687 1.00 98.56 873 ASP A CA 1
ATOM 6376 C C . ASP A 1 873 ? -14.274 -8.142 33.210 1.00 98.56 873 ASP A C 1
ATOM 6378 O O . ASP A 1 873 ? -14.308 -9.141 32.489 1.00 98.56 873 ASP A O 1
ATOM 6382 N N . TYR A 1 874 ? -14.562 -8.213 34.508 1.00 96.75 874 TYR A N 1
ATOM 6383 C CA . TYR A 1 874 ? -14.966 -9.444 35.177 1.00 96.75 874 TYR A CA 1
ATOM 6384 C C . TYR A 1 874 ? -16.341 -9.969 34.724 1.00 96.75 874 TYR A C 1
ATOM 6386 O O . TYR A 1 874 ? -16.716 -11.083 35.100 1.00 96.75 874 TYR A O 1
ATOM 6394 N N . ASN A 1 875 ? -17.080 -9.209 33.905 1.00 97.69 875 ASN A N 1
ATOM 6395 C CA . ASN A 1 875 ? -18.335 -9.640 33.286 1.00 97.69 875 ASN A CA 1
ATOM 6396 C C . ASN A 1 875 ? -18.135 -10.222 31.880 1.00 97.69 875 ASN A C 1
ATOM 6398 O O . ASN A 1 875 ? -19.091 -10.748 31.304 1.00 97.69 875 ASN A O 1
ATOM 6402 N N . HIS A 1 876 ? -16.919 -10.167 31.330 1.00 98.44 876 HIS A N 1
ATOM 6403 C CA . HIS A 1 876 ? -16.621 -10.722 30.018 1.00 98.44 876 HIS A CA 1
ATOM 6404 C C . HIS A 1 876 ? -16.926 -12.227 29.994 1.00 98.44 876 HIS A C 1
ATOM 6406 O O . HIS A 1 876 ? -16.442 -12.991 30.828 1.00 98.44 876 HIS A O 1
ATOM 6412 N N . SER A 1 877 ? -17.724 -12.678 29.033 1.00 97.88 877 SER A N 1
ATOM 6413 C CA . SER A 1 877 ? -18.210 -14.059 28.903 1.00 97.88 877 SER A CA 1
ATOM 6414 C C . SER A 1 877 ? -17.079 -15.090 28.914 1.00 97.88 877 SER A C 1
ATOM 6416 O O . SER A 1 877 ? -17.195 -16.122 29.571 1.00 97.88 877 SER A O 1
ATOM 6418 N N . ASP A 1 878 ? -15.957 -14.752 28.283 1.00 97.88 878 ASP A N 1
ATOM 6419 C CA . ASP A 1 878 ? -14.756 -15.590 28.198 1.00 97.88 878 ASP A CA 1
ATOM 6420 C C . ASP A 1 878 ? -13.823 -15.530 29.426 1.00 97.88 878 ASP A C 1
ATOM 6422 O O . ASP A 1 878 ? -12.857 -16.282 29.515 1.00 97.88 878 ASP A O 1
ATOM 6426 N N . LEU A 1 879 ? -14.090 -14.642 30.393 1.00 98.38 879 LEU A N 1
ATOM 6427 C CA . LEU A 1 879 ? -13.286 -14.483 31.618 1.00 98.38 879 LEU A CA 1
ATOM 6428 C C . LEU A 1 879 ? -14.075 -14.740 32.898 1.00 98.38 879 LEU A C 1
ATOM 6430 O O . LEU A 1 879 ? -13.503 -15.209 33.875 1.00 98.38 879 LEU A O 1
ATOM 6434 N N . SER A 1 880 ? -15.377 -14.457 32.909 1.00 97.19 880 SER A N 1
ATOM 6435 C CA . SER A 1 880 ? -16.244 -14.448 34.094 1.00 97.19 880 SER A CA 1
ATOM 6436 C C . SER A 1 880 ? -16.174 -15.741 34.914 1.00 97.19 880 SER A C 1
ATOM 6438 O O . SER A 1 880 ? -16.159 -15.704 36.145 1.00 97.19 880 SER A O 1
ATOM 6440 N N . ALA A 1 881 ? -16.046 -16.898 34.254 1.00 97.44 881 ALA A N 1
ATOM 6441 C CA . ALA A 1 881 ? -15.888 -18.187 34.927 1.00 97.44 881 ALA A CA 1
ATOM 6442 C C . ALA A 1 881 ? -14.527 -18.340 35.632 1.00 97.44 881 ALA A C 1
ATOM 6444 O O . ALA A 1 881 ? -14.404 -19.116 36.585 1.00 97.44 881 ALA A O 1
ATOM 6445 N N . ASN A 1 882 ? -13.513 -17.601 35.190 1.00 98.50 882 ASN A N 1
ATOM 6446 C CA . ASN A 1 882 ? -12.152 -17.587 35.711 1.00 98.50 882 ASN A CA 1
ATOM 6447 C C . ASN A 1 882 ? -11.834 -16.365 36.580 1.00 98.50 882 ASN A C 1
ATOM 6449 O O . ASN A 1 882 ? -10.713 -16.261 37.056 1.00 98.50 882 ASN A O 1
ATOM 6453 N N . ILE A 1 883 ? -12.790 -15.495 36.900 1.00 98.56 883 ILE A N 1
ATOM 6454 C CA . ILE A 1 883 ? -12.559 -14.429 37.882 1.00 98.56 883 ILE A CA 1
ATOM 6455 C C . ILE A 1 883 ? -12.463 -15.013 39.300 1.00 98.56 883 ILE A C 1
ATOM 6457 O O . ILE A 1 883 ? -13.256 -15.865 39.715 1.00 98.56 883 ILE A O 1
ATOM 6461 N N . TRP A 1 884 ? -11.444 -14.580 40.037 1.00 98.44 884 TRP A N 1
ATOM 6462 C CA . TRP A 1 884 ? -11.268 -14.834 41.459 1.00 98.44 884 TRP A CA 1
ATOM 6463 C C . TRP A 1 884 ? -12.320 -14.067 42.253 1.00 98.44 884 TRP A C 1
ATOM 6465 O O . TRP A 1 884 ? -12.620 -12.915 41.953 1.00 98.44 884 TRP A O 1
ATOM 6475 N N . LYS A 1 885 ? -12.846 -14.713 43.293 1.00 97.19 885 LYS A N 1
ATOM 6476 C CA . LYS A 1 885 ? -13.770 -14.091 44.233 1.00 97.19 885 LYS A CA 1
ATOM 6477 C C . LYS A 1 885 ? -13.191 -14.153 45.635 1.00 97.19 885 LYS A C 1
ATOM 6479 O O . LYS A 1 885 ? -12.801 -15.243 46.069 1.00 97.19 885 LYS A O 1
ATOM 6484 N N . ASN A 1 886 ? -13.194 -13.030 46.348 1.00 97.25 886 ASN A N 1
ATOM 6485 C CA . ASN A 1 886 ? -12.925 -13.012 47.775 1.00 97.25 886 ASN A CA 1
ATOM 6486 C C . ASN A 1 886 ? -14.093 -13.693 48.498 1.00 97.25 886 ASN A C 1
ATOM 6488 O O . ASN A 1 886 ? -15.139 -13.100 48.738 1.00 97.25 886 ASN A O 1
ATOM 6492 N N . THR A 1 887 ? -13.940 -14.974 48.833 1.00 96.00 887 THR A N 1
ATOM 6493 C CA . THR A 1 887 ? -14.991 -15.740 49.524 1.00 96.00 887 THR A CA 1
ATOM 6494 C C . THR A 1 887 ? -15.171 -15.335 50.986 1.00 96.00 887 THR A C 1
ATOM 6496 O O . THR A 1 887 ? -16.003 -15.929 51.670 1.00 96.00 887 THR A O 1
ATOM 6499 N N . LYS A 1 888 ? -14.338 -14.421 51.494 1.00 95.88 888 LYS A N 1
ATOM 6500 C CA . LYS A 1 888 ? -14.434 -13.903 52.859 1.00 95.88 888 LYS A CA 1
ATOM 6501 C C . LYS A 1 888 ? -15.300 -12.641 52.950 1.00 95.88 888 LYS A C 1
ATOM 6503 O O . LYS A 1 888 ? -15.705 -12.310 54.056 1.00 95.88 888 LYS A O 1
ATOM 6508 N N . GLU A 1 889 ? -15.630 -12.023 51.816 1.00 97.12 889 GLU A N 1
ATOM 6509 C CA . GLU A 1 889 ? -16.533 -10.873 51.732 1.00 97.12 889 GLU A CA 1
ATOM 6510 C C . GLU A 1 889 ? -17.989 -11.293 51.511 1.00 97.12 889 GLU A C 1
ATOM 6512 O O . GLU A 1 889 ? -18.286 -12.224 50.747 1.00 97.12 889 GLU A O 1
ATOM 6517 N N . ILE A 1 890 ? -18.918 -10.565 52.132 1.00 93.88 890 ILE A N 1
ATOM 6518 C CA . ILE A 1 890 ? -20.350 -10.648 51.843 1.00 93.88 890 ILE A CA 1
ATOM 6519 C C . ILE A 1 890 ? -20.705 -9.499 50.904 1.00 93.88 890 ILE A C 1
ATOM 6521 O O . ILE A 1 890 ? -20.923 -8.372 51.330 1.00 93.88 890 ILE A O 1
ATOM 6525 N N . ALA A 1 891 ? -20.843 -9.823 49.620 1.00 92.94 891 ALA A N 1
ATOM 6526 C CA . ALA A 1 891 ? -21.045 -8.836 48.569 1.00 92.94 891 ALA A CA 1
ATOM 6527 C C . ALA A 1 891 ? -22.146 -7.796 48.864 1.00 92.94 891 ALA A C 1
ATOM 6529 O O . ALA A 1 891 ? -23.331 -8.134 48.945 1.00 92.94 891 ALA A O 1
ATOM 6530 N N . GLY A 1 892 ? -21.746 -6.524 48.913 1.00 91.88 892 GLY A N 1
ATOM 6531 C CA . GLY A 1 892 ? -22.638 -5.366 48.924 1.00 91.88 892 GLY A CA 1
ATOM 6532 C C . GLY A 1 892 ? -23.205 -5.031 50.300 1.00 91.88 892 GLY A C 1
ATOM 6533 O O . GLY A 1 892 ? -24.247 -4.373 50.378 1.00 91.88 892 GLY A O 1
ATOM 6534 N N . ASN A 1 893 ? -22.569 -5.490 51.382 1.00 95.31 893 ASN A N 1
ATOM 6535 C CA . ASN A 1 893 ? -23.017 -5.197 52.743 1.00 95.31 893 ASN A CA 1
ATOM 6536 C C . ASN A 1 893 ? -22.411 -3.894 53.315 1.00 95.31 893 ASN A C 1
ATOM 6538 O O . ASN A 1 893 ? -22.798 -3.478 54.415 1.00 95.31 893 ASN A O 1
ATOM 6542 N N . GLY A 1 894 ? -21.502 -3.245 52.575 1.00 94.31 894 GLY A N 1
ATOM 6543 C CA . GLY A 1 894 ? -20.844 -1.994 52.943 1.00 94.31 894 GLY A CA 1
ATOM 6544 C C . GLY A 1 894 ? -19.768 -2.146 54.017 1.00 94.31 894 GLY A C 1
ATOM 6545 O O . GLY A 1 894 ? -19.455 -1.159 54.691 1.00 94.31 894 GLY A O 1
ATOM 6546 N N . LYS A 1 895 ? -19.249 -3.358 54.244 1.00 94.69 895 LYS A N 1
ATOM 6547 C CA . LYS A 1 895 ? -18.262 -3.673 55.283 1.00 94.69 895 LYS A CA 1
ATOM 6548 C C . LYS A 1 895 ? -17.030 -4.344 54.683 1.00 94.69 895 LYS A C 1
ATOM 6550 O O . LYS A 1 895 ? -17.043 -4.828 53.567 1.00 94.69 895 LYS A O 1
ATOM 6555 N N . ASP A 1 896 ? -15.955 -4.294 55.452 1.00 95.69 896 ASP A N 1
ATOM 6556 C CA . ASP A 1 896 ? -14.733 -5.068 55.243 1.00 95.69 896 ASP A CA 1
ATOM 6557 C C . ASP A 1 896 ? -14.849 -6.292 56.166 1.00 95.69 896 ASP A C 1
ATOM 6559 O O . ASP A 1 896 ? -14.565 -6.207 57.369 1.00 95.69 896 ASP A O 1
ATOM 6563 N N . ASP A 1 897 ? -15.441 -7.372 55.649 1.00 97.19 897 ASP A N 1
ATOM 6564 C CA . ASP A 1 897 ? -15.808 -8.554 56.442 1.00 97.19 897 ASP A CA 1
ATOM 6565 C C . ASP A 1 897 ? -14.582 -9.389 56.821 1.00 97.19 897 ASP A C 1
ATOM 6567 O O . ASP A 1 897 ? -14.557 -10.023 57.886 1.00 97.19 897 ASP A O 1
ATOM 6571 N N . ASP A 1 898 ? -13.551 -9.378 55.978 1.00 95.69 898 ASP A N 1
ATOM 6572 C CA . ASP A 1 898 ? -12.308 -10.104 56.211 1.00 95.69 898 ASP A CA 1
ATOM 6573 C C . ASP A 1 898 ? -11.231 -9.278 56.944 1.00 95.69 898 ASP A C 1
ATOM 6575 O O . ASP A 1 898 ? -10.199 -9.827 57.356 1.00 95.69 898 ASP A O 1
ATOM 6579 N N . SER A 1 899 ? -11.528 -8.000 57.212 1.00 96.50 899 SER A N 1
ATOM 6580 C CA . SER A 1 899 ? -10.671 -7.034 57.908 1.00 96.50 899 SER A CA 1
ATOM 6581 C C . SER A 1 899 ? -9.315 -6.834 57.224 1.00 96.50 899 SER A C 1
ATOM 6583 O O . SER A 1 899 ? -8.299 -6.617 57.901 1.00 96.50 899 SER A O 1
ATOM 6585 N N . ASN A 1 900 ? -9.278 -6.936 55.893 1.00 94.88 900 ASN A N 1
ATOM 6586 C CA . ASN A 1 900 ? -8.081 -6.720 55.084 1.00 94.88 900 ASN A CA 1
ATOM 6587 C C . ASN A 1 900 ? -7.828 -5.230 54.763 1.00 94.88 900 ASN A C 1
ATOM 6589 O O . ASN A 1 900 ? -6.761 -4.889 54.242 1.00 94.88 900 ASN A O 1
ATOM 6593 N N . GLY A 1 901 ? -8.758 -4.343 55.133 1.00 96.25 901 GLY A N 1
ATOM 6594 C CA . GLY A 1 901 ? -8.715 -2.898 54.914 1.00 96.25 901 GLY A CA 1
ATOM 6595 C C . GLY A 1 901 ? -9.518 -2.410 53.702 1.00 96.25 901 GLY A C 1
ATOM 6596 O O . GLY A 1 901 ? -9.482 -1.207 53.422 1.00 96.25 901 GLY A O 1
ATOM 6597 N N . TYR A 1 902 ? -10.220 -3.298 52.991 1.00 97.25 902 TYR A N 1
ATOM 6598 C CA . TYR A 1 902 ? -10.861 -3.028 51.704 1.00 97.25 902 TYR A CA 1
ATOM 6599 C C . TYR A 1 902 ? -12.332 -3.471 51.715 1.00 97.25 902 TYR A C 1
ATOM 6601 O O . TYR A 1 902 ? -12.652 -4.644 51.622 1.00 97.25 902 TYR A O 1
ATOM 6609 N N . ILE A 1 903 ? -13.243 -2.500 51.816 1.00 97.62 903 ILE A N 1
ATOM 6610 C CA . ILE A 1 903 ? -14.692 -2.743 51.928 1.00 97.62 903 ILE A CA 1
ATOM 6611 C C . ILE A 1 903 ? -15.244 -3.411 50.663 1.00 97.62 903 ILE A C 1
ATOM 6613 O O . ILE A 1 903 ? -15.151 -2.815 49.590 1.00 97.62 903 ILE A O 1
ATOM 6617 N N . ASP A 1 904 ? -15.911 -4.561 50.796 1.00 96.12 904 ASP A N 1
ATOM 6618 C CA . ASP A 1 904 ? -16.610 -5.265 49.715 1.00 96.12 904 ASP A CA 1
ATOM 6619 C C . ASP A 1 904 ? -15.719 -5.605 48.494 1.00 96.12 904 ASP A C 1
ATOM 6621 O O . ASP A 1 904 ? -16.195 -5.564 47.353 1.00 96.12 904 ASP A O 1
ATOM 6625 N N . ASP A 1 905 ? -14.441 -5.950 48.677 1.00 97.19 905 ASP A N 1
ATOM 6626 C CA . ASP A 1 905 ? -13.467 -6.266 47.611 1.00 97.19 905 ASP A CA 1
ATOM 6627 C C . ASP A 1 905 ? -13.684 -7.643 46.928 1.00 97.19 905 ASP A C 1
ATOM 6629 O O . ASP A 1 905 ? -12.758 -8.384 46.589 1.00 97.19 905 ASP A O 1
ATOM 6633 N N . VAL A 1 906 ? -14.950 -7.975 46.658 1.00 97.12 906 VAL A N 1
ATOM 6634 C CA . VAL A 1 906 ? -15.448 -9.284 46.200 1.00 97.12 906 VAL A CA 1
ATOM 6635 C C . VAL A 1 906 ? -14.727 -9.814 44.966 1.00 97.12 906 VAL A C 1
ATOM 6637 O O . VAL A 1 906 ? -14.462 -11.009 44.891 1.00 97.12 906 VAL A O 1
ATOM 6640 N N . ASN A 1 907 ? -14.441 -8.963 43.982 1.00 95.25 907 ASN A N 1
ATOM 6641 C CA . ASN A 1 907 ? -13.765 -9.355 42.739 1.00 95.25 907 ASN A CA 1
ATOM 6642 C C . ASN A 1 907 ? -12.391 -8.684 42.609 1.00 95.25 907 ASN A C 1
ATOM 6644 O O . ASN A 1 907 ? -11.880 -8.570 41.499 1.00 95.25 907 ASN A O 1
ATOM 6648 N N . GLY A 1 908 ? -11.816 -8.204 43.715 1.00 97.62 908 GLY A N 1
ATOM 6649 C CA . GLY A 1 908 ? -10.590 -7.413 43.723 1.00 97.62 908 GLY A CA 1
ATOM 6650 C C . GLY A 1 908 ? -10.805 -5.949 44.110 1.00 97.62 908 GLY A C 1
ATOM 6651 O O . GLY A 1 908 ? -11.902 -5.539 44.494 1.00 97.62 908 GLY A O 1
ATOM 6652 N N . TRP A 1 909 ? -9.748 -5.144 43.977 1.00 98.62 909 TRP A N 1
ATOM 6653 C CA . TRP A 1 909 ? -9.722 -3.762 44.465 1.00 98.62 909 TRP A CA 1
ATOM 6654 C C . TRP A 1 909 ? -9.229 -2.756 43.423 1.00 98.62 909 TRP A C 1
ATOM 6656 O O . TRP A 1 909 ? -8.369 -3.055 42.590 1.00 98.62 909 TRP A O 1
ATOM 6666 N N . ASN A 1 910 ? -9.748 -1.531 43.504 1.00 98.44 910 ASN A N 1
ATOM 6667 C CA . ASN A 1 910 ? -9.344 -0.395 42.689 1.00 98.44 910 ASN A CA 1
ATOM 6668 C C . ASN A 1 910 ? -8.630 0.662 43.535 1.00 98.44 910 ASN A C 1
ATOM 6670 O O . ASN A 1 910 ? -9.253 1.457 44.238 1.00 98.44 910 ASN A O 1
ATOM 6674 N N . PHE A 1 911 ? -7.305 0.715 43.407 1.00 98.25 911 PHE A N 1
ATOM 6675 C CA . PHE A 1 911 ? -6.443 1.683 44.083 1.00 98.25 911 PHE A CA 1
ATOM 6676 C C . PHE A 1 911 ? -6.485 3.085 43.464 1.00 98.25 911 PHE A C 1
ATOM 6678 O O . PHE A 1 911 ? -6.084 4.042 44.121 1.00 98.25 911 PHE A O 1
ATOM 6685 N N . VAL A 1 912 ? -6.979 3.231 42.230 1.00 96.81 912 VAL A N 1
ATOM 6686 C CA . VAL A 1 912 ? -7.144 4.540 41.575 1.00 96.81 912 VAL A CA 1
ATOM 6687 C C . VAL A 1 912 ? -8.342 5.281 42.162 1.00 96.81 912 VAL A C 1
ATOM 6689 O O . VAL A 1 912 ? -8.242 6.453 42.516 1.00 96.81 912 VAL A O 1
ATOM 6692 N N . GLY A 1 913 ? -9.476 4.587 42.271 1.00 94.56 913 GLY A N 1
ATOM 6693 C CA . GLY A 1 913 ? -10.720 5.121 42.829 1.00 94.56 913 GLY A CA 1
ATOM 6694 C C . GLY A 1 913 ? -10.880 4.897 44.334 1.00 94.56 913 GLY A C 1
ATOM 6695 O O . GLY A 1 913 ? -11.836 5.409 44.913 1.00 94.56 913 GLY A O 1
ATOM 6696 N N . ASN A 1 914 ? -9.969 4.131 44.944 1.00 96.50 914 ASN A N 1
ATOM 6697 C CA . ASN A 1 914 ? -10.032 3.650 46.324 1.00 96.50 914 ASN A CA 1
ATOM 6698 C C . ASN A 1 914 ? -11.400 3.033 46.672 1.00 96.50 914 ASN A C 1
ATOM 6700 O O . ASN A 1 914 ? -12.070 3.464 47.612 1.00 96.50 914 ASN A O 1
ATOM 6704 N N . ASN A 1 915 ? -11.832 2.067 45.860 1.00 97.31 915 ASN A N 1
ATOM 6705 C CA . ASN A 1 915 ? -13.122 1.392 45.988 1.00 97.31 915 ASN A CA 1
ATOM 6706 C C . ASN A 1 915 ? -13.059 -0.058 45.474 1.00 97.31 915 ASN A C 1
ATOM 6708 O O . ASN A 1 915 ? -12.056 -0.494 44.909 1.00 97.31 915 ASN A O 1
ATOM 6712 N N . ASN A 1 916 ? -14.159 -0.788 45.631 1.00 96.31 916 ASN A N 1
ATOM 6713 C CA . ASN A 1 916 ? -14.301 -2.191 45.246 1.00 96.31 916 ASN A CA 1
ATOM 6714 C C . ASN A 1 916 ? -14.679 -2.431 43.778 1.00 96.31 916 ASN A C 1
ATOM 6716 O O . ASN A 1 916 ? -15.158 -3.511 43.431 1.00 96.31 916 ASN A O 1
ATOM 6720 N N . ASN A 1 917 ? -14.504 -1.439 42.905 1.00 97.38 917 ASN A N 1
ATOM 6721 C CA . ASN A 1 917 ? -14.811 -1.586 41.491 1.00 97.38 917 ASN A CA 1
ATOM 6722 C C . ASN A 1 917 ? -13.529 -1.674 40.647 1.00 97.38 917 ASN A C 1
ATOM 6724 O O . ASN A 1 917 ? -13.074 -0.647 40.129 1.00 97.38 917 ASN A O 1
ATOM 6728 N N . PRO A 1 918 ? -12.946 -2.877 40.470 1.00 97.81 918 PRO A N 1
ATOM 6729 C CA . PRO A 1 918 ? -11.778 -3.097 39.622 1.00 97.81 918 PRO A CA 1
ATOM 6730 C C . PRO A 1 918 ? -12.145 -3.305 38.142 1.00 97.81 918 PRO A C 1
ATOM 6732 O O . PRO A 1 918 ? -11.360 -3.902 37.405 1.00 97.81 918 PRO A O 1
ATOM 6735 N N . LEU A 1 919 ? -13.334 -2.864 37.707 1.00 98.12 919 LEU A N 1
ATOM 6736 C CA . LEU A 1 919 ? -13.750 -2.974 36.312 1.00 98.12 919 LEU A CA 1
ATOM 6737 C C . LEU A 1 919 ? -12.803 -2.168 35.418 1.00 98.12 919 LEU A C 1
ATOM 6739 O O . LEU A 1 919 ? -12.387 -1.060 35.766 1.00 98.12 919 LEU A O 1
ATOM 6743 N N . ASP A 1 920 ? -12.464 -2.749 34.275 1.00 98.38 920 ASP A N 1
ATOM 6744 C CA . ASP A 1 920 ? -11.584 -2.120 33.301 1.00 98.38 920 ASP A CA 1
ATOM 6745 C C . ASP A 1 920 ? -12.324 -1.051 32.492 1.00 98.38 920 ASP A C 1
ATOM 6747 O O . ASP A 1 920 ? -13.355 -1.314 31.873 1.00 98.38 920 ASP A O 1
ATOM 6751 N N . ASP A 1 921 ? -11.774 0.157 32.492 1.00 96.69 921 ASP A N 1
ATOM 6752 C CA . ASP A 1 921 ? -12.252 1.318 31.737 1.00 96.69 921 ASP A CA 1
ATOM 6753 C C . ASP A 1 921 ? -11.228 1.793 30.688 1.00 96.69 921 ASP A C 1
ATOM 6755 O O . ASP A 1 921 ? -11.396 2.863 30.101 1.00 96.69 921 ASP A O 1
ATOM 6759 N N . ASN A 1 922 ? -10.176 1.000 30.452 1.00 97.69 922 ASN A N 1
ATOM 6760 C CA . ASN A 1 922 ? -9.148 1.243 29.443 1.00 97.69 922 ASN A CA 1
ATOM 6761 C C . ASN A 1 922 ? -9.134 0.136 28.374 1.00 97.69 922 ASN A C 1
ATOM 6763 O O . ASN A 1 922 ? -9.198 0.440 27.187 1.00 97.69 922 ASN A O 1
ATOM 6767 N N . GLY A 1 923 ? -9.101 -1.130 28.800 1.00 97.56 923 GLY A N 1
ATOM 6768 C CA . GLY A 1 923 ? -9.078 -2.317 27.939 1.00 97.56 923 GLY A CA 1
ATOM 6769 C C . GLY A 1 923 ? -7.823 -3.178 28.078 1.00 97.56 923 GLY A C 1
ATOM 6770 O O . GLY A 1 923 ? -7.916 -4.403 27.968 1.00 97.56 923 GLY A O 1
ATOM 6771 N N . HIS A 1 924 ? -6.686 -2.558 28.398 1.00 98.25 924 HIS A N 1
ATOM 6772 C CA . HIS A 1 924 ? -5.385 -3.221 28.478 1.00 98.25 924 HIS A CA 1
ATOM 6773 C C . HIS A 1 924 ? -5.356 -4.359 29.516 1.00 98.25 924 HIS A C 1
ATOM 6775 O O . HIS A 1 924 ? -4.945 -5.482 29.217 1.00 98.25 924 HIS A O 1
ATOM 6781 N N . GLY A 1 925 ? -5.870 -4.129 30.727 1.00 98.56 925 GLY A N 1
ATOM 6782 C CA . GLY A 1 925 ? -5.903 -5.157 31.767 1.00 98.56 925 GLY A CA 1
ATOM 6783 C C . GLY A 1 925 ? -6.818 -6.344 31.432 1.00 98.56 925 GLY A C 1
ATOM 6784 O O . GLY A 1 925 ? -6.495 -7.489 31.764 1.00 98.56 925 GLY A O 1
ATOM 6785 N N . THR A 1 926 ? -7.915 -6.114 30.704 1.00 98.88 926 THR A N 1
ATOM 6786 C CA . THR A 1 926 ? -8.776 -7.189 30.175 1.00 98.88 926 THR A CA 1
ATOM 6787 C C . THR A 1 926 ? -8.057 -8.011 29.103 1.00 98.88 926 THR A C 1
ATOM 6789 O O . THR A 1 926 ? -8.161 -9.240 29.117 1.00 98.88 926 THR A O 1
ATOM 6792 N N . HIS A 1 927 ? -7.269 -7.374 28.233 1.00 98.62 927 HIS A N 1
ATOM 6793 C CA . HIS A 1 927 ? -6.455 -8.058 27.218 1.00 98.62 927 HIS A CA 1
ATOM 6794 C C . HIS A 1 927 ? -5.389 -8.957 27.855 1.00 98.62 927 HIS A C 1
ATOM 6796 O O . HIS A 1 927 ? -5.281 -10.154 27.548 1.00 98.62 927 HIS A O 1
ATOM 6802 N N . VAL A 1 928 ? -4.684 -8.424 28.852 1.00 98.81 928 VAL A N 1
ATOM 6803 C CA . VAL A 1 928 ? -3.710 -9.157 29.672 1.00 98.81 928 VAL A CA 1
ATOM 6804 C C . VAL A 1 928 ? -4.363 -10.351 30.386 1.00 98.81 928 VAL A C 1
ATOM 6806 O O . VAL A 1 928 ? -3.822 -11.460 30.359 1.00 98.81 928 VAL A O 1
ATOM 6809 N N . ALA A 1 929 ? -5.542 -10.166 30.990 1.00 98.88 929 ALA A N 1
ATOM 6810 C CA . ALA A 1 929 ? -6.270 -11.232 31.682 1.00 98.88 929 ALA A CA 1
ATOM 6811 C C . ALA A 1 929 ? -6.685 -12.381 30.746 1.00 98.88 929 ALA A C 1
ATOM 6813 O O . ALA A 1 929 ? -6.536 -13.551 31.117 1.00 98.88 929 ALA A O 1
ATOM 6814 N N . GLY A 1 930 ? -7.152 -12.064 29.533 1.00 98.62 930 GLY A N 1
ATOM 6815 C CA . GLY A 1 930 ? -7.506 -13.053 28.508 1.00 98.62 930 GLY A CA 1
ATOM 6816 C C . GLY A 1 930 ? -6.326 -13.921 28.087 1.00 98.62 930 GLY A C 1
ATOM 6817 O O . GLY A 1 930 ? -6.437 -15.149 28.076 1.00 98.62 930 GLY A O 1
ATOM 6818 N N . THR A 1 931 ? -5.161 -13.305 27.877 1.00 98.75 931 THR A N 1
ATOM 6819 C CA . THR A 1 931 ? -3.926 -14.014 27.508 1.00 98.75 931 THR A CA 1
ATOM 6820 C C . THR A 1 931 ? -3.531 -15.039 28.580 1.00 98.75 931 THR A C 1
ATOM 6822 O O . THR A 1 931 ? -3.090 -16.151 28.277 1.00 98.75 931 THR A O 1
ATOM 6825 N N . ILE A 1 932 ? -3.739 -14.707 29.859 1.00 98.88 932 ILE A N 1
ATOM 6826 C CA . ILE A 1 932 ? -3.443 -15.609 30.979 1.00 98.88 932 ILE A CA 1
ATOM 6827 C C . ILE A 1 932 ? -4.487 -16.724 31.076 1.00 98.88 932 ILE A C 1
ATOM 6829 O O . ILE A 1 932 ? -4.107 -17.892 31.164 1.00 98.88 932 ILE A O 1
ATOM 6833 N N . ALA A 1 933 ? -5.782 -16.391 31.121 1.00 98.62 933 ALA A N 1
ATOM 6834 C CA . ALA A 1 933 ? -6.817 -17.341 31.541 1.00 98.62 933 ALA A CA 1
ATOM 6835 C C . ALA A 1 933 ? -8.204 -17.130 30.905 1.00 98.62 933 ALA A C 1
ATOM 6837 O O . ALA A 1 933 ? -9.211 -17.423 31.557 1.00 98.62 933 ALA A O 1
ATOM 6838 N N . ALA A 1 934 ? -8.294 -16.692 29.646 1.00 98.44 934 ALA A N 1
ATOM 6839 C CA . ALA A 1 934 ? -9.531 -16.876 28.885 1.00 98.44 934 ALA A CA 1
ATOM 6840 C C . ALA A 1 934 ? -9.935 -18.360 28.867 1.00 98.44 934 ALA A C 1
ATOM 6842 O O . ALA A 1 934 ? -9.086 -19.261 28.811 1.00 98.44 934 ALA A O 1
ATOM 6843 N N . VAL A 1 935 ? -11.231 -18.618 29.007 1.00 97.50 935 VAL A N 1
ATOM 6844 C CA . VAL A 1 935 ? -11.774 -19.957 29.228 1.00 97.50 935 VAL A CA 1
ATOM 6845 C C . VAL A 1 935 ? -11.652 -20.776 27.950 1.00 97.50 935 VAL A C 1
ATOM 6847 O O . VAL A 1 935 ? -12.161 -20.394 26.908 1.00 97.50 935 VAL A O 1
ATOM 6850 N N . LYS A 1 936 ? -11.096 -21.987 28.033 1.00 95.00 936 LYS A N 1
ATOM 6851 C CA . LYS A 1 936 ? -11.123 -22.910 26.894 1.00 95.00 936 LYS A CA 1
ATOM 6852 C C . LYS A 1 936 ? -12.561 -23.344 26.589 1.00 95.00 936 LYS A C 1
ATOM 6854 O O . LYS A 1 936 ? -13.120 -24.186 27.296 1.00 95.00 936 LYS A O 1
ATOM 6859 N N . ASN A 1 937 ? -13.143 -22.782 25.537 1.00 93.31 937 ASN A N 1
ATOM 6860 C CA . ASN A 1 937 ? -14.493 -23.079 25.071 1.00 93.31 937 ASN A CA 1
ATOM 6861 C C . ASN A 1 937 ? -14.555 -23.068 23.522 1.00 93.31 937 ASN A C 1
ATOM 6863 O O . ASN A 1 937 ? -13.543 -23.325 22.875 1.00 93.31 937 ASN A O 1
ATOM 6867 N N . ASN A 1 938 ? -15.741 -22.881 22.933 1.00 89.56 938 ASN A N 1
ATOM 6868 C CA . ASN A 1 938 ? -15.954 -22.943 21.478 1.00 89.56 938 ASN A CA 1
ATOM 6869 C C . ASN A 1 938 ? -16.093 -21.557 20.808 1.00 89.56 938 ASN A C 1
ATOM 6871 O O . ASN A 1 938 ? -16.496 -21.486 19.649 1.00 89.56 938 ASN A O 1
ATOM 6875 N N . PHE A 1 939 ? -15.833 -20.469 21.528 1.00 89.88 939 PHE A N 1
ATOM 6876 C CA . PHE A 1 939 ? -15.850 -19.088 21.052 1.00 89.88 939 PHE A CA 1
ATOM 6877 C C . PHE A 1 939 ? -14.673 -18.314 21.668 1.00 89.88 939 PHE A C 1
ATOM 6879 O O . PHE A 1 939 ? -14.042 -18.783 22.609 1.00 89.88 939 PHE A O 1
ATOM 6886 N N . GLY A 1 940 ? -14.369 -17.132 21.132 1.00 91.50 940 GLY A N 1
ATOM 6887 C CA . GLY A 1 940 ? -13.321 -16.279 21.689 1.00 91.50 940 GLY A CA 1
ATOM 6888 C C . GLY A 1 940 ? -11.912 -16.861 21.581 1.00 91.50 940 GLY A C 1
ATOM 6889 O O . GLY A 1 940 ? -11.532 -17.371 20.526 1.00 91.50 940 GLY A O 1
ATOM 6890 N N . VAL A 1 941 ? -11.142 -16.758 22.668 1.00 95.00 941 VAL A N 1
ATOM 6891 C CA . VAL A 1 941 ? -9.721 -17.144 22.735 1.00 95.00 941 VAL A CA 1
ATOM 6892 C C . VAL A 1 941 ? -9.464 -18.112 23.896 1.00 95.00 941 VAL A C 1
ATOM 6894 O O . VAL A 1 941 ? -10.286 -18.277 24.788 1.00 95.00 941 VAL A O 1
ATOM 6897 N N . THR A 1 942 ? -8.307 -18.780 23.915 1.00 96.44 942 THR A N 1
ATOM 6898 C CA . THR A 1 942 ? -7.910 -19.657 25.032 1.00 96.44 942 THR A CA 1
ATOM 6899 C C . THR A 1 942 ? -6.665 -19.113 25.720 1.00 96.44 942 THR A C 1
ATOM 6901 O O . THR A 1 942 ? -5.608 -19.015 25.105 1.00 96.44 942 THR A O 1
ATOM 6904 N N . GLY A 1 943 ? -6.770 -18.813 27.015 1.00 98.06 943 GLY A N 1
ATOM 6905 C CA . GLY A 1 943 ? -5.627 -18.364 27.807 1.00 98.06 943 GLY A CA 1
ATOM 6906 C C . GLY A 1 943 ? -4.618 -19.487 28.060 1.00 98.06 943 GLY A C 1
ATOM 6907 O O . GLY A 1 943 ? -4.971 -20.671 28.110 1.00 98.06 943 GLY A O 1
ATOM 6908 N N . ILE A 1 944 ? -3.354 -19.124 28.291 1.00 98.69 944 ILE A N 1
ATOM 6909 C CA . ILE A 1 944 ? -2.266 -20.093 28.523 1.00 98.69 944 ILE A CA 1
ATOM 6910 C C . ILE A 1 944 ? -2.566 -21.029 29.706 1.00 98.69 944 ILE A C 1
ATOM 6912 O O . ILE A 1 944 ? -2.321 -22.236 29.643 1.00 98.69 944 ILE A O 1
ATOM 6916 N N . ALA A 1 945 ? -3.152 -20.488 30.770 1.00 98.62 945 ALA A N 1
ATOM 6917 C CA . ALA A 1 945 ? -3.608 -21.191 31.959 1.00 98.62 945 ALA A CA 1
ATOM 6918 C C . ALA A 1 945 ? -5.135 -21.071 32.098 1.00 98.62 945 ALA A C 1
ATOM 6920 O O . ALA A 1 945 ? -5.642 -20.521 33.074 1.00 98.62 945 ALA A O 1
ATOM 6921 N N . TYR A 1 946 ? -5.877 -21.603 31.124 1.00 98.19 946 TYR A N 1
ATOM 6922 C CA . TYR A 1 946 ? -7.334 -21.450 30.974 1.00 98.19 946 TYR A CA 1
ATOM 6923 C C . TYR A 1 946 ? -8.227 -21.962 32.129 1.00 98.19 946 TYR A C 1
ATOM 6925 O O . TYR A 1 946 ? -9.451 -21.862 32.043 1.00 98.19 946 TYR A O 1
ATOM 6933 N N . ASN A 1 947 ? -7.674 -22.522 33.212 1.00 98.50 947 ASN A N 1
ATOM 6934 C CA . ASN A 1 947 ? -8.401 -22.818 34.459 1.00 98.50 947 ASN A CA 1
ATOM 6935 C C . ASN A 1 947 ? -7.848 -22.082 35.696 1.00 98.50 947 ASN A C 1
ATOM 6937 O O . ASN A 1 947 ? -8.300 -22.357 36.816 1.00 98.50 947 ASN A O 1
ATOM 6941 N N . ALA A 1 948 ? -6.867 -21.195 35.532 1.00 98.69 948 ALA A N 1
ATOM 6942 C CA . ALA A 1 948 ? -6.410 -20.315 36.600 1.00 98.69 948 ALA A CA 1
ATOM 6943 C C . ALA A 1 948 ? -7.492 -19.283 36.954 1.00 98.69 948 ALA A C 1
ATOM 6945 O O . ALA A 1 948 ? -8.390 -19.002 36.160 1.00 98.69 948 ALA A O 1
ATOM 6946 N N . LYS A 1 949 ? -7.418 -18.733 38.169 1.00 98.75 949 LYS A N 1
ATOM 6947 C CA . LYS A 1 949 ? -8.293 -17.639 38.601 1.00 98.75 949 LYS A CA 1
ATOM 6948 C C . LYS A 1 949 ? -7.588 -16.296 38.468 1.00 98.75 949 LYS A C 1
ATOM 6950 O O . LYS A 1 949 ? -6.503 -16.141 39.014 1.00 98.75 949 LYS A O 1
ATOM 6955 N N . ILE A 1 950 ? -8.202 -15.337 37.785 1.00 98.88 950 ILE A N 1
ATOM 6956 C CA . ILE A 1 950 ? -7.710 -13.965 37.643 1.00 98.88 950 ILE A CA 1
ATOM 6957 C C . ILE A 1 950 ? -8.193 -13.135 38.823 1.00 98.88 950 ILE A C 1
ATOM 6959 O O . ILE A 1 950 ? -9.394 -13.077 39.053 1.00 98.88 950 ILE A O 1
ATOM 6963 N N . MET A 1 951 ? -7.284 -12.485 39.544 1.00 98.81 951 MET A N 1
ATOM 6964 C CA . MET A 1 951 ? -7.594 -11.483 40.568 1.00 98.81 951 MET A CA 1
ATOM 6965 C C . MET A 1 951 ? -7.372 -10.078 39.982 1.00 98.81 951 MET A C 1
ATOM 6967 O O . MET A 1 951 ? -6.220 -9.661 39.837 1.00 98.81 951 MET A O 1
ATOM 6971 N N . PRO A 1 952 ? -8.444 -9.356 39.615 1.00 98.81 952 PRO A N 1
ATOM 6972 C CA . PRO A 1 952 ? -8.363 -7.975 39.148 1.00 98.81 952 PRO A CA 1
ATOM 6973 C C . PRO A 1 952 ? -7.826 -7.033 40.233 1.00 98.81 952 PRO A C 1
ATOM 6975 O O . PRO A 1 952 ? -8.383 -6.946 41.324 1.00 98.81 952 PRO A O 1
ATOM 6978 N N . VAL A 1 953 ? -6.763 -6.285 39.940 1.00 98.81 953 VAL A N 1
ATOM 6979 C CA . VAL A 1 953 ? -6.246 -5.240 40.834 1.00 98.81 953 VAL A CA 1
ATOM 6980 C C . VAL A 1 953 ? -5.984 -3.986 40.007 1.00 98.81 953 VAL A C 1
ATOM 6982 O O . VAL A 1 953 ? -5.000 -3.895 39.275 1.00 98.81 953 VAL A O 1
ATOM 6985 N N . LYS A 1 954 ? -6.880 -3.003 40.101 1.00 98.69 954 LYS A N 1
ATOM 6986 C CA . LYS A 1 954 ? -6.808 -1.787 39.285 1.00 98.69 954 LYS A CA 1
ATOM 6987 C C . LYS A 1 954 ? -5.888 -0.758 39.935 1.00 98.69 954 LYS A C 1
ATOM 6989 O O . LYS A 1 954 ? -6.208 -0.197 40.983 1.00 98.69 954 LYS A O 1
ATOM 6994 N N . VAL A 1 955 ? -4.749 -0.499 39.300 1.00 98.69 955 VAL A N 1
ATOM 6995 C CA . VAL A 1 955 ? -3.753 0.512 39.704 1.00 98.69 955 VAL A CA 1
ATOM 6996 C C . VAL A 1 955 ? -3.498 1.557 38.618 1.00 98.69 955 VAL A C 1
ATOM 6998 O O . VAL A 1 955 ? -2.883 2.584 38.908 1.00 98.69 955 VAL A O 1
ATOM 7001 N N . LEU A 1 956 ? -3.986 1.316 37.395 1.00 98.31 956 LEU A N 1
ATOM 7002 C CA . LEU A 1 956 ? -3.948 2.254 36.275 1.00 98.31 956 LEU A CA 1
ATOM 7003 C C . LEU A 1 956 ? -5.345 2.838 36.012 1.00 98.31 956 LEU A C 1
ATOM 7005 O O . LEU A 1 956 ? -6.365 2.145 36.100 1.00 98.31 956 LEU A O 1
ATOM 7009 N N . ASN A 1 957 ? -5.407 4.135 35.726 1.00 96.75 957 ASN A N 1
ATOM 7010 C CA . ASN A 1 957 ? -6.637 4.833 35.357 1.00 96.75 957 ASN A CA 1
ATOM 7011 C C . ASN A 1 957 ? -7.032 4.549 33.892 1.00 96.75 957 ASN A C 1
ATOM 7013 O O . ASN A 1 957 ? -6.328 3.833 33.182 1.00 96.75 957 ASN A O 1
ATOM 7017 N N . SER A 1 958 ? -8.135 5.139 33.424 1.00 96.38 958 SER A N 1
ATOM 7018 C CA . SER A 1 958 ? -8.623 4.976 32.044 1.00 96.38 958 SER A CA 1
ATOM 7019 C C . SER A 1 958 ? -7.635 5.438 30.962 1.00 96.38 958 SER A C 1
ATOM 7021 O O . SER A 1 958 ? -7.739 5.020 29.813 1.00 96.38 958 SER A O 1
ATOM 7023 N N . GLY A 1 959 ? -6.645 6.266 31.315 1.00 95.25 959 GLY A N 1
ATOM 7024 C CA . GLY A 1 959 ? -5.544 6.676 30.439 1.00 95.25 959 GLY A CA 1
ATOM 7025 C C . GLY A 1 959 ? -4.288 5.802 30.544 1.00 95.25 959 GLY A C 1
ATOM 7026 O O . GLY A 1 959 ? -3.245 6.212 30.042 1.00 95.25 959 GLY A O 1
ATOM 7027 N N . GLY A 1 960 ? -4.344 4.658 31.237 1.00 94.00 960 GLY A N 1
ATOM 7028 C CA . GLY A 1 960 ? -3.200 3.757 31.425 1.00 94.00 960 GLY A CA 1
ATOM 7029 C C . GLY A 1 960 ? -2.148 4.266 32.420 1.00 94.00 960 GLY A C 1
ATOM 7030 O O . GLY A 1 960 ? -1.024 3.775 32.442 1.00 94.00 960 GLY A O 1
ATOM 7031 N N . GLN A 1 961 ? -2.477 5.261 33.251 1.00 95.56 961 GLN A N 1
ATOM 7032 C CA . GLN A 1 961 ? -1.533 5.888 34.182 1.00 95.56 961 GLN A CA 1
ATOM 7033 C C . GLN A 1 961 ? -1.808 5.481 35.631 1.00 95.56 961 GLN A C 1
ATOM 7035 O O . GLN A 1 961 ? -2.955 5.480 36.076 1.00 95.56 961 GLN A O 1
ATOM 7040 N N . GLY A 1 962 ? -0.750 5.215 36.396 1.00 94.62 962 GLY A N 1
ATOM 7041 C CA . GLY A 1 962 ? -0.826 4.878 37.818 1.00 94.62 962 GLY A CA 1
ATOM 7042 C C . GLY A 1 962 ? 0.318 5.480 38.626 1.00 94.62 962 GLY A C 1
ATOM 7043 O O . GLY A 1 962 ? 1.237 6.092 38.084 1.00 94.62 962 GLY A O 1
ATOM 7044 N N . THR A 1 963 ? 0.260 5.313 39.946 1.00 95.56 963 THR A N 1
ATOM 7045 C CA . THR A 1 963 ? 1.320 5.748 40.863 1.00 95.56 963 THR A CA 1
ATOM 7046 C C . THR A 1 963 ? 2.072 4.546 41.420 1.00 95.56 963 THR A C 1
ATOM 7048 O O . THR A 1 963 ? 1.483 3.496 41.680 1.00 95.56 963 THR A O 1
ATOM 7051 N N . SER A 1 964 ? 3.366 4.711 41.699 1.00 95.06 964 SER A N 1
ATOM 7052 C CA . SER A 1 964 ? 4.169 3.659 42.333 1.00 95.06 964 SER A CA 1
ATOM 7053 C C . SER A 1 964 ? 3.604 3.184 43.673 1.00 95.06 964 SER A C 1
ATOM 7055 O O . SER A 1 964 ? 3.728 2.012 44.011 1.00 95.06 964 SER A O 1
ATOM 7057 N N . SER A 1 965 ? 2.941 4.065 44.433 1.00 95.94 965 SER A N 1
ATOM 7058 C CA . SER A 1 965 ? 2.278 3.686 45.685 1.00 95.94 965 SER A CA 1
ATOM 7059 C C . SER A 1 965 ? 1.059 2.791 45.448 1.00 95.94 965 SER A C 1
ATOM 7061 O O . SER A 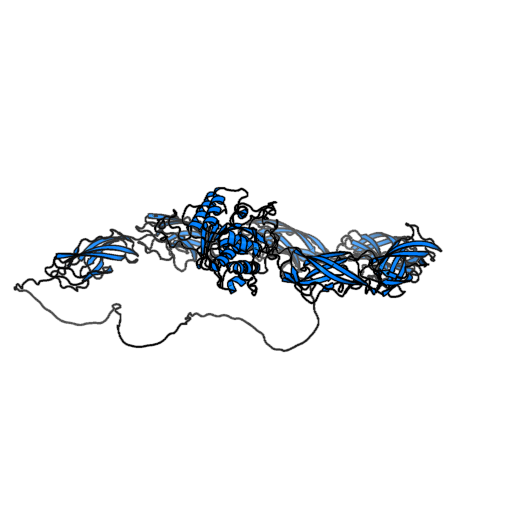1 965 ? 0.896 1.802 46.161 1.00 95.94 965 SER A O 1
ATOM 7063 N N . ALA A 1 966 ? 0.235 3.084 44.435 1.00 97.69 966 ALA A N 1
ATOM 7064 C CA . ALA A 1 966 ? -0.887 2.231 44.051 1.00 97.69 966 ALA A CA 1
ATOM 7065 C C . ALA A 1 966 ? -0.399 0.861 43.561 1.00 97.69 966 ALA A C 1
ATOM 7067 O O . ALA A 1 966 ? -0.917 -0.157 44.010 1.00 97.69 966 ALA A O 1
ATOM 7068 N N . ILE A 1 967 ? 0.648 0.825 42.729 1.00 98.31 967 ILE A N 1
ATOM 7069 C CA . ILE A 1 967 ? 1.276 -0.418 42.252 1.00 98.31 967 ILE A CA 1
ATOM 7070 C C . ILE A 1 967 ? 1.808 -1.239 43.435 1.00 98.31 967 ILE A C 1
ATOM 7072 O O . ILE A 1 967 ? 1.488 -2.418 43.580 1.00 98.31 967 ILE A O 1
ATOM 7076 N N . ALA A 1 968 ? 2.577 -0.615 44.329 1.00 98.38 968 ALA A N 1
ATOM 7077 C CA . ALA A 1 968 ? 3.155 -1.279 45.492 1.00 98.38 968 ALA A CA 1
ATOM 7078 C C . ALA A 1 968 ? 2.091 -1.803 46.475 1.00 98.38 968 ALA A C 1
ATOM 7080 O O . ALA A 1 968 ? 2.269 -2.872 47.065 1.00 98.38 968 ALA A O 1
ATOM 7081 N N . ASN A 1 969 ? 0.989 -1.073 46.666 1.00 98.38 969 ASN A N 1
ATOM 7082 C CA . ASN A 1 969 ? -0.136 -1.527 47.486 1.00 98.38 969 ASN A CA 1
ATOM 7083 C C . ASN A 1 969 ? -0.926 -2.639 46.794 1.00 98.38 969 ASN A C 1
ATOM 7085 O O . ASN A 1 969 ? -1.265 -3.618 47.450 1.00 98.38 969 ASN A O 1
ATOM 7089 N N . GLY A 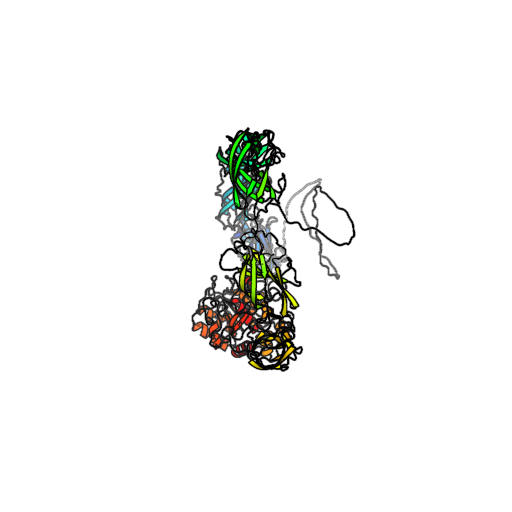1 970 ? -1.119 -2.550 45.477 1.00 98.56 970 GLY A N 1
ATOM 7090 C CA . GLY A 1 970 ? -1.730 -3.601 44.667 1.00 98.56 970 GLY A CA 1
ATOM 7091 C C . GLY A 1 970 ? -0.967 -4.920 44.742 1.00 98.56 970 GLY A C 1
ATOM 7092 O O . GLY A 1 970 ? -1.577 -5.972 44.912 1.00 98.56 970 GLY A O 1
ATOM 7093 N N . ILE A 1 971 ? 0.370 -4.874 44.712 1.00 98.81 971 ILE A N 1
ATOM 7094 C CA . ILE A 1 971 ? 1.210 -6.070 44.878 1.00 98.81 971 ILE A CA 1
ATOM 7095 C C . ILE A 1 971 ? 0.994 -6.687 46.262 1.00 98.81 971 ILE A C 1
ATOM 7097 O O . ILE A 1 971 ? 0.794 -7.893 46.364 1.00 98.81 971 ILE A O 1
ATOM 7101 N N . ARG A 1 972 ? 1.002 -5.883 47.333 1.00 98.69 972 ARG A N 1
ATOM 7102 C CA . ARG A 1 972 ? 0.772 -6.391 48.699 1.00 98.69 972 ARG A CA 1
ATOM 7103 C C . ARG A 1 972 ? -0.625 -6.979 48.857 1.00 98.69 972 ARG A C 1
ATOM 7105 O O . ARG A 1 972 ? -0.744 -8.100 49.334 1.00 98.69 972 ARG A O 1
ATOM 7112 N N . TYR A 1 973 ? -1.639 -6.267 48.374 1.00 98.69 973 TYR A N 1
ATOM 7113 C CA . TYR A 1 973 ? -3.024 -6.722 48.339 1.00 98.69 973 TYR A CA 1
ATOM 7114 C C . TYR A 1 973 ? -3.161 -8.079 47.648 1.00 98.69 973 TYR A C 1
ATOM 7116 O O . TYR A 1 973 ? -3.731 -9.004 48.220 1.00 98.69 973 TYR A O 1
ATOM 7124 N N . ALA A 1 974 ? -2.577 -8.224 46.455 1.00 98.75 974 ALA A N 1
ATOM 7125 C CA . ALA A 1 974 ? -2.621 -9.471 45.704 1.00 98.75 974 ALA A CA 1
ATOM 7126 C C . ALA A 1 974 ? -2.010 -10.637 46.493 1.00 98.75 974 ALA A C 1
ATOM 7128 O O . ALA A 1 974 ? -2.601 -11.712 46.591 1.00 98.75 974 ALA A O 1
ATOM 7129 N N . VAL A 1 975 ? -0.835 -10.418 47.088 1.00 98.50 975 VAL A N 1
ATOM 7130 C CA . VAL A 1 975 ? -0.138 -11.421 47.907 1.00 98.50 975 VAL A CA 1
ATOM 7131 C C . VAL A 1 975 ? -0.964 -11.810 49.132 1.00 98.50 975 VAL A C 1
ATOM 7133 O O . VAL A 1 975 ? -1.128 -12.999 49.407 1.00 98.50 975 VAL A O 1
ATOM 7136 N N . ASP A 1 976 ? -1.492 -10.826 49.857 1.00 98.12 976 ASP A N 1
ATOM 7137 C CA . ASP A 1 976 ? -2.244 -11.039 51.097 1.00 98.12 976 ASP A CA 1
ATOM 7138 C C . ASP A 1 976 ? -3.595 -11.728 50.840 1.00 98.12 976 ASP A C 1
ATOM 7140 O O . ASP A 1 976 ? -4.051 -12.524 51.667 1.00 98.12 976 ASP A O 1
ATOM 7144 N N . ASN A 1 977 ? -4.165 -11.535 49.646 1.00 98.00 977 ASN A N 1
ATOM 7145 C CA . ASN A 1 977 ? -5.348 -12.246 49.158 1.00 98.00 977 ASN A CA 1
ATOM 7146 C C . ASN A 1 977 ? -5.044 -13.569 48.428 1.00 98.00 977 ASN A C 1
ATOM 7148 O O . ASN A 1 977 ? -5.946 -14.231 47.909 1.00 98.00 977 ASN A O 1
ATOM 7152 N N . GLY A 1 978 ? -3.789 -14.025 48.456 1.00 97.00 978 GLY A N 1
ATOM 7153 C CA . GLY A 1 978 ? -3.409 -15.381 48.061 1.00 97.00 978 GLY A CA 1
ATOM 7154 C C . GLY A 1 978 ? -3.042 -15.561 46.589 1.00 97.00 978 GLY A C 1
ATOM 7155 O O . GLY A 1 978 ? -3.003 -16.703 46.120 1.00 97.00 978 GLY A O 1
ATOM 7156 N N . ALA A 1 979 ? -2.745 -14.481 45.861 1.00 98.50 979 ALA A N 1
ATOM 7157 C CA . ALA A 1 979 ? -2.187 -14.578 44.518 1.00 98.50 979 ALA A CA 1
ATOM 7158 C C . ALA A 1 979 ? -0.883 -15.390 44.531 1.00 98.50 979 ALA A C 1
ATOM 7160 O O . ALA A 1 979 ? 0.019 -15.163 45.339 1.00 98.50 979 ALA A O 1
ATOM 7161 N N . ASN A 1 980 ? -0.779 -16.356 43.621 1.00 98.56 980 ASN A N 1
ATOM 7162 C CA . ASN A 1 980 ? 0.422 -17.171 43.454 1.00 98.56 980 ASN A CA 1
ATOM 7163 C C . ASN A 1 980 ? 1.353 -16.584 42.392 1.00 98.56 980 ASN A C 1
ATOM 7165 O O . ASN A 1 980 ? 2.571 -16.712 42.493 1.00 98.56 980 ASN A O 1
ATOM 7169 N N . VAL A 1 981 ? 0.769 -15.946 41.378 1.00 98.81 981 VAL A N 1
ATOM 7170 C CA . VAL A 1 981 ? 1.481 -15.246 40.310 1.00 98.81 981 VAL A CA 1
ATOM 7171 C C . VAL A 1 981 ? 0.930 -13.831 40.225 1.00 98.81 981 VAL A C 1
ATOM 7173 O O . VAL A 1 981 ? -0.265 -13.617 40.416 1.00 98.81 981 VAL A O 1
ATOM 7176 N N . ILE A 1 982 ? 1.794 -12.864 39.957 1.00 98.94 982 ILE A N 1
ATOM 7177 C CA . ILE A 1 982 ? 1.433 -11.460 39.792 1.00 98.94 982 ILE A CA 1
ATOM 7178 C C . ILE A 1 982 ? 1.964 -11.014 38.437 1.00 98.94 982 ILE A C 1
ATOM 7180 O O . ILE A 1 982 ? 3.173 -11.069 38.215 1.00 98.94 982 ILE A O 1
ATOM 7184 N N . ASN A 1 983 ? 1.074 -10.582 37.550 1.00 98.88 983 ASN A N 1
ATOM 7185 C CA . ASN A 1 983 ? 1.442 -9.986 36.273 1.00 98.88 983 ASN A CA 1
ATOM 7186 C C . ASN A 1 983 ? 1.457 -8.456 36.388 1.00 98.88 983 ASN A C 1
ATOM 7188 O O . ASN A 1 983 ? 0.469 -7.858 36.820 1.00 98.88 983 ASN A O 1
ATOM 7192 N N . LEU A 1 984 ? 2.566 -7.847 35.971 1.00 98.56 984 LEU A N 1
ATOM 7193 C CA . LEU A 1 984 ? 2.779 -6.404 35.887 1.00 98.56 984 LEU A CA 1
ATOM 7194 C C . LEU A 1 984 ? 3.101 -6.026 34.437 1.00 98.56 984 LEU A C 1
ATOM 7196 O O . LEU A 1 984 ? 4.263 -6.035 34.021 1.00 98.56 984 LEU A O 1
ATOM 7200 N N . SER A 1 985 ? 2.073 -5.662 33.676 1.00 98.06 985 SER A N 1
ATOM 7201 C CA . SER A 1 985 ? 2.212 -5.127 32.315 1.00 98.06 985 SER A CA 1
ATOM 7202 C C . SER A 1 985 ? 2.319 -3.596 32.352 1.00 98.06 985 SER A C 1
ATOM 7204 O O . SER A 1 985 ? 1.554 -2.868 31.736 1.00 98.06 985 SER A O 1
ATOM 7206 N N . LEU A 1 986 ? 3.263 -3.098 33.153 1.00 97.06 986 LEU A N 1
ATOM 7207 C CA . LEU A 1 986 ? 3.495 -1.676 33.404 1.00 97.06 986 LEU A CA 1
ATOM 7208 C C . LEU A 1 986 ? 4.977 -1.422 33.684 1.00 97.06 986 LEU A C 1
ATOM 7210 O O . LEU A 1 986 ? 5.710 -2.342 34.055 1.00 97.06 986 LEU A O 1
ATOM 7214 N N . GLY A 1 987 ? 5.426 -0.173 33.555 1.00 95.19 987 GLY A N 1
ATOM 7215 C CA . GLY A 1 987 ? 6.797 0.167 33.908 1.00 95.19 987 GLY A CA 1
ATOM 7216 C C . GLY A 1 987 ? 7.123 1.656 33.915 1.00 95.19 987 GLY A C 1
ATOM 7217 O O . GLY A 1 987 ? 6.343 2.499 33.480 1.00 95.19 987 GLY A O 1
ATOM 7218 N N . SER A 1 988 ? 8.303 1.977 34.439 1.00 94.12 988 SER A N 1
ATOM 7219 C CA . SER A 1 988 ? 8.885 3.314 34.451 1.00 94.12 988 SER A CA 1
ATOM 7220 C C . SER A 1 988 ? 10.408 3.240 34.334 1.00 94.12 988 SER A C 1
ATOM 7222 O O . SER A 1 988 ? 11.047 2.264 34.732 1.00 94.12 988 SER A O 1
ATOM 7224 N N . SER A 1 989 ? 11.029 4.293 33.810 1.00 93.12 989 SER A N 1
ATOM 7225 C CA . SER A 1 989 ? 12.484 4.327 33.611 1.00 93.12 989 SER A CA 1
ATOM 7226 C C . SER A 1 989 ? 13.286 4.440 34.919 1.00 93.12 989 SER A C 1
ATOM 7228 O O . SER A 1 989 ? 14.509 4.301 34.903 1.00 93.12 989 SER A O 1
ATOM 7230 N N . SER A 1 990 ? 12.633 4.712 36.056 1.00 93.31 990 SER A N 1
ATOM 7231 C CA . SER A 1 990 ? 13.288 5.026 37.330 1.00 93.31 990 SER A CA 1
ATOM 7232 C C . SER A 1 990 ? 12.940 4.014 38.428 1.00 93.31 990 SER A C 1
ATOM 7234 O O . SER A 1 990 ? 11.784 3.622 38.551 1.00 93.31 990 SER A O 1
ATOM 7236 N N . PRO A 1 991 ? 13.906 3.608 39.275 1.00 95.12 991 PRO A N 1
ATOM 7237 C CA . PRO A 1 991 ? 13.630 2.699 40.381 1.00 95.12 991 PRO A CA 1
ATOM 7238 C C . PRO A 1 991 ? 12.741 3.360 41.440 1.00 95.12 991 PRO A C 1
ATOM 7240 O O . PRO A 1 991 ? 12.915 4.537 41.762 1.00 95.12 991 PRO A O 1
ATOM 7243 N N . ASN A 1 992 ? 11.874 2.568 42.071 1.00 96.81 992 ASN A N 1
ATOM 7244 C CA . ASN A 1 992 ? 11.036 2.993 43.187 1.00 96.81 992 ASN A CA 1
ATOM 7245 C C . ASN A 1 992 ? 11.195 2.051 44.398 1.00 96.81 992 ASN A C 1
ATOM 7247 O O . ASN A 1 992 ? 11.111 0.827 44.282 1.00 96.81 992 ASN A O 1
ATOM 7251 N N . SER A 1 993 ? 11.441 2.610 45.588 1.00 96.00 993 SER A N 1
ATOM 7252 C CA . SER A 1 993 ? 11.662 1.824 46.812 1.00 96.00 993 SER A CA 1
ATOM 7253 C C . SER A 1 993 ? 10.421 1.069 47.293 1.00 96.00 993 SER A C 1
ATOM 7255 O O . SER A 1 993 ? 10.546 -0.022 47.860 1.00 96.00 993 SER A O 1
ATOM 7257 N N . ASP A 1 994 ? 9.233 1.623 47.071 1.00 95.38 994 ASP A N 1
ATOM 7258 C CA . ASP A 1 994 ? 7.975 1.051 47.545 1.00 95.38 994 ASP A CA 1
ATOM 7259 C C . ASP A 1 994 ? 7.578 -0.143 46.680 1.00 95.38 994 ASP A C 1
ATOM 7261 O O . ASP A 1 994 ? 7.235 -1.197 47.219 1.00 95.38 994 ASP A O 1
ATOM 7265 N N . GLU A 1 995 ? 7.728 -0.024 45.358 1.00 97.38 995 GLU A N 1
ATOM 7266 C CA . GLU A 1 995 ? 7.557 -1.138 44.417 1.00 97.38 995 GLU A CA 1
ATOM 7267 C C . GLU A 1 995 ? 8.573 -2.250 44.690 1.00 97.38 995 GLU A C 1
ATOM 7269 O O . GLU A 1 995 ? 8.196 -3.412 44.851 1.00 97.38 995 GLU A O 1
ATOM 7274 N N . LYS A 1 996 ? 9.861 -1.902 44.842 1.00 97.81 996 LYS A N 1
ATOM 7275 C CA . LYS A 1 996 ? 10.912 -2.876 45.172 1.00 97.81 996 LYS A CA 1
ATOM 7276 C C . LYS A 1 996 ? 10.585 -3.651 46.448 1.00 97.81 996 LYS A C 1
ATOM 7278 O O . LYS A 1 996 ? 10.699 -4.875 46.474 1.00 97.81 996 LYS A O 1
ATOM 7283 N N . SER A 1 997 ? 10.182 -2.950 47.508 1.00 98.19 997 SER A N 1
ATOM 7284 C CA . SER A 1 997 ? 9.836 -3.587 48.783 1.00 98.19 997 SER A CA 1
ATOM 7285 C C . SER A 1 997 ? 8.561 -4.435 48.696 1.00 98.19 997 SER A C 1
ATOM 7287 O O . SER A 1 997 ? 8.468 -5.454 49.379 1.00 98.19 997 SER A O 1
ATOM 7289 N N . ALA A 1 998 ? 7.603 -4.075 47.837 1.00 98.56 998 ALA A N 1
ATOM 7290 C CA . ALA A 1 998 ? 6.418 -4.890 47.576 1.00 98.56 998 ALA A CA 1
ATOM 7291 C C . ALA A 1 998 ? 6.762 -6.184 46.821 1.00 98.56 998 ALA A C 1
ATOM 7293 O O . ALA A 1 998 ? 6.270 -7.254 47.168 1.00 98.56 998 ALA A O 1
ATOM 7294 N N . ILE A 1 999 ? 7.665 -6.117 45.841 1.00 98.50 999 ILE A N 1
ATOM 7295 C CA . ILE A 1 999 ? 8.137 -7.293 45.091 1.00 98.50 999 ILE A CA 1
ATOM 7296 C C . ILE A 1 999 ? 8.951 -8.225 45.997 1.00 98.50 999 ILE A C 1
ATOM 7298 O O . ILE A 1 999 ? 8.767 -9.441 45.971 1.00 98.50 999 ILE A O 1
ATOM 7302 N N . GLN A 1 1000 ? 9.798 -7.666 46.867 1.00 98.19 1000 GLN A N 1
ATOM 7303 C CA . GLN A 1 1000 ? 10.482 -8.431 47.916 1.00 98.19 1000 GLN A CA 1
ATOM 7304 C C . GLN A 1 1000 ? 9.488 -9.133 48.846 1.00 98.19 1000 GLN A C 1
ATOM 7306 O O . GLN A 1 1000 ? 9.682 -10.299 49.198 1.00 98.19 1000 GLN A O 1
ATOM 7311 N N . TYR A 1 1001 ? 8.418 -8.433 49.233 1.00 98.50 1001 TYR A N 1
ATOM 7312 C CA . TYR A 1 1001 ? 7.349 -8.998 50.046 1.00 98.50 1001 TYR A CA 1
ATOM 7313 C C . TYR A 1 1001 ? 6.667 -10.171 49.331 1.00 98.50 1001 TYR A C 1
ATOM 7315 O O . TYR A 1 1001 ? 6.584 -11.255 49.912 1.00 98.50 1001 TYR A O 1
ATOM 7323 N N . ALA A 1 1002 ? 6.293 -10.002 48.059 1.00 98.44 1002 ALA A N 1
ATOM 7324 C CA . ALA A 1 1002 ? 5.711 -11.056 47.230 1.00 98.44 1002 ALA A CA 1
ATOM 7325 C C . ALA A 1 1002 ? 6.602 -12.305 47.175 1.00 98.44 1002 ALA A C 1
ATOM 7327 O O . ALA A 1 1002 ? 6.162 -13.396 47.550 1.00 98.44 1002 ALA A O 1
ATOM 7328 N N . ALA A 1 1003 ? 7.886 -12.134 46.847 1.00 96.62 1003 ALA A N 1
ATOM 7329 C CA . ALA A 1 1003 ? 8.841 -13.238 46.801 1.00 96.62 1003 ALA A CA 1
ATOM 7330 C C . ALA A 1 1003 ? 8.999 -13.935 48.167 1.00 96.62 1003 ALA A C 1
ATOM 7332 O O . ALA A 1 1003 ? 9.058 -15.164 48.233 1.00 96.62 1003 ALA A O 1
ATOM 7333 N N . SER A 1 1004 ? 9.009 -13.177 49.273 1.00 97.31 1004 SER A N 1
ATOM 7334 C CA . SER A 1 1004 ? 9.100 -13.732 50.637 1.00 97.31 1004 SER A CA 1
ATOM 7335 C C . SER A 1 1004 ? 7.875 -14.557 51.050 1.00 97.31 1004 SER A C 1
ATOM 7337 O O . SER A 1 1004 ? 7.979 -15.435 51.907 1.00 97.31 1004 SER A O 1
ATOM 7339 N N . LYS A 1 1005 ? 6.722 -14.291 50.428 1.00 97.25 1005 LYS A N 1
ATOM 7340 C CA . LYS A 1 1005 ? 5.458 -15.011 50.624 1.00 97.25 1005 LYS A CA 1
ATOM 7341 C C . LYS A 1 1005 ? 5.234 -16.114 49.587 1.00 97.25 1005 LYS A C 1
ATOM 7343 O O . LYS A 1 1005 ? 4.244 -16.832 49.675 1.00 97.25 1005 LYS A O 1
ATOM 7348 N N . GLY A 1 1006 ? 6.171 -16.288 48.653 1.00 94.81 1006 GLY A N 1
ATOM 7349 C CA . GLY A 1 1006 ? 6.121 -17.318 47.616 1.00 94.81 1006 GLY A CA 1
ATOM 7350 C C . GLY A 1 1006 ? 5.288 -16.950 46.388 1.00 94.81 1006 GLY A C 1
ATOM 7351 O O . GLY A 1 1006 ? 5.067 -17.821 45.552 1.00 94.81 1006 GLY A O 1
ATOM 7352 N N . ALA A 1 1007 ? 4.846 -15.697 46.258 1.00 97.88 1007 ALA A N 1
ATOM 7353 C CA . ALA A 1 1007 ? 4.215 -15.205 45.039 1.00 97.88 1007 ALA A CA 1
ATOM 7354 C C . ALA A 1 1007 ? 5.290 -14.827 44.009 1.00 97.88 1007 ALA A C 1
ATOM 7356 O O . ALA A 1 1007 ? 6.280 -14.171 44.349 1.00 97.88 1007 ALA A O 1
ATOM 7357 N N . ILE A 1 1008 ? 5.103 -15.240 42.755 1.00 98.50 1008 ILE A N 1
ATOM 7358 C CA . ILE A 1 1008 ? 6.047 -14.958 41.668 1.00 98.50 1008 ILE A CA 1
ATOM 7359 C C . ILE A 1 1008 ? 5.575 -13.741 40.877 1.00 98.50 1008 ILE A C 1
ATOM 7361 O O . ILE A 1 1008 ? 4.473 -13.739 40.334 1.00 98.50 1008 ILE A O 1
ATOM 7365 N N . VAL A 1 1009 ? 6.426 -12.720 40.798 1.00 98.75 1009 VAL A N 1
ATOM 7366 C CA . VAL A 1 1009 ? 6.158 -11.498 40.031 1.00 98.75 1009 VAL A CA 1
ATOM 7367 C C . VAL A 1 1009 ? 6.710 -11.644 38.615 1.00 98.75 1009 VAL A C 1
ATOM 7369 O O . VAL A 1 1009 ? 7.858 -12.049 38.438 1.00 98.75 1009 VAL A O 1
ATOM 7372 N N . VAL A 1 1010 ? 5.904 -11.303 37.615 1.00 98.88 1010 VAL A N 1
ATOM 7373 C CA . VAL A 1 1010 ? 6.253 -11.308 36.191 1.00 98.88 1010 VAL A CA 1
ATOM 7374 C C . VAL A 1 1010 ? 6.013 -9.910 35.644 1.00 98.88 1010 VAL A C 1
ATOM 7376 O O . VAL A 1 1010 ? 4.896 -9.407 35.727 1.00 98.88 1010 VAL A O 1
ATOM 7379 N N . SER A 1 1011 ? 7.053 -9.290 35.098 1.00 98.69 1011 SER A N 1
ATOM 7380 C CA . SER A 1 1011 ? 7.027 -7.888 34.688 1.00 98.69 1011 SER A CA 1
ATOM 7381 C C . SER A 1 1011 ? 7.434 -7.728 33.226 1.00 98.69 1011 SER A C 1
ATOM 7383 O O . SER A 1 1011 ? 8.456 -8.272 32.794 1.00 98.69 1011 SER A O 1
ATOM 7385 N N . ALA A 1 1012 ? 6.667 -6.935 32.481 1.00 98.69 1012 ALA A N 1
ATOM 7386 C CA . ALA A 1 1012 ? 7.000 -6.529 31.118 1.00 98.69 1012 ALA A CA 1
ATOM 7387 C C . ALA A 1 1012 ? 8.314 -5.724 31.083 1.00 98.69 1012 ALA A C 1
ATOM 7389 O O . ALA A 1 1012 ? 8.545 -4.862 31.932 1.00 98.69 1012 ALA A O 1
ATOM 7390 N N . ALA A 1 1013 ? 9.200 -6.005 30.121 1.00 98.19 1013 ALA A N 1
ATOM 7391 C CA . ALA A 1 1013 ? 10.516 -5.362 30.049 1.00 98.19 1013 ALA A CA 1
ATOM 7392 C C . ALA A 1 1013 ? 10.468 -3.868 29.661 1.00 98.19 1013 ALA A C 1
ATOM 7394 O O . ALA A 1 1013 ? 11.407 -3.127 29.978 1.00 98.19 1013 ALA A O 1
ATOM 7395 N N . GLY A 1 1014 ? 9.389 -3.433 29.006 1.00 97.56 1014 GLY A N 1
ATOM 7396 C CA . GLY A 1 1014 ? 9.214 -2.099 28.428 1.00 97.56 1014 GLY A CA 1
ATOM 7397 C C . GLY A 1 1014 ? 9.397 -2.092 26.907 1.00 97.56 1014 GLY A C 1
ATOM 7398 O O . GLY A 1 1014 ? 9.944 -3.039 26.334 1.00 97.56 1014 GLY A O 1
ATOM 7399 N N . ASN A 1 1015 ? 8.903 -1.034 26.266 1.00 96.81 1015 ASN A N 1
ATOM 7400 C CA . ASN A 1 1015 ? 8.705 -0.937 24.814 1.00 96.81 1015 ASN A CA 1
ATOM 7401 C C . ASN A 1 1015 ? 9.550 0.194 24.178 1.00 96.81 1015 ASN A C 1
ATOM 7403 O O . ASN A 1 1015 ? 9.150 0.818 23.199 1.00 96.81 1015 ASN A O 1
ATOM 7407 N N . GLU A 1 1016 ? 10.709 0.509 24.755 1.00 96.31 1016 GLU A N 1
ATOM 7408 C CA . GLU A 1 1016 ? 11.596 1.610 24.363 1.00 96.31 1016 GLU A CA 1
ATOM 7409 C C . GLU A 1 1016 ? 12.890 1.141 23.661 1.00 96.31 1016 GLU A C 1
ATOM 7411 O O . GLU A 1 1016 ? 13.849 1.912 23.554 1.00 96.31 1016 GLU A O 1
ATOM 7416 N N . GLY A 1 1017 ? 12.944 -0.102 23.170 1.00 90.56 1017 GLY A N 1
ATOM 7417 C CA . GLY A 1 1017 ? 14.116 -0.696 22.512 1.00 90.56 1017 GLY A CA 1
ATOM 7418 C C . GLY A 1 1017 ? 14.588 0.113 21.301 1.00 90.56 1017 GLY A C 1
ATOM 7419 O O . GLY A 1 1017 ? 15.757 0.500 21.226 1.00 90.56 1017 GLY A O 1
ATOM 7420 N N . GLU A 1 1018 ? 13.661 0.490 20.418 1.00 90.81 1018 GLU A N 1
ATOM 7421 C CA . GLU A 1 1018 ? 13.926 1.372 19.268 1.00 90.81 1018 GLU A CA 1
ATOM 7422 C C . GLU A 1 1018 ? 14.342 2.788 19.687 1.00 90.81 1018 GLU A C 1
ATOM 7424 O O . GLU A 1 1018 ? 15.097 3.459 18.985 1.00 90.81 1018 GLU A O 1
ATOM 7429 N N . ASN A 1 1019 ? 13.911 3.223 20.875 1.00 90.25 1019 ASN A N 1
ATOM 7430 C CA . ASN A 1 1019 ? 14.279 4.506 21.474 1.00 90.25 1019 ASN A CA 1
ATOM 7431 C C . ASN A 1 1019 ? 15.623 4.441 22.227 1.00 90.25 1019 ASN A C 1
ATOM 7433 O O . ASN A 1 1019 ? 15.983 5.369 22.957 1.00 90.25 1019 ASN A O 1
ATOM 7437 N N . GLY A 1 1020 ? 16.388 3.359 22.047 1.00 89.00 1020 GLY A N 1
ATOM 7438 C CA . GLY A 1 1020 ? 17.739 3.203 22.577 1.00 89.00 1020 GLY A CA 1
ATOM 7439 C C . GLY A 1 1020 ? 17.807 2.703 24.019 1.00 89.00 1020 GLY A C 1
ATOM 7440 O O . GLY A 1 1020 ? 18.851 2.859 24.660 1.00 89.00 1020 GLY A O 1
ATOM 7441 N N . ALA A 1 1021 ? 16.738 2.108 24.556 1.00 92.06 1021 ALA A N 1
ATOM 7442 C CA . ALA A 1 1021 ? 16.816 1.419 25.838 1.00 92.06 1021 ALA A CA 1
ATOM 7443 C C . ALA A 1 1021 ? 17.812 0.246 25.767 1.00 92.06 1021 ALA A C 1
ATOM 7445 O O . ALA A 1 1021 ? 17.790 -0.572 24.853 1.00 92.06 1021 ALA A O 1
ATOM 7446 N N . VAL A 1 1022 ? 18.706 0.157 26.756 1.00 92.00 1022 VAL A N 1
ATOM 7447 C CA . VAL A 1 1022 ? 19.782 -0.859 26.814 1.00 92.00 1022 VAL A CA 1
ATOM 7448 C C . VAL A 1 1022 ? 19.608 -1.868 27.954 1.00 92.00 1022 VAL A C 1
ATOM 7450 O O . VAL A 1 1022 ? 20.484 -2.704 28.187 1.00 92.00 1022 VAL A O 1
ATOM 7453 N N . SER A 1 1023 ? 18.511 -1.763 28.699 1.00 94.62 1023 SER A N 1
ATOM 7454 C CA . SER A 1 1023 ? 18.117 -2.656 29.790 1.00 94.62 1023 SER A CA 1
ATOM 7455 C C . SER A 1 1023 ? 16.604 -2.555 30.017 1.00 94.62 1023 SER A C 1
ATOM 7457 O O . SER A 1 1023 ? 16.019 -1.546 29.611 1.00 94.62 1023 SER A O 1
ATOM 7459 N N . PRO A 1 1024 ? 15.974 -3.504 30.731 1.00 97.38 1024 PRO A N 1
ATOM 7460 C CA . PRO A 1 1024 ? 14.560 -3.413 31.068 1.00 97.38 1024 PRO A CA 1
ATOM 7461 C C . PRO A 1 1024 ? 14.290 -2.220 31.981 1.00 97.38 1024 PRO A C 1
ATOM 7463 O O . PRO A 1 1024 ? 15.169 -1.795 32.738 1.00 97.38 1024 PRO A O 1
ATOM 7466 N N . TYR A 1 1025 ? 13.066 -1.710 31.929 1.00 97.06 1025 TYR A N 1
ATOM 7467 C CA . TYR A 1 1025 ? 12.579 -0.682 32.846 1.00 97.06 1025 TYR A CA 1
ATOM 7468 C C . TYR A 1 1025 ? 12.154 -1.300 34.187 1.00 97.06 1025 TYR A C 1
ATOM 7470 O O . TYR A 1 1025 ? 12.143 -2.522 34.369 1.00 97.06 1025 TYR A O 1
ATOM 7478 N N . TYR A 1 1026 ? 11.858 -0.463 35.179 1.00 97.25 1026 TYR A N 1
ATOM 7479 C CA . TYR A 1 1026 ? 11.355 -0.916 36.476 1.00 97.25 1026 TYR A CA 1
ATOM 7480 C C . TYR A 1 1026 ? 9.838 -1.110 36.396 1.00 97.25 1026 TYR A C 1
ATOM 7482 O O . TYR A 1 1026 ? 9.182 -0.272 35.788 1.00 97.25 1026 TYR A O 1
ATOM 7490 N N . PRO A 1 1027 ? 9.263 -2.174 36.983 1.00 97.12 1027 PRO A N 1
ATOM 7491 C CA . PRO A 1 1027 ? 9.877 -3.087 37.948 1.00 97.12 1027 PRO A CA 1
ATOM 7492 C C . PRO A 1 1027 ? 10.637 -4.288 37.360 1.00 97.12 1027 PRO A C 1
ATOM 7494 O O . PRO A 1 1027 ? 11.268 -5.014 38.128 1.00 97.12 1027 PRO A O 1
ATOM 7497 N N . ALA A 1 1028 ? 10.622 -4.528 36.045 1.00 97.75 1028 ALA A N 1
ATOM 7498 C CA . ALA A 1 1028 ? 11.259 -5.708 35.442 1.00 97.75 1028 ALA A CA 1
ATOM 7499 C C . ALA A 1 1028 ? 12.759 -5.829 35.750 1.00 97.75 1028 ALA A C 1
ATOM 7501 O O . ALA A 1 1028 ? 13.266 -6.929 35.969 1.00 97.75 1028 ALA A O 1
ATOM 7502 N N . GLN A 1 1029 ? 13.471 -4.710 35.879 1.00 96.25 1029 GLN A N 1
ATOM 7503 C CA . GLN A 1 1029 ? 14.887 -4.723 36.248 1.00 96.25 1029 GLN A CA 1
ATOM 7504 C C . GLN A 1 1029 ? 15.167 -5.307 37.653 1.00 96.25 1029 GLN A C 1
ATOM 7506 O O . GLN A 1 1029 ? 16.299 -5.706 37.926 1.00 96.25 1029 GLN A O 1
ATOM 7511 N N . TYR A 1 1030 ? 14.163 -5.441 38.533 1.00 97.25 1030 TYR A N 1
ATOM 7512 C CA . TYR A 1 1030 ? 14.313 -6.127 39.827 1.00 97.25 1030 TYR A CA 1
ATOM 7513 C C . TYR A 1 1030 ? 14.443 -7.656 39.719 1.00 97.25 1030 TYR A C 1
ATOM 7515 O O . TYR A 1 1030 ? 14.830 -8.295 40.703 1.00 97.25 1030 TYR A O 1
ATOM 7523 N N . ALA A 1 1031 ? 14.236 -8.235 38.529 1.00 97.06 1031 ALA A N 1
ATOM 7524 C CA . ALA A 1 1031 ? 14.433 -9.661 38.245 1.00 97.06 1031 ALA A CA 1
ATOM 7525 C C . ALA A 1 1031 ? 15.891 -10.143 38.388 1.00 97.06 1031 ALA A C 1
ATOM 7527 O O . ALA A 1 1031 ? 16.180 -11.329 38.203 1.00 97.06 1031 ALA A O 1
ATOM 7528 N N . THR A 1 1032 ? 16.830 -9.255 38.741 1.00 93.31 1032 THR A N 1
ATOM 7529 C CA . THR A 1 1032 ? 18.152 -9.648 39.254 1.00 93.31 1032 THR A CA 1
ATOM 7530 C C . THR A 1 1032 ? 18.014 -10.518 40.499 1.00 93.31 1032 THR A C 1
ATOM 7532 O O . THR A 1 1032 ? 18.695 -11.534 40.636 1.00 93.31 1032 THR A O 1
ATOM 7535 N N . ASP A 1 1033 ? 17.082 -10.147 41.377 1.00 94.31 1033 ASP A N 1
ATOM 7536 C CA . ASP A 1 1033 ? 16.932 -10.736 42.703 1.00 94.31 1033 ASP A CA 1
ATOM 7537 C C . ASP A 1 1033 ? 15.546 -11.365 42.914 1.00 94.31 1033 ASP A C 1
ATOM 7539 O O . ASP A 1 1033 ? 15.462 -12.407 43.570 1.00 94.31 1033 ASP A O 1
ATOM 7543 N N . TRP A 1 1034 ? 14.482 -10.782 42.341 1.00 97.00 1034 TRP A N 1
ATOM 7544 C CA . TRP A 1 1034 ? 13.088 -11.191 42.566 1.00 97.00 1034 TRP A CA 1
ATOM 7545 C C . TRP A 1 1034 ? 12.234 -11.053 41.302 1.00 97.00 1034 TRP A C 1
ATOM 7547 O O . TRP A 1 1034 ? 12.251 -10.007 40.656 1.00 97.00 1034 TRP A O 1
ATOM 7557 N N . GLY A 1 1035 ? 11.429 -12.071 40.995 1.00 97.31 1035 GLY A N 1
ATOM 7558 C CA . GLY A 1 1035 ? 10.546 -12.077 39.832 1.00 97.31 1035 GLY A CA 1
ATOM 7559 C C . GLY A 1 1035 ? 11.255 -12.298 38.492 1.00 97.31 1035 GLY A C 1
ATOM 7560 O O . GLY A 1 1035 ? 12.448 -12.601 38.430 1.00 97.31 1035 GLY A O 1
ATOM 7561 N N . LEU A 1 1036 ? 10.492 -12.178 37.406 1.00 98.44 1036 LEU A N 1
ATOM 7562 C CA . LEU A 1 1036 ? 10.957 -12.353 36.032 1.00 98.44 1036 LEU A CA 1
ATOM 7563 C C . LEU A 1 1036 ? 10.694 -11.104 35.191 1.00 98.44 1036 LEU A C 1
ATOM 7565 O O . LEU A 1 1036 ? 9.643 -10.477 35.311 1.00 98.44 1036 LEU A O 1
ATOM 7569 N N . ALA A 1 1037 ? 11.640 -10.790 34.313 1.00 98.50 1037 ALA A N 1
ATOM 7570 C CA . ALA A 1 1037 ? 11.497 -9.799 33.255 1.00 98.50 1037 ALA A CA 1
ATOM 7571 C C . ALA A 1 1037 ? 11.139 -10.498 31.940 1.00 98.50 1037 ALA A C 1
ATOM 7573 O O . ALA A 1 1037 ? 11.691 -11.562 31.641 1.00 98.50 1037 ALA A O 1
ATOM 7574 N N . VAL A 1 1038 ? 10.240 -9.905 31.155 1.00 98.69 1038 VAL A N 1
ATOM 7575 C CA . VAL A 1 1038 ? 9.757 -10.526 29.917 1.00 98.69 1038 VAL A CA 1
ATOM 7576 C C . VAL A 1 1038 ? 9.902 -9.592 28.724 1.00 98.69 1038 VAL A C 1
ATOM 7578 O O . VAL A 1 1038 ? 9.280 -8.530 28.678 1.00 98.69 1038 VAL A O 1
ATOM 7581 N N . GLY A 1 1039 ? 10.725 -10.009 27.762 1.00 97.88 1039 GLY A N 1
ATOM 7582 C CA . GLY A 1 1039 ? 10.829 -9.393 26.441 1.00 97.88 1039 GLY A CA 1
ATOM 7583 C C . GLY A 1 1039 ? 9.804 -9.946 25.455 1.00 97.88 1039 GLY A C 1
ATOM 7584 O O . GLY A 1 1039 ? 9.347 -11.081 25.600 1.00 97.88 1039 GLY A O 1
ATOM 7585 N N . ALA A 1 1040 ? 9.477 -9.162 24.434 1.00 96.88 1040 ALA A N 1
ATOM 7586 C CA . ALA A 1 1040 ? 8.551 -9.557 23.379 1.00 96.88 1040 ALA A CA 1
ATOM 7587 C C . ALA A 1 1040 ? 9.306 -10.124 22.171 1.00 96.88 1040 ALA A C 1
ATOM 7589 O O . ALA A 1 1040 ? 10.354 -9.606 21.789 1.00 96.88 1040 ALA A O 1
ATOM 7590 N N . VAL A 1 1041 ? 8.761 -11.175 21.557 1.00 93.31 1041 VAL A N 1
ATOM 7591 C CA . VAL A 1 1041 ? 9.197 -11.691 20.247 1.00 93.31 1041 VAL A CA 1
ATOM 7592 C C . VAL A 1 1041 ? 8.053 -11.682 19.233 1.00 93.31 1041 VAL A C 1
ATOM 7594 O O . VAL A 1 1041 ? 6.879 -11.725 19.616 1.00 93.31 1041 VAL A O 1
ATOM 7597 N N . TYR A 1 1042 ? 8.421 -11.650 17.952 1.00 89.25 1042 TYR A N 1
ATOM 7598 C CA . TYR A 1 1042 ? 7.538 -11.897 16.812 1.00 89.25 1042 TYR A CA 1
ATOM 7599 C C . TYR A 1 1042 ? 7.192 -13.389 16.659 1.00 89.25 1042 TYR A C 1
ATOM 7601 O O . TYR A 1 1042 ? 7.749 -14.243 17.359 1.00 89.25 1042 TYR A O 1
ATOM 7609 N N . TYR A 1 1043 ? 6.331 -13.726 15.687 1.00 84.62 1043 TYR A N 1
ATOM 7610 C CA . TYR A 1 1043 ? 5.969 -15.118 15.376 1.00 84.62 1043 TYR A CA 1
ATOM 7611 C C . TYR A 1 1043 ? 7.186 -15.994 15.027 1.00 84.62 1043 TYR A C 1
ATOM 7613 O O . TYR A 1 1043 ? 7.211 -17.180 15.337 1.00 84.62 1043 TYR A O 1
ATOM 7621 N N . ASN A 1 1044 ? 8.219 -15.403 14.420 1.00 80.50 1044 ASN A N 1
ATOM 7622 C CA . ASN A 1 1044 ? 9.466 -16.075 14.047 1.00 80.50 1044 ASN A CA 1
ATOM 7623 C C . ASN A 1 1044 ? 10.474 -16.178 15.213 1.00 80.50 1044 ASN A C 1
ATOM 7625 O O . ASN A 1 1044 ? 11.642 -16.492 14.993 1.00 80.50 1044 ASN A O 1
ATOM 7629 N N . HIS A 1 1045 ? 10.038 -15.887 16.443 1.00 86.38 1045 HIS A N 1
ATOM 7630 C CA . HIS A 1 1045 ? 10.825 -15.924 17.680 1.00 86.38 1045 HIS A CA 1
ATOM 7631 C C . HIS A 1 1045 ? 11.988 -14.920 17.750 1.00 86.38 1045 HIS A C 1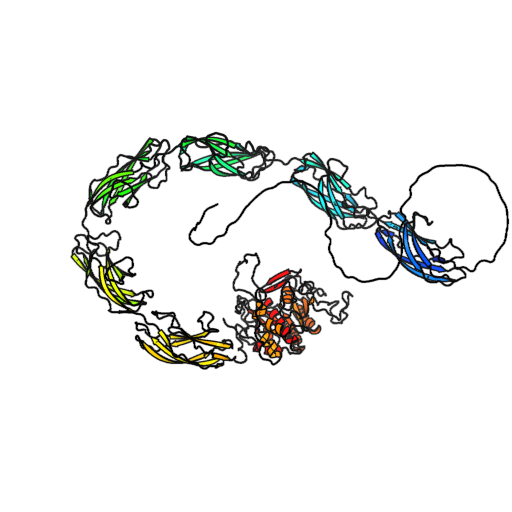
ATOM 7633 O O . HIS A 1 1045 ? 12.808 -14.984 18.672 1.00 86.38 1045 HIS A O 1
ATOM 7639 N N . VAL A 1 1046 ? 12.052 -13.969 16.817 1.00 85.38 1046 VAL A N 1
ATOM 7640 C CA . VAL A 1 1046 ? 12.996 -12.849 16.865 1.00 85.38 1046 VAL A CA 1
ATOM 7641 C C . VAL A 1 1046 ? 12.481 -11.804 17.851 1.00 85.38 1046 VAL A C 1
ATOM 7643 O O . VAL A 1 1046 ? 11.285 -11.521 17.890 1.00 85.38 1046 VAL A O 1
ATOM 7646 N N . LEU A 1 1047 ? 13.379 -11.246 18.668 1.00 87.44 1047 LEU A N 1
ATOM 7647 C CA . LEU A 1 1047 ? 13.049 -10.175 19.613 1.00 87.44 1047 LEU A CA 1
ATOM 7648 C C . LEU A 1 1047 ? 12.431 -8.990 18.859 1.00 87.44 1047 LEU A C 1
ATOM 7650 O O . LEU A 1 1047 ? 12.993 -8.560 17.852 1.00 87.44 1047 LEU A O 1
ATOM 7654 N N . THR A 1 1048 ? 11.306 -8.461 19.343 1.00 90.88 1048 THR A N 1
ATOM 7655 C CA . THR A 1 1048 ? 10.692 -7.292 18.711 1.00 90.88 1048 THR A CA 1
ATOM 7656 C C . THR A 1 1048 ? 11.591 -6.075 18.857 1.00 90.88 1048 THR A C 1
ATOM 7658 O O . THR A 1 1048 ? 12.280 -5.909 19.868 1.00 90.88 1048 THR A O 1
ATOM 7661 N N . SER A 1 1049 ? 11.573 -5.205 17.853 1.00 89.88 1049 SER A N 1
ATOM 7662 C CA . SER A 1 1049 ? 12.405 -4.003 17.818 1.00 89.88 1049 SER A CA 1
ATOM 7663 C C . SER A 1 1049 ? 12.135 -3.073 19.009 1.00 89.88 1049 SER A C 1
ATOM 7665 O O . SER A 1 1049 ? 13.070 -2.534 19.607 1.00 89.88 1049 SER A O 1
ATOM 7667 N N . PHE A 1 1050 ? 10.868 -2.937 19.414 1.00 93.12 1050 PHE A N 1
ATOM 7668 C CA . PHE A 1 1050 ? 10.467 -2.135 20.570 1.00 93.12 1050 PHE A CA 1
ATOM 7669 C C . PHE A 1 1050 ? 10.829 -2.776 21.915 1.00 93.12 1050 PHE A C 1
ATOM 7671 O O . PHE A 1 1050 ? 10.894 -2.065 22.914 1.00 93.12 1050 PHE A O 1
ATOM 7678 N N . SER A 1 1051 ? 11.060 -4.091 21.999 1.00 96.44 1051 SER A N 1
ATOM 7679 C CA . SER A 1 1051 ? 11.282 -4.754 23.288 1.00 96.44 1051 SER A CA 1
ATOM 7680 C C . SER A 1 1051 ? 12.581 -4.276 23.934 1.00 96.44 1051 SER A C 1
ATOM 7682 O O . SER A 1 1051 ? 13.667 -4.439 23.375 1.00 96.44 1051 SER A O 1
ATOM 7684 N N . ASN A 1 1052 ? 12.503 -3.767 25.166 1.00 97.38 1052 ASN A N 1
ATOM 7685 C CA . ASN A 1 1052 ? 13.699 -3.421 25.929 1.00 97.38 1052 ASN A CA 1
ATOM 7686 C C . ASN A 1 1052 ? 14.567 -4.675 26.146 1.00 97.38 1052 ASN A C 1
ATOM 7688 O O . ASN A 1 1052 ? 14.076 -5.673 26.697 1.00 97.38 1052 ASN A O 1
ATOM 7692 N N . PRO A 1 1053 ? 15.856 -4.652 25.760 1.00 94.88 1053 PRO A N 1
ATOM 7693 C CA . PRO A 1 1053 ? 16.745 -5.796 25.917 1.00 94.88 1053 PRO A CA 1
ATOM 7694 C C . PRO A 1 1053 ? 17.080 -6.021 27.401 1.00 94.88 1053 PRO A C 1
ATOM 7696 O O . PRO A 1 1053 ? 16.973 -5.094 28.203 1.00 94.88 1053 PRO A O 1
ATOM 7699 N N . PRO A 1 1054 ? 17.556 -7.212 27.800 1.00 93.69 1054 PRO A N 1
ATOM 7700 C CA . PRO A 1 1054 ? 17.933 -7.511 29.184 1.00 93.69 1054 PRO A CA 1
ATOM 7701 C C . PRO A 1 1054 ? 19.183 -6.741 29.644 1.00 93.69 1054 PRO A C 1
ATOM 7703 O O . PRO A 1 1054 ? 19.399 -6.546 30.841 1.00 93.69 1054 PRO A O 1
ATOM 7706 N N . GLY A 1 1055 ? 20.012 -6.283 28.704 1.00 89.50 1055 GLY A N 1
ATOM 7707 C CA . GLY A 1 1055 ? 21.267 -5.603 28.991 1.00 89.50 1055 GLY A CA 1
ATOM 7708 C C . GLY A 1 1055 ? 22.374 -6.556 29.443 1.00 89.50 1055 GLY A C 1
ATOM 7709 O O . GLY A 1 1055 ? 22.276 -7.775 29.353 1.00 89.50 1055 GLY A O 1
ATOM 7710 N N . LYS A 1 1056 ? 23.499 -5.996 29.897 1.00 86.88 1056 LYS A N 1
ATOM 7711 C CA . LYS A 1 1056 ? 24.727 -6.773 30.173 1.00 86.88 1056 LYS A CA 1
ATOM 7712 C C . LYS A 1 1056 ? 24.726 -7.508 31.513 1.00 86.88 1056 LYS A C 1
ATOM 7714 O O . LYS A 1 1056 ? 25.536 -8.412 31.698 1.00 86.88 1056 LYS A O 1
ATOM 7719 N N . THR A 1 1057 ? 23.882 -7.098 32.454 1.00 87.44 1057 THR A N 1
ATOM 7720 C CA . THR A 1 1057 ? 23.826 -7.686 33.796 1.00 87.44 1057 THR A CA 1
ATOM 7721 C C . THR A 1 1057 ? 22.854 -8.860 33.785 1.00 87.44 1057 THR A C 1
ATOM 7723 O O . THR A 1 1057 ? 21.683 -8.627 33.499 1.00 87.44 1057 THR A O 1
ATOM 7726 N N . PRO A 1 1058 ? 23.285 -10.092 34.119 1.00 88.62 1058 PRO A N 1
ATOM 7727 C CA . PRO A 1 1058 ? 22.376 -11.226 34.209 1.00 88.62 1058 PRO A CA 1
ATOM 7728 C C . PRO A 1 1058 ? 21.229 -10.972 35.187 1.00 88.62 1058 PRO A C 1
ATOM 7730 O O . PRO A 1 1058 ? 21.447 -10.629 36.348 1.00 88.62 1058 PRO A O 1
ATOM 7733 N N . LEU A 1 1059 ? 20.013 -11.175 34.700 1.00 94.50 1059 LEU A N 1
ATOM 7734 C CA . LEU A 1 1059 ? 18.764 -11.150 35.451 1.00 94.50 1059 LEU A CA 1
ATOM 7735 C C . LEU A 1 1059 ? 17.841 -12.236 34.894 1.00 94.50 1059 LEU A C 1
ATOM 7737 O O . LEU A 1 1059 ? 18.075 -12.715 33.782 1.00 94.50 1059 LEU A O 1
ATOM 7741 N N . ALA A 1 1060 ? 16.816 -12.648 35.642 1.00 95.81 1060 ALA A N 1
ATOM 7742 C CA . ALA A 1 1060 ? 15.853 -13.647 35.180 1.00 95.81 1060 ALA A CA 1
ATOM 7743 C C . ALA A 1 1060 ? 14.962 -13.071 34.064 1.00 95.81 1060 ALA A C 1
ATOM 7745 O O . ALA A 1 1060 ? 13.822 -12.683 34.300 1.00 95.81 1060 ALA A O 1
ATOM 7746 N N . TYR A 1 1061 ? 15.521 -12.990 32.857 1.00 97.00 1061 TYR A N 1
ATOM 7747 C CA . TYR A 1 1061 ? 14.885 -12.462 31.659 1.00 97.00 1061 TYR A CA 1
ATOM 7748 C C . TYR A 1 1061 ? 14.652 -13.580 30.651 1.00 97.00 1061 TYR A C 1
ATOM 7750 O O . TYR A 1 1061 ? 15.601 -14.250 30.233 1.00 97.00 1061 TYR A O 1
ATOM 7758 N N . VAL A 1 1062 ? 13.407 -13.744 30.232 1.00 97.25 1062 VAL A N 1
ATOM 7759 C CA . VAL A 1 1062 ? 13.012 -14.617 29.121 1.00 97.25 1062 VAL A CA 1
ATOM 7760 C C . VAL A 1 1062 ? 12.237 -13.808 28.096 1.00 97.25 1062 VAL A C 1
ATOM 7762 O O . VAL A 1 1062 ? 11.797 -12.695 28.379 1.00 97.25 1062 VAL A O 1
ATOM 7765 N N . THR A 1 1063 ? 12.058 -14.361 26.907 1.00 97.25 1063 THR A N 1
ATOM 7766 C CA . THR A 1 1063 ? 11.168 -13.793 25.902 1.00 97.25 1063 THR A CA 1
ATOM 7767 C C . THR A 1 1063 ? 9.895 -14.619 25.767 1.00 97.25 1063 THR A C 1
ATOM 7769 O O . THR A 1 1063 ? 9.866 -15.810 26.094 1.00 97.25 1063 THR A O 1
ATOM 7772 N N . ALA A 1 1064 ? 8.827 -13.976 25.310 1.00 97.69 1064 ALA A N 1
ATOM 7773 C CA . ALA A 1 1064 ? 7.553 -14.605 24.991 1.00 97.69 1064 ALA A CA 1
ATOM 7774 C C . ALA A 1 1064 ? 6.862 -13.861 23.832 1.00 97.69 1064 ALA A C 1
ATOM 7776 O O . ALA A 1 1064 ? 7.230 -12.717 23.545 1.00 97.69 1064 ALA A O 1
ATOM 7777 N N . PRO A 1 1065 ? 5.892 -14.493 23.150 1.00 96.50 1065 PRO A N 1
ATOM 7778 C CA . PRO A 1 1065 ? 5.120 -13.861 22.084 1.00 96.50 1065 PRO A CA 1
ATOM 7779 C C . PRO A 1 1065 ? 4.528 -12.517 22.511 1.00 96.50 1065 PRO A C 1
ATOM 7781 O O . PRO A 1 1065 ? 3.806 -12.444 23.504 1.00 96.50 1065 PRO A O 1
ATOM 7784 N N . GLY A 1 1066 ? 4.842 -11.457 21.767 1.00 94.00 1066 GLY A N 1
ATOM 7785 C CA . GLY A 1 1066 ? 4.330 -10.110 22.040 1.00 94.00 1066 GLY A CA 1
ATOM 7786 C C . GLY A 1 1066 ? 3.936 -9.316 20.797 1.00 94.00 1066 GLY A C 1
ATOM 7787 O O . GLY A 1 1066 ? 3.386 -8.233 20.945 1.00 94.00 1066 GLY A O 1
ATOM 7788 N N . ALA A 1 1067 ? 4.199 -9.832 19.594 1.00 90.62 1067 ALA A N 1
ATOM 7789 C CA . ALA A 1 1067 ? 3.735 -9.286 18.317 1.00 90.62 1067 ALA A CA 1
ATOM 7790 C C . ALA A 1 1067 ? 3.753 -10.388 17.240 1.00 90.62 1067 ALA A C 1
ATOM 7792 O O . ALA A 1 1067 ? 4.384 -11.424 17.439 1.00 90.62 1067 ALA A O 1
ATOM 7793 N N . TYR A 1 1068 ? 3.097 -10.178 16.093 1.00 82.88 1068 TYR A N 1
ATOM 7794 C CA . TYR A 1 1068 ? 3.093 -11.161 14.996 1.00 82.88 1068 TYR A CA 1
ATOM 7795 C C . TYR A 1 1068 ? 4.203 -10.892 13.954 1.00 82.88 1068 TYR A C 1
ATOM 7797 O O . TYR A 1 1068 ? 5.023 -11.778 13.724 1.00 82.88 1068 TYR A O 1
ATOM 7805 N N . PHE A 1 1069 ? 4.327 -9.670 13.409 1.00 75.06 1069 PHE A N 1
ATOM 7806 C CA . PHE A 1 1069 ? 5.342 -9.290 12.400 1.00 75.06 1069 PHE A CA 1
ATOM 7807 C C . PHE A 1 1069 ? 6.051 -7.955 12.699 1.00 75.06 1069 PHE A C 1
ATOM 7809 O O . PHE A 1 1069 ? 5.531 -7.129 13.445 1.00 75.06 1069 PHE A O 1
ATOM 7816 N N . GLU A 1 1070 ? 7.220 -7.745 12.075 1.00 55.75 1070 GLU A N 1
ATOM 7817 C CA . GLU A 1 1070 ? 7.994 -6.493 12.088 1.00 55.75 1070 GLU A CA 1
ATOM 7818 C C . GLU A 1 1070 ? 7.488 -5.522 10.999 1.00 55.75 1070 GLU A C 1
ATOM 7820 O O . GLU A 1 1070 ? 7.525 -5.853 9.812 1.00 55.75 1070 GLU A O 1
ATOM 7825 N N . GLY A 1 1071 ? 7.034 -4.324 11.394 1.00 49.66 1071 GLY A N 1
ATOM 7826 C CA . GLY A 1 1071 ? 6.692 -3.218 10.487 1.00 49.66 1071 GLY A CA 1
ATOM 7827 C C . GLY A 1 1071 ? 5.263 -2.673 10.623 1.00 49.66 1071 GLY A C 1
ATOM 7828 O O . GLY A 1 1071 ? 4.315 -3.416 10.856 1.00 49.66 1071 GLY A O 1
ATOM 7829 N N . ASP A 1 1072 ? 5.124 -1.357 10.435 1.00 44.41 1072 ASP A N 1
ATOM 7830 C CA . ASP A 1 1072 ? 3.848 -0.644 10.293 1.00 44.41 1072 ASP A CA 1
ATOM 7831 C C . ASP A 1 1072 ? 3.305 -0.925 8.882 1.00 44.41 1072 ASP A C 1
ATOM 7833 O O . ASP A 1 1072 ? 3.717 -0.307 7.895 1.00 44.41 1072 ASP A O 1
ATOM 7837 N N . LEU A 1 1073 ? 2.490 -1.971 8.749 1.00 43.53 1073 LEU A N 1
ATOM 7838 C CA . LEU A 1 1073 ? 1.960 -2.416 7.465 1.00 43.53 1073 LEU A CA 1
ATOM 7839 C C . LEU A 1 1073 ? 0.437 -2.477 7.519 1.00 43.53 1073 LEU A C 1
ATOM 7841 O O . LEU A 1 1073 ? -0.153 -3.316 8.192 1.00 43.53 1073 LEU A O 1
ATOM 7845 N N . ASP A 1 1074 ? -0.154 -1.595 6.718 1.00 40.97 1074 ASP A N 1
ATOM 7846 C CA . ASP A 1 1074 ? -1.562 -1.432 6.334 1.00 40.97 1074 ASP A CA 1
ATOM 7847 C C . ASP A 1 1074 ? -2.107 -2.672 5.571 1.00 40.97 1074 ASP A C 1
ATOM 7849 O O . ASP A 1 1074 ? -2.736 -2.579 4.515 1.00 40.97 1074 ASP A O 1
ATOM 7853 N N . LEU A 1 1075 ? -1.786 -3.879 6.047 1.00 40.41 1075 LEU A N 1
ATOM 7854 C CA . LEU A 1 1075 ? -2.182 -5.152 5.456 1.00 40.41 1075 LEU A CA 1
ATOM 7855 C C . LEU A 1 1075 ? -3.463 -5.639 6.131 1.00 40.41 1075 LEU A C 1
ATOM 7857 O O . LEU A 1 1075 ? -3.454 -6.306 7.164 1.00 40.41 1075 LEU A O 1
ATOM 7861 N N . VAL A 1 1076 ? -4.580 -5.286 5.507 1.00 40.00 1076 VAL A N 1
ATOM 7862 C CA . VAL A 1 1076 ? -5.900 -5.838 5.808 1.00 40.00 1076 VAL A CA 1
ATOM 7863 C C . VAL A 1 1076 ? -6.012 -7.209 5.135 1.00 40.00 1076 VAL A C 1
ATOM 7865 O O . VAL A 1 1076 ? -5.722 -7.330 3.941 1.00 40.00 1076 VAL A O 1
ATOM 7868 N N . ALA A 1 1077 ? -6.433 -8.241 5.870 1.00 41.91 1077 ALA A N 1
ATOM 7869 C CA . ALA A 1 1077 ? -6.856 -9.495 5.250 1.00 41.91 1077 ALA A CA 1
ATOM 7870 C C . ALA A 1 1077 ? -8.077 -9.251 4.333 1.00 41.91 1077 ALA A C 1
ATOM 7872 O O . ALA A 1 1077 ? -8.810 -8.274 4.507 1.00 41.91 1077 ALA A O 1
ATOM 7873 N N . GLU A 1 1078 ? -8.310 -10.128 3.346 1.00 42.75 1078 GLU A N 1
ATOM 7874 C CA . GLU A 1 1078 ? -9.412 -10.002 2.365 1.00 42.75 1078 GLU A CA 1
ATOM 7875 C C . GLU A 1 1078 ? -10.821 -9.948 3.006 1.00 42.75 1078 GLU A C 1
ATOM 7877 O O . GLU A 1 1078 ? -11.789 -9.591 2.332 1.00 42.75 1078 GLU A O 1
ATOM 7882 N N . ASP A 1 1079 ? -10.943 -10.262 4.300 1.00 44.00 1079 ASP A N 1
ATOM 7883 C CA . ASP A 1 1079 ? -12.171 -10.228 5.102 1.00 44.00 1079 ASP A CA 1
ATOM 7884 C C . ASP A 1 1079 ? -12.326 -8.976 5.995 1.00 44.00 1079 ASP A C 1
ATOM 7886 O O . ASP A 1 1079 ? -13.347 -8.827 6.667 1.00 44.00 1079 ASP A O 1
ATOM 7890 N N . GLY A 1 1080 ? -11.366 -8.045 5.975 1.00 36.41 1080 GLY A N 1
ATOM 7891 C CA . GLY A 1 1080 ? -11.444 -6.790 6.725 1.00 36.41 1080 GLY A CA 1
ATOM 7892 C C . GLY A 1 1080 ? -10.931 -6.845 8.170 1.00 36.41 1080 GLY A C 1
ATOM 7893 O O . GLY A 1 1080 ? -11.070 -5.845 8.878 1.00 36.41 1080 GLY A O 1
ATOM 7894 N N . HIS A 1 1081 ? -10.323 -7.949 8.620 1.00 40.81 1081 HIS A N 1
ATOM 7895 C CA . HIS A 1 1081 ? -9.684 -8.022 9.939 1.00 40.81 1081 HIS A CA 1
ATOM 7896 C C . HIS A 1 1081 ? -8.215 -7.545 9.890 1.00 40.81 1081 HIS A C 1
ATOM 7898 O O . HIS A 1 1081 ? -7.422 -7.990 9.058 1.00 40.81 1081 HIS A O 1
ATOM 7904 N N . GLN A 1 1082 ? -7.840 -6.620 10.786 1.00 45.31 1082 GLN A N 1
ATOM 7905 C CA . GLN A 1 1082 ? -6.438 -6.248 11.036 1.00 45.31 1082 GLN A CA 1
ATOM 7906 C C . GLN A 1 1082 ? -5.755 -7.376 11.824 1.00 45.31 1082 GLN A C 1
ATOM 7908 O O . GLN A 1 1082 ? -6.165 -7.674 12.943 1.00 45.31 1082 GLN A O 1
ATOM 7913 N N . LEU A 1 1083 ? -4.716 -7.993 11.255 1.00 53.34 1083 LEU A N 1
ATOM 7914 C CA . LEU A 1 1083 ? -3.929 -9.059 11.889 1.00 53.34 1083 LEU A CA 1
ATOM 7915 C C . LEU A 1 1083 ? -2.564 -8.527 12.339 1.00 53.34 1083 LEU A C 1
ATOM 7917 O O . LEU A 1 1083 ? -1.538 -8.844 11.735 1.00 53.34 1083 LEU A O 1
ATOM 7921 N N . ILE A 1 1084 ? -2.533 -7.708 13.391 1.00 61.81 1084 ILE A N 1
ATOM 7922 C CA . ILE A 1 1084 ? -1.266 -7.219 13.950 1.00 61.81 1084 ILE A CA 1
ATOM 7923 C C . ILE A 1 1084 ? -1.319 -7.321 15.479 1.00 61.81 1084 ILE A C 1
ATOM 7925 O O . ILE A 1 1084 ? -1.913 -6.475 16.133 1.00 61.81 1084 ILE A O 1
ATOM 7929 N N . GLY A 1 1085 ? -0.741 -8.384 16.055 1.00 81.75 1085 GLY A N 1
ATOM 7930 C CA . GLY A 1 1085 ? -0.556 -8.517 17.510 1.00 81.75 1085 GLY A CA 1
ATOM 7931 C C . GLY A 1 1085 ? -0.984 -9.861 18.109 1.00 81.75 1085 GLY A C 1
ATOM 7932 O O . GLY A 1 1085 ? -1.132 -10.865 17.411 1.00 81.75 1085 GLY A O 1
ATOM 7933 N N . ILE A 1 1086 ? -1.158 -9.879 19.430 1.00 93.19 1086 ILE A N 1
ATOM 7934 C CA . ILE A 1 1086 ? -1.693 -10.995 20.218 1.00 93.19 1086 ILE A CA 1
ATOM 7935 C C . ILE A 1 1086 ? -3.210 -10.834 20.338 1.00 93.19 1086 ILE A C 1
ATOM 7937 O O . ILE A 1 1086 ? -3.684 -9.808 20.825 1.00 93.19 1086 ILE A O 1
ATOM 7941 N N . HIS A 1 1087 ? -3.971 -11.846 19.916 1.00 93.56 1087 HIS A N 1
ATOM 7942 C CA . HIS A 1 1087 ? -5.431 -11.853 20.016 1.00 93.56 1087 HIS A CA 1
ATOM 7943 C C . HIS A 1 1087 ? -5.876 -12.152 21.456 1.00 93.56 1087 HIS A C 1
ATOM 7945 O O . HIS A 1 1087 ? -5.502 -13.184 22.014 1.00 93.56 1087 HIS A O 1
ATOM 7951 N N . SER A 1 1088 ? -6.681 -11.275 22.061 1.00 97.38 1088 SER A N 1
ATOM 7952 C CA . SER A 1 1088 ? -7.229 -11.487 23.406 1.00 97.38 1088 SER A CA 1
ATOM 7953 C C . SER A 1 1088 ? -8.566 -10.761 23.634 1.00 97.38 1088 SER A C 1
ATOM 7955 O O . SER A 1 1088 ? -9.120 -10.137 22.729 1.00 97.38 1088 SER A O 1
ATOM 7957 N N . THR A 1 1089 ? -9.110 -10.872 24.847 1.00 98.25 1089 THR A N 1
ATOM 7958 C CA . THR A 1 1089 ? -10.379 -10.274 25.296 1.00 98.25 1089 THR A CA 1
ATOM 7959 C C . THR A 1 1089 ? -10.285 -8.762 25.520 1.00 98.25 1089 THR A C 1
ATOM 7961 O O . THR A 1 1089 ? -9.299 -8.279 26.060 1.00 98.25 1089 THR A O 1
ATOM 7964 N N . LEU A 1 1090 ? -11.349 -8.021 25.211 1.00 98.12 1090 LEU A N 1
ATOM 7965 C CA . LEU A 1 1090 ? -11.507 -6.580 25.451 1.00 98.12 1090 LEU A CA 1
ATOM 7966 C C . LEU A 1 1090 ? -12.849 -6.292 26.152 1.00 98.12 1090 LEU A C 1
ATOM 7968 O O . LEU A 1 1090 ? -13.797 -7.065 25.986 1.00 98.12 1090 LEU A O 1
ATOM 7972 N N . PRO A 1 1091 ? -12.990 -5.176 26.896 1.00 97.81 1091 PRO A N 1
ATOM 7973 C CA . PRO A 1 1091 ? -14.217 -4.872 27.628 1.00 97.81 1091 PRO A CA 1
ATOM 7974 C C . PRO A 1 1091 ? -15.478 -4.863 26.756 1.00 97.81 1091 PRO A C 1
ATOM 7976 O O . PRO A 1 1091 ? -15.470 -4.429 25.598 1.00 97.81 1091 PRO A O 1
ATOM 7979 N N . GLY A 1 1092 ? -16.593 -5.301 27.342 1.00 96.50 1092 GLY A N 1
ATOM 7980 C CA . GLY A 1 1092 ? -17.893 -5.335 26.674 1.00 96.50 1092 GLY A CA 1
ATOM 7981 C C . GLY A 1 1092 ? -18.074 -6.533 25.739 1.00 96.50 1092 GLY A C 1
ATOM 7982 O O . GLY A 1 1092 ? -18.706 -6.384 24.694 1.00 96.50 1092 GLY A O 1
ATOM 7983 N N . ASN A 1 1093 ? -17.545 -7.707 26.116 1.00 97.06 1093 ASN A N 1
ATOM 7984 C CA . ASN A 1 1093 ? -17.584 -8.947 25.319 1.00 97.06 1093 ASN A CA 1
ATOM 7985 C C . ASN A 1 1093 ? -16.949 -8.808 23.925 1.00 97.06 1093 ASN A C 1
ATOM 7987 O O . ASN A 1 1093 ? -17.475 -9.331 22.940 1.00 97.06 1093 ASN A O 1
ATOM 7991 N N . LYS A 1 1094 ? -15.847 -8.063 23.830 1.00 97.31 1094 LYS A N 1
ATOM 7992 C CA . LYS A 1 1094 ? -15.121 -7.839 22.578 1.00 97.31 1094 LYS A CA 1
ATOM 7993 C C . LYS A 1 1094 ? -13.808 -8.609 22.576 1.00 97.31 1094 LYS A C 1
ATOM 7995 O O . LYS A 1 1094 ? -13.335 -9.073 23.604 1.00 97.31 1094 LYS A O 1
ATOM 8000 N N . TYR A 1 1095 ? -13.200 -8.694 21.404 1.00 95.81 1095 TYR A N 1
ATOM 8001 C CA . TYR A 1 1095 ? -11.878 -9.271 21.212 1.00 95.81 1095 TYR A CA 1
ATOM 8002 C C . TYR A 1 1095 ? -11.066 -8.356 20.304 1.00 95.81 1095 TYR A C 1
ATOM 8004 O O . TYR A 1 1095 ? -11.643 -7.616 19.500 1.00 95.81 1095 TYR A O 1
ATOM 8012 N N . GLY A 1 1096 ? -9.747 -8.380 20.443 1.00 92.19 1096 GLY A N 1
ATOM 8013 C CA . GLY A 1 1096 ? -8.864 -7.555 19.631 1.00 92.19 1096 GLY A CA 1
ATOM 8014 C C . GLY A 1 1096 ? -7.403 -7.959 19.735 1.00 92.19 1096 GLY A C 1
ATOM 8015 O O . GLY A 1 1096 ? -7.022 -8.796 20.556 1.00 92.19 1096 GLY A O 1
ATOM 8016 N N . PHE A 1 1097 ? -6.598 -7.354 18.870 1.00 91.62 1097 PHE A N 1
ATOM 8017 C CA . PHE A 1 1097 ? -5.159 -7.560 18.809 1.00 91.62 1097 PHE A CA 1
ATOM 8018 C C . PHE A 1 1097 ? -4.437 -6.380 19.465 1.00 91.62 1097 PHE A C 1
ATOM 8020 O O . PHE A 1 1097 ? -4.775 -5.231 19.193 1.00 91.62 1097 PHE A O 1
ATOM 8027 N N . GLU A 1 1098 ? -3.454 -6.675 20.315 1.00 92.25 1098 GLU A N 1
ATOM 8028 C CA . GLU A 1 1098 ? -2.521 -5.689 20.878 1.00 92.25 1098 GLU A CA 1
ATOM 8029 C C . GLU A 1 1098 ? -1.091 -6.234 20.787 1.00 92.25 1098 GLU A C 1
ATOM 8031 O O . GLU A 1 1098 ? -0.879 -7.453 20.779 1.00 92.25 1098 GLU A O 1
ATOM 8036 N N . ASP A 1 1099 ? -0.103 -5.350 20.715 1.00 92.38 1099 ASP A N 1
ATOM 8037 C CA . ASP A 1 1099 ? 1.315 -5.687 20.689 1.00 92.38 1099 ASP A CA 1
ATOM 8038 C C . ASP A 1 1099 ? 2.089 -4.989 21.814 1.00 92.38 1099 ASP A C 1
ATOM 8040 O O . ASP A 1 1099 ? 1.752 -3.903 22.283 1.00 92.38 1099 ASP A O 1
ATOM 8044 N N . GLY A 1 1100 ? 3.143 -5.648 22.293 1.00 94.50 1100 GLY A N 1
ATOM 8045 C CA . GLY A 1 1100 ? 3.981 -5.104 23.353 1.00 94.50 1100 GLY A CA 1
ATOM 8046 C C . GLY A 1 1100 ? 4.572 -6.158 24.278 1.00 94.50 1100 GLY A C 1
ATOM 8047 O O . GLY A 1 1100 ? 4.131 -7.308 24.352 1.00 94.50 1100 GLY A O 1
ATOM 8048 N N . THR A 1 1101 ? 5.544 -5.739 25.091 1.00 97.88 1101 THR A N 1
ATOM 8049 C CA . THR A 1 1101 ? 5.996 -6.549 26.237 1.00 97.88 1101 THR A CA 1
ATOM 8050 C C . THR A 1 1101 ? 4.876 -6.773 27.261 1.00 97.88 1101 THR A C 1
ATOM 8052 O O . THR A 1 1101 ? 4.896 -7.782 27.969 1.00 97.88 1101 THR A O 1
ATOM 8055 N N . SER A 1 1102 ? 3.855 -5.905 27.267 1.00 97.75 1102 SER A N 1
ATOM 8056 C CA . SER A 1 1102 ? 2.597 -6.078 28.001 1.00 97.75 1102 SER A CA 1
ATOM 8057 C C . SER A 1 1102 ? 1.810 -7.327 27.613 1.00 97.75 1102 SER A C 1
ATOM 8059 O O . SER A 1 1102 ? 1.113 -7.865 28.471 1.00 97.75 1102 SER A O 1
ATOM 8061 N N . MET A 1 1103 ? 1.949 -7.810 26.375 1.00 97.81 1103 MET A N 1
ATOM 8062 C CA . MET A 1 1103 ? 1.317 -9.041 25.891 1.00 97.81 1103 MET A CA 1
ATOM 8063 C C . MET A 1 1103 ? 2.251 -10.245 26.057 1.00 97.81 1103 MET A C 1
ATOM 8065 O O . MET A 1 1103 ? 1.791 -11.368 26.238 1.00 97.81 1103 MET A O 1
ATOM 8069 N N . ALA A 1 1104 ? 3.569 -10.036 26.105 1.00 98.44 1104 ALA A N 1
ATOM 8070 C CA . ALA A 1 1104 ? 4.536 -11.100 26.380 1.00 98.44 1104 ALA A CA 1
ATOM 8071 C C . ALA A 1 1104 ? 4.534 -11.550 27.854 1.00 98.44 1104 ALA A C 1
ATOM 8073 O O . ALA A 1 1104 ? 4.534 -12.749 28.145 1.00 98.44 1104 ALA A O 1
ATOM 8074 N N . ALA A 1 1105 ? 4.496 -10.609 28.803 1.00 98.81 1105 ALA A N 1
ATOM 8075 C CA . ALA A 1 1105 ? 4.451 -10.901 30.239 1.00 98.81 1105 ALA A CA 1
ATOM 8076 C C . ALA A 1 1105 ? 3.319 -11.872 30.662 1.00 98.81 1105 ALA A C 1
ATOM 8078 O O . ALA A 1 1105 ? 3.624 -12.862 31.342 1.00 98.81 1105 ALA A O 1
ATOM 8079 N N . PRO A 1 1106 ? 2.054 -11.699 30.223 1.00 98.81 1106 PRO A N 1
ATOM 8080 C CA . PRO A 1 1106 ? 0.967 -12.601 30.598 1.00 98.81 1106 PRO A CA 1
ATOM 8081 C C . PRO A 1 1106 ? 1.133 -14.030 30.071 1.00 98.81 1106 PRO A C 1
ATOM 8083 O O . PRO A 1 1106 ? 0.711 -14.969 30.749 1.00 98.81 1106 PRO A O 1
ATOM 8086 N N . HIS A 1 1107 ? 1.813 -14.244 28.939 1.00 98.81 1107 HIS A N 1
ATOM 8087 C CA . HIS A 1 1107 ? 2.164 -15.598 28.497 1.00 98.81 1107 HIS A CA 1
ATOM 8088 C C . HIS A 1 1107 ? 3.054 -16.300 29.532 1.00 98.81 1107 HIS A C 1
ATOM 8090 O O . HIS A 1 1107 ? 2.780 -17.433 29.931 1.00 98.81 1107 HIS A O 1
ATOM 8096 N N . VAL A 1 1108 ? 4.088 -15.611 30.029 1.00 98.81 1108 VAL A N 1
ATOM 8097 C CA . VAL A 1 1108 ? 4.992 -16.141 31.065 1.00 98.81 1108 VAL A CA 1
ATOM 8098 C C . VAL A 1 1108 ? 4.258 -16.351 32.389 1.00 98.81 1108 VAL A C 1
ATOM 8100 O O . VAL A 1 1108 ? 4.447 -17.388 33.030 1.00 98.81 1108 VAL A O 1
ATOM 8103 N N . ALA A 1 1109 ? 3.380 -15.424 32.786 1.00 98.88 1109 ALA A N 1
ATOM 8104 C CA . ALA A 1 1109 ? 2.539 -15.586 33.972 1.00 98.88 1109 ALA A CA 1
ATOM 8105 C C . ALA A 1 1109 ? 1.638 -16.830 33.865 1.00 98.88 1109 ALA A C 1
ATOM 8107 O O . ALA A 1 1109 ? 1.546 -17.613 34.815 1.00 98.88 1109 ALA A O 1
ATOM 8108 N N . GLY A 1 1110 ? 1.052 -17.069 32.688 1.00 98.75 1110 GLY A N 1
ATOM 8109 C CA . GLY A 1 1110 ? 0.301 -18.281 32.375 1.00 98.75 1110 GLY A CA 1
ATOM 8110 C C . GLY A 1 1110 ? 1.152 -19.549 32.487 1.00 98.75 1110 GLY A C 1
ATOM 8111 O O . GLY A 1 1110 ? 0.751 -20.496 33.163 1.00 98.75 1110 GLY A O 1
ATOM 8112 N N . VAL A 1 1111 ? 2.365 -19.568 31.923 1.00 98.81 1111 VAL A N 1
ATOM 8113 C CA . VAL A 1 1111 ? 3.283 -20.717 32.054 1.00 98.81 1111 VAL A CA 1
ATOM 8114 C C . VAL A 1 1111 ? 3.624 -21.000 33.516 1.00 98.81 1111 VAL A C 1
ATOM 8116 O O . VAL A 1 1111 ? 3.616 -22.157 33.938 1.00 98.81 1111 VAL A O 1
ATOM 8119 N N . ILE A 1 1112 ? 3.869 -19.968 34.323 1.00 98.75 1112 ILE A N 1
ATOM 8120 C CA . ILE A 1 1112 ? 4.142 -20.141 35.755 1.00 98.75 1112 ILE A CA 1
ATOM 8121 C C . ILE A 1 1112 ? 2.899 -20.674 36.480 1.00 98.75 1112 ILE A C 1
ATOM 8123 O O . ILE A 1 1112 ? 3.027 -21.543 37.343 1.00 98.75 1112 ILE A O 1
ATOM 8127 N N . ALA A 1 1113 ? 1.693 -20.251 36.097 1.00 98.75 1113 ALA A N 1
ATOM 8128 C CA . ALA A 1 1113 ? 0.465 -20.825 36.638 1.00 98.75 1113 ALA A CA 1
ATOM 8129 C C . ALA A 1 1113 ? 0.287 -22.305 36.257 1.00 98.75 1113 ALA A C 1
ATOM 8131 O O . ALA A 1 1113 ? -0.074 -23.124 37.107 1.00 98.75 1113 ALA A O 1
ATOM 8132 N N . LEU A 1 1114 ? 0.627 -22.694 35.022 1.00 98.69 1114 LEU A N 1
ATOM 8133 C CA . LEU A 1 1114 ? 0.694 -24.103 34.623 1.00 98.69 1114 LEU A CA 1
ATOM 8134 C C . LEU A 1 1114 ? 1.702 -24.875 35.491 1.00 98.69 1114 LEU A C 1
ATOM 8136 O O . LEU A 1 1114 ? 1.363 -25.935 36.027 1.00 98.69 1114 LEU A O 1
ATOM 8140 N N . MET A 1 1115 ? 2.902 -24.323 35.706 1.00 98.19 1115 MET A N 1
ATOM 8141 C CA . MET A 1 1115 ? 3.935 -24.921 36.562 1.00 98.19 1115 MET A CA 1
ATOM 8142 C C . MET A 1 1115 ? 3.454 -25.123 38.001 1.00 98.19 1115 MET A C 1
ATOM 8144 O O . MET A 1 1115 ? 3.663 -26.199 38.562 1.00 98.19 1115 MET A O 1
ATOM 8148 N N . LEU A 1 1116 ? 2.794 -24.128 38.595 1.00 97.88 1116 LEU A N 1
ATOM 8149 C CA . LEU A 1 1116 ? 2.284 -24.198 39.967 1.00 97.88 1116 LEU A CA 1
ATOM 8150 C C . LEU A 1 1116 ? 1.077 -25.132 40.105 1.00 97.88 1116 LEU A C 1
ATOM 8152 O O . LEU A 1 1116 ? 0.933 -25.787 41.142 1.00 97.88 1116 LEU A O 1
ATOM 8156 N N . SER A 1 1117 ? 0.261 -25.265 39.054 1.00 97.31 1117 SER A N 1
ATOM 8157 C CA . SER A 1 1117 ? -0.806 -26.272 39.002 1.00 97.31 1117 SER A CA 1
ATOM 8158 C C . SER A 1 1117 ? -0.245 -27.698 38.973 1.00 97.31 1117 SER A C 1
ATOM 8160 O O . SER A 1 1117 ? -0.804 -28.595 39.605 1.00 97.31 1117 SER A O 1
ATOM 8162 N N . ALA A 1 1118 ? 0.903 -27.900 38.316 1.00 97.06 1118 ALA A N 1
ATOM 8163 C CA . ALA A 1 1118 ? 1.600 -29.181 38.280 1.00 97.06 1118 ALA A CA 1
ATOM 8164 C C . ALA A 1 1118 ? 2.384 -29.472 39.569 1.00 97.06 1118 ALA A C 1
ATOM 8166 O O . ALA A 1 1118 ? 2.405 -30.608 40.049 1.00 97.06 1118 ALA A O 1
ATOM 8167 N N . LYS A 1 1119 ? 3.025 -28.449 40.149 1.00 96.62 1119 LYS A N 1
ATOM 8168 C CA . LYS A 1 1119 ? 3.814 -28.547 41.379 1.00 96.62 1119 LYS A CA 1
ATOM 8169 C C . LYS A 1 1119 ? 3.618 -27.325 42.270 1.00 96.62 1119 LYS A C 1
ATOM 8171 O O . LYS A 1 1119 ? 4.249 -26.284 42.095 1.00 96.62 1119 LYS A O 1
ATOM 8176 N N . LYS A 1 1120 ? 2.796 -27.505 43.301 1.00 93.56 1120 LYS A N 1
ATOM 8177 C CA . LYS A 1 1120 ? 2.536 -26.483 44.319 1.00 93.56 1120 LYS A CA 1
ATOM 8178 C C . LYS A 1 1120 ? 3.779 -26.195 45.170 1.00 93.56 1120 LYS A C 1
ATOM 8180 O O . LYS A 1 1120 ? 4.580 -27.091 45.435 1.00 93.56 1120 LYS A O 1
ATOM 8185 N N . GLY A 1 1121 ? 3.888 -24.957 45.654 1.00 89.38 1121 GLY A N 1
ATOM 8186 C CA . GLY A 1 1121 ? 4.891 -24.548 46.645 1.00 89.38 1121 GLY A CA 1
ATOM 8187 C C . GLY A 1 1121 ? 6.297 -24.287 46.096 1.00 89.38 1121 GLY A C 1
ATOM 8188 O O . GLY A 1 1121 ? 7.247 -24.279 46.876 1.00 89.38 1121 GLY A O 1
ATOM 8189 N N . LEU A 1 1122 ? 6.452 -24.096 44.781 1.00 95.94 1122 LEU A N 1
ATOM 8190 C CA . LEU A 1 1122 ? 7.713 -23.606 44.220 1.00 95.94 1122 LEU A CA 1
ATOM 8191 C C . LEU A 1 1122 ? 7.991 -22.185 44.720 1.00 95.94 1122 LEU A C 1
ATOM 8193 O O . LEU A 1 1122 ? 7.101 -21.339 44.713 1.00 95.94 1122 LEU A O 1
ATOM 8197 N N . THR A 1 1123 ? 9.227 -21.923 45.139 1.00 95.88 1123 THR A N 1
ATOM 8198 C CA . THR A 1 1123 ? 9.651 -20.571 45.524 1.00 95.88 1123 THR A CA 1
ATOM 8199 C C . THR A 1 1123 ? 9.979 -19.727 44.293 1.00 95.88 1123 THR A C 1
ATOM 8201 O O . THR A 1 1123 ? 10.331 -20.274 43.247 1.00 95.88 1123 THR A O 1
ATOM 8204 N N . ASP A 1 1124 ? 9.963 -18.398 44.435 1.00 95.06 1124 ASP A N 1
ATOM 8205 C CA . ASP A 1 1124 ? 10.423 -17.459 43.399 1.00 95.06 1124 ASP A CA 1
ATOM 8206 C C . ASP A 1 1124 ? 11.774 -17.885 42.791 1.00 95.06 1124 ASP A C 1
ATOM 8208 O O . ASP A 1 1124 ? 11.896 -18.054 41.580 1.00 95.06 1124 ASP A O 1
ATOM 8212 N N . ALA A 1 1125 ? 12.772 -18.175 43.632 1.00 93.31 1125 ALA A N 1
ATOM 8213 C CA . ALA A 1 1125 ? 14.098 -18.586 43.175 1.00 93.31 1125 ALA A CA 1
ATOM 8214 C C . ALA A 1 1125 ? 14.083 -19.903 42.375 1.00 93.31 1125 ALA A C 1
ATOM 8216 O O . ALA A 1 1125 ? 14.812 -20.032 41.391 1.00 93.31 1125 ALA A O 1
ATOM 8217 N N . GLN A 1 1126 ? 13.253 -20.876 42.770 1.00 96.50 1126 GLN A N 1
ATOM 8218 C CA . GLN A 1 1126 ? 13.110 -22.136 42.034 1.00 96.50 1126 GLN A CA 1
ATOM 8219 C C . GLN A 1 1126 ? 12.433 -21.921 40.683 1.00 96.50 1126 GLN A C 1
ATOM 8221 O O . GLN A 1 1126 ? 12.867 -22.509 39.695 1.00 96.50 1126 GLN A O 1
ATOM 8226 N N . VAL A 1 1127 ? 11.401 -21.075 40.623 1.00 97.31 1127 VAL A N 1
ATOM 8227 C CA . VAL A 1 1127 ? 10.727 -20.735 39.364 1.00 97.31 1127 VAL A CA 1
ATOM 8228 C C . VAL A 1 1127 ? 11.687 -20.005 38.432 1.00 97.31 1127 VAL A C 1
ATOM 8230 O O . VAL A 1 1127 ? 11.857 -20.452 37.300 1.00 97.31 1127 VAL A O 1
ATOM 8233 N N . ARG A 1 1128 ? 12.394 -18.972 38.913 1.00 94.75 1128 ARG A N 1
ATOM 8234 C CA . ARG A 1 1128 ? 13.427 -18.269 38.134 1.00 94.75 1128 ARG A CA 1
ATOM 8235 C C . ARG A 1 1128 ? 14.467 -19.243 37.597 1.00 94.75 1128 ARG A C 1
ATOM 8237 O O . ARG A 1 1128 ? 14.774 -19.213 36.410 1.00 94.75 1128 ARG A O 1
ATOM 8244 N N . GLN A 1 1129 ? 14.969 -20.151 38.432 1.00 92.50 1129 GLN A N 1
ATOM 8245 C CA . GLN A 1 1129 ? 15.940 -21.155 38.001 1.00 92.50 1129 GLN A CA 1
ATOM 8246 C C . GLN A 1 1129 ? 15.367 -22.101 36.938 1.00 92.50 1129 GLN A C 1
ATOM 8248 O O . GLN A 1 1129 ? 16.030 -22.369 35.941 1.00 92.50 1129 GLN A O 1
ATOM 8253 N N . ILE A 1 1130 ? 14.159 -22.632 37.135 1.00 94.50 1130 ILE A N 1
ATOM 8254 C CA . ILE A 1 1130 ? 13.543 -23.550 36.171 1.00 94.50 1130 ILE A CA 1
ATOM 8255 C C . ILE A 1 1130 ? 13.342 -22.828 34.844 1.00 94.50 1130 ILE A C 1
ATOM 8257 O O . ILE A 1 1130 ? 13.914 -23.256 33.849 1.00 94.50 1130 ILE A O 1
ATOM 8261 N N . VAL A 1 1131 ? 12.634 -21.698 34.856 1.00 94.62 1131 VAL A N 1
ATOM 8262 C CA . VAL A 1 1131 ? 12.298 -20.933 33.652 1.00 94.62 1131 VAL A CA 1
ATOM 8263 C C . VAL A 1 1131 ? 13.556 -20.539 32.876 1.00 94.62 1131 VAL A C 1
ATOM 8265 O O . VAL A 1 1131 ? 13.630 -20.798 31.681 1.00 94.62 1131 VAL A O 1
ATOM 8268 N N . THR A 1 1132 ? 14.588 -20.012 33.542 1.00 90.06 1132 THR A N 1
ATOM 8269 C CA . THR A 1 1132 ? 15.841 -19.600 32.871 1.00 90.06 1132 THR A CA 1
ATOM 8270 C C . THR A 1 1132 ? 16.697 -20.769 32.377 1.00 90.06 1132 THR A C 1
ATOM 8272 O O . THR A 1 1132 ? 17.478 -20.600 31.448 1.00 90.06 1132 THR A O 1
ATOM 8275 N N . THR A 1 1133 ? 16.564 -21.967 32.958 1.00 85.75 1133 THR A N 1
ATOM 8276 C CA . THR A 1 1133 ? 17.307 -23.157 32.494 1.00 85.75 1133 THR A CA 1
ATOM 8277 C C . THR A 1 1133 ? 16.577 -23.954 31.420 1.00 85.75 1133 THR A C 1
ATOM 8279 O O . THR A 1 1133 ? 17.202 -24.793 30.770 1.00 85.75 1133 THR A O 1
ATOM 8282 N N . THR A 1 1134 ? 15.275 -23.723 31.251 1.00 90.38 1134 THR A N 1
ATOM 8283 C CA . THR A 1 1134 ? 14.442 -24.384 30.239 1.00 90.38 1134 THR A CA 1
ATOM 8284 C C . THR A 1 1134 ? 14.077 -23.481 29.069 1.00 90.38 1134 THR A C 1
ATOM 8286 O O . THR A 1 1134 ? 13.659 -23.997 28.037 1.00 90.38 1134 THR A O 1
ATOM 8289 N N . ALA A 1 1135 ? 14.216 -22.163 29.223 1.00 88.00 1135 ALA A N 1
ATOM 8290 C CA . ALA A 1 1135 ? 14.171 -21.226 28.112 1.00 88.00 1135 ALA A CA 1
ATOM 8291 C C . ALA A 1 1135 ? 15.377 -21.437 27.187 1.00 88.00 1135 ALA A C 1
ATOM 8293 O O . ALA A 1 1135 ? 16.444 -21.890 27.620 1.00 88.00 1135 ALA A O 1
ATOM 8294 N N . ALA A 1 1136 ? 15.185 -21.141 25.906 1.00 78.75 1136 ALA A N 1
ATOM 8295 C CA . ALA A 1 1136 ? 16.222 -21.314 24.905 1.00 78.75 1136 ALA A CA 1
ATOM 8296 C C . ALA A 1 1136 ? 16.338 -20.074 24.027 1.00 78.75 1136 ALA A C 1
ATOM 8298 O O . ALA A 1 1136 ? 15.355 -19.581 23.477 1.00 78.75 1136 ALA A O 1
ATOM 8299 N N . ASN A 1 1137 ? 17.571 -19.603 23.857 1.00 65.19 1137 ASN A N 1
ATOM 8300 C CA . ASN A 1 1137 ? 17.911 -18.615 22.846 1.00 65.19 1137 ASN A CA 1
ATOM 8301 C C . ASN A 1 1137 ? 17.765 -19.271 21.466 1.00 65.19 1137 ASN A C 1
ATOM 8303 O O . ASN A 1 1137 ? 18.712 -19.871 20.964 1.00 65.19 1137 ASN A O 1
ATOM 8307 N N . SER A 1 1138 ? 16.581 -19.193 20.864 1.00 46.34 1138 SER A N 1
ATOM 8308 C CA . SER A 1 1138 ? 16.451 -19.344 19.420 1.00 46.34 1138 SER A CA 1
ATOM 8309 C C . SER A 1 1138 ? 17.028 -18.080 18.793 1.00 46.34 1138 SER A C 1
ATOM 8311 O O . SER A 1 1138 ? 16.442 -17.006 18.911 1.00 46.34 1138 SER A O 1
ATOM 8313 N N . LEU A 1 1139 ? 18.209 -18.179 18.193 1.00 34.22 1139 LEU A N 1
ATOM 8314 C CA . LEU A 1 1139 ? 18.596 -17.215 17.172 1.00 34.22 1139 LEU A CA 1
ATOM 8315 C C . LEU A 1 1139 ? 18.162 -17.802 15.832 1.00 34.22 1139 LEU A C 1
ATOM 8317 O O . LEU A 1 1139 ? 18.376 -18.996 15.607 1.00 34.22 1139 LEU A O 1
ATOM 8321 N N . ALA A 1 1140 ? 17.498 -16.953 15.046 1.00 27.08 1140 ALA A N 1
ATOM 8322 C CA . ALA A 1 1140 ? 17.155 -17.169 13.647 1.00 27.08 1140 ALA A CA 1
ATOM 8323 C C . ALA A 1 1140 ? 18.356 -17.644 12.821 1.00 27.08 1140 ALA A C 1
ATOM 8325 O O . ALA A 1 1140 ? 19.501 -17.238 13.153 1.00 27.08 1140 ALA A O 1
#